Protein AF-A0A5K1K598-F1 (afdb_monomer)

Nearest PDB structures (foldseek):
  4k17-assembly1_A  TM=4.789E-01  e=1.330E-04  Mus musculus
  1pgv-assembly1_A  TM=5.064E-01  e=1.293E-01  Caenorhabditis elegans
  8tid-assembly1_F  TM=3.963E-01  e=1.362E-01  Tetrahymena thermophila
  2bzn-assembly1_C  TM=3.638E-01  e=1.904E+00  Homo sapiens
  2bzn-assembly2_E  TM=2.477E-01  e=2.597E+00  Homo sapiens

Structure (mmCIF, N/CA/C/O backbone):
data_AF-A0A5K1K598-F1
#
_entry.id   AF-A0A5K1K598-F1
#
loop_
_atom_site.group_PDB
_atom_site.id
_atom_site.type_symbol
_atom_site.label_atom_id
_atom_site.label_alt_id
_atom_site.label_comp_id
_atom_site.label_asym_id
_atom_site.label_entity_id
_atom_site.label_seq_id
_atom_site.pdbx_PDB_ins_code
_atom_site.Cartn_x
_atom_site.Cartn_y
_atom_site.Cartn_z
_atom_site.occupancy
_atom_site.B_iso_or_equiv
_atom_site.auth_seq_id
_atom_site.auth_comp_id
_atom_site.auth_asym_id
_atom_site.auth_atom_id
_atom_site.pdbx_PDB_model_num
ATOM 1 N N . MET A 1 1 ? -49.527 -1.914 4.420 1.00 69.25 1 MET A N 1
ATOM 2 C CA . MET A 1 1 ? -49.013 -2.573 5.642 1.00 69.25 1 MET A CA 1
ATOM 3 C C . MET A 1 1 ? -48.079 -1.586 6.335 1.00 69.25 1 MET A C 1
ATOM 5 O O . MET A 1 1 ? -47.235 -1.032 5.647 1.00 69.25 1 MET A O 1
ATOM 9 N N . LYS A 1 2 ? -48.279 -1.261 7.620 1.00 82.31 2 LYS A N 1
ATOM 10 C CA . LYS A 1 2 ? -47.388 -0.342 8.358 1.00 82.31 2 LYS A CA 1
ATOM 11 C C . LYS A 1 2 ? -46.250 -1.158 8.977 1.00 82.31 2 LYS A C 1
ATOM 13 O O . LYS A 1 2 ? -46.538 -2.146 9.646 1.00 82.31 2 LYS A O 1
ATOM 18 N N . LEU A 1 3 ? -44.998 -0.770 8.738 1.00 89.56 3 LEU A N 1
ATOM 19 C CA . LEU A 1 3 ? -43.839 -1.373 9.404 1.00 89.56 3 LEU A CA 1
ATOM 20 C C . LEU A 1 3 ? -43.791 -0.897 10.864 1.00 89.56 3 LEU A C 1
ATOM 22 O O . LEU A 1 3 ? -44.068 0.272 11.137 1.00 89.56 3 LEU A O 1
ATOM 26 N N . THR A 1 4 ? -43.477 -1.793 11.801 1.00 95.44 4 THR A N 1
ATOM 27 C CA . THR A 1 4 ? -43.287 -1.431 13.215 1.00 95.44 4 THR A CA 1
ATOM 28 C C . THR A 1 4 ? -41.940 -0.733 13.413 1.00 95.44 4 THR A C 1
ATOM 30 O O . THR A 1 4 ? -41.017 -0.912 12.616 1.00 95.44 4 THR A O 1
ATOM 33 N N . TYR A 1 5 ? -41.803 0.059 14.482 1.00 93.19 5 TYR A N 1
ATOM 34 C CA . TYR A 1 5 ? -40.544 0.752 14.783 1.00 93.19 5 TYR A CA 1
ATOM 35 C C . TYR A 1 5 ? -39.373 -0.215 14.962 1.00 93.19 5 TYR A C 1
ATOM 37 O O . TYR A 1 5 ? -38.292 0.064 14.457 1.00 93.19 5 TYR A O 1
ATOM 45 N N . ASP A 1 6 ? -39.602 -1.373 15.581 1.00 95.12 6 ASP A N 1
ATOM 46 C CA . ASP A 1 6 ? -38.569 -2.399 15.752 1.00 95.12 6 ASP A CA 1
ATOM 47 C C . ASP A 1 6 ? -38.052 -2.916 14.408 1.00 95.12 6 ASP A C 1
ATOM 49 O O . ASP A 1 6 ? -36.852 -3.113 14.245 1.00 95.12 6 ASP A O 1
ATOM 53 N N . VAL A 1 7 ? -38.934 -3.067 13.412 1.00 95.00 7 VAL A N 1
ATOM 54 C CA . VAL A 1 7 ? -38.531 -3.458 12.055 1.00 95.00 7 VAL A CA 1
ATOM 55 C C . VAL A 1 7 ? -37.704 -2.354 11.400 1.00 95.00 7 VAL A C 1
ATOM 57 O O . VAL A 1 7 ? -36.700 -2.652 10.766 1.00 95.00 7 VAL A O 1
ATOM 60 N N . LEU A 1 8 ? -38.062 -1.080 11.584 1.00 95.38 8 LEU A N 1
ATOM 61 C CA . LEU A 1 8 ? -37.285 0.045 11.045 1.00 95.38 8 LEU A CA 1
ATOM 62 C C . LEU A 1 8 ? -35.908 0.170 11.715 1.00 95.38 8 LEU A C 1
ATOM 64 O O . LEU A 1 8 ? -34.911 0.372 11.029 1.00 95.38 8 LEU A O 1
ATOM 68 N N . LEU A 1 9 ? -35.829 -0.009 13.035 1.00 95.94 9 LEU A N 1
ATOM 69 C CA . LEU A 1 9 ? -34.568 -0.053 13.781 1.00 95.94 9 LEU A CA 1
ATOM 70 C C . LEU A 1 9 ? -33.722 -1.273 13.393 1.00 95.94 9 LEU A C 1
ATOM 72 O O . LEU A 1 9 ? -32.499 -1.171 13.295 1.00 95.94 9 LEU A O 1
ATOM 76 N N . HIS A 1 10 ? -34.360 -2.410 13.110 1.00 95.94 10 HIS A N 1
ATOM 77 C CA . HIS A 1 10 ? -33.682 -3.581 12.572 1.00 95.94 10 HIS A CA 1
ATOM 78 C C . HIS A 1 10 ? -33.139 -3.313 11.163 1.00 95.94 10 HIS A C 1
ATOM 80 O O . HIS A 1 10 ? -31.979 -3.617 10.908 1.00 95.94 10 HIS A O 1
ATOM 86 N N . ILE A 1 11 ? -33.898 -2.654 10.283 1.00 93.56 11 ILE A N 1
ATOM 87 C CA . ILE A 1 11 ? -33.415 -2.225 8.960 1.00 93.56 11 ILE A CA 1
ATOM 88 C C . ILE A 1 11 ? -32.204 -1.294 9.102 1.00 93.56 11 ILE A C 1
ATOM 90 O O . ILE A 1 11 ? -31.187 -1.525 8.452 1.00 93.56 11 ILE A O 1
ATOM 94 N N . ILE A 1 12 ? -32.260 -0.312 10.013 1.00 94.62 12 ILE A N 1
ATOM 95 C CA . ILE A 1 12 ? -31.100 0.528 10.356 1.00 94.62 12 ILE A CA 1
ATOM 96 C C . ILE A 1 12 ? -29.933 -0.346 10.805 1.00 94.62 12 ILE A C 1
ATOM 98 O O . ILE A 1 12 ? -28.813 -0.082 10.400 1.00 94.62 12 ILE A O 1
ATOM 102 N N . SER A 1 13 ? -30.157 -1.398 11.600 1.00 95.00 13 SER A N 1
ATOM 103 C CA . SER A 1 13 ? -29.096 -2.314 12.046 1.00 95.00 13 SER A CA 1
ATOM 104 C C . SER A 1 13 ? -28.496 -3.166 10.923 1.00 95.00 13 SER A C 1
ATOM 106 O O . SER A 1 13 ? -27.325 -3.520 11.020 1.00 95.00 13 SER A O 1
ATOM 108 N N . LEU A 1 14 ? -29.223 -3.395 9.825 1.00 92.69 14 LEU A N 1
ATOM 109 C CA . LEU A 1 14 ? -28.760 -4.178 8.674 1.00 92.69 14 LEU A CA 1
ATOM 110 C C . LEU A 1 14 ? -27.904 -3.386 7.674 1.00 92.69 14 LEU A C 1
ATOM 112 O O . LEU A 1 14 ? -27.239 -4.009 6.851 1.00 92.69 14 LEU A O 1
ATOM 116 N N . SER A 1 15 ? -27.885 -2.046 7.723 1.00 89.75 15 SER A N 1
ATOM 117 C CA . SER A 1 15 ? -26.985 -1.264 6.851 1.00 89.75 15 SER A CA 1
ATOM 118 C C . SER A 1 15 ? -25.507 -1.597 7.108 1.00 89.75 15 SER A C 1
ATOM 120 O O . SER A 1 15 ? -25.145 -2.019 8.206 1.00 89.75 15 SER A O 1
ATOM 122 N N . TRP A 1 16 ? -24.619 -1.380 6.144 1.00 84.69 16 TRP A N 1
ATOM 123 C CA . TRP A 1 16 ? -23.192 -1.596 6.409 1.00 84.69 16 TRP A CA 1
ATOM 124 C C . TRP A 1 16 ? -22.567 -0.384 7.100 1.00 84.69 16 TRP A C 1
ATOM 126 O O . TRP A 1 16 ? -21.821 -0.533 8.068 1.00 84.69 16 TRP A O 1
ATOM 136 N N . PHE A 1 17 ? -22.961 0.815 6.666 1.00 83.44 17 PHE A N 1
ATOM 137 C CA . PHE A 1 17 ? -22.438 2.076 7.176 1.00 83.44 17 PHE A CA 1
ATOM 138 C C . PHE A 1 17 ? -23.510 2.885 7.903 1.00 83.44 17 PHE A C 1
ATOM 140 O O . PHE A 1 17 ? -24.719 2.711 7.697 1.00 83.44 17 PHE A O 1
ATOM 147 N N . ALA A 1 18 ? -23.062 3.782 8.784 1.00 86.25 18 ALA A N 1
ATOM 148 C CA . ALA A 1 18 ? -23.950 4.716 9.470 1.00 86.25 18 ALA A CA 1
ATOM 149 C C . ALA A 1 18 ? -24.606 5.707 8.490 1.00 86.25 18 ALA A C 1
ATOM 151 O O . ALA A 1 18 ? -25.779 6.039 8.660 1.00 86.25 18 ALA A O 1
ATOM 152 N N . GLN A 1 19 ? -23.874 6.127 7.450 1.00 84.19 19 GLN A N 1
ATOM 153 C CA . GLN A 1 19 ? -24.324 7.095 6.442 1.00 84.19 19 GLN A CA 1
ATOM 154 C C . GLN A 1 19 ? -25.602 6.635 5.725 1.00 84.19 19 GLN A C 1
ATOM 156 O O . GLN A 1 19 ? -26.563 7.399 5.636 1.00 84.19 19 GLN A O 1
ATOM 161 N N . ASP A 1 20 ? -25.669 5.357 5.340 1.00 86.12 20 ASP A N 1
ATOM 162 C CA . ASP A 1 20 ? -26.836 4.745 4.685 1.00 86.12 20 ASP A CA 1
ATOM 163 C C . ASP A 1 20 ? -28.115 4.848 5.533 1.00 86.12 20 ASP A C 1
ATOM 165 O O . ASP A 1 20 ? -29.233 4.878 5.020 1.00 86.12 20 ASP A O 1
ATOM 169 N N . SER A 1 21 ? -27.959 4.904 6.859 1.00 91.44 21 SER A N 1
ATOM 170 C CA . SER A 1 21 ? -29.075 4.980 7.802 1.00 91.44 21 SER A CA 1
ATOM 171 C C . SER A 1 21 ? -29.550 6.407 8.074 1.00 91.44 21 SER A C 1
ATOM 173 O O . SER A 1 21 ? -30.650 6.580 8.601 1.00 91.44 21 SER A O 1
ATOM 175 N N . LEU A 1 22 ? -28.769 7.438 7.732 1.00 89.38 22 LEU A N 1
ATOM 176 C CA . LEU A 1 22 ? -29.074 8.825 8.107 1.00 89.38 22 LEU A CA 1
ATOM 177 C C . LEU A 1 22 ? -30.382 9.324 7.492 1.00 89.38 22 LEU A C 1
ATOM 179 O O . LEU A 1 22 ? -31.178 9.964 8.181 1.00 89.38 22 LEU A O 1
ATOM 183 N N . GLN A 1 23 ? -30.650 8.974 6.230 1.00 89.44 23 GLN A N 1
ATOM 184 C CA . GLN A 1 23 ? -31.903 9.350 5.568 1.00 89.44 23 GLN A CA 1
ATOM 185 C C . GLN A 1 23 ? -33.114 8.770 6.300 1.00 89.44 23 GLN A C 1
ATOM 187 O O . GLN A 1 23 ? -34.095 9.473 6.527 1.00 89.44 23 GLN A O 1
ATOM 192 N N . LEU A 1 24 ? -33.022 7.509 6.734 1.00 91.75 24 LEU A N 1
ATOM 193 C CA . LEU A 1 24 ? -34.089 6.836 7.467 1.00 91.75 24 LEU A CA 1
ATOM 194 C C . LEU A 1 24 ? -34.281 7.443 8.866 1.00 91.75 24 LEU A C 1
ATOM 196 O O . LEU A 1 24 ? -35.415 7.681 9.284 1.00 91.75 24 LEU A O 1
ATOM 200 N N . ILE A 1 25 ? -33.181 7.760 9.555 1.00 94.81 25 ILE A N 1
ATOM 201 C CA . ILE A 1 25 ? -33.168 8.434 10.863 1.00 94.81 25 ILE A CA 1
ATOM 202 C C . ILE A 1 25 ? -33.850 9.805 10.791 1.00 94.81 25 ILE A C 1
ATOM 204 O O . ILE A 1 25 ? -34.583 10.175 11.707 1.00 94.81 25 ILE A O 1
ATOM 208 N N . ALA A 1 26 ? -33.674 10.533 9.688 1.00 93.31 26 ALA A N 1
ATOM 209 C CA . ALA A 1 26 ? -34.261 11.855 9.490 1.00 93.31 26 ALA A CA 1
ATOM 210 C C . ALA A 1 26 ? -35.779 11.838 9.208 1.00 93.31 26 ALA A C 1
ATOM 212 O O . ALA A 1 26 ? -36.429 12.875 9.318 1.00 93.31 26 ALA A O 1
ATOM 213 N N . THR A 1 27 ? -36.375 10.688 8.867 1.00 94.44 27 THR A N 1
ATOM 214 C CA . THR A 1 27 ? -37.786 10.632 8.426 1.00 94.44 27 THR A CA 1
ATOM 215 C C . THR A 1 27 ? -38.812 10.916 9.521 1.00 94.44 27 THR A C 1
ATOM 217 O O . THR A 1 27 ? -39.907 11.397 9.227 1.00 94.44 27 THR A O 1
ATOM 220 N N . CYS A 1 28 ? -38.519 10.595 10.785 1.00 94.31 28 CYS A N 1
ATOM 221 C CA . CYS A 1 28 ? -39.451 10.838 11.883 1.00 94.31 28 CYS A CA 1
ATOM 222 C C . CYS A 1 28 ? -38.744 11.000 13.230 1.00 94.31 28 CYS A C 1
ATOM 224 O O . CYS A 1 28 ? -37.655 10.480 13.452 1.00 94.31 28 CYS A O 1
ATOM 226 N N . ARG A 1 29 ? -39.414 11.666 14.178 1.00 94.81 29 ARG A N 1
ATOM 227 C CA . ARG A 1 29 ? -38.858 11.998 15.501 1.00 94.81 29 ARG A CA 1
ATOM 228 C C . ARG A 1 29 ? -38.390 10.781 16.306 1.00 94.81 29 ARG A C 1
ATOM 230 O O . ARG A 1 29 ? -37.395 10.867 17.014 1.00 94.81 29 ARG A O 1
ATOM 237 N N . ILE A 1 30 ? -39.101 9.657 16.215 1.00 95.38 30 ILE A N 1
ATOM 238 C CA . ILE A 1 30 ? -38.730 8.440 16.952 1.00 95.38 30 ILE A CA 1
ATOM 239 C C . ILE A 1 30 ? -37.416 7.878 16.408 1.00 95.38 30 ILE A C 1
ATOM 241 O O . ILE A 1 30 ? -36.494 7.634 17.181 1.00 95.38 30 ILE A O 1
ATOM 245 N N . LEU A 1 31 ? -37.299 7.739 15.084 1.00 95.75 31 LEU A N 1
ATOM 246 C CA . LEU A 1 31 ? -36.059 7.277 14.461 1.00 95.75 31 LEU A CA 1
ATOM 247 C C . LEU A 1 31 ? -34.923 8.286 14.636 1.00 95.75 31 LEU A C 1
ATOM 249 O O . LEU A 1 31 ? -33.789 7.865 14.818 1.00 95.75 31 LEU A O 1
ATOM 253 N N . TYR A 1 32 ? -35.223 9.582 14.688 1.00 95.69 32 TYR A N 1
ATOM 254 C CA . TYR A 1 32 ? -34.236 10.626 14.954 1.00 95.69 32 TYR A CA 1
ATOM 255 C C . TYR A 1 32 ? -33.562 10.483 16.327 1.00 95.69 32 TYR A C 1
ATOM 257 O O . TYR A 1 32 ? -32.372 10.758 16.452 1.00 95.69 32 TYR A O 1
ATOM 265 N N . HIS A 1 33 ? -34.286 10.016 17.351 1.00 95.62 33 HIS A N 1
ATOM 266 C CA . HIS A 1 33 ? -33.734 9.828 18.699 1.00 95.62 33 HIS A CA 1
ATOM 267 C C . HIS A 1 33 ? -33.214 8.404 18.962 1.00 95.62 33 HIS A C 1
ATOM 269 O O . HIS A 1 33 ? -32.199 8.231 19.639 1.00 95.62 33 HIS A O 1
ATOM 275 N N . GLU A 1 34 ? -33.887 7.372 18.445 1.00 97.50 34 GLU A N 1
ATOM 276 C CA . GLU A 1 34 ? -33.511 5.969 18.683 1.00 97.50 34 GLU A CA 1
ATOM 277 C C . GLU A 1 34 ? -32.530 5.427 17.641 1.00 97.50 34 GLU A C 1
ATOM 279 O O . GLU A 1 34 ? -31.634 4.647 17.965 1.00 97.50 34 GLU A O 1
ATOM 284 N N . GLY A 1 35 ? -32.650 5.872 16.394 1.00 96.94 35 GLY A N 1
ATOM 285 C CA . GLY A 1 35 ? -31.822 5.418 15.284 1.00 96.94 35 GLY A CA 1
ATOM 286 C C . GLY A 1 35 ? -30.322 5.690 15.453 1.00 96.94 35 GLY A C 1
ATOM 287 O O . GLY A 1 35 ? -29.546 4.762 15.206 1.00 96.94 35 GLY A O 1
ATOM 288 N N . PRO A 1 36 ? -29.867 6.863 15.953 1.00 97.06 36 PRO A N 1
ATOM 289 C CA . PRO A 1 36 ? -28.445 7.112 16.198 1.00 97.06 36 PRO A CA 1
ATOM 290 C C . PRO A 1 36 ? -27.798 6.090 17.139 1.00 97.06 36 PRO A C 1
ATOM 292 O O . PRO A 1 36 ? -26.640 5.734 16.949 1.00 97.06 36 PRO A O 1
ATOM 295 N N . LYS A 1 37 ? -28.549 5.553 18.114 1.00 97.12 37 LYS A N 1
ATOM 296 C CA . LYS A 1 37 ? -28.050 4.542 19.067 1.00 97.12 37 LYS A CA 1
ATOM 297 C C . LYS A 1 37 ? -27.649 3.233 18.386 1.00 97.12 37 LYS A C 1
ATOM 299 O O . LYS A 1 37 ? -26.876 2.458 18.949 1.00 97.12 37 LYS A O 1
ATOM 304 N N . ILE A 1 38 ? -28.220 2.964 17.214 1.00 97.19 38 ILE A N 1
ATOM 305 C CA . ILE A 1 38 ? -27.959 1.773 16.405 1.00 97.19 38 ILE A CA 1
ATOM 306 C C . ILE A 1 38 ? -26.966 2.109 15.295 1.00 97.19 38 ILE A C 1
ATOM 308 O O . ILE A 1 38 ? -25.997 1.377 15.117 1.00 97.19 38 ILE A O 1
ATOM 312 N N . ALA A 1 39 ? -27.169 3.223 14.587 1.00 96.44 39 ALA A N 1
ATOM 313 C CA . ALA A 1 39 ? -26.315 3.616 13.471 1.00 96.44 39 ALA A CA 1
ATOM 314 C C . ALA A 1 39 ? -24.872 3.917 13.906 1.00 96.44 39 ALA A C 1
ATOM 316 O O . ALA A 1 39 ? -23.946 3.454 13.254 1.00 96.44 39 ALA A O 1
ATOM 317 N N . LEU A 1 40 ? -24.660 4.599 15.037 1.00 96.94 40 LEU A N 1
ATOM 318 C CA . LEU A 1 40 ? -23.315 4.962 15.519 1.00 96.94 40 LEU A CA 1
ATOM 319 C C . LEU A 1 40 ? -22.504 3.788 16.098 1.00 96.94 40 LEU A C 1
ATOM 321 O O . LEU A 1 40 ? -21.321 3.941 16.401 1.00 96.94 40 LEU A O 1
ATOM 325 N N . LYS A 1 41 ? -23.110 2.599 16.219 1.00 95.94 41 LYS A N 1
ATOM 326 C CA . LYS A 1 41 ? -22.371 1.363 16.522 1.00 95.94 41 LYS A CA 1
ATOM 327 C C . LYS A 1 41 ? -21.592 0.829 15.317 1.00 95.94 41 LYS A C 1
ATOM 329 O O . LYS A 1 41 ? -20.821 -0.111 15.476 1.00 95.94 41 LYS A O 1
ATOM 334 N N . LYS A 1 42 ? -21.834 1.385 14.131 1.00 94.44 42 LYS A N 1
ATOM 335 C CA . LYS A 1 42 ? -21.191 1.014 12.869 1.00 94.44 42 LYS A CA 1
ATOM 336 C C . LYS A 1 42 ? -20.014 1.940 12.576 1.00 94.44 42 LYS A C 1
ATOM 338 O O . LYS A 1 42 ? -19.949 3.018 13.169 1.00 94.44 42 LYS A O 1
ATOM 343 N N . PRO A 1 43 ? -19.127 1.558 11.640 1.00 95.06 43 PRO A N 1
ATOM 344 C CA . PRO A 1 43 ? -18.111 2.465 11.132 1.00 95.06 43 PRO A CA 1
ATOM 345 C C . PRO A 1 43 ? -18.738 3.760 10.605 1.00 95.06 43 PRO A C 1
ATOM 347 O O . PRO A 1 43 ? -19.638 3.727 9.755 1.00 95.06 43 PRO A O 1
ATOM 350 N N . VAL A 1 44 ? -18.256 4.893 11.112 1.00 95.81 44 VAL A N 1
ATOM 351 C CA . VAL A 1 44 ? -18.486 6.213 10.523 1.00 95.81 44 VAL A CA 1
ATOM 352 C C . VAL A 1 44 ? -17.219 6.599 9.776 1.00 95.81 44 VAL A C 1
ATOM 354 O O . VAL A 1 44 ? -16.183 6.770 10.409 1.00 95.81 44 VAL A O 1
ATOM 357 N N . ILE A 1 45 ? -17.312 6.712 8.453 1.00 94.75 45 ILE A N 1
ATOM 358 C CA . ILE A 1 45 ? -16.215 7.158 7.591 1.00 94.75 45 ILE A CA 1
ATOM 359 C C . ILE A 1 45 ? -16.477 8.616 7.240 1.00 94.75 45 ILE A C 1
ATOM 361 O O . ILE A 1 45 ? -17.591 8.964 6.849 1.00 94.75 45 ILE A O 1
ATOM 365 N N . ILE A 1 46 ? -15.478 9.462 7.423 1.00 94.19 46 ILE A N 1
ATOM 366 C CA . ILE A 1 46 ? -15.512 10.880 7.097 1.00 94.19 46 ILE A CA 1
ATOM 367 C C . ILE A 1 46 ? -14.338 11.122 6.153 1.00 94.19 46 ILE A C 1
ATOM 369 O O . ILE A 1 46 ? -13.232 10.678 6.447 1.00 94.19 46 ILE A O 1
ATOM 373 N N . SER A 1 47 ? -14.597 11.777 5.024 1.00 91.56 47 SER A N 1
ATOM 374 C CA . SER A 1 47 ? -13.602 11.998 3.965 1.00 91.56 47 SER A CA 1
ATOM 375 C C . SER A 1 47 ? -13.481 13.454 3.517 1.00 91.56 47 SER A C 1
ATOM 377 O O . SER A 1 47 ? -12.669 13.769 2.661 1.00 91.56 47 SER A O 1
ATOM 379 N N . THR A 1 48 ? -14.313 14.357 4.047 1.00 88.69 48 THR A N 1
ATOM 380 C CA . THR A 1 48 ? -14.225 15.796 3.756 1.00 88.69 48 THR A CA 1
ATOM 381 C C . THR A 1 48 ? -14.481 16.638 5.005 1.00 88.69 48 THR A C 1
ATOM 383 O O . THR A 1 48 ? -15.074 16.162 5.982 1.00 88.69 48 THR A O 1
ATOM 386 N N . ALA A 1 49 ? -14.068 17.908 4.973 1.00 89.06 49 ALA A N 1
ATOM 387 C CA . ALA A 1 49 ? -14.319 18.854 6.058 1.00 89.06 49 ALA A CA 1
ATOM 388 C C . ALA A 1 49 ? -15.825 19.089 6.274 1.00 89.06 49 ALA A C 1
ATOM 390 O O . ALA A 1 49 ? -16.290 19.089 7.409 1.00 89.06 49 ALA A O 1
ATOM 391 N N . GLU A 1 50 ? -16.620 19.195 5.206 1.00 90.38 50 GLU A N 1
ATOM 392 C CA . GLU A 1 50 ? -18.072 19.404 5.291 1.00 90.38 50 GLU A CA 1
ATOM 393 C C . GLU A 1 50 ? -18.788 18.203 5.912 1.00 90.38 50 GLU A C 1
ATOM 395 O O . GLU A 1 50 ? -19.754 18.365 6.668 1.00 90.38 50 GLU A O 1
ATOM 400 N N . GLN A 1 51 ? -18.315 16.989 5.608 1.00 92.00 51 GLN A N 1
ATOM 401 C CA . GLN A 1 51 ? -18.806 15.772 6.245 1.00 92.00 51 GLN A CA 1
ATOM 402 C C . GLN A 1 51 ? -18.482 15.772 7.738 1.00 92.00 51 GLN A C 1
ATOM 404 O O . GLN A 1 51 ? -19.361 15.440 8.535 1.00 92.00 51 GLN A O 1
ATOM 409 N N . LEU A 1 52 ? -17.264 16.176 8.121 1.00 94.06 52 LEU A N 1
ATOM 410 C CA . LEU A 1 52 ? -16.865 16.280 9.523 1.00 94.06 52 LEU A CA 1
ATOM 411 C C . LEU A 1 52 ? -17.724 17.308 10.262 1.00 94.06 52 LEU A C 1
ATOM 413 O O . LEU A 1 52 ? -18.320 16.965 11.278 1.00 94.06 52 LEU A O 1
ATOM 417 N N . THR A 1 53 ? -17.887 18.514 9.717 1.00 94.31 53 THR A N 1
ATOM 418 C CA . THR A 1 53 ? -18.749 19.557 10.291 1.00 94.31 53 THR A CA 1
ATOM 419 C C . THR A 1 53 ? -20.186 19.064 10.459 1.00 94.31 53 THR A C 1
ATOM 421 O O . THR A 1 53 ? -20.768 19.150 11.540 1.00 94.31 53 THR A O 1
ATOM 424 N N . SER A 1 54 ? -20.765 18.465 9.413 1.00 93.81 54 SER A N 1
ATOM 425 C CA . SER A 1 54 ? -22.126 17.912 9.470 1.00 93.81 54 SER A CA 1
ATOM 426 C C . SER A 1 54 ? -22.253 16.807 10.523 1.00 93.81 54 SER A C 1
ATOM 428 O O . SER A 1 54 ? -23.275 16.695 11.206 1.00 93.81 54 SER A O 1
ATOM 430 N N . PHE A 1 55 ? -21.209 15.992 10.672 1.00 95.75 55 PHE A N 1
ATOM 431 C CA . PHE A 1 55 ? -21.146 14.927 11.660 1.00 95.75 55 PHE A CA 1
ATOM 432 C C . PHE A 1 55 ? -21.016 15.463 13.092 1.00 95.75 55 PHE A C 1
ATOM 434 O O . PHE A 1 55 ? -21.720 14.972 13.974 1.00 95.75 55 PHE A O 1
ATOM 441 N N . LEU A 1 56 ? -20.201 16.492 13.329 1.00 96.56 56 LEU A N 1
ATOM 442 C CA . LEU A 1 56 ? -20.061 17.143 14.636 1.00 96.56 56 LEU A CA 1
ATOM 443 C C . LEU A 1 56 ? -21.375 17.805 15.067 1.00 96.56 56 LEU A C 1
ATOM 445 O O . LEU A 1 56 ? -21.868 17.525 16.161 1.00 96.56 56 LEU A O 1
ATOM 449 N N . ILE A 1 57 ? -22.045 18.530 14.164 1.00 96.31 57 ILE A N 1
ATOM 450 C CA . ILE A 1 57 ? -23.398 19.064 14.399 1.00 96.31 57 ILE A CA 1
ATOM 451 C C . ILE A 1 57 ? -24.368 17.932 14.769 1.00 96.31 57 ILE A C 1
ATOM 453 O O . ILE A 1 57 ? -25.154 18.039 15.719 1.00 96.31 57 ILE A O 1
ATOM 457 N N . PHE A 1 58 ? -24.311 16.815 14.039 1.00 95.94 58 PHE A N 1
ATOM 458 C CA . PHE A 1 58 ? -25.140 15.649 14.320 1.00 95.94 58 PHE A CA 1
ATOM 459 C C . PHE A 1 58 ? -24.841 15.019 15.687 1.00 95.94 58 PHE A C 1
ATOM 461 O O . PHE A 1 58 ? -25.784 14.572 16.346 1.00 95.94 58 PHE A O 1
ATOM 468 N N . LEU A 1 59 ? -23.575 14.975 16.115 1.00 97.25 59 LEU A N 1
ATOM 469 C CA . LEU A 1 59 ? -23.157 14.460 17.419 1.00 97.25 59 LEU A CA 1
ATOM 470 C C . LEU A 1 59 ? -23.572 15.383 18.569 1.00 97.25 59 LEU A C 1
ATOM 472 O O . LEU A 1 59 ? -24.020 14.882 19.602 1.00 97.25 59 LEU A O 1
ATOM 476 N N . HIS A 1 60 ? -23.480 16.701 18.380 1.00 97.44 60 HIS A N 1
ATOM 477 C CA . HIS A 1 60 ? -23.847 17.713 19.374 1.00 97.44 60 HIS A CA 1
ATOM 478 C C . HIS A 1 60 ? -25.354 17.855 19.593 1.00 97.44 60 HIS A C 1
ATOM 480 O O . HIS A 1 60 ? -25.793 18.336 20.645 1.00 97.44 60 HIS A O 1
ATOM 486 N N . ALA A 1 61 ? -26.168 17.380 18.653 1.00 95.06 61 ALA A N 1
ATOM 487 C CA . ALA A 1 61 ? -27.608 17.302 18.840 1.00 95.06 61 ALA A CA 1
ATOM 488 C C . ALA A 1 61 ? -27.989 16.494 20.100 1.00 95.06 61 ALA A C 1
ATOM 490 O O . ALA A 1 61 ? -27.291 15.576 20.536 1.00 95.06 61 ALA A O 1
ATOM 491 N N . ASP A 1 62 ? -29.141 16.832 20.686 1.00 94.31 62 ASP A N 1
ATOM 492 C CA . ASP A 1 62 ? -29.626 16.246 21.942 1.00 94.31 62 ASP A CA 1
ATOM 493 C C . ASP A 1 62 ? -28.595 16.367 23.092 1.00 94.31 62 ASP A C 1
ATOM 495 O O . ASP A 1 62 ? -28.369 15.406 23.833 1.00 94.31 62 ASP A O 1
ATOM 499 N N . ASN A 1 63 ? -27.966 17.544 23.237 1.00 95.81 63 ASN A N 1
ATOM 500 C CA . ASN A 1 63 ? -26.960 17.872 24.263 1.00 95.81 63 ASN A CA 1
ATOM 501 C C . ASN A 1 63 ? -25.743 16.933 24.249 1.00 95.81 63 ASN A C 1
ATOM 503 O O . ASN A 1 63 ? -25.357 16.394 25.289 1.00 95.81 63 ASN A O 1
ATOM 507 N N . SER A 1 64 ? -25.186 16.667 23.066 1.00 97.12 64 SER A N 1
ATOM 508 C CA . SER A 1 64 ? -24.052 15.749 22.873 1.00 97.12 64 SER A CA 1
ATOM 509 C C . SER A 1 64 ? -24.296 14.317 23.377 1.00 97.12 64 SER A C 1
ATOM 511 O O . SER A 1 64 ? -23.367 13.518 23.516 1.00 97.12 64 SER A O 1
ATOM 513 N N . SER A 1 65 ? -25.552 13.933 23.641 1.00 97.19 65 SER A N 1
ATOM 514 C CA . SER A 1 65 ? -25.883 12.599 24.161 1.00 97.19 65 SER A CA 1
ATOM 515 C C . SER A 1 65 ? -25.632 11.478 23.151 1.00 97.19 65 SER A C 1
ATOM 517 O O . SER A 1 65 ? -25.691 10.301 23.522 1.00 97.19 65 SER A O 1
ATOM 519 N N . ARG A 1 66 ? -25.349 11.830 21.890 1.00 97.12 66 ARG A N 1
ATOM 520 C CA . ARG A 1 66 ? -25.028 10.907 20.797 1.00 97.12 66 ARG A CA 1
ATOM 521 C C . ARG A 1 66 ? -23.563 10.480 20.787 1.00 97.12 66 ARG A C 1
ATOM 523 O O . ARG A 1 66 ? -23.287 9.352 20.383 1.00 97.12 66 ARG A O 1
ATOM 530 N N . CYS A 1 67 ? -22.655 11.302 21.319 1.00 97.81 67 CYS A N 1
ATOM 531 C CA . CYS A 1 67 ? -21.215 11.023 21.391 1.00 97.81 67 CYS A CA 1
ATOM 532 C C . CYS A 1 67 ? -20.899 9.664 22.043 1.00 97.81 67 CYS A C 1
ATOM 534 O O . CYS A 1 67 ? -20.046 8.920 21.570 1.00 97.81 67 CYS A O 1
ATOM 536 N N . ARG A 1 68 ? -21.659 9.274 23.075 1.00 97.38 68 ARG A N 1
ATOM 537 C CA . ARG A 1 68 ? -21.497 7.985 23.781 1.00 97.38 68 ARG A CA 1
ATOM 538 C C . ARG A 1 68 ? -21.917 6.746 22.978 1.00 97.38 68 ARG A C 1
ATOM 540 O O . ARG A 1 68 ? -21.744 5.626 23.454 1.00 97.38 68 ARG A O 1
ATOM 547 N N . TYR A 1 69 ? -22.558 6.909 21.823 1.00 97.62 69 TYR A N 1
ATOM 548 C CA . TYR A 1 69 ? -22.947 5.771 20.985 1.00 97.62 69 TYR A CA 1
ATOM 549 C C . TYR A 1 69 ? -21.931 5.481 19.886 1.00 97.62 69 TYR A C 1
ATOM 551 O O . TYR A 1 69 ? -21.967 4.371 19.358 1.00 97.62 69 TYR A O 1
ATOM 559 N N . LEU A 1 70 ? -21.039 6.430 19.574 1.00 97.81 70 LEU A N 1
ATOM 560 C CA . LEU A 1 70 ? -19.990 6.253 18.577 1.00 97.81 70 LEU A CA 1
ATOM 561 C C . LEU A 1 70 ? -18.999 5.185 19.044 1.00 97.81 70 LEU A C 1
ATOM 563 O O . LEU A 1 70 ? -18.417 5.308 20.120 1.00 97.81 70 LEU A O 1
ATOM 567 N N . ARG A 1 71 ? -18.840 4.132 18.236 1.00 97.75 71 ARG A N 1
ATOM 568 C CA . ARG A 1 71 ? -17.899 3.028 18.498 1.00 97.75 71 ARG A CA 1
ATOM 569 C C . ARG A 1 71 ? -16.677 3.077 17.596 1.00 97.75 71 ARG A C 1
ATOM 571 O O . ARG A 1 71 ? -15.583 2.764 18.057 1.00 97.75 71 ARG A O 1
ATOM 578 N N . GLN A 1 72 ? -16.865 3.461 16.338 1.00 97.75 72 GLN A N 1
ATOM 579 C CA . GLN A 1 72 ? -15.812 3.480 15.335 1.00 97.75 72 GLN A CA 1
ATOM 580 C C . GLN A 1 72 ? -15.868 4.765 14.517 1.00 97.75 72 GLN A C 1
ATOM 582 O O . GLN A 1 72 ? -16.919 5.104 13.970 1.00 97.75 72 GLN A O 1
ATOM 587 N N . LEU A 1 73 ? -14.722 5.428 14.411 1.00 97.19 73 LEU A N 1
ATOM 588 C CA . LEU A 1 73 ? -14.530 6.623 13.602 1.00 97.19 73 LEU A CA 1
ATOM 589 C C . LEU A 1 73 ? -13.345 6.407 12.658 1.00 97.19 73 LEU A C 1
ATOM 591 O O . LEU A 1 73 ? -12.267 6.019 13.101 1.00 97.19 73 LEU A O 1
ATOM 595 N N . ASP A 1 74 ? -13.560 6.643 11.372 1.00 96.75 74 ASP A N 1
ATOM 596 C CA . ASP A 1 74 ? -12.537 6.628 10.333 1.00 96.75 74 ASP A CA 1
ATOM 597 C C . ASP A 1 74 ? -12.477 8.015 9.700 1.00 96.75 74 ASP A C 1
ATOM 599 O O . ASP A 1 74 ? -13.473 8.512 9.170 1.00 96.75 74 ASP A O 1
ATOM 603 N N . LEU A 1 75 ? -11.323 8.652 9.831 1.00 95.00 75 LEU A N 1
ATOM 604 C CA . LEU A 1 75 ? -11.014 9.941 9.253 1.00 95.00 75 LEU A CA 1
ATOM 605 C C . LEU A 1 75 ? -10.042 9.671 8.087 1.00 95.00 75 LEU A C 1
ATOM 607 O O . LEU A 1 75 ? -8.853 9.465 8.322 1.00 95.00 75 LEU A O 1
ATOM 611 N N . THR A 1 76 ? -10.531 9.715 6.842 1.00 89.50 76 THR A N 1
ATOM 612 C CA . THR A 1 76 ? -9.746 9.498 5.608 1.00 89.50 76 THR A CA 1
ATOM 613 C C . THR A 1 76 ? -9.495 10.803 4.841 1.00 89.50 76 THR A C 1
ATOM 615 O O . THR A 1 76 ? -10.443 11.551 4.696 1.00 89.50 76 THR A O 1
ATOM 618 N N . GLU A 1 77 ? -8.296 11.027 4.283 1.00 71.75 77 GLU A N 1
ATOM 619 C CA . GLU A 1 77 ? -7.956 12.115 3.330 1.00 71.75 77 GLU A CA 1
ATOM 620 C C . GLU A 1 77 ? -8.501 13.516 3.667 1.00 71.75 77 GLU A C 1
ATOM 622 O O . GLU A 1 77 ? -9.616 13.861 3.282 1.00 71.75 77 GLU A O 1
ATOM 627 N N . PHE A 1 78 ? -7.703 14.388 4.303 1.00 65.81 78 PHE A N 1
ATOM 628 C CA . PHE A 1 78 ? -8.179 15.754 4.526 1.00 65.81 78 PHE A CA 1
ATOM 629 C C . PHE A 1 78 ? -7.155 16.876 4.454 1.00 65.81 78 PHE A C 1
ATOM 631 O O . PHE A 1 78 ? -6.065 16.808 5.013 1.00 65.81 78 PHE A O 1
ATOM 638 N N . PHE A 1 79 ? -7.652 17.992 3.927 1.00 64.12 79 PHE A N 1
ATOM 639 C CA . PHE A 1 79 ? -7.191 19.345 4.204 1.00 64.12 79 PHE A CA 1
ATOM 640 C C . PHE A 1 79 ? -8.220 19.947 5.160 1.00 64.12 79 PHE A C 1
ATOM 642 O O . PHE A 1 79 ? -9.311 20.319 4.733 1.00 64.12 79 PHE A O 1
ATOM 649 N N . LEU A 1 80 ? -7.947 19.936 6.466 1.00 68.25 80 LEU A N 1
ATOM 650 C CA . LEU A 1 80 ? -8.935 20.388 7.449 1.00 68.25 80 LEU A CA 1
ATOM 651 C C . LEU A 1 80 ? -8.739 21.864 7.759 1.00 68.25 80 LEU A C 1
ATOM 653 O O . LEU A 1 80 ? -7.652 22.302 8.135 1.00 68.25 80 LEU A O 1
ATOM 657 N N . HIS A 1 81 ? -9.834 22.610 7.640 1.00 83.12 81 HIS A N 1
ATOM 658 C CA . HIS A 1 81 ? -9.936 23.957 8.175 1.00 83.12 81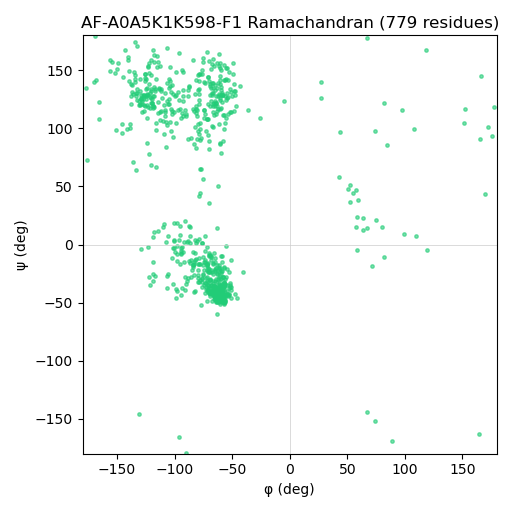 HIS A CA 1
ATOM 659 C C . HIS A 1 81 ? -9.730 23.904 9.688 1.00 83.12 81 HIS A C 1
ATOM 661 O O . HIS A 1 81 ? -10.325 23.070 10.379 1.00 83.12 81 HIS A O 1
ATOM 667 N N . TYR A 1 82 ? -8.882 24.799 10.194 1.00 86.69 82 TYR A N 1
ATOM 668 C CA . TYR A 1 82 ? -8.488 24.851 11.603 1.00 86.69 82 TYR A CA 1
ATOM 669 C C . TYR A 1 82 ? -9.702 24.844 12.552 1.00 86.69 82 TYR A C 1
ATOM 671 O O . TYR A 1 82 ? -9.699 24.141 13.562 1.00 86.69 82 TYR A O 1
ATOM 679 N N . ASP A 1 83 ? -10.771 25.553 12.184 1.00 91.62 83 ASP A N 1
ATOM 680 C CA . ASP A 1 83 ? -11.983 25.690 12.997 1.00 91.62 83 ASP A CA 1
ATOM 681 C C . ASP A 1 83 ? -12.722 24.356 13.200 1.00 91.62 83 ASP A C 1
ATOM 683 O O . ASP A 1 83 ? -13.172 24.051 14.304 1.00 91.62 83 ASP A O 1
ATOM 687 N N . VAL A 1 84 ? -12.792 23.513 12.166 1.00 91.69 84 VAL A N 1
ATOM 688 C CA . VAL A 1 84 ? -13.467 22.205 12.249 1.00 91.69 84 VAL A CA 1
ATOM 689 C C . VAL A 1 84 ? -12.653 21.231 13.108 1.00 91.69 84 VAL A C 1
ATOM 691 O O . VAL A 1 84 ? -13.214 20.426 13.854 1.00 91.69 84 VAL A O 1
ATOM 694 N N . ILE A 1 85 ? -11.319 21.325 13.056 1.00 91.88 85 ILE A N 1
ATOM 695 C CA . ILE A 1 85 ? -10.428 20.553 13.936 1.00 91.88 85 ILE A CA 1
ATOM 696 C C . ILE A 1 85 ? -10.609 20.949 15.388 1.00 91.88 85 ILE A C 1
ATOM 698 O O . ILE A 1 85 ? -10.672 20.078 16.255 1.00 91.88 85 ILE A O 1
ATOM 702 N N . GLN A 1 86 ? -10.703 22.249 15.650 1.00 94.56 86 GLN A N 1
ATOM 703 C CA . GLN A 1 86 ? -10.942 22.753 16.991 1.00 94.56 86 GLN A CA 1
ATOM 704 C C . GLN A 1 86 ? -12.255 22.189 17.560 1.00 94.56 86 GLN A C 1
ATOM 706 O O . GLN A 1 86 ? -12.264 21.688 18.685 1.00 94.56 86 GLN A O 1
ATOM 711 N N . GLU A 1 87 ? -13.333 22.162 16.771 1.00 95.81 87 GLU A N 1
ATOM 712 C CA . GLU A 1 87 ? -14.612 21.570 17.192 1.00 95.81 87 GLU A CA 1
ATOM 713 C C . GLU A 1 87 ? -14.506 20.049 17.426 1.00 95.81 87 GLU A C 1
ATOM 715 O O . GLU A 1 87 ? -15.034 19.520 18.412 1.00 95.81 87 GLU A O 1
ATOM 720 N N . LEU A 1 88 ? -13.763 19.323 16.580 1.00 95.81 88 LEU A N 1
ATOM 721 C CA . LEU A 1 88 ? -13.482 17.902 16.804 1.00 95.81 88 LEU A CA 1
ATOM 722 C C . LEU A 1 88 ? -12.743 17.688 18.132 1.00 95.81 88 LEU A C 1
ATOM 724 O O . LEU A 1 88 ? -13.141 16.825 18.915 1.00 95.81 88 LEU A O 1
ATOM 728 N N . ILE A 1 89 ? -11.707 18.483 18.408 1.00 95.62 89 ILE A N 1
ATOM 729 C CA . ILE A 1 89 ? -10.929 18.440 19.653 1.00 95.62 89 ILE A CA 1
ATOM 730 C C . ILE A 1 89 ? -11.831 18.686 20.863 1.00 95.62 89 ILE A C 1
ATOM 732 O O . ILE A 1 89 ? -11.781 17.934 21.834 1.00 95.62 89 ILE A O 1
ATOM 736 N N . GLU A 1 90 ? -12.714 19.677 20.803 1.00 96.44 90 GLU A N 1
ATOM 737 C CA . GLU A 1 90 ? -13.677 19.948 21.876 1.00 96.44 90 GLU A CA 1
ATOM 738 C C . GLU A 1 90 ? -14.677 18.795 22.072 1.00 96.44 90 GLU A C 1
ATOM 740 O O . GLU A 1 90 ? -15.124 18.526 23.191 1.00 96.44 90 GLU A O 1
ATOM 745 N N . THR A 1 91 ? -14.983 18.058 21.003 1.00 97.31 91 THR A N 1
ATOM 746 C CA . THR A 1 91 ? -15.900 16.911 21.023 1.00 97.31 91 THR A CA 1
ATOM 747 C C . THR A 1 91 ? -15.258 15.633 21.555 1.00 97.31 91 THR A C 1
ATOM 749 O O . THR A 1 91 ? -15.939 14.818 22.183 1.00 97.31 91 THR A O 1
ATOM 752 N N . MET A 1 92 ? -13.959 15.428 21.333 1.00 96.06 92 MET A N 1
ATOM 753 C CA . MET A 1 92 ? -13.263 14.176 21.647 1.00 96.06 92 MET A CA 1
ATOM 754 C C . MET A 1 92 ? -13.433 13.677 23.095 1.00 96.06 92 MET A C 1
ATOM 756 O O . MET A 1 92 ? -13.731 12.491 23.256 1.00 96.06 92 MET A O 1
ATOM 760 N N . PRO A 1 93 ? -13.350 14.512 24.153 1.00 97.06 93 PRO A N 1
ATOM 761 C CA . PRO A 1 93 ? -13.577 14.057 25.529 1.00 97.06 93 PRO A CA 1
ATOM 762 C C . PRO A 1 93 ? -14.980 13.474 25.767 1.00 97.06 93 PRO A C 1
ATOM 764 O O . PRO A 1 93 ? -15.199 12.724 26.719 1.00 97.06 93 PRO A O 1
ATOM 767 N N . LEU A 1 94 ? -15.949 13.804 24.905 1.00 97.44 94 LEU A N 1
ATOM 768 C CA . LEU A 1 94 ? -17.323 13.302 24.968 1.00 97.44 94 LEU A CA 1
ATOM 769 C C . LEU A 1 94 ? -17.471 11.925 24.302 1.00 97.44 94 LEU A C 1
ATOM 771 O O . LEU A 1 94 ? -18.445 11.210 24.568 1.00 97.44 94 LEU A O 1
ATOM 775 N N . LEU A 1 95 ? -16.505 11.517 23.473 1.00 97.56 95 LEU A N 1
ATOM 776 C CA . LEU A 1 95 ? -16.465 10.250 22.734 1.00 97.56 95 LEU A CA 1
ATOM 777 C C . LEU A 1 95 ? -16.053 9.063 23.625 1.00 97.56 95 LEU A C 1
ATOM 779 O O . LEU A 1 95 ? -15.274 8.193 23.247 1.00 97.56 95 LEU A O 1
ATOM 783 N N . THR A 1 96 ? -16.630 8.995 24.824 1.00 96.88 96 THR A N 1
ATOM 784 C CA . THR A 1 96 ? -16.303 8.043 25.906 1.00 96.88 96 THR A CA 1
ATOM 785 C C . THR A 1 96 ? -16.448 6.561 25.546 1.00 96.88 96 THR A C 1
ATOM 787 O O . THR A 1 96 ? -16.062 5.694 26.324 1.00 96.88 96 THR A O 1
ATOM 790 N N . SER A 1 97 ? -17.026 6.239 24.393 1.00 97.88 97 SER A N 1
ATOM 791 C CA . SER A 1 97 ? -17.330 4.877 23.950 1.00 97.88 97 SER A CA 1
ATOM 792 C C . SER A 1 97 ? -16.626 4.469 22.656 1.00 97.88 97 SER A C 1
ATOM 794 O O . SER A 1 97 ? -16.914 3.386 22.148 1.00 97.88 97 SER A O 1
ATOM 796 N N . VAL A 1 98 ? -15.728 5.302 22.127 1.00 98.19 98 VAL A N 1
ATOM 797 C CA . VAL A 1 98 ? -14.991 4.980 20.902 1.00 98.19 98 VAL A CA 1
ATOM 798 C C . VAL A 1 98 ? -13.977 3.876 21.182 1.00 98.19 98 VAL A C 1
ATOM 800 O O . VAL A 1 98 ? -13.082 4.011 22.009 1.00 98.19 98 VAL A O 1
ATOM 803 N N . GLU A 1 99 ? -14.128 2.771 20.464 1.00 98.44 99 GLU A N 1
ATOM 804 C CA . GLU A 1 99 ? -13.302 1.571 20.580 1.00 98.44 99 GLU A CA 1
ATOM 805 C C . GLU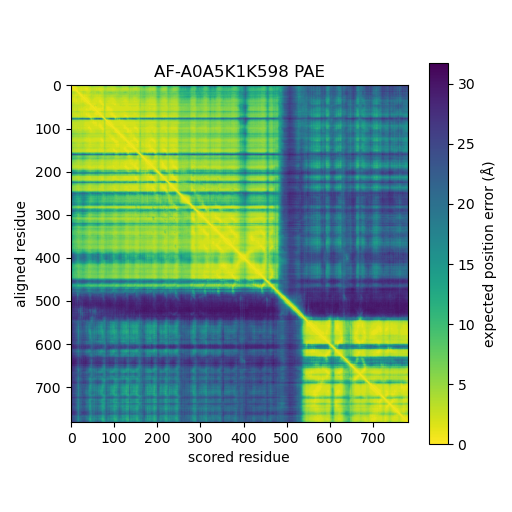 A 1 99 ? -12.335 1.432 19.401 1.00 98.44 99 GLU A C 1
ATOM 807 O O . GLU A 1 99 ? -11.281 0.812 19.549 1.00 98.44 99 GLU A O 1
ATOM 812 N N . SER A 1 100 ? -12.661 2.011 18.242 1.00 98.19 100 SER A N 1
ATOM 813 C CA . SER A 1 100 ? -11.826 1.968 17.043 1.00 98.19 100 SER A CA 1
ATOM 814 C C . SER A 1 100 ? -11.681 3.346 16.411 1.00 98.19 100 SER A C 1
ATOM 816 O O . SER A 1 100 ? -12.667 4.062 16.234 1.00 98.19 100 SER A O 1
ATOM 818 N N . LEU A 1 101 ? -10.447 3.700 16.065 1.00 97.56 101 LEU A N 1
ATOM 819 C CA . LEU A 1 101 ? -10.125 4.974 15.444 1.00 97.56 101 LEU A CA 1
ATOM 820 C C . LEU A 1 101 ? -9.124 4.776 14.315 1.00 97.56 101 LEU A C 1
ATOM 822 O O . LEU A 1 101 ? -8.067 4.179 14.521 1.00 97.56 101 LEU A O 1
ATOM 826 N N . ARG A 1 102 ? -9.455 5.298 13.140 1.00 97.31 102 ARG A N 1
ATOM 827 C CA . ARG A 1 102 ? -8.575 5.301 11.978 1.00 97.31 102 ARG A CA 1
ATOM 828 C C . ARG A 1 102 ? -8.306 6.732 11.537 1.00 97.31 102 ARG A C 1
ATOM 830 O O . ARG A 1 102 ? -9.239 7.527 11.470 1.00 97.31 102 ARG A O 1
ATOM 837 N N . LEU A 1 103 ? -7.033 7.047 11.312 1.00 95.44 103 LEU A N 1
ATOM 838 C CA . LEU A 1 103 ? -6.560 8.363 10.889 1.00 95.44 103 LEU A CA 1
ATOM 839 C C . LEU A 1 103 ? -5.679 8.203 9.649 1.00 95.44 103 LEU A C 1
ATOM 841 O O . LEU A 1 103 ? -4.589 7.625 9.717 1.00 95.44 103 LEU A O 1
ATOM 845 N N . ALA A 1 104 ? -6.143 8.730 8.523 1.00 93.38 104 ALA A N 1
ATOM 846 C CA . ALA A 1 104 ? -5.293 8.963 7.371 1.00 93.38 104 ALA A CA 1
ATOM 847 C C . ALA A 1 104 ? -4.395 10.182 7.619 1.00 93.38 104 ALA A C 1
ATOM 849 O O . ALA A 1 104 ? -4.878 11.165 8.178 1.00 93.38 104 ALA A O 1
ATOM 850 N N . GLU A 1 105 ? -3.125 10.128 7.209 1.00 91.38 105 GLU A N 1
ATOM 851 C CA . GLU A 1 105 ? -2.186 11.257 7.344 1.00 91.38 105 GLU A CA 1
ATOM 852 C C . GLU A 1 105 ? -2.140 11.842 8.768 1.00 91.38 105 GLU A C 1
ATOM 854 O O . GLU A 1 105 ? -2.236 13.053 8.983 1.00 91.38 105 GLU A O 1
ATOM 859 N N . ALA A 1 106 ? -2.028 10.964 9.767 1.00 93.75 106 ALA A N 1
ATOM 860 C CA . ALA A 1 106 ? -2.139 11.310 11.179 1.00 93.75 106 ALA A CA 1
ATOM 861 C C . ALA A 1 106 ? -1.170 12.429 11.595 1.00 93.75 106 ALA A C 1
ATOM 863 O O . ALA A 1 106 ? -1.546 13.277 12.406 1.00 93.75 106 ALA A O 1
ATOM 864 N N . GLU A 1 107 ? 0.035 12.480 11.013 1.00 93.12 107 GLU A N 1
ATOM 865 C CA . GLU A 1 107 ? 0.986 13.552 11.309 1.00 93.12 107 GLU A CA 1
ATOM 866 C C . GLU A 1 107 ? 0.448 14.924 10.922 1.00 93.12 107 GLU A C 1
ATOM 868 O O . GLU A 1 107 ? 0.502 15.837 11.740 1.00 93.12 107 GLU A O 1
ATOM 873 N N . GLN A 1 108 ? -0.138 15.061 9.729 1.00 90.00 108 GLN A N 1
ATOM 874 C CA . GLN A 1 108 ? -0.666 16.340 9.249 1.00 90.00 108 GLN A CA 1
ATOM 875 C C . GLN A 1 108 ? -1.758 16.866 10.189 1.00 90.00 108 GLN A C 1
ATOM 877 O O . GLN A 1 108 ? -1.812 18.055 10.505 1.00 90.00 108 GLN A O 1
ATOM 882 N N . LEU A 1 109 ? -2.596 15.966 10.707 1.00 90.38 109 LEU A N 1
ATOM 883 C CA . LEU A 1 109 ? -3.649 16.306 11.659 1.00 90.38 109 LEU A CA 1
ATOM 884 C C . LEU A 1 109 ? -3.087 16.805 13.001 1.00 90.38 109 LEU A C 1
ATOM 886 O O . LEU A 1 109 ? -3.573 17.793 13.556 1.00 90.38 109 LEU A O 1
ATOM 890 N N . VAL A 1 110 ? -2.040 16.150 13.511 1.00 92.81 110 VAL A N 1
ATOM 891 C CA . VAL A 1 110 ? -1.346 16.568 14.741 1.00 92.81 110 VAL A CA 1
ATOM 892 C C . VAL A 1 110 ? -0.544 17.859 14.520 1.00 92.81 110 VAL A C 1
ATOM 894 O O . VAL A 1 110 ? -0.415 18.673 15.440 1.00 92.81 110 VAL A O 1
ATOM 897 N N . ASP A 1 111 ? -0.024 18.071 13.311 1.00 90.81 111 ASP A N 1
ATOM 898 C CA . ASP A 1 111 ? 0.716 19.267 12.914 1.00 90.81 111 ASP A CA 1
ATOM 899 C C . ASP A 1 111 ? -0.154 20.519 12.928 1.00 90.81 111 ASP A C 1
ATOM 901 O O . ASP A 1 111 ? 0.278 21.547 13.461 1.00 90.81 111 ASP A O 1
ATOM 905 N N . ILE A 1 112 ? -1.378 20.416 12.398 1.00 90.19 112 ILE A N 1
ATOM 906 C CA . ILE A 1 112 ? -2.345 21.519 12.353 1.00 90.19 112 ILE A CA 1
ATOM 907 C C . ILE A 1 112 ? -2.716 21.973 13.769 1.00 90.19 112 ILE A C 1
ATOM 909 O O . ILE A 1 112 ? -2.825 23.176 14.015 1.00 90.19 112 ILE A O 1
ATOM 913 N N . HIS A 1 113 ? -2.897 21.039 14.711 1.00 90.69 113 HIS A N 1
ATOM 914 C CA . HIS A 1 113 ? -3.351 21.382 16.056 1.00 90.69 113 HIS A CA 1
ATOM 915 C C . HIS A 1 113 ? -2.669 20.566 17.174 1.00 90.69 113 HIS A C 1
ATOM 917 O O . HIS A 1 113 ? -3.137 19.487 17.541 1.00 90.69 113 HIS A O 1
ATOM 923 N N . PRO A 1 114 ? -1.645 21.112 17.860 1.00 90.44 114 PRO A N 1
ATOM 924 C CA . PRO A 1 114 ? -0.901 20.386 18.897 1.00 90.44 114 PRO A CA 1
ATOM 925 C C . PRO A 1 114 ? -1.740 19.864 20.078 1.00 90.44 114 PRO A C 1
ATOM 927 O O . PRO A 1 114 ? -1.385 18.853 20.686 1.00 90.44 114 PRO A O 1
ATOM 930 N N . ALA A 1 115 ? -2.869 20.511 20.412 1.00 93.50 115 ALA A N 1
ATOM 931 C CA . ALA A 1 115 ? -3.766 20.031 21.479 1.00 93.50 115 ALA A CA 1
ATOM 932 C C . ALA A 1 115 ? -4.495 18.719 21.131 1.00 93.50 115 ALA A C 1
ATOM 934 O O . ALA A 1 115 ? -5.103 18.094 22.002 1.00 93.50 115 ALA A O 1
ATOM 935 N N . PHE A 1 116 ? -4.430 18.279 19.874 1.00 90.81 116 PHE A N 1
ATOM 936 C CA . PHE A 1 116 ? -4.963 16.991 19.451 1.00 90.81 116 PHE A CA 1
ATOM 937 C C . PHE A 1 116 ? -4.310 15.850 20.245 1.00 90.81 116 PHE A C 1
ATOM 939 O O . PHE A 1 116 ? -5.004 14.988 20.776 1.00 90.81 116 PHE A O 1
ATOM 946 N N . THR A 1 117 ? -2.993 15.922 20.468 1.00 93.06 117 THR A N 1
ATOM 947 C CA . THR A 1 117 ? -2.225 14.945 21.256 1.00 93.06 117 THR A CA 1
ATOM 948 C C . THR A 1 117 ? -2.739 14.782 22.687 1.00 93.06 117 THR A C 1
ATOM 950 O O . THR A 1 117 ? -2.965 13.663 23.146 1.00 93.06 117 THR A O 1
ATOM 953 N N . THR A 1 118 ? -2.950 15.886 23.410 1.00 94.00 118 THR A N 1
ATOM 954 C CA . THR A 1 118 ? -3.418 15.831 24.805 1.00 94.00 118 THR A CA 1
ATOM 955 C C . THR A 1 118 ? -4.856 15.336 24.892 1.00 94.00 118 THR A C 1
ATOM 957 O O . THR A 1 118 ? -5.203 14.566 25.787 1.00 94.00 118 THR A O 1
ATOM 960 N N . THR A 1 119 ? -5.685 15.738 23.934 1.00 94.19 119 THR A N 1
ATOM 961 C CA . THR A 1 119 ? -7.098 15.368 23.881 1.00 94.19 119 THR A CA 1
ATOM 962 C C . THR A 1 119 ? -7.279 13.895 23.519 1.00 94.19 119 THR A C 1
ATOM 964 O O . THR A 1 119 ? -8.120 13.217 24.110 1.00 94.19 119 THR A O 1
ATOM 967 N N . PHE A 1 120 ? -6.428 13.348 22.649 1.00 92.94 120 PHE A N 1
ATOM 968 C CA . PHE A 1 120 ? -6.385 11.915 22.344 1.00 92.94 120 PHE A CA 1
ATOM 969 C C . PHE A 1 120 ? -6.149 11.047 23.574 1.00 92.94 120 PHE A C 1
ATOM 971 O O . PHE A 1 120 ? -6.760 9.987 23.704 1.00 92.94 120 PHE A O 1
ATOM 978 N N . GLY A 1 121 ? -5.331 11.521 24.517 1.00 94.44 121 GLY A N 1
ATOM 979 C CA . GLY A 1 121 ? -5.099 10.842 25.792 1.00 94.44 121 GLY A CA 1
ATOM 980 C C . GLY A 1 121 ? -6.377 10.599 26.609 1.00 94.44 121 GLY A C 1
ATOM 981 O O . GLY A 1 121 ? -6.397 9.710 27.459 1.00 94.44 121 GLY A O 1
ATOM 982 N N . THR A 1 122 ? -7.467 11.331 26.335 1.00 95.81 122 THR A N 1
ATOM 983 C CA . THR A 1 122 ? -8.764 11.159 27.014 1.00 95.81 122 THR A CA 1
ATOM 984 C C . THR A 1 122 ? -9.572 9.955 26.511 1.00 95.81 122 THR A C 1
ATOM 986 O O . THR A 1 122 ? -10.471 9.489 27.219 1.00 95.81 122 THR A O 1
ATOM 989 N N . LEU A 1 123 ? -9.237 9.394 25.340 1.00 97.00 123 LEU A N 1
ATOM 990 C CA . LEU A 1 123 ? -9.920 8.239 24.742 1.00 97.00 123 LEU A CA 1
ATOM 991 C C . LEU A 1 123 ? -9.519 6.912 25.405 1.00 97.00 123 LEU A C 1
ATOM 993 O O . LEU A 1 123 ? -8.944 6.014 24.795 1.00 97.00 123 LEU A O 1
ATOM 997 N N . THR A 1 124 ? -9.857 6.762 26.681 1.00 97.12 124 THR A N 1
ATOM 998 C CA . THR A 1 124 ? -9.478 5.600 27.506 1.00 97.12 124 THR A CA 1
ATOM 999 C C . THR A 1 124 ? -10.148 4.282 27.102 1.00 97.12 124 THR A C 1
ATOM 1001 O O . THR A 1 124 ? -9.723 3.220 27.554 1.00 97.12 124 THR A O 1
ATOM 1004 N N . THR A 1 125 ? -11.183 4.315 26.256 1.00 98.00 125 THR A N 1
ATOM 1005 C CA . THR A 1 125 ? -11.909 3.125 25.776 1.00 98.00 125 THR A CA 1
ATOM 1006 C C . THR A 1 125 ? -11.397 2.573 24.449 1.00 98.00 125 THR A C 1
ATOM 1008 O O . THR A 1 125 ? -11.869 1.519 24.013 1.00 98.00 125 THR A O 1
ATOM 1011 N N . LEU A 1 126 ? -10.397 3.223 23.848 1.00 98.31 126 LEU A N 1
ATOM 1012 C CA . LEU A 1 126 ? -9.841 2.834 22.561 1.00 98.31 126 LEU A CA 1
ATOM 1013 C C . LEU A 1 126 ? -9.165 1.454 22.637 1.00 98.31 126 LEU A C 1
ATOM 1015 O O . LEU A 1 126 ? -8.394 1.154 23.549 1.00 98.31 126 LEU A O 1
ATOM 1019 N N . ARG A 1 127 ? -9.470 0.595 21.663 1.00 98.44 127 ARG A N 1
ATOM 1020 C CA . ARG A 1 127 ? -8.961 -0.783 21.549 1.00 98.44 127 ARG A CA 1
ATOM 1021 C C . ARG A 1 127 ? -8.231 -1.024 20.235 1.00 98.44 127 ARG A C 1
ATOM 1023 O O . ARG A 1 127 ? -7.355 -1.885 20.187 1.00 98.44 127 ARG A O 1
ATOM 1030 N N . HIS A 1 128 ? -8.600 -0.299 19.187 1.00 98.38 128 HIS A N 1
ATOM 1031 C CA . HIS A 1 128 ? -8.102 -0.506 17.836 1.00 98.38 128 HIS A CA 1
ATOM 1032 C C . HIS A 1 128 ? -7.696 0.833 17.227 1.00 98.38 128 HIS A C 1
ATOM 1034 O O . HIS A 1 128 ? -8.524 1.741 17.150 1.00 98.38 128 HIS A O 1
ATOM 1040 N N . ILE A 1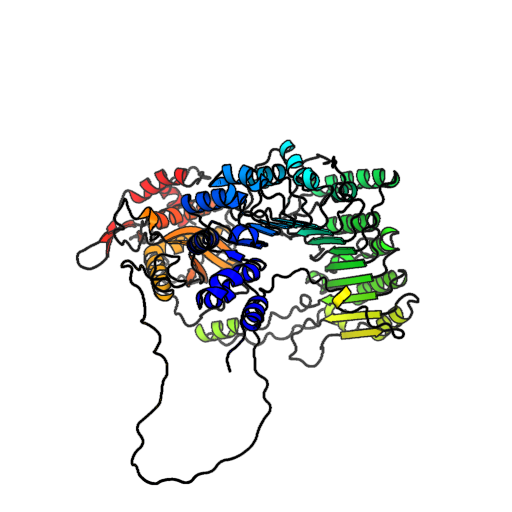 129 ? -6.447 0.939 16.779 1.00 98.19 129 ILE A N 1
ATOM 1041 C CA . ILE A 1 129 ? -5.973 2.091 16.006 1.00 98.19 129 ILE A CA 1
ATOM 1042 C C . ILE A 1 129 ? -5.461 1.663 14.636 1.00 98.19 129 ILE A C 1
ATOM 1044 O O . ILE A 1 129 ? -4.888 0.579 14.504 1.00 98.19 129 ILE A O 1
ATOM 1048 N N . ASP A 1 130 ? -5.668 2.522 13.645 1.00 97.75 130 ASP A N 1
ATOM 1049 C CA . ASP A 1 130 ? -5.090 2.416 12.306 1.00 97.75 130 ASP A CA 1
ATOM 1050 C C . ASP A 1 130 ? -4.656 3.806 11.840 1.00 97.75 130 ASP A C 1
ATOM 1052 O O . ASP A 1 130 ? -5.492 4.628 11.473 1.00 97.75 130 ASP A O 1
ATOM 1056 N N . PHE A 1 131 ? -3.366 4.104 11.949 1.00 96.81 131 PHE A N 1
ATOM 1057 C CA . PHE A 1 131 ? -2.804 5.402 11.590 1.00 96.81 131 PHE A CA 1
ATOM 1058 C C . PHE A 1 131 ? -1.889 5.249 10.382 1.00 96.81 131 PHE A C 1
ATOM 1060 O O . PHE A 1 131 ? -1.042 4.357 10.362 1.00 96.81 131 PHE A O 1
ATOM 1067 N N . THR A 1 132 ? -2.034 6.147 9.412 1.00 94.81 132 THR A N 1
ATOM 1068 C CA . THR A 1 132 ? -1.112 6.287 8.272 1.00 94.81 132 THR A CA 1
ATOM 1069 C C . THR A 1 132 ? -0.410 7.637 8.315 1.00 94.81 132 THR A C 1
ATOM 1071 O O . THR A 1 132 ? -0.858 8.522 9.046 1.00 94.81 132 THR A O 1
ATOM 1074 N N . GLY A 1 133 ? 0.702 7.792 7.593 1.00 91.75 133 GLY A N 1
ATOM 1075 C CA . GLY A 1 133 ? 1.537 8.986 7.701 1.00 91.75 133 GLY A CA 1
ATOM 1076 C C . GLY A 1 133 ? 2.066 9.184 9.120 1.00 91.75 133 GLY A C 1
ATOM 1077 O O 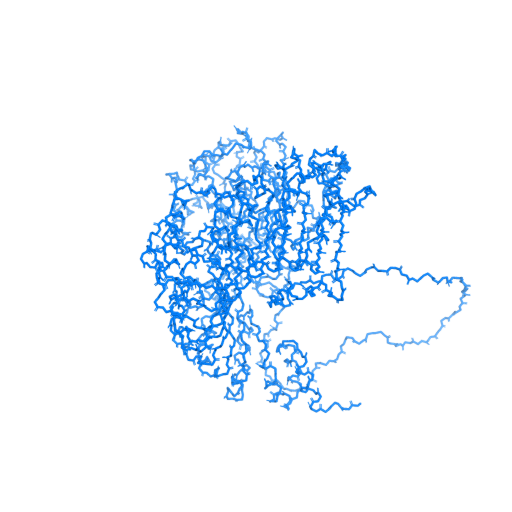. GLY A 1 133 ? 2.063 10.301 9.624 1.00 91.75 133 GLY A O 1
ATOM 1078 N N . VAL A 1 134 ? 2.434 8.104 9.817 1.00 93.69 134 VAL A N 1
ATOM 1079 C CA . VAL A 1 134 ? 2.953 8.176 11.189 1.00 93.69 134 VAL A CA 1
ATOM 1080 C C . VAL A 1 134 ? 4.383 8.708 11.159 1.00 93.69 134 VAL A C 1
ATOM 1082 O O . VAL A 1 134 ? 5.277 8.026 10.665 1.00 93.69 134 VAL A O 1
ATOM 1085 N N . THR A 1 135 ? 4.630 9.882 11.746 1.00 92.62 135 THR A N 1
ATOM 1086 C CA . THR A 1 135 ? 5.996 10.386 11.960 1.00 92.62 135 THR A CA 1
ATOM 1087 C C . THR A 1 135 ? 6.191 10.873 13.410 1.00 92.62 135 THR A C 1
ATOM 1089 O O . THR A 1 135 ? 5.681 10.244 14.348 1.00 92.62 135 THR A O 1
ATOM 1092 N N . GLN A 1 136 ? 6.987 11.918 13.657 1.00 92.81 136 GLN A N 1
ATOM 1093 C CA . GLN A 1 136 ? 7.478 12.284 14.987 1.00 92.81 136 GLN A CA 1
ATOM 1094 C C . GLN A 1 136 ? 6.362 12.650 15.976 1.00 92.81 136 GLN A C 1
ATOM 1096 O O . GLN A 1 136 ? 6.369 12.162 17.115 1.00 92.81 136 GLN A O 1
ATOM 1101 N N . ARG A 1 137 ? 5.414 13.511 15.594 1.00 93.69 137 ARG A N 1
ATOM 1102 C CA . ARG A 1 137 ? 4.381 14.012 16.512 1.00 93.69 137 ARG A CA 1
ATOM 1103 C C . ARG A 1 137 ? 3.302 12.977 16.760 1.00 93.69 137 ARG A C 1
ATOM 1105 O O . ARG A 1 137 ? 2.877 12.822 17.904 1.00 93.69 137 ARG A O 1
ATOM 1112 N N . THR A 1 138 ? 2.939 12.202 15.746 1.00 95.38 138 THR A N 1
ATOM 1113 C CA . THR A 1 138 ? 2.049 11.044 15.879 1.00 95.38 138 THR A CA 1
ATOM 1114 C C . THR A 1 138 ? 2.653 10.014 16.826 1.00 95.38 138 THR A C 1
ATOM 1116 O O . THR A 1 138 ? 1.960 9.483 17.692 1.00 95.38 138 THR A O 1
ATOM 1119 N N . CYS A 1 139 ? 3.969 9.789 16.761 1.00 95.50 139 CYS A N 1
ATOM 1120 C CA . CYS A 1 139 ? 4.659 8.965 17.751 1.00 95.50 139 CYS A CA 1
ATOM 1121 C C . CYS A 1 139 ? 4.582 9.566 19.165 1.00 95.50 139 CYS A C 1
ATOM 1123 O O . CYS A 1 139 ? 4.411 8.833 20.140 1.00 95.50 139 CYS A O 1
ATOM 1125 N N . GLY A 1 140 ? 4.666 10.893 19.300 1.00 95.06 140 GLY A N 1
ATOM 1126 C CA . GLY A 1 140 ? 4.392 11.594 20.559 1.00 95.06 140 GLY A CA 1
ATOM 1127 C C . GLY A 1 140 ? 2.977 11.333 21.089 1.00 95.06 140 GLY A C 1
ATOM 1128 O O . GLY A 1 140 ? 2.813 11.016 22.268 1.00 95.06 140 GLY A O 1
ATOM 1129 N N . LEU A 1 141 ? 1.974 11.382 20.210 1.00 95.75 141 LEU A N 1
ATOM 1130 C CA . LEU A 1 141 ? 0.581 11.059 20.520 1.00 95.75 141 LEU A CA 1
ATOM 1131 C C . LEU A 1 141 ? 0.413 9.610 20.983 1.00 95.75 141 LEU A C 1
ATOM 1133 O O . LEU A 1 141 ? -0.221 9.375 22.011 1.00 95.75 141 LEU A O 1
ATOM 1137 N N . LEU A 1 142 ? 1.031 8.645 20.296 1.00 97.06 142 LEU A N 1
ATOM 1138 C CA . LEU A 1 142 ? 0.991 7.231 20.686 1.00 97.06 142 LEU A CA 1
ATOM 1139 C C . LEU A 1 142 ? 1.574 7.002 22.087 1.00 97.06 142 LEU A C 1
ATOM 1141 O O . LEU A 1 142 ? 1.003 6.241 22.865 1.00 97.06 142 LEU A O 1
ATOM 1145 N N . ARG A 1 143 ? 2.658 7.699 22.450 1.00 95.94 143 ARG A N 1
ATOM 1146 C CA . ARG A 1 143 ? 3.234 7.627 23.806 1.00 95.94 143 ARG A CA 1
ATOM 1147 C C . ARG A 1 143 ? 2.343 8.277 24.868 1.00 95.94 143 ARG A C 1
ATOM 1149 O O . ARG A 1 143 ? 2.366 7.845 26.016 1.00 95.94 143 ARG A O 1
ATOM 1156 N N . GLY A 1 144 ? 1.571 9.302 24.508 1.00 95.25 144 GLY A N 1
ATOM 1157 C CA . GLY A 1 144 ? 0.621 9.965 25.410 1.00 95.25 144 GLY A CA 1
ATOM 1158 C C . GLY A 1 144 ? -0.701 9.213 25.602 1.00 95.25 144 GLY A C 1
ATOM 1159 O O . GLY A 1 144 ? -1.487 9.557 26.484 1.00 95.25 144 GLY A O 1
ATOM 1160 N N . LEU A 1 145 ? -0.970 8.195 24.785 1.00 96.25 145 LEU A N 1
ATOM 1161 C CA . LEU A 1 145 ? -2.210 7.435 24.838 1.00 96.25 145 LEU A CA 1
ATOM 1162 C C . LEU A 1 145 ? -2.147 6.353 25.934 1.00 96.25 145 LEU A C 1
ATOM 1164 O O . LEU A 1 145 ? -1.233 5.533 25.983 1.00 96.25 145 LEU A O 1
ATOM 1168 N N . HIS A 1 146 ? -3.169 6.322 26.794 1.00 95.50 146 HIS A N 1
ATOM 1169 C CA . HIS A 1 146 ? -3.277 5.394 27.933 1.00 95.50 146 HIS A CA 1
ATOM 1170 C C . HIS A 1 146 ? -4.374 4.328 27.764 1.00 95.50 146 HIS A C 1
ATOM 1172 O O . HIS A 1 146 ? -4.793 3.689 28.730 1.00 95.50 146 HIS A O 1
ATOM 1178 N N . ALA A 1 147 ? -4.880 4.154 26.545 1.00 97.12 147 ALA A N 1
ATOM 1179 C CA . ALA A 1 147 ? -5.959 3.221 26.252 1.00 97.12 147 ALA A CA 1
ATOM 1180 C C . ALA A 1 147 ? -5.471 1.755 26.220 1.00 97.12 147 ALA A C 1
ATOM 1182 O O . ALA A 1 147 ? -4.325 1.501 25.846 1.00 97.12 147 ALA A O 1
ATOM 1183 N N . PRO A 1 148 ? -6.317 0.764 26.566 1.00 97.81 148 PRO A N 1
ATOM 1184 C CA . PRO A 1 148 ? -5.959 -0.653 26.562 1.00 97.81 148 PRO A CA 1
ATOM 1185 C C . PRO A 1 148 ? -5.978 -1.233 25.137 1.00 97.81 148 PRO A C 1
ATOM 1187 O O . PRO A 1 148 ? -6.800 -2.100 24.815 1.00 97.81 148 PRO A O 1
ATOM 1190 N N . LEU A 1 149 ? -5.077 -0.752 24.275 1.00 98.44 149 LEU A N 1
ATOM 1191 C CA . LEU A 1 149 ? -5.026 -1.151 22.870 1.00 98.44 149 LEU A CA 1
ATOM 1192 C C . LEU A 1 149 ? -4.827 -2.661 22.724 1.00 98.44 149 LEU A C 1
ATOM 1194 O O . LEU A 1 149 ? -3.922 -3.251 23.313 1.00 98.44 149 LEU A O 1
ATOM 1198 N N . ILE A 1 150 ? -5.694 -3.266 21.916 1.00 98.56 150 ILE A N 1
ATOM 1199 C CA . ILE A 1 150 ? -5.687 -4.673 21.513 1.00 98.56 150 ILE A CA 1
ATOM 1200 C C . ILE A 1 150 ? -5.027 -4.820 20.143 1.00 98.56 150 ILE A C 1
ATOM 1202 O O . ILE A 1 150 ? -4.284 -5.780 19.934 1.00 98.56 150 ILE A O 1
ATOM 1206 N N . SER A 1 151 ? -5.291 -3.898 19.213 1.00 98.50 151 SER A N 1
ATOM 1207 C CA . SER A 1 151 ? -4.619 -3.881 17.914 1.00 98.50 151 SER A CA 1
ATOM 1208 C C . SER A 1 151 ? -4.143 -2.494 17.516 1.00 98.50 151 SER A C 1
ATOM 1210 O O . SER A 1 151 ? -4.857 -1.510 17.715 1.00 98.50 151 SER A O 1
ATOM 1212 N N . ALA A 1 152 ? -2.980 -2.444 16.879 1.00 98.31 152 ALA A N 1
ATOM 1213 C CA . ALA A 1 152 ? -2.455 -1.240 16.257 1.00 98.31 152 ALA A CA 1
ATOM 1214 C C . ALA A 1 152 ? -2.012 -1.539 14.823 1.00 98.31 152 ALA A C 1
ATOM 1216 O O . ALA A 1 152 ? -1.313 -2.525 14.588 1.00 98.31 152 ALA A O 1
ATOM 1217 N N . ARG A 1 153 ? -2.422 -0.691 13.881 1.00 97.69 153 ARG A N 1
ATOM 1218 C CA . ARG A 1 153 ? -1.860 -0.602 12.536 1.00 97.69 153 ARG A CA 1
ATOM 1219 C C . ARG A 1 153 ? -1.196 0.762 12.388 1.00 97.69 153 ARG A C 1
ATOM 1221 O O . ARG A 1 153 ? -1.837 1.776 12.637 1.00 97.69 153 ARG A O 1
ATOM 1228 N N . LEU A 1 154 ? 0.089 0.759 12.064 1.00 96.88 154 LEU A N 1
ATOM 1229 C CA . LEU A 1 154 ? 0.920 1.948 11.923 1.00 96.88 154 LEU A CA 1
ATOM 1230 C C . LEU A 1 154 ? 1.576 1.905 10.549 1.00 96.88 154 LEU A C 1
ATOM 1232 O O . LEU A 1 154 ? 2.378 1.011 10.286 1.00 96.88 154 LEU A O 1
ATOM 1236 N N . ASP A 1 155 ? 1.228 2.845 9.685 1.00 94.25 155 ASP A N 1
ATOM 1237 C CA . ASP A 1 155 ? 1.871 3.041 8.393 1.00 94.25 155 ASP A CA 1
ATOM 1238 C C . ASP A 1 155 ? 2.717 4.311 8.437 1.00 94.25 155 ASP A C 1
ATOM 1240 O O . ASP A 1 155 ? 2.207 5.414 8.647 1.00 94.25 155 ASP A O 1
ATOM 1244 N N . PHE A 1 156 ? 4.024 4.130 8.293 1.00 91.94 156 PHE A N 1
ATOM 1245 C CA . PHE A 1 156 ? 5.015 5.200 8.305 1.00 91.94 156 PHE A CA 1
ATOM 1246 C C . PHE A 1 156 ? 5.245 5.785 6.904 1.00 91.94 156 PHE A C 1
ATOM 1248 O O . PHE A 1 156 ? 6.092 6.663 6.747 1.00 91.94 156 PHE A O 1
ATOM 1255 N N . LEU A 1 157 ? 4.506 5.323 5.883 1.00 86.06 157 LEU A N 1
ATOM 1256 C CA . LEU A 1 157 ? 4.551 5.932 4.561 1.00 86.06 157 LEU A CA 1
ATOM 1257 C C . LEU A 1 157 ? 3.956 7.333 4.655 1.00 86.06 157 LEU A C 1
ATOM 1259 O O . LEU A 1 157 ? 2.800 7.507 5.037 1.00 86.06 157 LEU A O 1
ATOM 1263 N N . SER A 1 158 ? 4.772 8.323 4.323 1.00 77.50 158 SER A N 1
ATOM 1264 C CA . SER A 1 158 ? 4.376 9.720 4.198 1.00 77.50 158 SER A CA 1
ATOM 1265 C C . SER A 1 158 ? 4.241 10.043 2.713 1.00 77.50 158 SER A C 1
ATOM 1267 O O . SER A 1 158 ? 5.118 9.675 1.930 1.00 77.50 158 SER A O 1
ATOM 1269 N N . ASN A 1 159 ? 3.188 10.775 2.329 1.00 67.06 159 ASN A N 1
ATOM 1270 C CA . ASN A 1 159 ? 3.032 11.289 0.958 1.00 67.06 159 ASN A CA 1
ATOM 1271 C C . ASN A 1 159 ? 4.199 12.195 0.533 1.00 67.06 159 ASN A C 1
ATOM 1273 O O . ASN A 1 159 ? 4.461 12.363 -0.656 1.00 67.06 159 ASN A O 1
ATOM 1277 N N . VAL A 1 160 ? 4.912 12.770 1.504 1.00 59.72 160 VAL A N 1
ATOM 1278 C CA . VAL A 1 160 ? 6.178 13.468 1.288 1.00 59.72 160 VAL A CA 1
ATOM 1279 C C . VAL A 1 160 ? 7.284 12.417 1.386 1.00 59.72 160 VAL A C 1
ATOM 1281 O O . VAL A 1 160 ? 7.723 12.059 2.482 1.00 59.72 160 VAL A O 1
ATOM 1284 N N . GLU A 1 161 ? 7.627 11.833 0.240 1.00 52.34 161 GLU A N 1
ATOM 1285 C CA . GLU A 1 161 ? 8.508 10.670 0.121 1.00 52.34 161 GLU A CA 1
ATOM 1286 C C . GLU A 1 161 ? 9.872 10.863 0.827 1.00 52.34 161 GLU A C 1
ATOM 1288 O O . GLU A 1 161 ? 10.484 11.932 0.806 1.00 52.34 161 GLU A O 1
ATOM 1293 N N . GLN A 1 162 ? 10.344 9.776 1.445 1.00 54.34 162 GLN A N 1
ATOM 1294 C CA . GLN A 1 162 ? 11.725 9.480 1.868 1.00 54.34 162 GLN A CA 1
ATOM 1295 C C . GLN A 1 162 ? 12.377 10.227 3.046 1.00 54.34 162 GLN A C 1
ATOM 1297 O O . GLN A 1 162 ? 13.297 9.670 3.631 1.00 54.34 162 GLN A O 1
ATOM 1302 N N . MET A 1 163 ? 11.920 11.390 3.514 1.00 61.72 163 MET A N 1
ATOM 1303 C CA . MET A 1 163 ? 12.758 12.131 4.485 1.00 61.72 163 MET A CA 1
ATOM 1304 C C . MET A 1 163 ? 12.652 11.728 5.963 1.00 61.72 163 MET A C 1
ATOM 1306 O O . MET A 1 163 ? 13.537 12.106 6.726 1.00 61.72 163 MET A O 1
ATOM 1310 N N . PHE A 1 164 ? 11.618 11.009 6.423 1.00 81.06 164 PHE A N 1
ATOM 1311 C CA . PHE A 1 164 ? 11.450 10.835 7.877 1.00 81.06 164 PHE A CA 1
ATOM 1312 C C . PHE A 1 164 ? 12.623 10.076 8.503 1.00 81.06 164 PHE A C 1
ATOM 1314 O O . PHE A 1 164 ? 13.316 10.630 9.352 1.00 81.06 164 PHE A O 1
ATOM 1321 N N . TRP A 1 165 ? 12.879 8.846 8.059 1.00 81.94 165 TRP A N 1
ATOM 1322 C CA . TRP A 1 165 ? 13.935 8.016 8.637 1.00 81.94 165 TRP A CA 1
ATOM 1323 C C . TRP A 1 165 ? 15.336 8.552 8.341 1.00 81.94 165 TRP A C 1
ATOM 1325 O O . TRP A 1 165 ? 16.196 8.491 9.215 1.00 81.94 165 TRP A O 1
ATOM 1335 N N . ASP A 1 166 ? 15.532 9.147 7.164 1.00 81.06 166 ASP A N 1
ATOM 1336 C CA . ASP A 1 166 ? 16.810 9.736 6.751 1.00 81.06 166 ASP A CA 1
ATOM 1337 C C . ASP A 1 166 ? 17.151 11.018 7.528 1.00 81.06 166 ASP A C 1
ATOM 1339 O O . ASP A 1 166 ? 18.318 11.388 7.648 1.00 81.06 166 ASP A O 1
ATOM 1343 N N . SER A 1 167 ? 16.141 11.700 8.076 1.00 83.38 167 SER A N 1
ATOM 1344 C CA . SER A 1 167 ? 16.323 12.908 8.891 1.00 83.38 167 SER A CA 1
ATOM 1345 C C . SER A 1 167 ? 16.585 12.633 10.373 1.00 83.38 167 SER A C 1
ATOM 1347 O O . SER A 1 167 ? 16.964 13.551 11.104 1.00 83.38 167 SER A O 1
ATOM 1349 N N . LEU A 1 168 ? 16.358 11.403 10.844 1.00 83.94 168 LEU A N 1
ATOM 1350 C CA . LEU A 1 168 ? 16.523 11.068 12.253 1.00 83.94 168 LEU A CA 1
ATOM 1351 C C . LEU A 1 168 ? 17.997 10.846 12.594 1.00 83.94 168 LEU A C 1
ATOM 1353 O O . LEU A 1 168 ? 18.707 10.090 11.936 1.00 83.94 168 LEU A O 1
ATOM 1357 N N . GLU A 1 169 ? 18.439 11.458 13.690 1.00 86.94 169 GLU A N 1
ATOM 1358 C CA . GLU A 1 169 ? 19.715 11.111 14.312 1.00 86.94 169 GLU A CA 1
ATOM 1359 C C . GLU A 1 169 ? 19.696 9.634 14.754 1.00 86.94 169 GLU A C 1
ATOM 1361 O O . GLU A 1 169 ? 18.660 9.107 15.175 1.00 86.94 169 GLU A O 1
ATOM 1366 N N . ASN A 1 170 ? 20.843 8.951 14.665 1.00 80.69 170 ASN A N 1
ATOM 1367 C CA . ASN A 1 170 ? 20.935 7.510 14.934 1.00 80.69 170 ASN A CA 1
ATOM 1368 C C . ASN A 1 170 ? 20.422 7.119 16.334 1.00 80.69 170 ASN A C 1
ATOM 1370 O O . ASN A 1 170 ? 19.817 6.063 16.492 1.00 80.69 170 ASN A O 1
ATOM 1374 N N . ASP A 1 171 ? 20.619 7.964 17.348 1.00 82.56 171 ASP A N 1
ATOM 1375 C CA . ASP A 1 171 ? 20.151 7.740 18.723 1.00 82.56 171 ASP A CA 1
ATOM 1376 C C . ASP A 1 171 ? 18.633 7.947 18.890 1.00 82.56 171 ASP A C 1
ATOM 1378 O O . ASP A 1 171 ? 18.013 7.414 19.816 1.00 82.56 171 ASP A O 1
ATOM 1382 N N . ALA A 1 172 ? 18.001 8.697 17.987 1.00 87.12 172 ALA A N 1
ATOM 1383 C CA . ALA A 1 172 ? 16.564 8.912 17.996 1.00 87.12 172 ALA A CA 1
ATOM 1384 C C . ALA A 1 172 ? 15.795 7.693 17.464 1.00 87.12 172 ALA A C 1
ATOM 1386 O O . ALA A 1 172 ? 14.670 7.456 17.916 1.00 87.12 172 ALA A O 1
ATOM 1387 N N . LEU A 1 173 ? 16.395 6.901 16.563 1.00 84.56 173 LEU A N 1
ATOM 1388 C CA . LEU A 1 173 ? 15.772 5.734 15.918 1.00 84.56 173 LEU A CA 1
ATOM 1389 C C . LEU A 1 173 ? 15.219 4.722 16.929 1.00 84.56 173 LEU A C 1
ATOM 1391 O O . LEU A 1 173 ? 14.101 4.228 16.761 1.00 84.56 173 LEU A O 1
ATOM 1395 N N . GLU A 1 174 ? 15.937 4.477 18.029 1.00 86.75 174 GLU A N 1
ATOM 1396 C CA . GLU A 1 174 ? 15.509 3.531 19.069 1.00 86.75 174 GLU A CA 1
ATOM 1397 C C . GLU A 1 174 ? 14.130 3.879 19.642 1.00 86.75 174 GLU A C 1
ATOM 1399 O O . GLU A 1 174 ? 13.316 3.002 19.940 1.00 86.75 174 GLU A O 1
ATOM 1404 N N . ARG A 1 175 ? 13.828 5.178 19.761 1.00 89.88 175 ARG A N 1
ATOM 1405 C CA . ARG A 1 175 ? 12.565 5.664 20.334 1.00 89.88 175 ARG A CA 1
ATO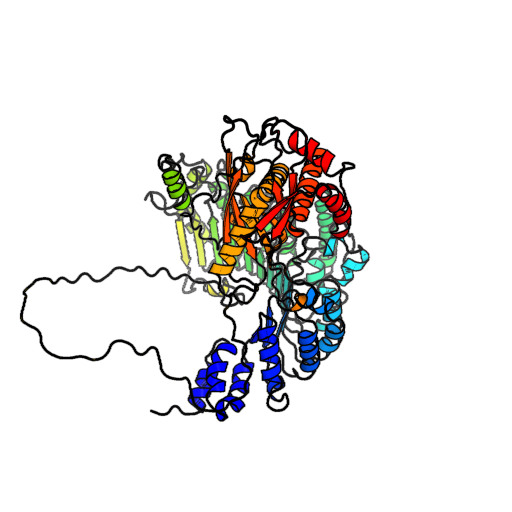M 1406 C C . ARG A 1 175 ? 11.374 5.405 19.419 1.00 89.88 175 ARG A C 1
ATOM 1408 O O . ARG A 1 175 ? 10.236 5.449 19.894 1.00 89.88 175 ARG A O 1
ATOM 1415 N N . TYR A 1 176 ? 11.617 5.188 18.131 1.00 91.56 176 TYR A N 1
ATOM 1416 C CA . TYR A 1 176 ? 10.595 4.919 17.119 1.00 91.56 176 TYR A CA 1
ATOM 1417 C C . TYR A 1 176 ? 10.486 3.434 16.775 1.00 91.56 176 TYR A C 1
ATOM 1419 O O . TYR A 1 176 ? 9.593 3.048 16.021 1.00 91.56 176 TYR A O 1
ATOM 1427 N N . HIS A 1 177 ? 11.334 2.582 17.360 1.00 91.50 177 HIS A N 1
ATOM 1428 C CA . HIS A 1 177 ? 11.181 1.140 17.238 1.00 91.50 177 HIS A CA 1
ATOM 1429 C C . HIS A 1 177 ? 9.805 0.715 17.791 1.00 91.50 177 HIS A C 1
ATOM 1431 O O . HIS A 1 177 ? 9.474 1.095 18.920 1.00 91.50 177 HIS A O 1
ATOM 1437 N N . PRO A 1 178 ? 8.990 -0.090 17.077 1.00 94.00 178 PRO A N 1
ATOM 1438 C CA . PRO A 1 178 ? 7.611 -0.372 17.479 1.00 94.00 178 PRO A CA 1
ATOM 1439 C C . PRO A 1 178 ? 7.480 -0.974 18.884 1.00 94.00 178 PRO A C 1
ATOM 1441 O O . PRO A 1 178 ? 6.531 -0.669 19.603 1.00 94.00 178 PRO A O 1
ATOM 1444 N N . THR A 1 179 ? 8.455 -1.780 19.319 1.00 94.19 179 THR A N 1
ATOM 1445 C CA . THR A 1 179 ? 8.481 -2.366 20.675 1.00 94.19 179 THR A CA 1
ATOM 1446 C C . THR A 1 179 ? 8.760 -1.347 21.784 1.00 94.19 179 THR A C 1
ATOM 1448 O O . THR A 1 179 ? 8.448 -1.629 22.939 1.00 94.19 179 THR A O 1
ATOM 1451 N N . MET A 1 180 ? 9.359 -0.201 21.459 1.00 94.69 180 MET A N 1
ATOM 1452 C CA . MET A 1 180 ? 9.614 0.903 22.389 1.00 94.69 180 MET A CA 1
ATOM 1453 C C . MET A 1 180 ? 8.482 1.928 22.313 1.00 94.69 180 MET A C 1
ATOM 1455 O O . MET A 1 180 ? 7.956 2.361 23.333 1.00 94.69 180 MET A O 1
ATOM 1459 N N . LEU A 1 181 ? 8.044 2.259 21.096 1.00 95.75 181 LEU A N 1
ATOM 1460 C CA . LEU A 1 181 ? 6.962 3.204 20.836 1.00 95.75 181 LEU A CA 1
ATOM 1461 C C . LEU A 1 181 ? 5.639 2.787 21.496 1.00 95.75 181 LEU A C 1
ATOM 1463 O O . LEU A 1 181 ? 4.901 3.637 21.988 1.00 95.75 181 LEU A O 1
ATOM 1467 N N . LEU A 1 182 ? 5.347 1.483 21.515 1.00 96.94 182 LEU A N 1
ATOM 1468 C CA . LEU A 1 182 ? 4.086 0.923 22.006 1.00 96.94 182 LEU A CA 1
ATOM 1469 C C . LEU A 1 182 ? 4.177 0.348 23.427 1.00 96.94 182 LEU A C 1
ATOM 1471 O O . LEU A 1 182 ? 3.307 -0.426 23.833 1.00 96.94 182 LEU A O 1
ATOM 1475 N N . GLU A 1 183 ? 5.198 0.725 24.204 1.00 96.69 183 GLU A N 1
ATOM 1476 C CA . GLU A 1 183 ? 5.476 0.112 25.509 1.00 96.69 183 GLU A CA 1
ATOM 1477 C C . GLU A 1 183 ? 4.322 0.238 26.518 1.00 96.69 183 GLU A C 1
ATOM 1479 O O . GLU A 1 183 ? 4.097 -0.665 27.330 1.00 96.69 183 GLU A O 1
ATOM 1484 N N . ASN A 1 184 ? 3.529 1.309 26.416 1.00 96.44 184 ASN A N 1
ATOM 1485 C CA . ASN A 1 184 ? 2.345 1.540 27.248 1.00 96.44 184 ASN A CA 1
ATOM 1486 C C . ASN A 1 184 ? 1.234 0.507 27.010 1.00 96.44 184 ASN A C 1
ATOM 1488 O O . ASN A 1 184 ? 0.398 0.277 27.884 1.00 96.44 184 ASN A O 1
ATOM 1492 N N . PHE A 1 185 ? 1.244 -0.151 25.850 1.00 97.81 185 PHE A N 1
ATOM 1493 C CA . PHE A 1 185 ? 0.245 -1.137 25.440 1.00 97.81 185 PHE A CA 1
ATOM 1494 C C . PHE A 1 185 ? 0.727 -2.575 25.630 1.00 97.81 185 PHE A C 1
ATOM 1496 O O . PHE A 1 185 ? -0.011 -3.513 25.326 1.00 97.81 185 PHE A O 1
ATOM 1503 N N . ALA A 1 186 ? 1.929 -2.777 26.177 1.00 97.94 186 ALA A N 1
ATOM 1504 C CA . ALA A 1 186 ? 2.502 -4.096 26.424 1.00 97.94 186 ALA A CA 1
ATOM 1505 C C . ALA A 1 186 ? 1.548 -5.117 27.081 1.00 97.94 186 ALA A C 1
ATOM 1507 O O . ALA A 1 186 ? 1.455 -6.243 26.581 1.00 97.94 186 ALA A O 1
ATOM 1508 N N . PRO A 1 187 ? 0.783 -4.782 28.144 1.00 98.19 187 PRO A N 1
ATOM 1509 C CA . PRO A 1 187 ? -0.098 -5.760 28.779 1.00 98.19 187 PRO A CA 1
ATOM 1510 C C . PRO A 1 187 ? -1.333 -6.121 27.941 1.00 98.19 187 PRO A C 1
ATOM 1512 O O . PRO A 1 187 ? -1.964 -7.137 28.224 1.00 98.19 187 PRO A O 1
ATOM 1515 N N . THR A 1 188 ? -1.718 -5.324 26.942 1.00 98.38 188 THR A N 1
ATOM 1516 C CA . THR A 1 188 ? -3.009 -5.459 26.239 1.00 98.38 188 THR A CA 1
ATOM 1517 C C . THR A 1 188 ? -2.887 -5.800 24.764 1.00 98.38 188 THR A C 1
ATOM 1519 O O . THR A 1 188 ? -3.795 -6.444 24.228 1.00 98.38 188 THR A O 1
ATOM 1522 N N . LEU A 1 189 ? -1.784 -5.413 24.124 1.00 98.56 189 LEU A N 1
ATOM 1523 C CA . LEU A 1 189 ? -1.604 -5.522 22.684 1.00 98.56 189 LEU A CA 1
ATOM 1524 C C . LEU A 1 189 ? -1.550 -6.992 22.253 1.00 98.56 189 LEU A C 1
ATOM 1526 O O . LEU A 1 189 ? -0.831 -7.805 22.835 1.00 98.56 189 LEU A O 1
ATOM 1530 N N . LYS A 1 190 ? -2.341 -7.329 21.230 1.00 98.38 190 LYS A N 1
ATOM 1531 C CA . LYS A 1 190 ? -2.451 -8.677 20.650 1.00 98.38 190 LYS A CA 1
ATOM 1532 C C . LYS A 1 190 ? -2.044 -8.730 19.184 1.00 98.38 190 LYS A C 1
ATOM 1534 O O . LYS A 1 190 ? -1.586 -9.779 18.727 1.00 98.38 190 LYS A O 1
ATOM 1539 N N . VAL A 1 191 ? -2.273 -7.642 18.453 1.00 98.25 191 VAL A N 1
ATOM 1540 C CA . VAL A 1 191 ? -2.043 -7.547 17.009 1.00 98.25 191 VAL A CA 1
ATOM 1541 C C . VAL A 1 191 ? -1.308 -6.247 16.701 1.00 98.25 191 VAL A C 1
ATOM 1543 O O . VAL A 1 191 ? -1.766 -5.177 17.095 1.00 98.25 191 VAL A O 1
ATOM 1546 N N . LEU A 1 192 ? -0.205 -6.341 15.970 1.00 97.88 192 LEU A N 1
ATOM 1547 C CA . LEU A 1 192 ? 0.549 -5.198 15.467 1.00 97.88 192 LEU A CA 1
ATOM 1548 C C . LEU A 1 192 ? 0.751 -5.364 13.970 1.00 97.88 192 LEU A C 1
ATOM 1550 O O . LEU A 1 192 ? 1.229 -6.404 13.518 1.00 97.88 192 LEU A O 1
ATOM 1554 N N . VAL A 1 193 ? 0.400 -4.326 13.229 1.00 96.75 193 VAL A N 1
ATOM 1555 C CA . VAL A 1 193 ? 0.697 -4.184 11.812 1.00 96.75 193 VAL A CA 1
ATOM 1556 C C . VAL A 1 193 ? 1.563 -2.942 11.661 1.00 96.75 193 VAL A C 1
ATOM 1558 O O . VAL A 1 193 ? 1.129 -1.854 12.020 1.00 96.75 193 VAL A O 1
ATOM 1561 N N . CYS A 1 194 ? 2.773 -3.100 11.146 1.00 95.25 194 CYS A N 1
ATOM 1562 C CA . CYS A 1 194 ? 3.649 -1.997 10.777 1.00 95.25 194 CYS A CA 1
ATOM 1563 C C . CYS A 1 194 ? 3.793 -1.989 9.257 1.00 95.25 194 CYS A C 1
ATOM 1565 O O . CYS A 1 194 ? 4.016 -3.041 8.665 1.00 95.25 194 CYS A O 1
ATOM 1567 N N . ALA A 1 195 ? 3.675 -0.832 8.625 1.00 92.75 195 ALA A N 1
ATOM 1568 C CA . ALA A 1 195 ? 3.943 -0.642 7.207 1.00 92.75 195 ALA A CA 1
ATOM 1569 C C . ALA A 1 195 ? 4.979 0.471 7.026 1.00 92.75 195 ALA A C 1
ATOM 1571 O O . ALA A 1 195 ? 4.970 1.438 7.787 1.00 92.75 195 ALA A O 1
ATOM 1572 N N . SER A 1 196 ? 5.887 0.311 6.063 1.00 88.06 196 SER A N 1
ATOM 1573 C CA . SER A 1 196 ? 6.880 1.333 5.676 1.00 88.06 196 SER A CA 1
ATOM 1574 C C . SER A 1 196 ? 7.805 1.773 6.815 1.00 88.06 196 SER A C 1
ATOM 1576 O O . SER A 1 196 ? 8.351 2.877 6.832 1.00 88.06 196 SER A O 1
ATOM 1578 N N . TRP A 1 197 ? 7.954 0.907 7.814 1.00 87.06 197 TRP A N 1
ATOM 1579 C CA . TRP A 1 197 ? 8.904 1.099 8.895 1.00 87.06 197 TRP A CA 1
ATOM 1580 C C . TRP A 1 197 ? 10.301 0.716 8.401 1.00 87.06 197 TRP A C 1
ATOM 1582 O O . TRP A 1 197 ? 10.434 -0.256 7.660 1.00 87.06 197 TRP A O 1
ATOM 1592 N N . TYR A 1 198 ? 11.327 1.467 8.795 1.00 78.19 198 TYR A N 1
ATOM 1593 C CA . TYR A 1 198 ? 12.705 1.250 8.359 1.00 78.19 198 TYR A CA 1
ATOM 1594 C C . TYR A 1 198 ? 13.674 1.456 9.525 1.00 78.19 198 TYR A C 1
ATOM 1596 O O . TYR A 1 198 ? 13.503 2.373 10.329 1.00 78.19 198 TYR A O 1
ATOM 1604 N N . ILE A 1 199 ? 14.702 0.609 9.605 1.00 73.56 199 ILE A N 1
ATOM 1605 C CA . ILE A 1 199 ? 15.886 0.842 10.436 1.00 73.56 199 ILE A CA 1
ATOM 1606 C C . ILE A 1 199 ? 17.057 1.077 9.496 1.00 73.56 199 ILE A C 1
ATOM 1608 O O . ILE A 1 199 ? 17.287 0.265 8.604 1.00 73.56 199 ILE A O 1
ATOM 1612 N N . ASN A 1 200 ? 17.829 2.136 9.748 1.00 71.81 200 ASN A N 1
ATOM 1613 C CA . ASN A 1 200 ? 19.104 2.331 9.077 1.00 71.81 200 ASN A CA 1
ATOM 1614 C C . ASN A 1 200 ? 20.062 1.167 9.427 1.00 71.81 200 ASN A C 1
ATOM 1616 O O . ASN A 1 200 ? 20.450 1.047 10.595 1.00 71.81 200 ASN A O 1
ATOM 1620 N N . PRO A 1 201 ? 20.486 0.350 8.445 1.00 64.81 201 PRO A N 1
ATOM 1621 C CA . PRO A 1 201 ? 21.434 -0.747 8.630 1.00 64.81 201 PRO A CA 1
ATOM 1622 C C . PRO A 1 201 ? 22.724 -0.350 9.338 1.00 64.81 201 PRO A C 1
ATOM 1624 O O . PRO A 1 201 ? 23.285 -1.134 10.094 1.00 64.81 201 PRO A O 1
ATOM 1627 N N . ALA A 1 202 ? 23.194 0.873 9.074 1.00 66.88 202 ALA A N 1
ATOM 1628 C CA . ALA A 1 202 ? 24.455 1.381 9.595 1.00 66.88 202 ALA A CA 1
ATOM 1629 C C . ALA A 1 202 ? 24.376 1.730 11.087 1.00 66.88 202 ALA A C 1
ATOM 1631 O O . ALA A 1 202 ? 25.403 1.960 11.726 1.00 66.88 202 ALA A O 1
ATOM 1632 N N . SER A 1 203 ? 23.168 1.793 11.657 1.00 67.12 203 SER A N 1
ATOM 1633 C CA . SER A 1 203 ? 23.010 1.953 13.095 1.00 67.12 203 SER A CA 1
ATOM 1634 C C . SER A 1 203 ? 23.247 0.601 13.779 1.00 67.12 203 SER A C 1
ATOM 1636 O O . SER A 1 203 ? 22.364 -0.246 13.862 1.00 67.12 203 SER A O 1
ATOM 1638 N N . ASP A 1 204 ? 24.454 0.416 14.318 1.00 53.28 204 ASP A N 1
ATOM 1639 C CA . ASP A 1 204 ? 24.878 -0.725 15.158 1.00 53.28 204 ASP A CA 1
ATOM 1640 C C . ASP A 1 204 ? 24.091 -0.831 16.493 1.00 53.28 204 ASP A C 1
ATOM 1642 O O . ASP A 1 204 ? 24.452 -1.524 17.446 1.00 53.28 204 ASP A O 1
ATOM 1646 N N . LEU A 1 205 ? 22.978 -0.107 16.612 1.00 63.81 205 LEU A N 1
ATOM 1647 C CA . LEU A 1 205 ? 22.155 -0.090 17.805 1.00 63.81 205 LEU A CA 1
ATOM 1648 C C . LEU A 1 205 ? 21.299 -1.350 17.815 1.00 63.81 205 LEU A C 1
ATOM 1650 O O . LEU A 1 205 ? 20.216 -1.436 17.236 1.00 63.81 205 LEU A O 1
ATOM 1654 N N . ALA A 1 206 ? 21.809 -2.360 18.513 1.00 68.75 206 ALA A N 1
ATOM 1655 C CA . ALA A 1 206 ? 21.020 -3.483 18.971 1.00 68.75 206 ALA A CA 1
ATOM 1656 C C . ALA A 1 206 ? 19.907 -2.967 19.898 1.00 68.75 206 ALA A C 1
ATOM 1658 O O . ALA A 1 206 ? 20.077 -2.914 21.117 1.00 68.75 206 ALA A O 1
ATOM 1659 N N . VAL A 1 207 ? 18.765 -2.583 19.317 1.00 77.50 207 VAL A N 1
ATOM 1660 C CA . VAL A 1 207 ? 17.590 -2.146 20.072 1.00 77.50 207 VAL A CA 1
ATOM 1661 C C . VAL A 1 207 ? 17.125 -3.309 20.938 1.00 77.50 207 VAL A C 1
ATOM 1663 O O . VAL A 1 207 ? 16.514 -4.271 20.471 1.00 77.50 207 VAL A O 1
ATOM 1666 N N . MET A 1 208 ? 17.432 -3.228 22.229 1.00 83.06 208 MET A N 1
ATOM 1667 C CA . MET A 1 208 ? 17.008 -4.220 23.204 1.00 83.06 208 MET A CA 1
ATOM 1668 C C . MET A 1 208 ? 15.654 -3.792 23.771 1.00 83.06 208 MET A C 1
ATOM 1670 O O . MET A 1 208 ? 15.587 -2.785 24.479 1.00 83.06 208 MET A O 1
ATOM 1674 N N . PRO A 1 209 ? 14.562 -4.529 23.495 1.00 86.31 209 PRO A N 1
ATOM 1675 C CA . PRO A 1 209 ? 13.253 -4.169 24.022 1.00 86.31 209 PRO A CA 1
ATOM 1676 C C . PRO A 1 209 ? 13.276 -4.192 25.554 1.00 86.31 209 PRO A C 1
ATOM 1678 O O . PRO A 1 209 ? 13.687 -5.173 26.174 1.00 86.31 209 PRO A O 1
ATOM 1681 N N . THR A 1 210 ? 12.795 -3.117 26.173 1.00 90.75 210 THR A N 1
ATOM 1682 C CA . THR A 1 210 ? 12.711 -2.982 27.638 1.00 90.75 210 THR A CA 1
ATOM 1683 C C . THR A 1 210 ? 11.453 -3.629 28.221 1.00 90.75 210 THR A C 1
ATOM 1685 O O . THR A 1 210 ? 11.380 -3.885 29.426 1.00 90.75 210 THR A O 1
ATOM 1688 N N . LYS A 1 211 ? 10.445 -3.894 27.379 1.00 95.88 211 LYS A N 1
ATOM 1689 C CA . LYS A 1 211 ? 9.150 -4.467 27.759 1.00 95.88 211 LYS A CA 1
ATOM 1690 C C . LYS A 1 211 ? 8.848 -5.760 27.016 1.00 95.88 211 LYS A C 1
ATOM 1692 O O . LYS A 1 211 ? 9.174 -5.928 25.844 1.00 95.88 211 LYS A O 1
ATOM 1697 N N . VAL A 1 212 ? 8.135 -6.635 27.719 1.00 96.12 212 VAL A N 1
ATOM 1698 C CA . VAL A 1 212 ? 7.559 -7.871 27.189 1.00 96.12 212 VAL A CA 1
ATOM 1699 C C . VAL A 1 212 ? 6.062 -7.667 26.986 1.00 96.12 212 VAL A C 1
ATOM 1701 O O . VAL A 1 212 ? 5.383 -7.139 27.865 1.00 96.12 212 VAL A O 1
ATOM 1704 N N . TYR A 1 213 ? 5.549 -8.129 25.852 1.00 97.50 213 TYR A N 1
ATOM 1705 C CA . TYR A 1 213 ? 4.153 -8.042 25.449 1.00 97.50 213 TYR A CA 1
ATOM 1706 C C . TYR A 1 213 ? 3.529 -9.440 25.551 1.00 97.50 213 TYR A C 1
ATOM 1708 O O . TYR A 1 213 ? 3.481 -10.188 24.569 1.00 97.50 213 TYR A O 1
ATOM 1716 N N . PRO A 1 214 ? 3.062 -9.854 26.742 1.00 96.94 214 PRO A N 1
ATOM 1717 C CA . PRO A 1 214 ? 2.645 -11.234 26.984 1.00 96.94 214 PRO A CA 1
ATOM 1718 C C . PRO A 1 214 ? 1.423 -11.657 26.163 1.00 96.94 214 PRO A C 1
ATOM 1720 O O . PRO A 1 214 ? 1.217 -12.849 25.954 1.00 96.94 214 PRO A O 1
ATOM 1723 N N . ASN A 1 215 ? 0.601 -10.713 25.703 1.00 97.69 215 ASN A N 1
ATOM 1724 C CA . ASN A 1 215 ? -0.619 -11.007 24.953 1.00 97.69 215 ASN A CA 1
ATOM 1725 C C . ASN A 1 215 ? -0.451 -10.904 23.437 1.00 97.69 215 ASN A C 1
ATOM 1727 O O . ASN A 1 215 ? -1.405 -11.192 22.713 1.00 97.69 215 ASN A O 1
ATOM 1731 N N . MET A 1 216 ? 0.744 -10.549 22.970 1.00 98.00 216 MET A N 1
ATOM 1732 C CA . MET A 1 216 ? 1.035 -10.369 21.561 1.00 98.00 216 MET A CA 1
ATOM 1733 C C . MET A 1 216 ? 0.991 -11.709 20.826 1.00 98.00 216 MET A C 1
ATOM 1735 O O . MET A 1 216 ? 1.679 -12.648 21.217 1.00 98.00 216 MET A O 1
ATOM 1739 N N . ARG A 1 217 ? 0.158 -11.803 19.783 1.00 96.94 217 ARG A N 1
ATOM 1740 C CA . ARG A 1 217 ? -0.059 -13.033 18.999 1.00 96.94 217 ARG A CA 1
ATOM 1741 C C . ARG A 1 217 ? 0.256 -12.861 17.525 1.00 96.94 217 ARG A C 1
ATOM 1743 O O . ARG A 1 217 ? 0.749 -13.806 16.921 1.00 96.94 217 ARG A O 1
ATOM 1750 N N . LYS A 1 218 ? -0.010 -11.684 16.955 1.00 96.62 218 LYS A N 1
ATOM 1751 C CA . LYS A 1 218 ? 0.124 -11.450 15.513 1.00 96.62 218 LYS A CA 1
ATOM 1752 C C . LYS A 1 218 ? 0.981 -10.231 15.224 1.00 96.62 218 LYS A C 1
ATOM 1754 O O . LYS A 1 218 ? 0.650 -9.145 15.694 1.00 96.62 218 LYS A O 1
ATOM 1759 N N . LEU A 1 219 ? 2.021 -10.415 14.422 1.00 96.38 219 LEU A N 1
ATOM 1760 C CA . LEU A 1 219 ? 2.882 -9.353 13.917 1.00 96.38 219 LEU A CA 1
ATOM 1761 C C . LEU A 1 219 ? 2.854 -9.379 12.390 1.00 96.38 219 LEU A C 1
ATOM 1763 O O . LEU A 1 219 ? 3.105 -10.420 11.785 1.00 96.38 219 LEU A O 1
ATOM 1767 N N . SER A 1 220 ? 2.551 -8.242 11.774 1.00 95.06 220 SER A N 1
ATOM 1768 C CA . SER A 1 220 ? 2.620 -8.056 10.326 1.00 95.06 220 SER A CA 1
ATOM 1769 C C . SER A 1 220 ? 3.507 -6.865 10.006 1.00 95.06 220 SER A C 1
ATOM 1771 O O . SER A 1 220 ? 3.303 -5.791 10.562 1.00 95.06 220 SER A O 1
ATOM 1773 N N . ILE A 1 221 ? 4.495 -7.056 9.139 1.00 92.44 221 ILE A N 1
ATOM 1774 C CA . ILE A 1 221 ? 5.424 -6.011 8.711 1.00 92.44 221 ILE A CA 1
ATOM 1775 C C . ILE A 1 221 ? 5.347 -5.921 7.188 1.00 92.44 221 ILE A C 1
ATOM 1777 O O . ILE A 1 221 ? 5.608 -6.902 6.497 1.00 92.44 221 ILE A O 1
ATOM 1781 N N . HIS A 1 222 ? 4.932 -4.764 6.683 1.00 90.19 222 HIS A N 1
ATOM 1782 C CA . HIS A 1 222 ? 4.726 -4.473 5.267 1.00 90.19 222 HIS A CA 1
ATOM 1783 C C . HIS A 1 222 ? 5.701 -3.394 4.790 1.00 90.19 222 HIS A C 1
ATOM 1785 O O . HIS A 1 222 ? 6.086 -2.529 5.574 1.00 90.19 222 HIS A O 1
ATOM 1791 N N . LEU A 1 223 ? 6.026 -3.407 3.498 1.00 76.88 223 LEU A N 1
ATOM 1792 C CA . LEU A 1 223 ? 6.785 -2.361 2.804 1.00 76.88 223 LEU A CA 1
ATOM 1793 C C . LEU A 1 223 ? 8.113 -1.998 3.503 1.00 76.88 223 LEU A C 1
ATOM 1795 O O . LEU A 1 223 ? 8.492 -0.837 3.604 1.00 76.88 223 LEU A O 1
ATOM 1799 N N . HIS A 1 224 ? 8.792 -2.993 4.075 1.00 69.88 224 HIS A N 1
ATOM 1800 C CA . HIS A 1 224 ? 10.057 -2.802 4.785 1.00 69.88 224 HIS A CA 1
ATOM 1801 C C . HIS A 1 224 ? 11.223 -3.018 3.813 1.00 69.88 224 HIS A C 1
ATOM 1803 O O . HIS A 1 224 ? 11.246 -4.033 3.111 1.00 69.88 224 HIS A O 1
ATOM 1809 N N . HIS A 1 225 ? 12.214 -2.122 3.806 1.00 67.19 225 HIS A N 1
ATOM 1810 C CA . HIS A 1 225 ? 13.469 -2.357 3.079 1.00 67.19 225 HIS A CA 1
ATOM 1811 C C . HIS A 1 225 ? 14.246 -3.493 3.750 1.00 67.19 225 HIS A C 1
ATOM 1813 O O . HIS A 1 225 ? 14.388 -3.510 4.968 1.00 67.19 225 HIS A O 1
ATOM 1819 N N . PHE A 1 226 ? 14.707 -4.484 2.992 1.00 57.88 226 PHE A N 1
ATOM 1820 C CA . PHE A 1 226 ? 15.298 -5.708 3.542 1.00 57.88 226 PHE A CA 1
ATOM 1821 C C . PHE A 1 226 ? 16.440 -5.429 4.533 1.00 57.88 226 PHE A C 1
ATOM 1823 O O . PHE A 1 226 ? 17.467 -4.934 4.105 1.00 57.88 226 PHE A O 1
ATOM 1830 N N . LEU A 1 227 ? 16.214 -5.743 5.824 1.00 66.75 227 LEU A N 1
ATOM 1831 C CA . LEU A 1 227 ? 17.160 -6.001 6.936 1.00 66.75 227 LEU A CA 1
ATOM 1832 C C . LEU A 1 227 ? 16.399 -6.071 8.286 1.00 66.75 227 LEU A C 1
ATOM 1834 O O . LEU A 1 227 ? 16.773 -5.479 9.301 1.00 66.75 227 LEU A O 1
ATOM 1838 N N . LEU A 1 228 ? 15.252 -6.752 8.319 1.00 74.06 228 LEU A N 1
ATOM 1839 C CA . LEU A 1 228 ? 14.432 -6.761 9.526 1.00 74.06 228 LEU A CA 1
ATOM 1840 C C . LEU A 1 228 ? 15.102 -7.582 10.643 1.00 74.06 228 LEU A C 1
ATOM 1842 O O . LEU A 1 228 ? 15.091 -8.814 10.620 1.00 74.06 228 LEU A O 1
ATOM 1846 N N . ARG A 1 229 ? 15.610 -6.899 11.672 1.00 78.31 229 ARG A N 1
ATOM 1847 C CA . ARG A 1 229 ? 16.097 -7.521 12.909 1.00 78.31 229 ARG A CA 1
ATOM 1848 C C . ARG A 1 229 ? 14.946 -8.095 13.734 1.00 78.31 229 ARG A C 1
ATOM 1850 O O . ARG A 1 229 ? 14.356 -7.431 14.588 1.00 78.31 229 ARG A O 1
ATOM 1857 N N . ILE A 1 230 ? 14.597 -9.354 13.462 1.00 80.12 230 ILE A N 1
ATOM 1858 C CA . ILE A 1 230 ? 13.458 -10.022 14.107 1.00 80.12 230 ILE A CA 1
ATOM 1859 C C . ILE A 1 230 ? 13.709 -10.343 15.592 1.00 80.12 230 ILE A C 1
ATOM 1861 O O . ILE A 1 230 ? 12.763 -10.589 16.341 1.00 80.12 230 ILE A O 1
ATOM 1865 N N . ASP A 1 231 ? 14.962 -10.308 16.054 1.00 78.38 231 ASP A N 1
ATOM 1866 C CA . ASP A 1 231 ? 15.347 -10.636 17.429 1.00 78.38 231 ASP A CA 1
ATOM 1867 C C . ASP A 1 231 ? 14.700 -9.725 18.471 1.00 78.38 231 ASP A C 1
ATOM 1869 O O . ASP A 1 231 ? 14.203 -10.217 19.491 1.00 78.38 231 ASP A O 1
ATOM 1873 N N . ALA A 1 232 ? 14.628 -8.421 18.199 1.00 85.50 232 ALA A N 1
ATOM 1874 C CA . ALA A 1 232 ? 13.949 -7.473 19.074 1.00 85.50 232 ALA A CA 1
ATOM 1875 C C . ALA A 1 232 ? 12.459 -7.828 19.225 1.00 85.50 232 ALA A C 1
ATOM 1877 O O . ALA A 1 232 ? 11.916 -7.818 20.331 1.00 85.50 232 ALA A O 1
ATOM 1878 N N . PHE A 1 233 ? 11.799 -8.230 18.137 1.00 89.69 233 PHE A N 1
ATOM 1879 C CA . PHE A 1 233 ? 10.397 -8.641 18.167 1.00 89.69 233 PHE A CA 1
ATOM 1880 C C . PHE A 1 233 ? 10.198 -9.975 18.883 1.00 89.69 233 PHE A C 1
ATOM 1882 O O . PHE A 1 233 ? 9.285 -10.091 19.693 1.00 89.69 233 PHE A O 1
ATOM 1889 N N . ILE A 1 234 ? 11.066 -10.963 18.659 1.00 85.69 234 ILE A N 1
ATOM 1890 C CA . ILE A 1 234 ? 11.005 -12.262 19.345 1.00 85.69 234 ILE A CA 1
ATOM 1891 C C . ILE A 1 234 ? 11.142 -12.085 20.863 1.00 85.69 234 ILE A C 1
ATOM 1893 O O . ILE A 1 234 ? 10.378 -12.673 21.630 1.00 85.69 234 ILE A O 1
ATOM 1897 N N . ARG A 1 235 ? 12.083 -11.240 21.300 1.00 87.12 235 ARG A N 1
ATOM 1898 C CA . ARG A 1 235 ? 12.300 -10.916 22.719 1.00 87.12 235 ARG A CA 1
ATOM 1899 C C . ARG A 1 235 ? 11.111 -10.184 23.327 1.00 87.12 235 ARG A C 1
ATOM 1901 O O . ARG A 1 235 ? 10.682 -10.512 24.432 1.00 87.12 235 ARG A O 1
ATOM 1908 N N . ALA A 1 236 ? 10.580 -9.196 22.610 1.00 93.31 236 ALA A N 1
ATOM 1909 C CA . ALA A 1 236 ? 9.427 -8.438 23.068 1.00 93.31 236 ALA A CA 1
ATOM 1910 C C . ALA A 1 236 ? 8.158 -9.305 23.094 1.00 93.31 236 ALA A C 1
ATOM 1912 O O . ALA A 1 236 ? 7.316 -9.124 23.972 1.00 93.31 236 ALA A O 1
ATOM 1913 N N . PHE A 1 237 ? 8.000 -10.240 22.152 1.00 95.38 237 PHE A N 1
ATOM 1914 C CA . PHE A 1 237 ? 6.762 -10.974 21.879 1.00 95.38 237 PHE A CA 1
ATOM 1915 C C . PHE A 1 237 ? 6.959 -12.494 22.058 1.00 95.38 237 PHE A C 1
ATOM 1917 O O . PHE A 1 237 ? 6.849 -13.258 21.097 1.00 95.38 237 PHE A O 1
ATOM 1924 N N . PRO A 1 238 ? 7.174 -12.988 23.292 1.00 93.06 238 PRO A N 1
ATOM 1925 C CA . PRO A 1 238 ? 7.474 -14.406 23.559 1.00 93.06 238 PRO A CA 1
ATOM 1926 C C . PRO A 1 238 ? 6.320 -15.366 23.225 1.00 93.06 238 PRO A C 1
ATOM 1928 O O . PRO A 1 238 ? 6.445 -16.579 23.330 1.00 93.06 238 PRO A O 1
ATOM 1931 N N . ASN A 1 239 ? 5.162 -14.805 22.896 1.00 94.62 239 ASN A N 1
ATOM 1932 C CA . ASN A 1 239 ? 3.881 -15.471 22.739 1.00 94.62 239 ASN A CA 1
ATOM 1933 C C . ASN A 1 239 ? 3.338 -15.348 21.302 1.00 94.62 239 ASN A C 1
ATOM 1935 O O . ASN A 1 239 ? 2.170 -15.672 21.058 1.00 94.62 239 ASN A O 1
ATOM 1939 N N . LEU A 1 240 ? 4.180 -14.863 20.381 1.00 95.31 240 LEU A N 1
ATOM 1940 C CA . LEU A 1 240 ? 3.862 -14.627 18.981 1.00 95.31 240 LEU A CA 1
ATOM 1941 C C . LEU A 1 240 ? 3.541 -15.949 18.274 1.00 95.31 240 LEU A C 1
ATOM 1943 O O . LEU A 1 240 ? 4.358 -16.861 18.248 1.00 95.31 240 LEU A O 1
ATOM 1947 N N . THR A 1 241 ? 2.346 -16.049 17.697 1.00 94.62 241 THR A N 1
ATOM 1948 C CA . THR A 1 241 ? 1.874 -17.245 16.982 1.00 94.62 241 THR A CA 1
ATOM 1949 C C . THR A 1 241 ? 1.855 -17.059 15.473 1.00 94.62 241 THR A C 1
ATOM 1951 O O . THR A 1 241 ? 1.988 -18.043 14.750 1.00 94.62 241 THR A O 1
ATOM 1954 N N . ASP A 1 242 ? 1.697 -15.823 15.000 1.00 94.62 242 ASP A N 1
ATOM 1955 C CA . ASP A 1 242 ? 1.566 -15.492 13.585 1.00 94.62 242 ASP A CA 1
ATOM 1956 C C . ASP A 1 242 ? 2.529 -14.351 13.226 1.00 94.62 242 ASP A C 1
ATOM 1958 O O . ASP A 1 242 ? 2.434 -13.248 13.776 1.00 94.62 242 ASP A O 1
ATOM 1962 N N . LEU A 1 243 ? 3.437 -14.617 12.287 1.00 93.31 243 LEU A N 1
ATOM 1963 C CA . LEU A 1 243 ? 4.370 -13.644 11.726 1.00 93.31 243 LEU A CA 1
ATOM 1964 C C . LEU A 1 243 ? 4.141 -13.517 10.219 1.00 93.31 243 LEU A C 1
ATOM 1966 O O . LEU A 1 243 ? 4.235 -14.494 9.476 1.00 93.31 243 LEU A O 1
ATOM 1970 N N . TYR A 1 244 ? 3.846 -12.301 9.777 1.00 92.38 244 TYR A N 1
ATOM 1971 C CA . TYR A 1 244 ? 3.663 -11.953 8.375 1.00 92.38 244 TYR A CA 1
ATOM 1972 C C . TYR A 1 244 ? 4.693 -10.900 7.977 1.00 92.38 244 TYR A C 1
ATOM 1974 O O . TYR A 1 244 ? 4.771 -9.849 8.613 1.00 92.38 244 TYR A O 1
ATOM 1982 N N . ILE A 1 245 ? 5.472 -11.171 6.935 1.00 89.19 245 ILE A N 1
ATOM 1983 C CA . ILE A 1 245 ? 6.467 -10.232 6.416 1.00 89.19 245 ILE A CA 1
ATOM 1984 C C . ILE A 1 245 ? 6.226 -10.088 4.914 1.00 89.19 245 ILE A C 1
ATOM 1986 O O . ILE A 1 245 ? 6.264 -11.065 4.169 1.00 89.19 245 ILE A O 1
ATOM 1990 N N . HIS A 1 246 ? 5.955 -8.861 4.486 1.00 86.12 246 HIS A N 1
ATOM 1991 C CA . HIS A 1 246 ? 5.810 -8.484 3.087 1.00 86.12 246 HIS A CA 1
ATOM 1992 C C . HIS A 1 246 ? 6.798 -7.354 2.794 1.00 86.12 246 HIS A C 1
ATOM 1994 O O . HIS A 1 246 ? 6.465 -6.181 2.995 1.00 86.12 246 HIS A O 1
ATOM 2000 N N . PRO A 1 247 ? 8.039 -7.698 2.434 1.00 79.62 247 PRO A N 1
ATOM 2001 C CA . PRO A 1 247 ? 9.006 -6.702 2.018 1.00 79.62 247 PRO A CA 1
ATOM 2002 C C . PRO A 1 247 ? 8.572 -6.053 0.697 1.00 79.62 247 PRO A C 1
ATOM 2004 O O . PRO A 1 247 ? 7.727 -6.581 -0.021 1.00 79.62 247 PRO A O 1
ATOM 2007 N N . THR A 1 248 ? 9.104 -4.866 0.419 1.00 73.75 248 THR A N 1
ATOM 2008 C CA . THR A 1 248 ? 8.977 -4.223 -0.892 1.00 73.75 248 THR A CA 1
ATOM 2009 C C . THR A 1 248 ? 10.322 -4.196 -1.569 1.00 73.75 248 THR A C 1
ATOM 2011 O O . THR A 1 248 ? 11.297 -3.675 -1.023 1.00 73.75 248 THR A O 1
ATOM 2014 N N . HIS A 1 249 ? 10.362 -4.722 -2.786 1.00 58.25 249 HIS A N 1
ATOM 2015 C CA . HIS A 1 249 ? 11.523 -4.607 -3.642 1.00 58.25 249 HIS A CA 1
ATOM 2016 C C . HIS A 1 249 ? 11.570 -3.210 -4.277 1.00 58.25 249 HIS A C 1
ATOM 2018 O O . HIS A 1 249 ? 10.820 -2.904 -5.202 1.00 58.25 249 HIS A O 1
ATOM 2024 N N . HIS A 1 250 ? 12.466 -2.358 -3.781 1.00 57.00 250 HIS A N 1
ATOM 2025 C CA . HIS A 1 250 ? 13.001 -1.260 -4.579 1.00 57.00 250 HIS A CA 1
ATOM 2026 C C . HIS A 1 250 ? 14.300 -1.781 -5.194 1.00 57.00 250 HIS A C 1
ATOM 2028 O O . HIS A 1 250 ? 15.246 -2.064 -4.465 1.00 57.00 250 HIS A O 1
ATOM 2034 N N . GLY A 1 251 ? 14.286 -2.015 -6.509 1.00 49.62 251 GLY A N 1
ATOM 2035 C CA . GLY A 1 251 ? 15.322 -2.720 -7.275 1.00 49.62 251 GLY A CA 1
ATOM 2036 C C . GLY A 1 251 ? 16.650 -1.982 -7.444 1.00 49.62 251 GLY A C 1
ATOM 2037 O O . GLY A 1 251 ? 17.278 -2.107 -8.491 1.00 49.62 251 GLY A O 1
ATOM 2038 N N . ASP A 1 252 ? 17.084 -1.240 -6.429 1.00 52.19 252 ASP A N 1
ATOM 2039 C CA . ASP A 1 252 ? 18.339 -0.500 -6.439 1.00 52.19 252 ASP A CA 1
ATOM 2040 C C . ASP A 1 252 ? 19.347 -1.173 -5.494 1.00 52.19 252 ASP A C 1
ATOM 2042 O O . ASP A 1 252 ? 19.022 -1.523 -4.361 1.00 52.19 252 ASP A O 1
ATOM 2046 N N . ASN A 1 253 ? 20.561 -1.395 -6.014 1.00 56.22 253 ASN A N 1
ATOM 2047 C CA . ASN A 1 253 ? 21.697 -2.103 -5.409 1.00 56.22 253 ASN A CA 1
ATOM 2048 C C . ASN A 1 253 ? 21.718 -2.103 -3.869 1.00 56.22 253 ASN A C 1
ATOM 2050 O O . ASN A 1 253 ? 22.057 -1.097 -3.244 1.00 56.22 253 ASN A O 1
ATOM 2054 N N . VAL A 1 254 ? 21.460 -3.266 -3.263 1.00 58.41 254 VAL A N 1
ATOM 2055 C CA . VAL A 1 254 ? 21.755 -3.496 -1.843 1.00 58.41 254 VAL A CA 1
ATOM 2056 C C . VAL A 1 254 ? 23.271 -3.390 -1.653 1.00 58.41 254 VAL A C 1
ATOM 2058 O O . VAL A 1 254 ? 24.030 -4.138 -2.268 1.00 58.41 254 VAL A O 1
ATOM 2061 N N . ASP A 1 255 ? 23.714 -2.440 -0.830 1.00 65.75 255 ASP A N 1
ATOM 2062 C CA . ASP A 1 255 ? 25.131 -2.237 -0.517 1.00 65.75 255 ASP A CA 1
ATOM 2063 C C . ASP A 1 255 ? 25.726 -3.496 0.146 1.00 65.75 255 ASP A C 1
ATOM 2065 O O . ASP A 1 255 ? 25.116 -4.111 1.012 1.00 65.75 255 ASP A O 1
ATOM 2069 N N . MET A 1 256 ? 26.938 -3.897 -0.224 1.00 66.81 256 MET A N 1
ATOM 2070 C CA . MET A 1 256 ? 27.616 -5.069 0.341 1.00 66.81 256 MET A CA 1
ATOM 2071 C C . MET A 1 256 ? 27.884 -4.925 1.851 1.00 66.81 256 MET A C 1
ATOM 2073 O O . MET A 1 256 ? 27.851 -5.924 2.570 1.00 66.81 256 MET A O 1
ATOM 2077 N N . PHE A 1 257 ? 28.076 -3.698 2.354 1.00 66.69 257 PHE A N 1
ATOM 2078 C CA . PHE A 1 257 ? 28.259 -3.427 3.791 1.00 66.69 257 PHE A CA 1
ATOM 2079 C C . PHE A 1 257 ? 27.060 -3.857 4.649 1.00 66.69 257 PHE A C 1
ATOM 2081 O O . PHE A 1 257 ? 27.211 -4.202 5.820 1.00 66.69 257 PHE A O 1
ATOM 2088 N N . ILE A 1 258 ? 25.865 -3.880 4.062 1.00 66.81 258 ILE A N 1
ATOM 2089 C CA . ILE A 1 258 ? 24.628 -4.281 4.734 1.00 66.81 258 ILE A CA 1
ATOM 2090 C C . ILE A 1 258 ? 24.644 -5.777 5.096 1.00 66.81 258 ILE A C 1
ATOM 2092 O O . ILE A 1 258 ? 24.108 -6.177 6.133 1.00 66.81 258 ILE A O 1
ATOM 2096 N N . LEU A 1 259 ? 25.283 -6.609 4.271 1.00 68.44 259 LEU A N 1
ATOM 2097 C CA . LEU A 1 259 ? 25.299 -8.058 4.461 1.00 68.44 259 LEU A CA 1
ATOM 2098 C C . LEU A 1 259 ? 26.152 -8.482 5.667 1.00 68.44 259 LEU A C 1
ATOM 2100 O O . LEU A 1 259 ? 25.757 -9.371 6.420 1.00 68.44 259 LEU A O 1
ATOM 2104 N N . GLU A 1 260 ? 27.291 -7.819 5.885 1.00 75.69 260 GLU A N 1
ATOM 2105 C CA . GLU A 1 260 ? 28.203 -8.115 6.999 1.00 75.69 260 GLU A CA 1
ATOM 2106 C C . GLU A 1 260 ? 27.538 -7.842 8.359 1.00 75.69 260 GLU A C 1
ATOM 2108 O O . GLU A 1 260 ? 27.538 -8.710 9.235 1.00 75.69 260 GLU A O 1
ATOM 2113 N N . ALA A 1 261 ? 26.850 -6.702 8.495 1.00 69.00 261 ALA A N 1
ATOM 2114 C CA . ALA A 1 261 ? 26.100 -6.353 9.705 1.00 69.00 261 ALA A CA 1
ATOM 2115 C C . ALA A 1 261 ? 24.979 -7.366 10.023 1.00 69.00 261 ALA A C 1
ATOM 2117 O O . ALA A 1 261 ? 24.718 -7.686 11.189 1.00 69.00 261 ALA A O 1
ATOM 2118 N N . LEU A 1 262 ? 24.327 -7.922 8.994 1.00 66.25 262 LEU A N 1
ATOM 2119 C CA . LEU A 1 262 ? 23.325 -8.974 9.174 1.00 66.25 262 LEU A CA 1
ATOM 2120 C C . LEU A 1 262 ? 23.960 -10.268 9.702 1.00 66.25 262 LEU A C 1
ATOM 2122 O O . LEU A 1 262 ? 23.394 -10.909 10.592 1.00 66.25 262 LEU A O 1
ATOM 2126 N N . HIS A 1 263 ? 25.149 -10.623 9.218 1.00 71.75 263 HIS A N 1
ATOM 2127 C CA . HIS A 1 263 ? 25.873 -11.817 9.651 1.00 71.75 263 HIS A CA 1
ATOM 2128 C C . HIS A 1 263 ? 26.359 -11.710 11.111 1.00 71.75 263 HIS A C 1
ATOM 2130 O O . HIS A 1 263 ? 26.247 -12.662 11.898 1.00 71.75 263 HIS A O 1
ATOM 2136 N N . GLU A 1 264 ? 26.828 -10.529 11.520 1.00 73.31 264 GLU A N 1
ATOM 2137 C CA . GLU A 1 264 ? 27.176 -10.241 12.916 1.00 73.31 264 GLU A CA 1
ATOM 2138 C C . GLU A 1 264 ? 25.946 -10.313 13.828 1.00 73.31 264 GLU A C 1
ATOM 2140 O O . GLU A 1 264 ? 25.958 -11.011 14.851 1.00 73.31 264 GLU A O 1
ATOM 2145 N N . SER A 1 265 ? 24.842 -9.670 13.428 1.00 66.06 265 SER A N 1
ATOM 2146 C CA . SER A 1 265 ? 23.580 -9.718 14.172 1.00 66.06 265 SER A CA 1
ATOM 2147 C C . SER A 1 265 ? 23.063 -11.150 14.319 1.00 66.06 265 SER A C 1
ATOM 2149 O O . SER A 1 265 ? 22.678 -11.562 15.418 1.00 66.06 265 SER A O 1
ATOM 2151 N N . HIS A 1 266 ? 23.120 -11.942 13.246 1.00 69.12 266 HIS A N 1
ATOM 2152 C CA . HIS A 1 266 ? 22.769 -13.356 13.263 1.00 69.12 266 HIS A CA 1
ATOM 2153 C C . HIS A 1 266 ? 23.596 -14.135 14.293 1.00 69.12 266 HIS A C 1
ATOM 2155 O O . HIS A 1 266 ? 23.041 -14.852 15.129 1.00 69.12 266 HIS A O 1
ATOM 2161 N N . THR A 1 267 ? 24.915 -13.946 14.298 1.00 73.38 267 THR A N 1
ATOM 2162 C CA . THR A 1 267 ? 25.826 -14.632 15.226 1.00 73.38 267 THR A CA 1
ATOM 2163 C C . THR A 1 267 ? 25.482 -14.329 16.688 1.00 73.38 267 THR A C 1
ATOM 2165 O O . THR A 1 267 ? 25.419 -15.236 17.532 1.00 73.38 267 THR A O 1
ATOM 2168 N N . VAL A 1 268 ? 25.188 -13.063 16.998 1.00 71.44 268 VAL A N 1
ATOM 2169 C CA . VAL A 1 268 ? 24.753 -12.634 18.336 1.00 71.44 268 VAL A CA 1
ATOM 2170 C C . VAL A 1 268 ? 23.419 -13.286 18.714 1.00 71.44 268 VAL A C 1
ATOM 2172 O O . VAL A 1 268 ? 23.278 -13.822 19.818 1.00 71.44 268 VAL A O 1
ATOM 2175 N N . ASN A 1 269 ? 22.462 -13.307 17.789 1.00 65.06 269 ASN A N 1
ATOM 2176 C CA . ASN A 1 269 ? 21.129 -13.858 18.007 1.00 65.06 269 ASN A CA 1
ATOM 2177 C C . ASN A 1 269 ? 21.155 -15.376 18.250 1.00 65.06 269 ASN A C 1
ATOM 2179 O O . ASN A 1 269 ? 20.571 -15.847 19.231 1.00 65.06 269 ASN A O 1
ATOM 2183 N N . VAL A 1 270 ? 21.903 -16.141 17.442 1.00 68.19 270 VAL A N 1
ATOM 2184 C CA . VAL A 1 270 ? 22.107 -17.590 17.647 1.00 68.19 270 VAL A CA 1
ATOM 2185 C C . VAL A 1 270 ? 22.691 -17.855 19.036 1.00 68.19 270 VAL A C 1
ATOM 2187 O O . VAL A 1 270 ? 22.230 -18.743 19.760 1.00 68.19 270 VAL A O 1
ATOM 2190 N N . THR A 1 271 ? 23.684 -17.061 19.443 1.00 72.12 271 THR A N 1
ATOM 2191 C CA . THR A 1 271 ? 24.341 -17.206 20.749 1.00 72.12 271 THR A CA 1
ATOM 2192 C C . THR A 1 271 ? 23.359 -16.987 21.902 1.00 72.12 271 THR A C 1
ATOM 2194 O O . THR A 1 271 ? 23.352 -17.742 22.874 1.00 72.12 271 THR A O 1
ATOM 2197 N N . GLN A 1 272 ? 22.479 -15.994 21.785 1.00 67.62 272 GLN A N 1
ATOM 2198 C CA . GLN A 1 272 ? 21.488 -15.671 22.811 1.00 67.62 272 GLN A CA 1
ATOM 2199 C C . GLN A 1 272 ? 20.355 -16.701 22.898 1.00 67.62 272 GLN A C 1
ATOM 2201 O O . GLN A 1 272 ? 19.836 -16.955 23.983 1.00 67.62 272 GLN A O 1
ATOM 2206 N N . GLN A 1 273 ? 19.979 -17.339 21.792 1.00 63.38 273 GLN A N 1
ATOM 2207 C CA . GLN A 1 273 ? 18.958 -18.389 21.812 1.00 63.38 273 GLN A CA 1
ATOM 2208 C C . GLN A 1 273 ? 19.456 -19.700 22.395 1.00 63.38 273 GLN A C 1
ATOM 2210 O O . GLN A 1 273 ? 18.719 -20.364 23.124 1.00 63.38 273 GLN A O 1
ATOM 2215 N N . ARG A 1 274 ? 20.732 -20.035 22.170 1.00 68.94 274 ARG A N 1
ATOM 2216 C CA . ARG A 1 274 ? 21.385 -21.134 22.896 1.00 68.94 274 ARG A CA 1
ATOM 2217 C C . ARG A 1 274 ? 21.336 -20.929 24.415 1.00 68.94 274 ARG A C 1
ATOM 2219 O O . ARG A 1 274 ? 21.427 -21.902 25.155 1.00 68.94 274 ARG A O 1
ATOM 2226 N N . ALA A 1 275 ? 21.119 -19.695 24.880 1.00 74.00 275 ALA A N 1
ATOM 2227 C CA . ALA A 1 275 ? 20.884 -19.369 26.284 1.00 74.00 275 ALA A CA 1
ATOM 2228 C C . ALA A 1 275 ? 19.404 -19.465 26.737 1.00 74.00 275 ALA A C 1
ATOM 2230 O O . ALA A 1 275 ? 19.104 -19.110 27.875 1.00 74.00 275 ALA A O 1
ATOM 2231 N N . GLY A 1 276 ? 18.483 -19.969 25.901 1.00 68.88 276 GLY A N 1
ATOM 2232 C CA . GLY A 1 276 ? 17.122 -20.367 26.300 1.00 68.88 276 GLY A CA 1
ATOM 2233 C C . GLY A 1 276 ? 15.964 -19.486 25.810 1.00 68.88 276 GLY A C 1
ATOM 2234 O O . GLY A 1 276 ? 14.824 -19.713 26.214 1.00 68.88 276 GLY A O 1
ATOM 2235 N N . LEU A 1 277 ? 16.207 -18.502 24.939 1.00 62.75 277 LEU A N 1
ATOM 2236 C CA . LEU A 1 277 ? 15.143 -17.699 24.318 1.00 62.75 277 LEU A CA 1
ATOM 2237 C C . LEU A 1 277 ? 14.533 -18.454 23.126 1.00 62.75 277 LEU A C 1
ATOM 2239 O O . LEU A 1 277 ? 14.928 -18.233 21.986 1.00 62.75 277 LEU A O 1
ATOM 2243 N N . THR A 1 278 ? 13.583 -19.355 23.379 1.00 64.88 278 THR A N 1
ATOM 2244 C CA . THR A 1 278 ? 12.819 -20.032 22.314 1.00 64.88 278 THR A CA 1
ATOM 2245 C C . THR A 1 278 ? 11.427 -19.412 22.211 1.00 64.88 278 THR A C 1
ATOM 2247 O O . THR A 1 278 ? 10.648 -19.448 23.160 1.00 64.88 278 THR A O 1
ATOM 2250 N N . SER A 1 279 ? 11.118 -18.797 21.068 1.00 70.19 279 SER A N 1
ATOM 2251 C CA . SER A 1 279 ? 9.755 -18.379 20.724 1.00 70.19 279 SER A CA 1
ATOM 2252 C C . SER A 1 279 ? 9.282 -19.248 19.571 1.00 70.19 279 SER A C 1
ATOM 2254 O O . SER A 1 279 ? 9.853 -19.209 18.485 1.00 70.19 279 SER A O 1
ATOM 2256 N N . HIS A 1 280 ? 8.262 -20.066 19.821 1.00 83.88 280 HIS A N 1
ATOM 2257 C CA . HIS A 1 280 ? 7.679 -20.939 18.807 1.00 83.88 280 HIS A CA 1
ATOM 2258 C C . HIS A 1 280 ? 6.618 -20.176 18.016 1.00 83.88 280 HIS A C 1
ATOM 2260 O O . HIS A 1 280 ? 5.440 -20.159 18.390 1.00 83.88 280 HIS A O 1
ATOM 2266 N N . VAL A 1 281 ? 7.030 -19.553 16.911 1.00 88.50 281 VAL A N 1
ATOM 2267 C CA . VAL A 1 281 ? 6.097 -18.876 16.005 1.00 88.50 281 VAL A CA 1
ATOM 2268 C C . VAL A 1 281 ? 5.445 -19.924 15.117 1.00 88.50 281 VAL A C 1
ATOM 2270 O O . VAL A 1 281 ? 6.048 -20.433 14.181 1.00 88.50 281 VAL A O 1
ATOM 2273 N N . GLN A 1 282 ? 4.193 -20.262 15.420 1.00 93.06 282 GLN A N 1
ATOM 2274 C CA . GLN A 1 282 ? 3.493 -21.371 14.767 1.00 93.06 282 GLN A CA 1
ATOM 2275 C C . GLN A 1 282 ? 3.296 -21.163 13.264 1.00 93.06 282 GLN A C 1
ATOM 2277 O O . GLN A 1 282 ? 3.353 -22.141 12.519 1.00 93.06 282 GLN A O 1
ATOM 2282 N N . ARG A 1 283 ? 3.028 -19.929 12.820 1.00 93.50 283 ARG A N 1
ATOM 2283 C CA . ARG A 1 283 ? 2.765 -19.605 11.414 1.00 93.50 283 ARG A CA 1
ATOM 2284 C C . ARG A 1 283 ? 3.669 -18.491 10.924 1.00 93.50 283 ARG A C 1
ATOM 2286 O O . ARG A 1 283 ? 3.691 -17.412 11.514 1.00 93.50 283 ARG A O 1
ATOM 2293 N N . ILE A 1 284 ? 4.326 -18.735 9.798 1.00 93.50 284 ILE A N 1
ATOM 2294 C CA . ILE A 1 284 ? 5.108 -17.738 9.072 1.00 93.50 284 ILE A CA 1
ATOM 2295 C C . ILE A 1 284 ? 4.538 -17.602 7.666 1.00 93.50 284 ILE A C 1
ATOM 2297 O O . ILE A 1 284 ? 4.242 -18.592 6.997 1.00 93.50 284 ILE A O 1
ATOM 2301 N N . THR A 1 285 ? 4.359 -16.365 7.218 1.00 93.00 285 THR A N 1
ATOM 2302 C CA . THR A 1 285 ? 3.982 -16.048 5.840 1.00 93.00 285 THR A CA 1
ATOM 2303 C C . THR A 1 285 ? 4.919 -14.989 5.285 1.00 93.00 285 THR A C 1
ATOM 2305 O O . THR A 1 285 ? 4.985 -13.888 5.833 1.00 93.00 285 THR A O 1
ATOM 2308 N N . LEU A 1 286 ? 5.612 -15.333 4.200 1.00 90.75 286 LEU A N 1
ATOM 2309 C CA . LEU A 1 286 ? 6.432 -14.427 3.402 1.00 90.75 286 LEU A CA 1
ATOM 2310 C C . LEU A 1 286 ? 5.785 -14.320 2.017 1.00 90.75 286 LEU A C 1
ATOM 2312 O O . LEU A 1 286 ? 5.700 -15.317 1.302 1.00 90.75 286 LEU A O 1
ATOM 2316 N N . ASP A 1 287 ? 5.263 -13.142 1.680 1.00 83.94 287 ASP A N 1
ATOM 2317 C CA . ASP A 1 287 ? 4.400 -12.935 0.501 1.00 83.94 287 ASP A CA 1
ATOM 2318 C C . ASP A 1 287 ? 5.082 -12.133 -0.621 1.00 83.94 287 ASP A C 1
ATOM 2320 O O . ASP A 1 287 ? 4.402 -11.588 -1.481 1.00 83.94 287 ASP A O 1
ATOM 2324 N N . ASP A 1 288 ? 6.410 -12.019 -0.600 1.00 78.69 288 ASP A N 1
ATOM 2325 C CA . ASP A 1 288 ? 7.181 -11.294 -1.618 1.00 78.69 288 ASP A CA 1
ATOM 2326 C C . ASP A 1 288 ? 8.214 -12.205 -2.289 1.00 78.69 288 ASP A C 1
ATOM 2328 O O . ASP A 1 288 ? 8.635 -13.216 -1.727 1.00 78.69 288 ASP A O 1
ATOM 2332 N N . MET A 1 289 ? 8.612 -11.833 -3.500 1.00 72.94 289 MET A N 1
ATOM 2333 C CA . MET A 1 289 ? 9.536 -12.558 -4.360 1.00 72.94 289 MET A CA 1
ATOM 2334 C C . MET A 1 289 ? 10.936 -12.579 -3.750 1.00 72.94 289 MET A C 1
ATOM 2336 O O . MET A 1 289 ? 11.683 -11.613 -3.839 1.00 72.94 289 MET A O 1
ATOM 2340 N N . LEU A 1 290 ? 11.324 -13.691 -3.129 1.00 72.12 290 LEU A N 1
ATOM 2341 C CA . LEU A 1 290 ? 12.707 -13.903 -2.705 1.00 72.12 290 LEU A CA 1
ATOM 2342 C C . LEU A 1 290 ? 13.572 -14.216 -3.947 1.00 72.12 290 LEU A C 1
ATOM 2344 O O . LEU A 1 290 ? 13.443 -15.298 -4.527 1.00 72.12 290 LEU A O 1
ATOM 2348 N N . ASP A 1 291 ? 14.440 -13.293 -4.364 1.00 71.81 291 ASP A N 1
ATOM 2349 C CA . ASP A 1 291 ? 15.337 -13.411 -5.531 1.00 71.81 291 ASP A CA 1
ATOM 2350 C C . ASP A 1 291 ? 16.842 -13.335 -5.204 1.00 71.81 291 ASP A C 1
ATOM 2352 O O . ASP A 1 291 ? 17.627 -13.972 -5.906 1.00 71.81 291 ASP A O 1
ATOM 2356 N N . ASP A 1 292 ? 17.241 -12.688 -4.103 1.00 70.44 292 ASP A N 1
ATOM 2357 C CA . ASP A 1 292 ? 18.665 -12.451 -3.789 1.00 70.44 292 ASP A CA 1
ATOM 2358 C C . ASP A 1 292 ? 19.264 -13.355 -2.687 1.00 70.44 292 ASP A C 1
ATOM 2360 O O . ASP A 1 292 ? 18.580 -13.766 -1.744 1.00 70.44 292 ASP A O 1
ATOM 2364 N N . ASP A 1 293 ? 20.581 -13.598 -2.746 1.00 73.25 293 ASP A N 1
ATOM 2365 C CA . ASP A 1 293 ? 21.344 -14.400 -1.766 1.00 73.25 293 ASP A CA 1
ATOM 2366 C C . ASP A 1 293 ? 21.181 -13.971 -0.292 1.00 73.25 293 ASP A C 1
ATOM 2368 O O . ASP A 1 293 ? 20.940 -14.849 0.542 1.00 73.25 293 ASP A O 1
ATOM 2372 N N . PRO A 1 294 ? 21.191 -12.670 0.073 1.00 71.50 294 PRO A N 1
ATOM 2373 C CA . PRO A 1 294 ? 20.964 -12.232 1.456 1.00 71.50 294 PRO A CA 1
ATOM 2374 C C . PRO A 1 294 ? 19.638 -12.728 2.045 1.00 71.50 294 PRO A C 1
ATOM 2376 O O . PRO A 1 294 ? 19.506 -12.956 3.250 1.00 71.50 294 PRO A O 1
ATOM 2379 N N . ARG A 1 295 ? 18.629 -12.921 1.188 1.00 72.81 295 ARG A N 1
ATOM 2380 C CA . ARG A 1 295 ? 17.298 -13.363 1.610 1.00 72.81 295 ARG A CA 1
ATOM 2381 C C . ARG A 1 295 ? 17.279 -14.856 1.950 1.00 72.81 295 ARG A C 1
ATOM 2383 O O . ARG A 1 295 ? 16.472 -15.263 2.787 1.00 72.81 295 ARG A O 1
ATOM 2390 N N . LYS A 1 296 ? 18.179 -15.655 1.357 1.00 79.44 296 LYS A N 1
ATOM 2391 C CA . LYS A 1 296 ? 18.349 -17.090 1.659 1.00 79.44 296 LYS A CA 1
ATOM 2392 C C . LYS A 1 296 ? 18.804 -17.286 3.100 1.00 79.44 296 LYS A C 1
ATOM 2394 O O . LYS A 1 296 ? 18.185 -18.049 3.838 1.00 79.44 296 LYS A O 1
ATOM 2399 N N . GLU A 1 297 ? 19.840 -16.553 3.505 1.00 77.38 297 GLU A N 1
ATOM 2400 C CA . GLU A 1 297 ? 20.387 -16.629 4.863 1.00 77.38 297 GLU A CA 1
ATOM 2401 C C . GLU A 1 297 ? 19.340 -16.219 5.899 1.00 77.38 297 GLU A C 1
ATOM 2403 O O . GLU A 1 297 ? 19.097 -16.945 6.860 1.00 77.38 297 GLU A O 1
ATOM 2408 N N . MET A 1 298 ? 18.630 -15.112 5.653 1.00 75.44 298 MET A N 1
ATOM 2409 C CA . MET A 1 298 ? 17.571 -14.651 6.550 1.00 75.44 298 MET A CA 1
ATOM 2410 C C . MET A 1 298 ? 16.443 -15.681 6.696 1.00 75.44 298 MET A C 1
ATOM 2412 O O . MET A 1 298 ? 15.948 -15.887 7.803 1.00 75.44 298 MET A O 1
ATOM 2416 N N . LEU A 1 299 ? 16.018 -16.333 5.609 1.00 85.94 299 LEU A N 1
ATOM 2417 C CA . LEU A 1 299 ? 14.987 -17.367 5.682 1.00 85.94 299 LEU A CA 1
ATOM 2418 C C . LEU A 1 299 ? 15.450 -18.554 6.536 1.00 85.94 299 LEU A C 1
ATOM 2420 O O . LEU A 1 299 ? 14.692 -19.007 7.396 1.00 85.94 299 LEU A O 1
ATOM 2424 N N . ALA A 1 300 ? 16.692 -19.008 6.354 1.00 85.56 300 ALA A N 1
ATOM 2425 C CA . ALA A 1 300 ? 17.277 -20.061 7.178 1.00 85.56 300 ALA A CA 1
ATOM 2426 C C . ALA A 1 300 ? 17.285 -19.677 8.659 1.00 85.56 300 ALA A C 1
ATOM 2428 O O . ALA A 1 300 ? 16.789 -20.423 9.505 1.00 85.56 300 ALA A O 1
ATOM 2429 N N . THR A 1 301 ? 17.738 -18.463 8.958 1.00 79.25 301 THR A N 1
ATOM 2430 C CA . THR A 1 301 ? 17.713 -17.881 10.296 1.00 79.25 301 THR A CA 1
ATOM 2431 C C . THR A 1 301 ? 16.298 -17.845 10.886 1.00 79.25 301 THR A C 1
ATOM 2433 O O . THR A 1 301 ? 16.075 -18.306 12.006 1.00 79.25 301 THR A O 1
ATOM 2436 N N . VAL A 1 302 ? 15.314 -17.332 10.140 1.00 83.50 302 VAL A N 1
ATOM 2437 C CA . VAL A 1 302 ? 13.918 -17.233 10.592 1.00 83.50 302 VAL A CA 1
ATOM 2438 C C . VAL A 1 302 ? 13.348 -18.616 10.896 1.00 83.50 302 VAL A C 1
ATOM 2440 O O . VAL A 1 302 ? 12.720 -18.784 11.940 1.00 83.50 302 VAL A O 1
ATOM 2443 N N . LEU A 1 303 ? 13.581 -19.612 10.038 1.00 89.06 303 LEU A N 1
ATOM 2444 C CA . LEU A 1 303 ? 13.090 -20.976 10.250 1.00 89.06 303 LEU A CA 1
ATOM 2445 C C . LEU A 1 303 ? 13.776 -21.656 11.434 1.00 89.06 303 LEU A C 1
ATOM 2447 O O . LEU A 1 303 ? 13.094 -22.255 12.267 1.00 89.06 303 LEU A O 1
ATOM 2451 N N . GLN A 1 304 ? 15.091 -21.495 11.570 1.00 85.19 304 GLN A N 1
ATOM 2452 C CA . GLN A 1 304 ? 15.849 -22.014 12.705 1.00 85.19 304 GLN A CA 1
ATOM 2453 C C . GLN A 1 304 ? 15.345 -21.446 14.041 1.00 85.19 304 GLN A C 1
ATOM 2455 O O . GLN A 1 304 ? 15.234 -22.183 15.026 1.00 85.19 304 GLN A O 1
ATOM 2460 N N . TYR A 1 305 ? 14.998 -20.157 14.062 1.00 78.31 305 TYR A N 1
ATOM 2461 C CA . TYR A 1 305 ? 14.513 -19.450 15.247 1.00 78.31 305 TYR A CA 1
ATOM 2462 C C . TYR A 1 305 ? 13.060 -19.757 15.587 1.00 78.31 305 TYR A C 1
ATOM 2464 O O . TYR A 1 305 ? 12.743 -20.093 16.727 1.00 78.31 305 TYR A O 1
ATOM 2472 N N . ALA A 1 306 ? 12.168 -19.616 14.612 1.00 85.44 306 ALA A N 1
ATOM 2473 C CA . ALA A 1 306 ? 10.734 -19.730 14.825 1.00 85.44 306 ALA A CA 1
ATOM 2474 C C . ALA A 1 306 ? 10.261 -21.182 14.936 1.00 85.44 306 ALA A C 1
ATOM 2476 O O . ALA A 1 306 ? 9.264 -21.440 15.616 1.00 85.44 306 ALA A O 1
ATOM 2477 N N . ARG A 1 307 ? 10.955 -22.109 14.256 1.00 91.06 307 ARG A N 1
ATOM 2478 C CA . ARG A 1 307 ? 10.573 -23.520 14.093 1.00 91.06 307 ARG A CA 1
ATOM 2479 C C . ARG A 1 307 ? 9.075 -23.674 13.785 1.00 91.06 307 ARG A C 1
ATOM 2481 O O . ARG A 1 307 ? 8.352 -24.282 14.583 1.00 91.06 307 ARG A O 1
ATOM 2488 N N . PRO A 1 308 ? 8.579 -23.058 12.696 1.00 94.62 308 PRO A N 1
ATOM 2489 C CA . PRO A 1 308 ? 7.149 -22.959 12.454 1.00 94.62 308 PRO A CA 1
ATOM 2490 C C . PRO A 1 308 ? 6.502 -24.318 12.203 1.00 94.62 308 PRO A C 1
ATOM 2492 O O . PRO A 1 308 ? 7.125 -25.247 11.700 1.00 94.62 308 PRO A O 1
ATOM 2495 N N . LEU A 1 309 ? 5.207 -24.400 12.506 1.00 95.75 309 LEU A N 1
ATOM 2496 C CA . LEU A 1 309 ? 4.356 -25.524 12.107 1.00 95.75 309 LEU A CA 1
ATOM 2497 C C . LEU A 1 309 ? 3.739 -25.284 10.725 1.00 95.75 309 LEU A C 1
ATOM 2499 O O . LEU A 1 309 ? 3.445 -26.234 10.002 1.00 95.75 309 LEU A O 1
ATOM 2503 N N . HIS A 1 310 ? 3.530 -24.015 10.367 1.00 96.00 310 HIS A N 1
ATOM 2504 C CA . HIS A 1 310 ? 2.924 -23.591 9.114 1.00 96.00 310 HIS A CA 1
ATOM 2505 C C . HIS A 1 310 ? 3.798 -22.547 8.425 1.00 96.00 310 HIS A C 1
ATOM 2507 O O . HIS A 1 310 ? 4.094 -21.500 9.003 1.00 96.00 310 HIS A O 1
ATOM 2513 N N . LEU A 1 311 ? 4.155 -22.810 7.174 1.00 95.94 311 LEU A N 1
ATOM 2514 C CA . LEU A 1 311 ? 4.992 -21.937 6.367 1.00 95.94 311 LEU A CA 1
ATOM 2515 C C . LEU A 1 311 ? 4.312 -21.659 5.029 1.00 95.94 311 LEU A C 1
ATOM 2517 O O . LEU A 1 311 ? 3.961 -22.588 4.303 1.00 95.94 311 LEU A O 1
ATOM 2521 N N . LYS A 1 312 ? 4.113 -20.378 4.717 1.00 95.12 312 LYS A N 1
ATOM 2522 C CA . LYS A 1 312 ? 3.676 -19.906 3.402 1.00 95.12 312 LYS A CA 1
ATOM 2523 C C . LYS A 1 312 ? 4.756 -19.011 2.802 1.00 95.12 312 LYS A C 1
ATOM 2525 O O . LYS A 1 312 ? 5.188 -18.071 3.466 1.00 95.12 312 LYS A O 1
ATOM 2530 N N . LEU A 1 313 ? 5.170 -19.298 1.574 1.00 94.50 313 LEU A N 1
ATOM 2531 C CA . LEU A 1 313 ? 6.274 -18.621 0.898 1.00 94.50 313 LEU A CA 1
ATOM 2532 C C . LEU A 1 313 ? 5.920 -18.312 -0.556 1.00 94.50 313 LEU A C 1
ATOM 2534 O O . LEU A 1 313 ? 5.405 -19.177 -1.263 1.00 94.50 313 LEU A O 1
ATOM 2538 N N . ALA A 1 314 ? 6.267 -17.113 -1.008 1.00 91.75 314 ALA A N 1
ATOM 2539 C CA . ALA A 1 314 ? 6.471 -16.783 -2.413 1.00 91.75 314 ALA A CA 1
ATOM 2540 C C . ALA A 1 314 ? 7.983 -16.659 -2.671 1.00 91.75 314 ALA A C 1
ATOM 2542 O O . ALA A 1 314 ? 8.698 -16.085 -1.855 1.00 91.75 314 ALA A O 1
ATOM 2543 N N . MET A 1 315 ? 8.509 -17.236 -3.751 1.00 93.00 315 MET A N 1
ATOM 2544 C CA . MET A 1 315 ? 9.944 -17.174 -4.056 1.00 93.00 315 MET A CA 1
ATOM 2545 C C . MET A 1 315 ? 10.236 -17.355 -5.540 1.00 93.00 315 MET A C 1
ATOM 2547 O O . MET A 1 315 ? 9.446 -17.952 -6.265 1.00 93.00 315 MET A O 1
ATOM 2551 N N . THR A 1 316 ? 11.402 -16.906 -5.989 1.00 91.25 316 THR A N 1
ATOM 2552 C CA . THR A 1 316 ? 11.897 -17.248 -7.327 1.00 91.25 316 THR A CA 1
ATOM 2553 C C . THR A 1 316 ? 12.605 -18.601 -7.325 1.00 91.25 316 THR A C 1
ATOM 2555 O O . THR A 1 316 ? 13.109 -19.061 -6.299 1.00 91.25 316 THR A O 1
ATOM 2558 N N . SER A 1 317 ? 12.718 -19.241 -8.483 1.00 91.25 317 SER A N 1
ATOM 2559 C CA . SER A 1 317 ? 13.499 -20.475 -8.646 1.00 91.25 317 SER A CA 1
ATOM 2560 C C . SER A 1 317 ? 15.001 -20.312 -8.417 1.00 91.25 317 SER A C 1
ATOM 2562 O O . SER A 1 317 ? 15.685 -21.311 -8.201 1.00 91.25 317 SER A O 1
ATOM 2564 N N . ALA A 1 318 ? 15.535 -19.085 -8.389 1.00 88.62 318 ALA A N 1
ATOM 2565 C CA . ALA A 1 318 ? 16.922 -18.836 -7.984 1.00 88.62 318 ALA A CA 1
ATOM 2566 C C . ALA A 1 318 ? 17.207 -19.319 -6.545 1.00 88.62 318 ALA A C 1
ATOM 2568 O O . ALA A 1 318 ? 18.349 -19.638 -6.206 1.00 88.62 318 ALA A O 1
ATOM 2569 N N . MET A 1 319 ? 16.165 -19.443 -5.717 1.00 87.12 319 MET A N 1
ATOM 2570 C CA . MET A 1 319 ? 16.233 -20.001 -4.363 1.00 87.12 319 MET A CA 1
ATOM 2571 C C . MET A 1 319 ? 16.441 -21.525 -4.334 1.00 87.12 319 MET A C 1
ATOM 2573 O O . MET A 1 319 ? 16.852 -22.055 -3.302 1.00 87.12 319 MET A O 1
ATOM 2577 N N . LEU A 1 320 ? 16.196 -22.219 -5.453 1.00 89.81 320 LEU A N 1
ATOM 2578 C CA . LEU A 1 320 ? 16.292 -23.680 -5.586 1.00 89.81 320 LEU A CA 1
ATOM 2579 C C . LEU A 1 320 ? 17.618 -24.164 -6.204 1.00 89.81 320 LEU A C 1
ATOM 2581 O O . LEU A 1 320 ? 17.835 -25.366 -6.289 1.00 89.81 320 LEU A O 1
ATOM 2585 N N . GLY A 1 321 ? 18.465 -23.252 -6.698 1.00 74.69 321 GLY A N 1
ATOM 2586 C CA . GLY A 1 321 ? 19.526 -23.548 -7.676 1.00 74.69 321 GLY A CA 1
ATOM 2587 C C . GLY A 1 321 ? 20.733 -24.369 -7.203 1.00 74.69 321 GLY A C 1
ATOM 2588 O O . GLY A 1 321 ? 21.544 -24.751 -8.041 1.00 74.69 321 GLY A O 1
ATOM 2589 N N . ASP A 1 322 ? 20.857 -24.660 -5.911 1.00 77.69 322 ASP A N 1
ATOM 2590 C CA . ASP A 1 322 ? 21.891 -25.534 -5.352 1.00 77.69 322 ASP A CA 1
ATOM 2591 C C . ASP A 1 322 ? 21.226 -26.441 -4.307 1.00 77.69 322 ASP A C 1
ATOM 2593 O O . ASP A 1 322 ? 20.449 -25.965 -3.484 1.00 77.69 322 ASP A O 1
ATOM 2597 N N . ALA A 1 323 ? 21.469 -27.750 -4.369 1.00 79.31 323 ALA A N 1
ATOM 2598 C CA . ALA A 1 323 ? 20.912 -28.688 -3.397 1.00 79.31 323 ALA A CA 1
ATOM 2599 C C . ALA A 1 323 ? 21.605 -28.565 -2.030 1.00 79.31 323 ALA A C 1
ATOM 2601 O O . ALA A 1 323 ? 20.970 -28.799 -1.002 1.00 79.31 323 ALA A O 1
ATOM 2602 N N . ASP A 1 324 ? 22.879 -28.160 -2.033 1.00 83.38 324 ASP A N 1
ATOM 2603 C CA . ASP A 1 324 ? 23.717 -28.030 -0.841 1.00 83.38 324 ASP A CA 1
ATOM 2604 C C . ASP A 1 324 ? 23.674 -26.609 -0.252 1.00 83.38 324 ASP A C 1
ATOM 2606 O O . ASP A 1 324 ? 24.217 -26.360 0.827 1.00 83.38 324 ASP A O 1
ATOM 2610 N N . GLN A 1 325 ? 23.015 -25.664 -0.932 1.00 82.06 325 GLN A N 1
ATOM 2611 C CA . GLN A 1 325 ? 22.865 -24.278 -0.485 1.00 82.06 325 GLN A CA 1
ATOM 2612 C C . GLN A 1 325 ? 21.419 -23.774 -0.643 1.00 82.06 325 GLN A C 1
ATOM 2614 O O . GLN A 1 325 ? 20.530 -24.446 -1.156 1.00 82.06 325 GLN A O 1
ATOM 2619 N N . GLY A 1 326 ? 21.146 -22.565 -0.153 1.00 84.88 326 GLY A N 1
ATOM 2620 C CA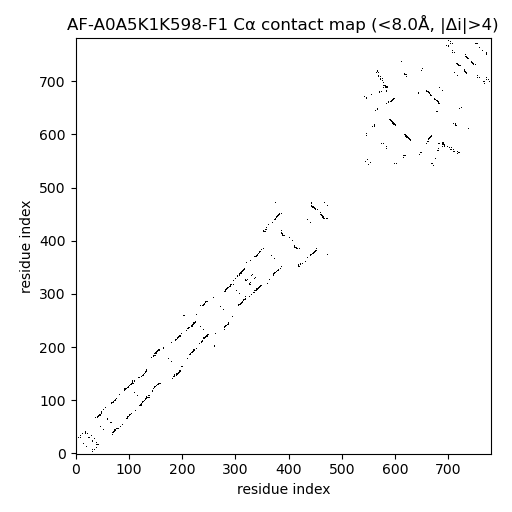 . GLY A 1 326 ? 19.857 -21.903 -0.350 1.00 84.88 326 GLY A CA 1
ATOM 2621 C C . GLY A 1 326 ? 18.672 -22.576 0.349 1.00 84.88 326 GLY A C 1
ATOM 2622 O O . GLY A 1 326 ? 18.770 -23.050 1.485 1.00 84.88 326 GLY A O 1
ATOM 2623 N N . PHE A 1 327 ? 17.506 -22.552 -0.305 1.00 90.12 327 PHE A N 1
ATOM 2624 C CA . PHE A 1 327 ? 16.248 -22.948 0.328 1.00 90.12 327 PHE A CA 1
ATOM 2625 C C . PHE A 1 327 ? 16.119 -24.465 0.525 1.00 90.12 327 PHE A C 1
ATOM 2627 O O . PHE A 1 327 ? 15.561 -24.904 1.529 1.00 90.12 327 PHE A O 1
ATOM 2634 N N . ILE A 1 328 ? 16.673 -25.272 -0.385 1.00 92.62 328 ILE A N 1
ATOM 2635 C CA . ILE A 1 328 ? 16.655 -26.738 -0.272 1.00 92.62 328 ILE A CA 1
ATOM 2636 C C . ILE A 1 328 ? 17.438 -27.178 0.972 1.00 92.62 328 ILE A C 1
ATOM 2638 O O . ILE A 1 328 ? 16.890 -27.895 1.810 1.00 92.62 328 ILE A O 1
ATOM 2642 N N . ALA A 1 329 ? 18.660 -26.669 1.150 1.00 91.88 329 ALA A N 1
ATOM 2643 C CA . ALA A 1 329 ? 19.455 -26.901 2.357 1.00 91.88 329 ALA A CA 1
ATOM 2644 C C . ALA A 1 329 ? 18.742 -26.393 3.624 1.00 91.88 329 ALA A C 1
ATOM 2646 O O . ALA A 1 329 ? 18.734 -27.058 4.657 1.00 91.88 329 ALA A O 1
ATOM 2647 N N . THR A 1 330 ? 18.061 -25.247 3.529 1.00 92.38 330 THR A N 1
ATOM 2648 C CA . THR A 1 330 ? 17.280 -24.683 4.639 1.00 92.38 330 THR A CA 1
ATOM 2649 C C . THR A 1 330 ? 16.137 -25.603 5.088 1.00 92.38 330 THR A C 1
ATOM 2651 O O . THR A 1 330 ? 15.877 -25.724 6.284 1.00 92.38 330 THR A O 1
ATOM 2654 N N . LEU A 1 331 ? 15.450 -26.268 4.155 1.00 94.62 331 LEU A N 1
ATOM 2655 C CA . LEU A 1 331 ? 14.393 -27.229 4.483 1.00 94.62 331 LEU A CA 1
ATOM 2656 C C . LEU A 1 331 ? 14.931 -28.531 5.091 1.00 94.62 331 LEU A C 1
ATOM 2658 O O . LEU A 1 331 ? 14.187 -29.218 5.783 1.00 94.62 331 LEU A O 1
ATOM 2662 N N . GLN A 1 332 ? 16.194 -28.880 4.851 1.00 94.19 332 GLN A N 1
ATOM 2663 C CA . GLN A 1 332 ? 16.836 -30.037 5.481 1.00 94.19 332 GLN A CA 1
ATOM 2664 C C . GLN A 1 332 ? 17.311 -29.745 6.916 1.00 94.19 332 GLN A C 1
ATOM 2666 O O . GLN A 1 332 ? 17.573 -30.683 7.672 1.00 94.19 332 GLN A O 1
ATOM 2671 N N . ASP A 1 333 ? 17.426 -28.469 7.300 1.00 93.31 333 ASP A N 1
ATOM 2672 C CA . ASP A 1 333 ? 17.870 -28.060 8.633 1.00 93.31 333 ASP A CA 1
ATOM 2673 C C . ASP A 1 333 ? 16.834 -28.379 9.729 1.00 93.31 333 ASP A C 1
ATOM 2675 O O . ASP A 1 333 ? 15.623 -28.482 9.499 1.00 93.31 333 ASP A O 1
ATOM 2679 N N . GLU A 1 334 ? 17.305 -28.471 10.977 1.00 91.56 334 GLU A N 1
ATOM 2680 C CA . GLU A 1 334 ? 16.455 -28.689 12.153 1.00 91.56 334 GLU A CA 1
ATOM 2681 C C . GLU A 1 334 ? 15.348 -27.622 12.277 1.00 91.56 334 GLU A C 1
ATOM 2683 O O . GLU A 1 334 ? 14.265 -27.920 12.790 1.00 91.56 334 GLU A O 1
ATOM 2688 N N . GLY A 1 335 ? 15.567 -26.400 11.773 1.00 90.56 335 GLY A N 1
ATOM 2689 C CA . GLY A 1 335 ? 14.569 -25.327 11.750 1.00 90.56 335 GLY A CA 1
ATOM 2690 C C . GLY A 1 335 ? 13.256 -25.683 11.042 1.00 90.56 335 GLY A C 1
ATOM 2691 O O . GLY A 1 335 ? 12.182 -25.269 11.482 1.00 90.56 335 GLY A O 1
ATOM 2692 N N . ALA A 1 336 ? 13.321 -26.497 9.988 1.00 94.88 336 ALA A N 1
ATOM 2693 C CA . ALA A 1 336 ? 12.166 -26.918 9.193 1.00 94.88 336 ALA A CA 1
ATOM 2694 C C . ALA A 1 336 ? 11.567 -28.263 9.648 1.00 94.88 336 ALA A C 1
ATOM 2696 O O . ALA A 1 336 ? 10.478 -28.640 9.214 1.00 94.88 336 ALA A O 1
ATOM 2697 N N . SER A 1 337 ? 12.229 -28.974 10.566 1.00 94.94 337 SER A N 1
ATOM 2698 C CA . SER A 1 337 ? 11.851 -30.334 10.985 1.00 94.94 337 SER A CA 1
ATOM 2699 C C . SER A 1 337 ? 10.462 -30.457 11.626 1.00 94.94 337 SER A C 1
ATOM 2701 O O . SER A 1 337 ? 9.897 -31.545 11.648 1.00 94.94 337 SER A O 1
ATOM 2703 N N . ASN A 1 338 ? 9.888 -29.357 12.127 1.00 95.12 338 ASN A N 1
ATOM 2704 C CA . ASN A 1 338 ? 8.552 -29.330 12.733 1.00 95.12 338 ASN A CA 1
ATOM 2705 C C . ASN A 1 338 ? 7.444 -28.896 11.762 1.00 95.12 338 ASN A C 1
ATOM 2707 O O . ASN A 1 338 ? 6.295 -28.747 12.184 1.00 95.12 338 ASN A O 1
ATOM 2711 N N . LEU A 1 339 ? 7.760 -28.669 10.483 1.00 96.75 339 LEU A N 1
ATOM 2712 C CA . LEU A 1 339 ? 6.774 -28.227 9.504 1.00 96.75 339 LEU A CA 1
ATOM 2713 C C . LEU A 1 339 ? 5.694 -29.290 9.304 1.00 96.75 339 LEU A C 1
ATOM 2715 O O . LEU A 1 339 ? 5.957 -30.418 8.894 1.00 96.75 339 LEU A O 1
ATOM 2719 N N . ILE A 1 340 ? 4.453 -28.886 9.557 1.00 96.75 340 ILE A N 1
ATOM 2720 C CA . ILE A 1 340 ? 3.249 -29.684 9.321 1.00 96.75 340 ILE A CA 1
ATOM 2721 C C . ILE A 1 340 ? 2.569 -29.223 8.026 1.00 96.75 340 ILE A C 1
ATOM 2723 O O . ILE A 1 340 ? 1.999 -30.027 7.288 1.00 96.75 340 ILE A O 1
ATOM 2727 N N . ASN A 1 341 ? 2.644 -27.925 7.739 1.00 96.25 341 ASN A N 1
ATOM 2728 C CA . ASN A 1 341 ? 1.965 -27.274 6.631 1.00 96.25 341 ASN A CA 1
ATOM 2729 C C . ASN A 1 341 ? 2.957 -26.441 5.828 1.00 96.25 341 ASN A C 1
ATOM 2731 O O . ASN A 1 341 ? 3.577 -25.529 6.378 1.00 96.25 341 ASN A O 1
ATOM 2735 N N . LEU A 1 342 ? 3.023 -26.687 4.524 1.00 96.81 342 LEU A N 1
ATOM 2736 C CA . LEU A 1 342 ? 3.862 -25.925 3.611 1.00 96.81 342 LEU A CA 1
ATOM 2737 C C . LEU A 1 342 ? 3.056 -25.475 2.391 1.00 96.81 342 LEU A C 1
ATOM 2739 O O . LEU A 1 342 ? 2.471 -26.302 1.701 1.00 96.81 342 LEU A O 1
ATOM 2743 N N . ASN A 1 343 ? 3.024 -24.171 2.131 1.00 96.00 343 ASN A N 1
ATOM 2744 C CA . ASN A 1 343 ? 2.466 -23.577 0.918 1.00 96.00 343 ASN A CA 1
ATOM 2745 C C . ASN A 1 343 ? 3.573 -22.776 0.227 1.00 96.00 343 ASN A C 1
ATOM 2747 O O . ASN A 1 343 ? 4.109 -21.833 0.807 1.00 96.00 343 ASN A O 1
ATOM 2751 N N . MET A 1 344 ? 3.936 -23.173 -0.986 1.00 95.94 344 MET A N 1
ATOM 2752 C CA . MET A 1 344 ? 4.996 -22.541 -1.760 1.00 95.94 344 MET A CA 1
ATOM 2753 C C . MET A 1 344 ? 4.473 -22.099 -3.114 1.00 95.94 344 MET A C 1
ATOM 2755 O O . MET A 1 344 ? 3.903 -22.894 -3.859 1.00 95.94 344 MET A O 1
ATOM 2759 N N . HIS A 1 345 ? 4.726 -20.837 -3.438 1.00 95.12 345 HIS A N 1
ATOM 2760 C CA . HIS A 1 345 ? 4.514 -20.262 -4.752 1.00 95.12 345 HIS A CA 1
ATOM 2761 C C . HIS A 1 345 ? 5.873 -19.909 -5.363 1.00 95.12 345 HIS A C 1
ATOM 2763 O O . HIS A 1 345 ? 6.542 -18.979 -4.917 1.00 95.12 345 HIS A O 1
ATOM 2769 N N . ILE A 1 346 ? 6.297 -20.695 -6.346 1.00 95.50 346 ILE A N 1
ATOM 2770 C CA . ILE A 1 346 ? 7.607 -20.619 -6.987 1.00 95.50 346 ILE A CA 1
ATOM 2771 C C . ILE A 1 346 ? 7.436 -19.984 -8.361 1.00 95.50 346 ILE A C 1
ATOM 2773 O O . ILE A 1 346 ? 6.663 -20.477 -9.179 1.00 95.50 346 ILE A O 1
ATOM 2777 N N . TYR A 1 347 ? 8.180 -18.920 -8.619 1.00 94.06 347 TYR A N 1
ATOM 2778 C CA . TYR A 1 347 ? 8.159 -18.196 -9.881 1.00 94.06 347 TYR A CA 1
ATOM 2779 C C . TYR A 1 347 ? 9.425 -18.497 -10.677 1.00 94.06 347 TYR A C 1
ATOM 2781 O O . TYR A 1 347 ? 10.538 -18.260 -10.201 1.00 94.06 347 TYR A O 1
ATOM 2789 N N . PHE A 1 348 ? 9.252 -18.994 -11.898 1.00 94.69 348 PHE A N 1
ATOM 2790 C CA . PHE A 1 348 ? 10.346 -19.197 -12.840 1.00 94.69 348 PHE A CA 1
ATOM 2791 C C . PHE A 1 348 ? 10.521 -17.942 -13.693 1.00 94.69 348 PHE A C 1
ATOM 2793 O O . PHE A 1 348 ? 9.610 -17.541 -14.421 1.00 94.69 348 PHE A O 1
ATOM 2800 N N . GLY A 1 349 ? 11.679 -17.295 -13.561 1.00 92.31 349 GLY A N 1
ATOM 2801 C CA . GLY A 1 349 ? 12.014 -16.053 -14.244 1.00 92.31 349 GLY A CA 1
ATOM 2802 C C . GLY A 1 349 ? 12.683 -16.284 -15.599 1.00 92.31 349 GLY A C 1
ATOM 2803 O O . GLY A 1 349 ? 12.942 -17.405 -16.025 1.00 92.31 349 GLY A O 1
ATOM 2804 N N . GLN A 1 350 ? 13.040 -15.197 -16.281 1.00 91.75 350 GLN A N 1
ATOM 2805 C CA . GLN A 1 350 ? 13.721 -15.279 -17.583 1.00 91.75 350 GLN A CA 1
ATOM 2806 C C . GLN A 1 350 ? 15.079 -15.999 -17.500 1.00 91.75 350 GLN A C 1
ATOM 2808 O O . GLN A 1 350 ? 15.487 -16.662 -18.451 1.00 91.75 350 GLN A O 1
ATOM 2813 N N . ASN A 1 351 ? 15.750 -15.919 -16.346 1.00 92.31 351 ASN A N 1
ATOM 2814 C CA . ASN A 1 351 ? 17.030 -16.585 -16.084 1.00 92.31 351 ASN A CA 1
ATOM 2815 C C . ASN A 1 351 ? 16.911 -18.117 -15.997 1.00 92.31 351 ASN A C 1
ATOM 2817 O O . ASN A 1 351 ? 17.923 -18.812 -15.930 1.00 92.31 351 ASN A O 1
ATOM 2821 N N . ASP A 1 352 ? 15.691 -18.651 -15.974 1.00 94.88 352 ASP A N 1
ATOM 2822 C CA . ASP A 1 352 ? 15.405 -20.078 -15.843 1.00 94.88 352 ASP A CA 1
ATOM 2823 C C . ASP A 1 352 ? 15.049 -20.741 -17.181 1.00 94.88 352 ASP A C 1
ATOM 2825 O O . ASP A 1 352 ? 14.900 -21.959 -17.242 1.00 94.88 352 ASP A O 1
ATOM 2829 N N . ARG A 1 353 ? 14.985 -19.961 -18.270 1.00 95.12 353 ARG A N 1
ATOM 2830 C CA . ARG A 1 353 ? 14.658 -20.437 -19.628 1.00 95.12 353 ARG A CA 1
ATOM 2831 C C . ARG A 1 353 ? 15.581 -21.538 -20.136 1.00 95.12 353 ARG A C 1
ATOM 2833 O O . ARG A 1 353 ? 15.132 -22.417 -20.857 1.00 95.12 353 ARG A O 1
ATOM 2840 N N . GLU A 1 354 ? 16.850 -21.511 -19.748 1.00 96.06 354 GLU A N 1
ATOM 2841 C CA . GLU A 1 354 ? 17.860 -22.475 -20.204 1.00 96.06 354 GLU A CA 1
ATOM 2842 C C . GLU A 1 354 ? 18.138 -23.586 -19.176 1.00 96.06 354 GLU A C 1
ATOM 2844 O O . GLU A 1 354 ? 19.033 -24.406 -19.373 1.00 96.06 354 GLU A O 1
ATOM 2849 N N . LYS A 1 355 ? 17.412 -23.608 -18.050 1.00 94.56 355 LYS A N 1
ATOM 2850 C CA . LYS A 1 355 ? 17.649 -24.562 -16.961 1.00 94.56 355 LYS A CA 1
ATOM 2851 C C . LYS A 1 355 ? 16.771 -25.798 -17.107 1.00 94.56 355 LYS A C 1
ATOM 2853 O O . LYS A 1 355 ? 15.637 -25.724 -17.568 1.00 94.56 355 LYS A O 1
ATOM 2858 N N . ASP A 1 356 ? 17.274 -26.926 -16.620 1.00 95.44 356 ASP A N 1
ATOM 2859 C CA . ASP A 1 356 ? 16.467 -28.130 -16.454 1.00 95.44 356 ASP A CA 1
ATOM 2860 C C . ASP A 1 356 ? 15.646 -28.033 -15.156 1.00 95.44 356 ASP A C 1
ATOM 2862 O O . ASP A 1 356 ? 16.107 -28.371 -14.063 1.00 95.44 356 ASP A O 1
ATOM 2866 N N . LEU A 1 357 ? 14.432 -27.495 -15.273 1.00 95.12 357 LEU A N 1
ATOM 2867 C CA . LEU A 1 357 ? 13.544 -27.243 -14.135 1.00 95.12 357 LEU A CA 1
ATOM 2868 C C . LEU A 1 357 ? 13.010 -28.533 -13.504 1.00 95.12 357 LEU A C 1
ATOM 2870 O O . LEU A 1 357 ? 12.691 -28.533 -12.317 1.00 95.12 357 LEU A O 1
ATOM 2874 N N . SER A 1 358 ? 12.970 -29.633 -14.260 1.00 94.75 358 SER A N 1
ATOM 2875 C CA . SER A 1 358 ? 12.583 -30.953 -13.762 1.00 94.75 358 SER A CA 1
ATOM 2876 C C . SER A 1 358 ? 13.509 -31.426 -12.641 1.00 94.75 358 SER A C 1
ATOM 2878 O O . SER A 1 358 ? 13.026 -31.833 -11.588 1.00 94.75 358 SER A O 1
ATOM 2880 N N . ILE A 1 359 ? 14.824 -31.230 -12.794 1.00 94.19 359 ILE A N 1
ATOM 2881 C CA . ILE A 1 359 ? 15.825 -31.563 -11.772 1.00 94.19 359 ILE A CA 1
ATOM 2882 C C . ILE A 1 359 ? 15.622 -30.709 -10.514 1.00 94.19 359 ILE A C 1
ATOM 2884 O O . ILE A 1 359 ? 15.700 -31.220 -9.399 1.00 94.19 359 ILE A O 1
ATOM 2888 N N . LEU A 1 360 ? 15.333 -29.410 -10.668 1.00 94.50 360 LEU A N 1
ATOM 2889 C CA . LEU A 1 360 ? 15.078 -28.521 -9.526 1.00 94.50 360 LEU A CA 1
ATOM 2890 C C . LEU A 1 360 ? 13.828 -28.947 -8.746 1.00 94.50 360 LEU A C 1
ATOM 2892 O O . LEU A 1 360 ? 13.845 -28.972 -7.514 1.00 94.50 360 LEU A O 1
ATOM 2896 N N . ILE A 1 361 ? 12.757 -29.302 -9.459 1.00 95.75 361 ILE A N 1
ATOM 2897 C CA . ILE A 1 361 ? 11.522 -29.806 -8.854 1.00 95.75 361 ILE A CA 1
ATOM 2898 C C . ILE A 1 361 ? 11.778 -31.158 -8.183 1.00 95.75 361 ILE A C 1
ATOM 2900 O O . ILE A 1 361 ? 11.359 -31.351 -7.045 1.00 95.75 361 ILE A O 1
ATOM 2904 N N . ASP A 1 362 ? 12.510 -32.068 -8.822 1.00 94.94 362 ASP A N 1
ATOM 2905 C CA . ASP A 1 362 ? 12.853 -33.371 -8.252 1.00 94.94 362 ASP A CA 1
ATOM 2906 C C . ASP A 1 362 ? 13.673 -33.246 -6.966 1.00 94.94 362 ASP A C 1
ATOM 2908 O O . ASP A 1 362 ? 13.368 -33.918 -5.978 1.00 94.94 362 ASP A O 1
ATOM 2912 N N . ASN A 1 363 ? 14.659 -32.347 -6.944 1.00 94.94 363 ASN A N 1
ATOM 2913 C CA . ASN A 1 363 ? 15.457 -32.058 -5.754 1.00 94.94 363 ASN A CA 1
ATOM 2914 C C . ASN A 1 363 ? 14.592 -31.493 -4.621 1.00 94.94 363 ASN A C 1
ATOM 2916 O O . ASN A 1 363 ? 14.715 -31.923 -3.472 1.00 94.94 363 ASN A O 1
ATOM 2920 N N . LEU A 1 364 ? 13.678 -30.569 -4.939 1.00 96.19 364 LEU A N 1
ATOM 2921 C CA . LEU A 1 364 ? 12.729 -30.038 -3.965 1.00 96.19 364 LEU A CA 1
ATOM 2922 C C . LEU A 1 364 ? 11.851 -31.158 -3.394 1.00 96.19 364 LEU A C 1
ATOM 2924 O O . LEU A 1 364 ? 11.765 -31.307 -2.177 1.00 96.19 364 LEU A O 1
ATOM 2928 N N . ILE A 1 365 ? 11.237 -31.979 -4.249 1.00 96.75 365 ILE A N 1
ATOM 2929 C CA . ILE A 1 365 ? 10.370 -33.091 -3.834 1.00 96.75 365 ILE A CA 1
ATOM 2930 C C . ILE A 1 365 ? 11.143 -34.090 -2.968 1.00 96.75 365 ILE A C 1
ATOM 2932 O O . ILE A 1 365 ? 10.629 -34.508 -1.931 1.00 96.75 365 ILE A O 1
ATOM 2936 N N . ALA A 1 366 ? 12.386 -34.423 -3.328 1.00 96.06 366 ALA A N 1
ATOM 2937 C CA . ALA A 1 366 ? 13.235 -35.303 -2.530 1.00 96.06 366 ALA A CA 1
ATOM 2938 C C . ALA A 1 366 ? 13.394 -34.788 -1.089 1.00 96.06 366 ALA A C 1
ATOM 2940 O O . ALA A 1 366 ? 13.221 -35.556 -0.143 1.00 96.06 366 ALA A O 1
ATOM 2941 N N . VAL A 1 367 ? 13.619 -33.485 -0.897 1.00 96.19 367 VAL A N 1
ATOM 2942 C CA . VAL A 1 367 ? 13.694 -32.891 0.447 1.00 96.19 367 VAL A CA 1
ATOM 2943 C C . VAL A 1 367 ? 12.345 -32.872 1.154 1.00 96.19 367 VAL A C 1
ATOM 2945 O O . VAL A 1 367 ? 12.268 -33.233 2.328 1.00 96.19 367 VAL A O 1
ATOM 2948 N N . LEU A 1 368 ? 11.267 -32.523 0.448 1.00 96.69 368 LEU A N 1
ATOM 2949 C CA . LEU A 1 368 ? 9.923 -32.503 1.029 1.00 96.69 368 LEU A CA 1
ATOM 2950 C C . LEU A 1 368 ? 9.498 -33.873 1.566 1.00 96.69 368 LEU A C 1
ATOM 2952 O O . LEU A 1 368 ? 8.835 -33.929 2.600 1.00 96.69 368 LEU A O 1
ATOM 2956 N N . THR A 1 369 ? 9.919 -34.973 0.929 1.00 95.94 369 THR A N 1
ATOM 2957 C CA . THR A 1 369 ? 9.621 -36.332 1.418 1.00 95.94 369 THR A CA 1
ATOM 2958 C C . THR A 1 369 ? 10.271 -36.663 2.765 1.00 95.94 369 THR A C 1
ATOM 2960 O O . THR A 1 369 ? 9.785 -37.549 3.468 1.00 95.94 369 THR A O 1
ATOM 2963 N N . GLY A 1 370 ? 11.328 -35.940 3.152 1.00 95.56 370 GLY A N 1
ATOM 2964 C CA . GLY A 1 370 ? 11.981 -36.069 4.457 1.00 95.56 370 GLY A CA 1
ATOM 2965 C C . GLY A 1 370 ? 11.283 -35.308 5.590 1.00 95.56 370 GLY A C 1
ATOM 2966 O O . GLY A 1 370 ? 11.603 -35.534 6.757 1.00 95.56 370 GLY A O 1
ATOM 2967 N N . LEU A 1 371 ? 10.331 -34.425 5.274 1.00 96.81 371 LEU A N 1
ATOM 2968 C CA . LEU A 1 371 ? 9.635 -33.592 6.254 1.00 96.81 371 LEU A CA 1
ATOM 2969 C C . LEU A 1 371 ? 8.334 -34.249 6.748 1.00 96.81 371 LEU A C 1
ATOM 2971 O O . LEU A 1 371 ? 7.643 -34.913 5.971 1.00 96.81 371 LEU A O 1
ATOM 2975 N N . PRO A 1 372 ? 7.916 -34.017 8.009 1.00 96.69 372 PRO A N 1
ATOM 2976 C CA . PRO A 1 372 ? 6.678 -34.568 8.567 1.00 96.69 372 PRO A CA 1
ATOM 2977 C C . PRO A 1 372 ? 5.423 -33.788 8.126 1.00 96.69 372 PRO A C 1
ATOM 2979 O O . PRO A 1 372 ? 4.504 -33.546 8.916 1.00 96.69 372 PRO A O 1
ATOM 2982 N N . LEU A 1 373 ? 5.366 -33.397 6.851 1.00 96.94 373 LEU A N 1
ATOM 2983 C CA . LEU A 1 373 ? 4.281 -32.600 6.291 1.00 96.94 373 LEU A CA 1
ATOM 2984 C C . LEU A 1 373 ? 2.977 -33.395 6.276 1.00 96.94 373 LEU A C 1
ATOM 2986 O O . LEU A 1 373 ? 2.944 -34.548 5.843 1.00 96.94 373 LEU A O 1
ATOM 2990 N N . LYS A 1 374 ? 1.896 -32.743 6.701 1.00 95.81 374 LYS A N 1
ATOM 2991 C CA . LYS A 1 374 ? 0.513 -33.206 6.555 1.00 95.81 374 LYS A CA 1
ATOM 2992 C C . LYS A 1 374 ? -0.190 -32.552 5.379 1.00 95.81 374 LYS A C 1
ATOM 2994 O O . LYS A 1 374 ? -0.972 -33.213 4.700 1.00 95.81 374 LYS A O 1
ATOM 2999 N N . PHE A 1 375 ? 0.080 -31.267 5.155 1.00 95.19 375 PHE A N 1
ATOM 3000 C CA . PHE A 1 375 ? -0.556 -30.482 4.105 1.00 95.19 375 PHE A CA 1
ATOM 3001 C C . PHE A 1 375 ? 0.499 -29.760 3.275 1.00 95.19 375 PHE A C 1
ATOM 3003 O O . PHE A 1 375 ? 1.321 -29.020 3.820 1.00 95.19 375 PHE A O 1
ATOM 3010 N N . LEU A 1 376 ? 0.445 -29.962 1.962 1.00 96.31 376 LEU A N 1
ATOM 3011 C CA . LEU A 1 376 ? 1.395 -29.390 1.015 1.00 96.31 376 LEU A CA 1
ATOM 3012 C C . LEU A 1 376 ? 0.661 -28.690 -0.132 1.00 96.31 376 LEU A C 1
ATOM 3014 O O . LEU A 1 376 ? -0.195 -29.282 -0.778 1.00 96.31 376 LEU A O 1
ATOM 3018 N N . GLU A 1 377 ? 1.010 -27.446 -0.418 1.00 95.81 377 GLU A N 1
ATOM 3019 C CA . GLU A 1 377 ? 0.571 -26.734 -1.616 1.00 95.81 377 GLU A CA 1
ATOM 3020 C C . GLU A 1 377 ? 1.807 -26.254 -2.375 1.00 95.81 377 GLU A C 1
ATOM 3022 O O . GLU A 1 377 ? 2.630 -25.520 -1.830 1.00 95.81 377 GLU A O 1
ATOM 3027 N N . LEU A 1 378 ? 1.954 -26.703 -3.618 1.00 96.56 378 LEU A N 1
ATOM 3028 C CA . LEU A 1 378 ? 3.024 -26.319 -4.528 1.00 96.56 378 LEU A CA 1
ATOM 3029 C C . LEU A 1 378 ? 2.402 -25.638 -5.735 1.00 96.56 378 LEU A C 1
ATOM 3031 O O . LEU A 1 378 ? 1.639 -26.257 -6.474 1.00 96.56 378 LEU A O 1
ATOM 3035 N N . ARG A 1 379 ? 2.746 -24.376 -5.954 1.00 95.56 379 ARG A N 1
ATOM 3036 C CA . ARG A 1 379 ? 2.347 -23.632 -7.139 1.00 95.56 379 ARG A CA 1
ATOM 3037 C C . ARG A 1 379 ? 3.588 -23.172 -7.883 1.00 95.56 379 ARG A C 1
ATOM 3039 O O . ARG A 1 379 ? 4.433 -22.501 -7.306 1.00 95.56 379 ARG A O 1
ATOM 3046 N N . PHE A 1 380 ? 3.662 -23.505 -9.159 1.00 95.31 380 PHE A N 1
ATOM 3047 C CA . PHE A 1 380 ? 4.734 -23.134 -10.066 1.00 95.31 380 PHE A CA 1
ATOM 3048 C C . PHE A 1 380 ? 4.181 -22.166 -11.112 1.00 95.31 380 PHE A C 1
ATOM 3050 O O . PHE A 1 380 ? 3.317 -22.535 -11.909 1.00 95.31 380 PHE A O 1
ATOM 3057 N N . GLU A 1 381 ? 4.649 -20.923 -11.082 1.00 93.56 381 GLU A N 1
ATOM 3058 C CA . GLU A 1 381 ? 4.288 -19.866 -12.022 1.00 93.56 381 GLU A CA 1
ATOM 3059 C C . GLU A 1 381 ? 5.355 -19.788 -13.112 1.00 93.56 381 GLU A C 1
ATOM 3061 O O . GLU A 1 381 ? 6.524 -19.500 -12.843 1.00 93.56 381 GLU A O 1
ATOM 3066 N N . THR A 1 382 ? 4.958 -20.084 -14.348 1.00 93.88 382 THR A N 1
ATOM 3067 C CA . THR A 1 382 ? 5.886 -20.184 -15.484 1.00 93.88 382 THR A CA 1
ATOM 3068 C C . THR A 1 382 ? 5.769 -19.014 -16.448 1.00 93.88 382 THR A C 1
ATOM 3070 O O . THR A 1 382 ? 6.499 -18.986 -17.430 1.00 93.88 382 THR A O 1
ATOM 3073 N N . SER A 1 383 ? 4.910 -18.029 -16.157 1.00 88.50 383 SER A N 1
ATOM 3074 C CA . SER A 1 383 ? 4.550 -16.926 -17.059 1.00 88.50 383 SER A CA 1
ATOM 3075 C C . SER A 1 383 ? 5.731 -16.140 -17.642 1.00 88.50 383 SER A C 1
ATOM 3077 O O . SER A 1 383 ? 5.585 -15.498 -18.678 1.00 88.50 383 SER A O 1
ATOM 3079 N N . SER A 1 384 ? 6.891 -16.146 -16.977 1.00 90.25 384 SER A N 1
ATOM 3080 C CA . SER A 1 384 ? 8.091 -15.433 -17.441 1.00 90.25 384 SER A CA 1
ATOM 3081 C C . SER A 1 384 ? 9.051 -16.303 -18.265 1.00 90.25 384 SER A C 1
ATOM 3083 O O . SER A 1 384 ? 10.022 -15.776 -18.819 1.00 90.25 384 SER A O 1
ATOM 3085 N N . LEU A 1 385 ? 8.801 -17.614 -18.365 1.00 93.00 385 LEU A N 1
ATOM 3086 C CA . LEU A 1 385 ? 9.583 -18.520 -19.203 1.00 93.00 385 LEU A CA 1
ATOM 3087 C C . LEU A 1 385 ? 9.284 -18.303 -20.685 1.00 93.00 385 LEU A C 1
ATOM 3089 O O . LEU A 1 385 ? 10.224 -18.307 -21.478 1.00 93.00 385 LEU A O 1
ATOM 3093 N N . ASP A 1 386 ? 8.025 -18.040 -21.054 1.00 91.31 386 ASP A N 1
ATOM 3094 C CA . ASP A 1 386 ? 7.657 -17.797 -22.450 1.00 91.31 386 ASP A CA 1
ATOM 3095 C C . ASP A 1 386 ? 8.429 -16.591 -23.007 1.00 91.31 386 ASP A C 1
ATOM 3097 O O . ASP A 1 386 ? 8.366 -15.463 -22.504 1.00 91.31 386 ASP A O 1
ATOM 3101 N N . ALA A 1 387 ? 9.240 -16.861 -24.029 1.00 90.06 387 ALA A N 1
ATOM 3102 C CA . ALA A 1 387 ? 9.988 -15.850 -24.763 1.00 90.06 387 ALA A CA 1
ATOM 3103 C C . ALA A 1 387 ? 9.141 -15.191 -25.860 1.00 90.06 387 ALA A C 1
ATOM 3105 O O . ALA A 1 387 ? 9.591 -14.218 -26.473 1.00 90.06 387 ALA A O 1
ATOM 3106 N N . THR A 1 388 ? 7.924 -15.691 -26.099 1.00 89.44 388 THR A N 1
ATOM 3107 C CA . THR A 1 388 ? 6.988 -15.112 -27.052 1.00 89.44 388 THR A CA 1
ATOM 3108 C C . THR A 1 388 ? 6.684 -13.684 -26.613 1.00 89.44 388 THR A C 1
ATOM 3110 O O . THR A 1 388 ? 6.284 -13.453 -25.468 1.00 89.44 388 THR A O 1
ATOM 3113 N N . PRO A 1 389 ? 6.855 -12.691 -27.503 1.00 85.62 389 PRO A N 1
ATOM 3114 C CA . PRO A 1 389 ? 6.422 -11.337 -27.212 1.00 85.62 389 PRO A CA 1
ATOM 3115 C C . PRO A 1 389 ? 4.960 -11.358 -26.770 1.00 85.62 389 PRO A C 1
ATOM 3117 O O . PRO A 1 389 ? 4.131 -12.010 -27.407 1.00 85.62 389 PRO A O 1
ATOM 3120 N N . ARG A 1 390 ? 4.639 -10.650 -25.684 1.00 83.62 390 ARG A N 1
ATOM 3121 C CA . ARG A 1 390 ? 3.273 -10.589 -25.153 1.00 83.62 390 ARG A CA 1
ATOM 3122 C C . ARG A 1 390 ? 2.287 -10.294 -26.289 1.00 83.62 390 ARG A C 1
ATOM 3124 O O . ARG A 1 390 ? 2.517 -9.373 -27.077 1.00 83.62 390 ARG A O 1
ATOM 3131 N N . LYS A 1 391 ? 1.186 -11.060 -26.364 1.00 83.56 391 LYS A N 1
ATOM 3132 C CA . LYS A 1 391 ? 0.097 -10.804 -27.323 1.00 83.56 391 LYS A CA 1
ATOM 3133 C C . LYS A 1 391 ? -0.267 -9.323 -27.267 1.00 83.56 391 LYS A C 1
ATOM 3135 O O . LYS A 1 391 ? -0.527 -8.795 -26.185 1.00 83.56 391 LYS A O 1
ATOM 3140 N N . ALA A 1 392 ? -0.304 -8.684 -28.438 1.00 82.44 392 ALA A N 1
ATOM 3141 C CA . ALA A 1 392 ? -0.783 -7.318 -28.570 1.00 82.44 392 ALA A CA 1
ATOM 3142 C C . ALA A 1 392 ? -2.159 -7.231 -27.904 1.00 82.44 392 ALA A C 1
ATOM 3144 O O . ALA A 1 392 ? -3.119 -7.890 -28.332 1.00 82.44 392 ALA A O 1
ATOM 3145 N N . THR A 1 393 ? -2.218 -6.464 -26.821 1.00 83.38 393 THR A N 1
ATOM 3146 C CA . THR A 1 393 ? -3.434 -6.242 -26.047 1.00 83.38 393 THR A CA 1
ATOM 3147 C C . THR A 1 393 ? -4.481 -5.572 -26.936 1.00 83.38 393 THR A C 1
ATOM 3149 O O . THR A 1 393 ? -4.163 -5.021 -27.994 1.00 83.38 393 THR A O 1
ATOM 3152 N N . ALA A 1 394 ? -5.751 -5.582 -26.519 1.00 74.69 394 ALA A N 1
ATOM 3153 C CA . ALA A 1 394 ? -6.785 -4.820 -27.223 1.00 74.69 394 ALA A CA 1
ATOM 3154 C C . ALA A 1 394 ? -6.353 -3.352 -27.429 1.00 74.69 394 ALA A C 1
ATOM 3156 O O . ALA A 1 394 ? -6.566 -2.797 -28.503 1.00 74.69 394 ALA A O 1
ATOM 3157 N N . ILE A 1 395 ? -5.646 -2.783 -26.446 1.00 66.88 395 ILE A N 1
ATOM 3158 C CA . ILE A 1 395 ? -5.075 -1.431 -26.483 1.00 66.88 395 ILE A CA 1
ATOM 3159 C C . ILE A 1 395 ? -4.004 -1.304 -27.583 1.00 66.88 395 ILE A C 1
ATOM 3161 O O . ILE A 1 395 ? -4.054 -0.374 -28.384 1.00 66.88 395 ILE A O 1
ATOM 3165 N N . ASP A 1 396 ? -3.072 -2.255 -27.694 1.00 76.31 396 ASP A N 1
ATOM 3166 C CA . ASP A 1 396 ? -2.022 -2.227 -28.728 1.00 76.31 396 ASP A CA 1
ATOM 3167 C C . ASP A 1 396 ? -2.607 -2.298 -30.153 1.00 76.31 396 ASP A C 1
ATOM 3169 O O . ASP A 1 396 ? -2.156 -1.597 -31.062 1.00 76.31 396 ASP A O 1
ATOM 3173 N N . ARG A 1 397 ? -3.654 -3.111 -30.353 1.00 83.94 397 ARG A N 1
ATOM 3174 C CA . ARG A 1 397 ? -4.339 -3.255 -31.652 1.00 83.94 397 ARG A CA 1
ATOM 3175 C C . ARG A 1 397 ? -5.115 -1.998 -32.037 1.00 83.94 397 ARG A C 1
ATOM 3177 O O . ARG A 1 397 ? -5.099 -1.602 -33.203 1.00 83.94 397 ARG A O 1
ATOM 3184 N N . ILE A 1 398 ? -5.787 -1.364 -31.073 1.00 69.19 398 ILE A N 1
ATOM 3185 C CA . ILE A 1 398 ? -6.496 -0.098 -31.303 1.00 69.19 398 ILE A CA 1
ATOM 3186 C C . ILE A 1 398 ? -5.491 1.014 -31.642 1.00 69.19 398 ILE A C 1
ATOM 3188 O O . ILE A 1 398 ? -5.731 1.773 -32.585 1.00 69.19 398 ILE A O 1
ATOM 3192 N N . ARG A 1 399 ? -4.336 1.059 -30.960 1.00 68.62 399 ARG A N 1
ATOM 3193 C CA . ARG A 1 399 ? -3.238 1.990 -31.270 1.00 68.62 399 ARG A CA 1
ATOM 3194 C C . ARG A 1 399 ? -2.746 1.837 -32.714 1.00 68.62 399 ARG A C 1
ATOM 3196 O O . ARG A 1 399 ? -2.726 2.829 -33.441 1.00 68.62 399 ARG A O 1
ATOM 3203 N N . ALA A 1 400 ? -2.435 0.615 -33.155 1.00 78.88 400 ALA A N 1
ATOM 3204 C CA . ALA A 1 400 ? -1.965 0.358 -34.520 1.00 78.88 400 ALA A CA 1
ATOM 3205 C C . ALA A 1 400 ? -2.981 0.800 -35.590 1.00 78.88 400 ALA A C 1
ATOM 3207 O O . ALA A 1 400 ? -2.625 1.537 -36.509 1.00 78.88 400 ALA A O 1
ATOM 3208 N N . ARG A 1 401 ? -4.270 0.454 -35.421 1.00 83.88 401 ARG A N 1
ATOM 3209 C CA . ARG A 1 401 ? -5.339 0.836 -36.367 1.00 83.88 401 ARG A CA 1
ATOM 3210 C C . ARG A 1 401 ? -5.463 2.347 -36.550 1.00 83.88 401 ARG A C 1
ATOM 3212 O O . ARG A 1 401 ? -5.779 2.807 -37.642 1.00 83.88 401 ARG A O 1
ATOM 3219 N N . ARG A 1 402 ? -5.234 3.126 -35.494 1.00 66.81 402 ARG A N 1
ATOM 3220 C CA . ARG A 1 402 ? -5.369 4.590 -35.538 1.00 66.81 402 ARG A CA 1
ATOM 3221 C C . ARG A 1 402 ? -4.185 5.302 -36.148 1.00 66.81 402 ARG A C 1
ATOM 3223 O O . ARG A 1 402 ? -4.367 6.346 -36.758 1.00 66.81 402 ARG A O 1
ATOM 3230 N N . GLN A 1 403 ? -3.003 4.717 -36.027 1.00 80.25 403 GLN A N 1
ATOM 3231 C CA . GLN A 1 403 ? -1.799 5.216 -36.683 1.00 80.25 403 GLN A CA 1
ATOM 3232 C C . GLN A 1 403 ? -1.741 4.821 -38.170 1.00 80.25 403 GLN A C 1
ATOM 3234 O O . GLN A 1 403 ? -0.736 5.061 -38.829 1.00 80.25 403 GLN A O 1
ATOM 3239 N N . GLY A 1 404 ? -2.789 4.180 -38.711 1.00 89.06 404 GLY A N 1
ATOM 3240 C CA . GLY A 1 404 ? -2.767 3.605 -40.059 1.00 89.06 404 GLY A CA 1
ATOM 3241 C C . GLY A 1 404 ? -1.747 2.472 -40.208 1.00 89.06 404 GLY A C 1
ATOM 3242 O O . GLY A 1 404 ? -1.452 2.057 -41.328 1.00 89.06 404 GLY A O 1
ATOM 3243 N N . LEU A 1 405 ? -1.209 1.973 -39.091 1.00 88.62 405 LEU A N 1
ATOM 3244 C CA . LEU A 1 405 ? -0.293 0.849 -39.071 1.00 88.62 405 LEU A CA 1
ATOM 3245 C C . LEU A 1 405 ? -1.093 -0.451 -39.209 1.00 88.62 405 LEU A C 1
ATOM 3247 O O . LEU A 1 405 ? -2.228 -0.547 -38.722 1.00 88.62 405 LEU A O 1
ATOM 3251 N N . PRO A 1 406 ? -0.526 -1.472 -39.869 1.00 90.94 406 PRO A N 1
ATOM 3252 C CA . PRO A 1 406 ? -1.136 -2.792 -39.870 1.00 90.94 406 PRO A CA 1
ATOM 3253 C C . PRO A 1 406 ? -1.327 -3.270 -38.423 1.00 90.94 406 PRO A C 1
ATOM 3255 O O . PRO A 1 406 ? -0.482 -3.015 -37.564 1.00 90.94 406 PRO A O 1
ATOM 3258 N N . GLU A 1 407 ? -2.450 -3.946 -38.148 1.00 89.94 407 GLU A N 1
ATOM 3259 C CA . GLU A 1 407 ? -2.698 -4.562 -36.839 1.00 89.94 407 GLU A CA 1
ATOM 3260 C C . GLU A 1 407 ? -1.480 -5.423 -36.472 1.00 89.94 407 GLU A C 1
ATOM 3262 O O . GLU A 1 407 ? -1.021 -6.172 -37.345 1.00 89.94 407 GLU A O 1
ATOM 3267 N N . PRO A 1 408 ? -0.916 -5.300 -35.247 1.00 87.06 408 PRO A N 1
ATOM 3268 C CA . PRO A 1 408 ? 0.302 -6.007 -34.903 1.00 87.06 408 PRO A CA 1
ATOM 3269 C C . PRO A 1 408 ? 0.035 -7.484 -35.157 1.00 87.06 408 PRO A C 1
ATOM 3271 O O . PRO A 1 408 ? -0.971 -8.001 -34.648 1.00 87.06 408 PRO A O 1
ATOM 3274 N N . PRO A 1 409 ? 0.856 -8.150 -35.985 1.00 90.56 409 PRO A N 1
ATOM 3275 C CA . PRO A 1 409 ? 0.634 -9.554 -36.255 1.00 90.56 409 PRO A CA 1
ATOM 3276 C C . PRO A 1 409 ? 0.611 -10.285 -34.915 1.00 90.56 409 PRO A C 1
ATOM 3278 O O . PRO A 1 409 ? 1.355 -9.929 -33.995 1.00 90.56 409 PRO A O 1
ATOM 3281 N N . ALA A 1 410 ? -0.268 -11.282 -34.788 1.00 87.38 410 ALA A N 1
ATOM 3282 C CA . ALA A 1 410 ? -0.237 -12.151 -33.621 1.00 87.38 410 ALA A CA 1
ATOM 3283 C C . ALA A 1 410 ? 1.213 -12.636 -33.448 1.00 87.38 410 ALA A C 1
ATOM 3285 O O . ALA A 1 410 ? 1.809 -13.073 -34.443 1.00 87.38 410 ALA A O 1
ATOM 3286 N N . PRO A 1 411 ? 1.812 -12.482 -32.251 1.00 88.06 411 PRO A N 1
ATOM 3287 C CA . PRO A 1 411 ? 3.201 -12.852 -32.062 1.00 88.06 411 PRO A CA 1
ATOM 3288 C C . PRO A 1 411 ? 3.341 -14.314 -32.460 1.00 88.06 411 PRO A C 1
ATOM 3290 O O . PRO A 1 411 ? 2.547 -15.161 -32.048 1.00 88.06 411 PRO A O 1
ATOM 3293 N N . THR A 1 412 ? 4.300 -14.589 -33.341 1.00 90.19 412 THR A N 1
ATOM 3294 C CA . THR A 1 412 ? 4.581 -15.969 -33.719 1.00 90.19 412 THR A CA 1
ATOM 3295 C C . THR A 1 412 ? 5.101 -16.665 -32.464 1.00 90.19 412 THR A C 1
ATOM 3297 O O . THR A 1 412 ? 6.069 -16.156 -31.891 1.00 90.19 412 THR A O 1
ATOM 3300 N N . PRO A 1 413 ? 4.470 -17.765 -32.010 1.00 88.88 413 PRO A N 1
ATOM 3301 C CA . PRO A 1 413 ? 4.915 -18.469 -30.817 1.00 88.88 413 PRO A CA 1
ATOM 3302 C C . PRO A 1 413 ? 6.393 -18.813 -30.953 1.00 88.88 413 PRO A C 1
ATOM 3304 O O . PRO A 1 413 ? 6.801 -19.408 -31.957 1.00 88.88 413 PRO A O 1
ATOM 3307 N N . THR A 1 414 ? 7.206 -18.433 -29.972 1.00 91.62 414 THR A N 1
ATOM 3308 C CA . THR A 1 414 ? 8.599 -18.870 -29.970 1.00 91.62 414 THR A CA 1
ATOM 3309 C C . THR A 1 414 ? 8.643 -20.379 -29.723 1.00 91.62 414 THR A C 1
ATOM 3311 O O . THR A 1 414 ? 7.753 -20.926 -29.051 1.00 91.62 414 THR A O 1
ATOM 3314 N N . PRO A 1 415 ? 9.661 -21.089 -30.244 1.00 93.94 415 PRO A N 1
ATOM 3315 C CA . PRO A 1 415 ? 9.938 -22.450 -29.805 1.00 93.94 415 PRO A CA 1
ATOM 3316 C C . PRO A 1 415 ? 9.981 -22.514 -28.276 1.00 93.94 415 PRO A C 1
ATOM 3318 O O . PRO A 1 415 ? 10.359 -21.533 -27.632 1.00 93.94 415 PRO A O 1
ATOM 3321 N N . LEU A 1 416 ? 9.553 -23.641 -27.709 1.00 93.00 416 LEU A N 1
ATOM 3322 C CA . LEU A 1 416 ? 9.658 -23.861 -26.269 1.00 93.00 416 LEU A CA 1
ATOM 3323 C C . LEU A 1 416 ? 11.127 -23.735 -25.861 1.00 93.00 416 LEU A C 1
ATOM 3325 O O . LEU A 1 416 ? 12.005 -24.352 -26.470 1.00 93.00 416 LEU A O 1
ATOM 3329 N N . THR A 1 417 ? 11.382 -22.917 -24.851 1.00 95.06 417 THR A N 1
ATOM 3330 C CA . THR A 1 417 ? 12.685 -22.828 -24.194 1.00 95.06 417 THR A CA 1
ATOM 3331 C C . THR A 1 417 ? 13.027 -24.171 -23.532 1.00 95.06 417 THR A C 1
ATOM 3333 O O . THR A 1 417 ? 12.115 -24.944 -23.215 1.00 95.06 417 THR A O 1
ATOM 3336 N N . PRO A 1 418 ? 14.312 -24.496 -23.299 1.00 96.44 418 PRO A N 1
ATOM 3337 C CA . PRO A 1 418 ? 14.681 -25.722 -22.588 1.00 96.44 418 PRO A CA 1
ATOM 3338 C C . PRO A 1 418 ? 13.972 -25.896 -21.237 1.00 96.44 418 PRO A C 1
ATOM 3340 O O . PRO A 1 418 ? 13.561 -27.007 -20.908 1.00 96.44 418 PRO A O 1
ATOM 3343 N N . GLY A 1 419 ? 13.750 -24.807 -20.499 1.00 95.12 419 GLY A N 1
ATOM 3344 C CA . GLY A 1 419 ? 12.991 -24.796 -19.249 1.00 95.12 419 GLY A CA 1
ATOM 3345 C C . GLY A 1 419 ? 11.509 -25.124 -19.442 1.00 95.12 419 GLY A C 1
ATOM 3346 O O . GLY A 1 419 ? 10.975 -25.958 -18.713 1.00 95.12 419 GLY A O 1
ATOM 3347 N N . GLU A 1 420 ? 10.849 -24.548 -20.456 1.00 93.94 420 GLU A N 1
ATOM 3348 C CA . GLU A 1 420 ? 9.470 -24.924 -20.816 1.00 93.94 420 GLU A CA 1
ATOM 3349 C C . GLU A 1 420 ? 9.381 -26.406 -21.215 1.00 93.94 420 GLU A C 1
ATOM 3351 O O . GLU A 1 420 ? 8.488 -27.116 -20.756 1.00 93.94 420 GLU A O 1
ATOM 3356 N N . LEU A 1 421 ? 10.319 -26.891 -22.035 1.00 94.44 421 LEU A N 1
ATOM 3357 C CA . LEU A 1 421 ? 10.350 -28.282 -22.491 1.00 94.44 421 LEU A CA 1
ATOM 3358 C C . LEU A 1 421 ? 10.613 -29.257 -21.333 1.00 94.44 421 LEU A C 1
ATOM 3360 O O . LEU A 1 421 ? 10.025 -30.335 -21.285 1.00 94.44 421 LEU A O 1
ATOM 3364 N N . SER A 1 422 ? 11.476 -28.879 -20.390 1.00 95.56 422 SER A N 1
ATOM 3365 C CA . SER A 1 422 ? 11.741 -29.635 -19.165 1.00 95.56 422 SER A CA 1
ATOM 3366 C C . SER A 1 422 ? 10.477 -29.779 -18.308 1.00 95.56 422 SER A C 1
ATOM 3368 O O . SER A 1 422 ? 10.143 -30.888 -17.896 1.00 95.56 422 SER A O 1
ATOM 3370 N N . LEU A 1 423 ? 9.706 -28.698 -18.121 1.00 93.75 423 LEU A N 1
ATOM 3371 C CA . LEU A 1 423 ? 8.423 -28.751 -17.406 1.00 93.75 423 LEU A CA 1
ATOM 3372 C C . LEU A 1 423 ? 7.346 -29.532 -18.166 1.00 93.75 423 LEU A C 1
ATOM 3374 O O . LEU A 1 423 ? 6.547 -30.222 -17.539 1.00 93.75 423 LEU A O 1
ATOM 3378 N N . GLN A 1 424 ? 7.321 -29.450 -19.498 1.00 91.88 424 GLN A N 1
ATOM 3379 C CA . GLN A 1 424 ? 6.393 -30.225 -20.325 1.00 91.88 424 GLN A CA 1
ATOM 3380 C C . GLN A 1 424 ? 6.673 -31.734 -20.242 1.00 91.88 424 GLN A C 1
ATOM 3382 O O . GLN A 1 424 ? 5.742 -32.535 -20.271 1.00 91.88 424 GLN A O 1
ATOM 3387 N N . ASN A 1 425 ? 7.947 -32.115 -20.129 1.00 93.88 425 ASN A N 1
ATOM 3388 C CA . ASN A 1 425 ? 8.385 -33.505 -19.999 1.00 93.88 425 ASN A CA 1
ATOM 3389 C C . ASN A 1 425 ? 8.458 -33.988 -18.542 1.00 93.88 425 ASN A C 1
ATOM 3391 O O . ASN A 1 425 ? 8.873 -35.125 -18.308 1.00 93.88 425 ASN A O 1
ATOM 3395 N N . LEU A 1 426 ? 8.091 -33.148 -17.569 1.00 94.50 426 LEU A N 1
ATOM 3396 C CA . LEU A 1 426 ? 8.087 -33.520 -16.161 1.00 94.50 426 LEU A CA 1
ATOM 3397 C C . LEU A 1 426 ? 7.124 -34.693 -15.949 1.00 94.50 426 LEU A C 1
ATOM 3399 O O . LEU A 1 426 ? 5.935 -34.598 -16.259 1.00 94.50 426 LEU A O 1
ATOM 3403 N N . ASP A 1 427 ? 7.635 -35.786 -15.383 1.00 95.00 427 ASP A N 1
ATOM 3404 C CA . ASP A 1 427 ? 6.829 -36.943 -14.997 1.00 95.00 427 ASP A CA 1
ATOM 3405 C C . ASP A 1 427 ? 5.948 -36.588 -13.791 1.00 95.00 427 ASP A C 1
ATOM 3407 O O . ASP A 1 427 ? 6.290 -36.820 -12.627 1.00 95.00 427 ASP A O 1
ATOM 3411 N N . MET A 1 428 ? 4.814 -35.952 -14.086 1.00 93.00 428 MET A N 1
ATOM 3412 C CA . MET A 1 428 ? 3.855 -35.510 -13.083 1.00 93.00 428 MET A CA 1
ATOM 3413 C C . MET A 1 428 ? 3.278 -36.679 -12.296 1.00 93.00 428 MET A C 1
ATOM 3415 O O . MET A 1 428 ? 3.074 -36.537 -11.094 1.00 93.00 428 MET A O 1
ATOM 3419 N N . ASP A 1 429 ? 3.041 -37.823 -12.933 1.00 93.12 429 ASP A N 1
ATOM 3420 C CA . ASP A 1 429 ? 2.510 -38.995 -12.241 1.00 93.12 429 ASP A CA 1
ATOM 3421 C C . ASP A 1 429 ? 3.573 -39.562 -11.286 1.00 93.12 429 ASP A C 1
ATOM 3423 O O . ASP A 1 429 ? 3.290 -39.749 -10.106 1.00 93.12 429 ASP A O 1
ATOM 3427 N N . GLY A 1 430 ? 4.834 -39.677 -11.722 1.00 95.31 430 GLY A N 1
ATOM 3428 C CA . GLY A 1 430 ? 5.943 -40.068 -10.847 1.00 95.31 430 GLY A CA 1
ATOM 3429 C C . GLY A 1 430 ? 6.226 -39.077 -9.707 1.00 95.31 430 GLY A C 1
ATOM 3430 O O . GLY A 1 430 ? 6.642 -39.470 -8.613 1.00 95.31 430 GLY A O 1
ATOM 3431 N N . LEU A 1 431 ? 6.005 -37.774 -9.910 1.00 94.94 431 LEU A N 1
ATOM 3432 C CA . LEU A 1 431 ? 6.047 -36.767 -8.839 1.00 94.94 431 LEU A CA 1
ATOM 3433 C C . LEU A 1 431 ? 4.918 -36.984 -7.823 1.00 94.94 431 LEU A C 1
ATOM 3435 O O . LEU A 1 431 ? 5.168 -36.976 -6.615 1.00 94.94 431 LEU A O 1
ATOM 3439 N N . ILE A 1 432 ? 3.692 -37.187 -8.305 1.00 94.88 432 ILE A N 1
ATOM 3440 C CA . ILE A 1 432 ? 2.511 -37.423 -7.471 1.00 94.88 432 ILE A CA 1
ATOM 3441 C C . ILE A 1 432 ? 2.656 -38.725 -6.679 1.00 94.88 432 ILE A C 1
ATOM 3443 O O . ILE A 1 432 ? 2.454 -38.695 -5.469 1.00 94.88 432 ILE A O 1
ATOM 3447 N N . ASP A 1 433 ? 3.125 -39.812 -7.294 1.00 95.31 433 ASP A N 1
ATOM 3448 C CA . ASP A 1 433 ? 3.401 -41.091 -6.628 1.00 95.31 433 ASP A CA 1
ATOM 3449 C C . ASP A 1 433 ? 4.420 -40.934 -5.485 1.00 95.31 433 ASP A C 1
ATOM 3451 O O . ASP A 1 433 ? 4.249 -41.484 -4.391 1.00 95.31 433 ASP A O 1
ATOM 3455 N N . ARG A 1 434 ? 5.475 -40.130 -5.694 1.00 96.31 434 ARG A N 1
ATOM 3456 C CA . ARG A 1 434 ? 6.464 -39.817 -4.648 1.00 96.31 434 ARG A CA 1
ATOM 3457 C C . ARG A 1 434 ? 5.836 -39.058 -3.482 1.00 96.31 434 ARG A C 1
ATOM 3459 O O . ARG A 1 434 ? 6.063 -39.437 -2.332 1.00 96.31 434 ARG A O 1
ATOM 3466 N N . LEU A 1 435 ? 5.012 -38.043 -3.745 1.00 95.94 435 LEU A N 1
ATOM 3467 C CA . LEU A 1 435 ? 4.278 -37.327 -2.693 1.00 95.94 435 LEU A CA 1
ATOM 3468 C C . LEU A 1 435 ? 3.269 -38.246 -1.982 1.00 95.94 435 LEU A C 1
ATOM 3470 O O . LEU A 1 435 ? 3.179 -38.253 -0.754 1.00 95.94 435 LEU A O 1
ATOM 3474 N N . GLU A 1 436 ? 2.550 -39.090 -2.720 1.00 94.69 436 GLU A N 1
ATOM 3475 C CA . GLU A 1 436 ? 1.635 -40.088 -2.163 1.00 94.69 436 GLU A CA 1
ATOM 3476 C C . GLU A 1 436 ? 2.350 -41.143 -1.314 1.00 94.69 436 GLU A C 1
ATOM 3478 O O . GLU A 1 436 ? 1.757 -41.673 -0.374 1.00 94.69 436 GLU A O 1
ATOM 3483 N N . SER A 1 437 ? 3.634 -41.405 -1.545 1.00 96.25 437 SER A N 1
ATOM 3484 C CA . SER A 1 437 ? 4.415 -42.308 -0.696 1.00 96.25 437 SER A CA 1
ATOM 3485 C C . SER A 1 437 ? 4.744 -41.726 0.690 1.00 96.25 437 SER A C 1
ATOM 3487 O O . SER A 1 437 ? 5.053 -42.484 1.612 1.00 96.25 437 SER A O 1
ATOM 3489 N N . MET A 1 438 ? 4.620 -40.403 0.887 1.00 96.69 438 MET A N 1
ATOM 3490 C CA . MET A 1 438 ? 4.918 -39.749 2.167 1.00 96.69 438 MET A CA 1
ATOM 3491 C C . MET A 1 438 ? 3.942 -40.209 3.265 1.00 96.69 438 MET A C 1
ATOM 3493 O O . MET A 1 438 ? 2.736 -39.962 3.153 1.00 96.69 438 MET A O 1
ATOM 3497 N N . PRO A 1 439 ? 4.410 -40.834 4.361 1.00 94.81 439 PRO A N 1
ATOM 3498 C CA . PRO A 1 439 ? 3.523 -41.446 5.352 1.00 94.81 439 PRO A CA 1
ATOM 3499 C C . PRO A 1 439 ? 2.714 -40.426 6.164 1.00 94.81 439 PRO A C 1
ATOM 3501 O O . PRO A 1 439 ? 1.607 -40.737 6.595 1.00 94.81 439 PRO A O 1
ATOM 3504 N N . SER A 1 440 ? 3.242 -39.216 6.373 1.00 95.75 440 SER A N 1
ATOM 3505 C CA . SER A 1 440 ? 2.574 -38.146 7.127 1.00 95.75 440 SER A CA 1
ATOM 3506 C C . SER A 1 440 ? 1.589 -37.324 6.296 1.00 95.75 440 SER A C 1
ATOM 3508 O O . SER A 1 440 ? 0.740 -36.648 6.876 1.00 95.75 440 SER A O 1
ATOM 3510 N N . LEU A 1 441 ? 1.703 -37.361 4.963 1.00 96.38 441 LEU A N 1
ATOM 3511 C CA . LEU A 1 441 ? 0.973 -36.468 4.069 1.00 96.38 441 LEU A CA 1
ATOM 3512 C C . LEU A 1 441 ? -0.498 -36.880 3.980 1.00 96.38 441 LEU A C 1
ATOM 3514 O O . LEU A 1 441 ? -0.814 -37.960 3.481 1.00 96.38 441 LEU A O 1
ATOM 3518 N N . GLU A 1 442 ? -1.389 -36.007 4.445 1.00 94.75 442 GLU A N 1
ATOM 3519 C CA . GLU A 1 442 ? -2.841 -36.196 4.406 1.00 94.75 442 GLU A CA 1
ATOM 3520 C C . GLU A 1 442 ? -3.437 -35.616 3.117 1.00 94.75 442 GLU A C 1
ATOM 3522 O O . GLU A 1 442 ? -4.324 -36.223 2.518 1.00 94.75 442 GLU A O 1
ATOM 3527 N N . ALA A 1 443 ? -2.943 -34.463 2.657 1.00 93.62 443 ALA A N 1
ATOM 3528 C CA . ALA A 1 443 ? -3.376 -33.872 1.398 1.00 93.62 443 ALA A CA 1
ATOM 3529 C C . ALA A 1 443 ? -2.284 -33.015 0.748 1.00 93.62 443 ALA A C 1
ATOM 3531 O O . ALA A 1 443 ? -1.506 -32.349 1.436 1.00 93.62 443 ALA A O 1
ATOM 3532 N N . ALA A 1 444 ? -2.271 -32.993 -0.583 1.00 94.19 444 ALA A N 1
ATOM 3533 C CA . ALA A 1 444 ? -1.408 -32.110 -1.350 1.00 94.19 444 ALA A CA 1
ATOM 3534 C C . ALA A 1 444 ? -2.108 -31.521 -2.575 1.00 94.19 444 ALA A C 1
ATOM 3536 O O . ALA A 1 444 ? -2.989 -32.139 -3.171 1.00 94.19 444 ALA A O 1
ATOM 3537 N N . HIS A 1 445 ? -1.707 -30.316 -2.959 1.00 94.19 445 HIS A N 1
ATOM 3538 C CA . HIS A 1 445 ? -2.166 -29.644 -4.169 1.00 94.19 445 HIS A CA 1
ATOM 3539 C C . HIS A 1 445 ? -0.952 -29.154 -4.943 1.00 94.19 445 HIS A C 1
ATOM 3541 O O . HIS A 1 445 ? -0.150 -28.393 -4.411 1.00 94.19 445 HIS A O 1
ATOM 3547 N N . VAL A 1 446 ? -0.794 -29.634 -6.173 1.00 94.81 446 VAL A N 1
ATOM 3548 C CA . VAL A 1 446 ? 0.318 -29.271 -7.051 1.00 94.81 446 VAL A CA 1
ATOM 3549 C C . VAL A 1 446 ? -0.260 -28.627 -8.300 1.00 94.81 446 VAL A C 1
ATOM 3551 O O . VAL A 1 446 ? -1.075 -29.229 -9.003 1.00 94.81 446 VAL A O 1
ATOM 3554 N N . VAL A 1 447 ? 0.156 -27.393 -8.560 1.00 93.56 447 VAL A N 1
ATOM 3555 C CA . VAL A 1 447 ? -0.286 -26.587 -9.693 1.00 93.56 447 VAL A CA 1
ATOM 3556 C C . VAL A 1 447 ? 0.936 -26.106 -10.456 1.00 93.56 447 VAL A C 1
ATOM 3558 O O . VAL A 1 447 ? 1.758 -25.378 -9.913 1.00 93.56 447 VAL A O 1
ATOM 3561 N N . ILE A 1 448 ? 1.032 -26.472 -11.725 1.00 93.69 448 ILE A N 1
ATOM 3562 C CA . ILE A 1 448 ? 1.955 -25.888 -12.692 1.00 93.69 448 ILE A CA 1
ATOM 3563 C C . ILE A 1 448 ? 1.110 -25.051 -13.635 1.00 93.69 448 ILE A C 1
ATOM 3565 O O . ILE A 1 448 ? 0.366 -25.587 -14.459 1.00 93.69 448 ILE A O 1
ATOM 3569 N N . LEU A 1 449 ? 1.184 -23.735 -13.472 1.00 88.25 449 LEU A N 1
ATOM 3570 C CA . LEU A 1 449 ? 0.469 -22.807 -14.332 1.00 88.25 449 LEU A CA 1
ATOM 3571 C C . LEU A 1 449 ? 1.220 -22.666 -15.636 1.00 88.25 449 LEU A C 1
ATOM 3573 O O . LEU A 1 449 ? 2.430 -22.441 -15.630 1.00 88.25 449 LEU A O 1
ATOM 3577 N N . GLY A 1 450 ? 0.498 -22.826 -16.741 1.00 80.94 450 GLY A N 1
ATOM 3578 C CA . GLY A 1 450 ? 1.103 -22.747 -18.051 1.00 80.94 450 GLY A CA 1
ATOM 3579 C C . GLY A 1 450 ? 1.353 -21.317 -18.509 1.00 80.94 450 GLY A C 1
ATOM 3580 O O . GLY A 1 450 ? 0.476 -20.470 -18.399 1.00 80.94 450 GLY A O 1
ATOM 3581 N N . SER A 1 451 ? 2.552 -21.056 -19.033 1.00 72.25 451 SER A N 1
ATOM 3582 C CA . SER A 1 451 ? 2.991 -19.726 -19.466 1.00 72.25 451 SER A CA 1
ATOM 3583 C C . SER A 1 451 ? 2.267 -19.190 -20.702 1.00 72.25 451 SER A C 1
ATOM 3585 O O . SER A 1 451 ? 2.303 -17.985 -20.943 1.00 72.25 451 SER A O 1
ATOM 3587 N N . ARG A 1 452 ? 1.668 -20.060 -21.525 1.00 83.06 452 ARG A N 1
ATOM 3588 C CA . ARG A 1 452 ? 1.110 -19.680 -22.829 1.00 83.06 452 ARG A CA 1
ATOM 3589 C C . ARG A 1 452 ? -0.402 -19.512 -22.715 1.00 83.06 452 ARG A C 1
ATOM 3591 O O . ARG A 1 452 ? -1.114 -20.484 -22.486 1.00 83.06 452 ARG A O 1
ATOM 3598 N N . ASP A 1 453 ? -0.885 -18.281 -22.900 1.00 63.66 453 ASP A N 1
ATOM 3599 C CA . ASP A 1 453 ? -2.312 -17.918 -22.894 1.00 63.66 453 ASP A CA 1
ATOM 3600 C C . ASP A 1 453 ? -3.115 -18.707 -23.957 1.00 63.66 453 ASP A C 1
ATOM 3602 O O . ASP A 1 453 ? -3.249 -18.276 -25.110 1.00 63.66 453 ASP A O 1
ATOM 3606 N N . GLY A 1 454 ? -3.626 -19.876 -23.558 1.00 54.22 454 GLY A N 1
ATOM 3607 C CA . GLY A 1 454 ? -5.009 -20.361 -23.693 1.00 54.22 454 GLY A CA 1
ATOM 3608 C C . GLY A 1 454 ? -5.695 -20.496 -25.059 1.00 54.22 454 GLY A C 1
ATOM 3609 O O . GLY A 1 454 ? -6.812 -20.996 -25.079 1.00 54.22 454 GLY A O 1
ATOM 3610 N N . ASP A 1 455 ? -5.098 -20.091 -26.182 1.00 54.12 455 ASP A N 1
ATOM 3611 C CA . ASP A 1 455 ? -5.727 -20.263 -27.514 1.00 54.12 455 ASP A CA 1
ATOM 3612 C C . ASP A 1 455 ? -5.153 -21.439 -28.323 1.00 54.12 455 ASP A C 1
ATOM 3614 O O . ASP A 1 455 ? -5.705 -21.806 -29.358 1.00 54.12 455 ASP A O 1
ATOM 3618 N N . HIS A 1 456 ? -4.036 -22.022 -27.883 1.00 53.88 456 HIS A N 1
ATOM 3619 C CA . HIS A 1 456 ? -3.470 -23.224 -28.490 1.00 53.88 456 HIS A CA 1
ATOM 3620 C C . HIS A 1 456 ? -3.682 -24.397 -27.533 1.00 53.88 456 HIS A C 1
ATOM 3622 O O . HIS A 1 456 ? -3.058 -24.445 -26.478 1.00 53.88 456 HIS A O 1
ATOM 3628 N N . ASP A 1 457 ? -4.562 -25.323 -27.923 1.00 53.41 457 ASP A N 1
ATOM 3629 C CA . ASP A 1 457 ? -5.085 -26.461 -27.144 1.00 53.41 457 ASP A CA 1
ATOM 3630 C C . ASP A 1 457 ? -4.036 -27.429 -26.543 1.00 53.41 457 ASP A C 1
ATOM 3632 O O . ASP A 1 457 ? -4.406 -28.377 -25.850 1.00 53.41 457 ASP A O 1
ATOM 3636 N N . ASP A 1 458 ? -2.737 -27.225 -26.766 1.00 58.47 458 ASP A N 1
ATOM 3637 C CA . ASP A 1 458 ? -1.727 -28.252 -26.498 1.00 58.47 458 ASP A CA 1
ATOM 3638 C C . ASP A 1 458 ? -1.104 -28.204 -25.089 1.00 58.47 458 ASP A C 1
ATOM 3640 O O . ASP A 1 458 ? -0.507 -29.198 -24.671 1.00 58.47 458 ASP A O 1
ATOM 3644 N N . TRP A 1 459 ? -1.254 -27.123 -24.303 1.00 64.62 459 TRP A N 1
ATOM 3645 C CA . TRP A 1 459 ? -0.780 -27.125 -22.905 1.00 64.62 459 TRP A CA 1
ATOM 3646 C C . TRP A 1 459 ? -1.570 -26.202 -21.960 1.00 64.62 459 TRP A C 1
ATOM 3648 O O . TRP A 1 459 ? -1.304 -25.008 -21.856 1.00 64.62 459 TRP A O 1
ATOM 3658 N N . ASN A 1 460 ? -2.509 -26.780 -21.203 1.00 66.00 460 ASN A N 1
ATOM 3659 C CA . ASN A 1 460 ? -3.374 -26.071 -20.243 1.00 66.00 460 ASN A CA 1
ATOM 3660 C C . ASN A 1 460 ? -2.799 -25.995 -18.809 1.00 66.00 460 ASN A C 1
ATOM 3662 O O . ASN A 1 460 ? -3.544 -25.801 -17.847 1.00 66.00 460 ASN A O 1
ATOM 3666 N N . GLY A 1 461 ? -1.482 -26.164 -18.649 1.00 75.94 461 GLY A N 1
ATOM 3667 C CA . GLY A 1 461 ? -0.863 -26.388 -17.341 1.00 75.94 461 GLY A CA 1
ATOM 3668 C C . GLY A 1 461 ? -1.254 -27.741 -16.731 1.00 75.94 461 GLY A C 1
ATOM 3669 O O . GLY A 1 461 ? -2.030 -28.515 -17.297 1.00 75.94 461 GLY A O 1
ATOM 3670 N N . HIS A 1 462 ? -0.703 -28.045 -15.559 1.00 80.56 462 HIS A N 1
ATOM 3671 C CA . HIS A 1 462 ? -1.032 -29.254 -14.807 1.00 80.56 462 HIS A CA 1
ATOM 3672 C C . HIS A 1 462 ? -1.580 -28.874 -13.437 1.00 80.56 462 HIS A C 1
ATOM 3674 O O . HIS A 1 462 ? -0.899 -28.234 -12.646 1.00 80.56 462 HIS A O 1
ATOM 3680 N N . GLU A 1 463 ? -2.796 -29.311 -13.127 1.00 88.25 463 GLU A N 1
ATOM 3681 C CA . GLU A 1 463 ? -3.350 -29.243 -11.778 1.00 88.25 463 GLU A CA 1
ATOM 3682 C C . GLU A 1 463 ? -3.641 -30.665 -11.291 1.00 88.25 463 GLU A C 1
ATOM 3684 O O . GLU A 1 463 ? -4.278 -31.475 -11.982 1.00 88.25 463 GLU A O 1
ATOM 3689 N N . ARG A 1 464 ? -3.122 -30.992 -10.106 1.00 87.56 464 ARG A N 1
ATOM 3690 C CA . ARG A 1 464 ? -3.320 -32.280 -9.439 1.00 87.56 464 ARG A CA 1
ATOM 3691 C C . ARG A 1 464 ? -3.578 -32.064 -7.955 1.00 87.56 464 ARG A C 1
ATOM 3693 O O . ARG A 1 464 ? -2.914 -31.267 -7.293 1.00 87.56 464 ARG A O 1
ATOM 3700 N N . THR A 1 465 ? -4.538 -32.810 -7.425 1.00 86.81 465 THR A N 1
ATOM 3701 C CA . THR A 1 465 ? -4.887 -32.802 -6.004 1.00 86.81 465 THR A CA 1
ATOM 3702 C C . THR A 1 465 ? -4.815 -34.223 -5.466 1.00 86.81 465 THR A C 1
ATOM 3704 O O . THR A 1 465 ? -5.478 -35.112 -5.991 1.00 86.81 465 THR A O 1
ATOM 3707 N N . ILE A 1 466 ? -4.037 -34.412 -4.404 1.00 84.69 466 ILE A N 1
ATOM 3708 C CA . ILE A 1 466 ? -3.912 -35.651 -3.638 1.00 84.69 466 ILE A CA 1
ATOM 3709 C C . ILE A 1 466 ? -4.707 -35.486 -2.340 1.00 84.69 466 ILE A C 1
ATOM 3711 O O . ILE A 1 466 ? -4.521 -34.510 -1.610 1.00 84.69 466 ILE A O 1
ATOM 3715 N N . THR A 1 467 ? -5.547 -36.462 -2.003 1.00 83.00 467 THR A N 1
ATOM 3716 C CA . THR A 1 467 ? -6.229 -36.539 -0.701 1.00 83.00 467 THR A CA 1
ATOM 3717 C C . THR A 1 467 ? -6.206 -37.971 -0.184 1.00 83.00 467 THR A C 1
ATOM 3719 O O . THR A 1 467 ? -6.750 -38.862 -0.837 1.00 83.00 467 THR A O 1
ATOM 3722 N N . LYS A 1 468 ? -5.622 -38.201 0.996 1.00 83.00 468 LYS A N 1
ATOM 3723 C CA . LYS A 1 468 ? -5.628 -39.502 1.674 1.00 83.00 468 LYS A CA 1
ATOM 3724 C C . LYS A 1 468 ? -6.693 -39.531 2.770 1.00 83.00 468 LYS A C 1
ATOM 3726 O O . LYS A 1 468 ? -6.723 -38.688 3.664 1.00 83.00 468 LYS A O 1
ATOM 3731 N N . GLY A 1 469 ? -7.552 -40.549 2.735 1.00 75.06 469 GLY A N 1
ATOM 3732 C CA . GLY A 1 469 ? -8.617 -40.739 3.726 1.00 75.06 469 GLY A CA 1
ATOM 3733 C C . GLY A 1 469 ? -9.792 -39.767 3.563 1.00 75.06 469 GLY A C 1
ATOM 3734 O O . GLY A 1 469 ? -10.106 -39.331 2.461 1.00 75.06 469 GLY A O 1
ATOM 3735 N N . THR A 1 470 ? -10.483 -39.458 4.666 1.00 66.38 470 THR A N 1
ATOM 3736 C CA . THR A 1 470 ? -11.621 -38.514 4.696 1.00 66.38 470 THR A CA 1
ATOM 3737 C C . THR A 1 470 ? -11.203 -37.075 5.001 1.00 66.38 470 THR A C 1
ATOM 3739 O O . THR A 1 470 ? -12.063 -36.204 5.146 1.00 66.38 470 THR A O 1
ATOM 3742 N N . SER A 1 471 ? -9.902 -36.820 5.161 1.00 57.22 471 SER A N 1
ATOM 3743 C CA . SER A 1 471 ? -9.377 -35.473 5.346 1.00 57.22 471 SER A CA 1
ATOM 3744 C C . SER A 1 471 ? -9.575 -34.707 4.041 1.00 57.22 471 SER A C 1
ATOM 3746 O O . SER A 1 471 ? -8.835 -34.881 3.076 1.00 57.22 471 SER A O 1
ATOM 3748 N N . HIS A 1 472 ? -10.590 -33.845 3.993 1.00 59.09 472 HIS A N 1
ATOM 3749 C CA . HIS A 1 472 ? -10.584 -32.766 3.013 1.00 59.09 472 HIS A CA 1
ATOM 3750 C C . HIS A 1 472 ? -9.305 -31.956 3.237 1.00 59.09 472 HIS A C 1
ATOM 3752 O O . HIS A 1 472 ? -8.932 -31.757 4.398 1.00 59.09 472 HIS A O 1
ATOM 3758 N N . LEU A 1 473 ? -8.655 -31.491 2.155 1.00 57.59 473 LEU A N 1
ATOM 3759 C CA . LEU A 1 473 ? -7.653 -30.419 2.232 1.00 57.59 473 LEU A CA 1
ATOM 3760 C C . LEU A 1 473 ? -8.148 -29.448 3.294 1.00 57.59 473 LEU A C 1
ATOM 3762 O O . LEU A 1 473 ? -9.262 -28.936 3.140 1.00 57.59 473 LEU A O 1
ATOM 3766 N N . ALA A 1 474 ? -7.402 -29.302 4.396 1.00 52.75 474 ALA A N 1
ATOM 3767 C CA . ALA A 1 474 ? -7.797 -28.409 5.470 1.00 52.75 474 ALA A CA 1
ATOM 3768 C C . ALA A 1 474 ? -8.159 -27.090 4.793 1.00 52.75 474 ALA A C 1
ATOM 3770 O O . ALA A 1 474 ? -7.333 -26.565 4.046 1.00 52.75 474 ALA A O 1
ATOM 3771 N N . GLY A 1 475 ? -9.446 -26.722 4.881 1.00 47.09 475 GLY A N 1
ATOM 3772 C CA . GLY A 1 475 ? -10.123 -25.979 3.816 1.00 47.09 475 GLY A CA 1
ATOM 3773 C C . GLY A 1 475 ? -9.323 -24.771 3.356 1.00 47.09 475 GLY A C 1
ATOM 3774 O O . GLY A 1 475 ? -8.558 -24.208 4.134 1.00 47.09 475 GLY A O 1
ATOM 3775 N N . ARG A 1 476 ? -9.546 -24.307 2.121 1.00 51.28 476 ARG A N 1
ATOM 3776 C CA . ARG A 1 476 ? -9.020 -23.015 1.634 1.00 51.28 476 ARG A CA 1
ATOM 3777 C C . ARG A 1 476 ? -9.096 -21.891 2.687 1.00 51.28 476 ARG A C 1
ATOM 3779 O O . ARG A 1 476 ? -8.303 -20.970 2.607 1.00 51.28 476 ARG A O 1
ATOM 3786 N N . ASP A 1 477 ? -9.987 -21.979 3.675 1.00 51.84 477 ASP A N 1
ATOM 3787 C CA . ASP A 1 477 ? -10.125 -21.094 4.838 1.00 51.84 477 ASP A CA 1
ATOM 3788 C C . ASP A 1 477 ? -9.019 -21.178 5.921 1.00 51.84 477 ASP A C 1
ATOM 3790 O O . ASP A 1 477 ? -8.829 -20.201 6.637 1.00 51.84 477 ASP A O 1
ATOM 3794 N N . GLN A 1 478 ? -8.269 -22.280 6.074 1.00 53.44 478 GLN A N 1
ATOM 3795 C CA . GLN A 1 478 ? -7.070 -22.317 6.938 1.00 53.44 478 GLN A CA 1
ATOM 3796 C C . GLN A 1 478 ? -5.868 -21.617 6.287 1.00 53.44 478 GLN A C 1
ATOM 3798 O O . GLN A 1 478 ? -5.034 -21.053 6.994 1.00 53.44 478 GLN A O 1
ATOM 3803 N N . TRP A 1 479 ? -5.799 -21.632 4.954 1.00 52.25 479 TRP A N 1
ATOM 3804 C CA . TRP A 1 479 ? -4.757 -20.960 4.168 1.00 52.25 479 TRP A CA 1
ATOM 3805 C C . TRP A 1 479 ? -5.123 -19.518 3.813 1.00 52.25 479 TRP A C 1
ATOM 3807 O O . TRP A 1 479 ? -4.264 -18.639 3.747 1.00 52.25 479 TRP A O 1
ATOM 3817 N N . ARG A 1 480 ? -6.417 -19.237 3.640 1.00 45.44 480 ARG A N 1
ATOM 3818 C CA . ARG A 1 480 ? -6.955 -17.882 3.591 1.00 45.44 480 ARG A CA 1
ATOM 3819 C C . ARG A 1 480 ? -7.047 -17.364 5.013 1.00 45.44 480 ARG A C 1
ATOM 3821 O O . ARG A 1 480 ? -8.101 -17.399 5.643 1.00 45.44 480 ARG A O 1
ATOM 3828 N N . ILE A 1 481 ? -5.969 -16.737 5.472 1.00 41.34 481 ILE A N 1
ATOM 3829 C CA . ILE A 1 481 ? -6.156 -15.587 6.347 1.00 41.34 481 ILE A CA 1
ATOM 3830 C C . ILE A 1 481 ? -7.016 -14.625 5.520 1.00 41.34 481 ILE A C 1
ATOM 3832 O O . ILE A 1 481 ? -6.519 -13.931 4.635 1.00 41.34 481 ILE A O 1
ATOM 3836 N N . LYS A 1 482 ? -8.333 -14.600 5.767 1.00 34.47 482 LYS A N 1
ATOM 3837 C CA . LYS A 1 482 ? -9.091 -13.373 5.563 1.00 34.47 482 LYS A CA 1
ATOM 3838 C C . LYS A 1 482 ? -8.435 -12.384 6.515 1.00 34.47 482 LYS A C 1
ATOM 3840 O O . LYS A 1 482 ? -8.853 -12.236 7.662 1.00 34.47 482 LYS A O 1
ATOM 3845 N N . PHE A 1 483 ? -7.369 -11.729 6.053 1.00 38.78 483 PHE A N 1
ATOM 3846 C CA . PHE A 1 483 ? -7.082 -10.394 6.533 1.00 38.78 483 PHE A CA 1
ATOM 3847 C C . PHE A 1 483 ? -8.418 -9.679 6.418 1.00 38.78 483 PHE A C 1
ATOM 3849 O O . PHE A 1 483 ? -9.160 -9.942 5.466 1.00 38.78 483 PHE A O 1
ATOM 3856 N N . GLY A 1 484 ? -8.784 -8.876 7.409 1.00 30.36 484 GLY A N 1
ATOM 3857 C CA . GLY A 1 484 ? -9.884 -7.944 7.237 1.00 30.36 484 GLY A CA 1
ATOM 3858 C C . GLY A 1 484 ? -9.520 -7.021 6.080 1.00 30.36 484 GLY A C 1
ATOM 3859 O O . GLY A 1 484 ? -9.042 -5.919 6.297 1.00 30.36 484 GLY A O 1
ATOM 3860 N N . SER A 1 485 ? -9.678 -7.503 4.849 1.00 28.81 485 SER A N 1
ATOM 3861 C CA . SER A 1 485 ? -9.843 -6.703 3.669 1.00 28.81 485 SER A CA 1
ATOM 3862 C C . SER A 1 485 ? -11.071 -5.897 4.033 1.00 28.81 485 SER A C 1
ATOM 3864 O O . SER A 1 485 ? -12.163 -6.448 4.207 1.00 28.81 485 SER A O 1
ATOM 3866 N N . CYS A 1 486 ? -10.882 -4.596 4.238 1.00 27.80 486 CYS A N 1
ATOM 3867 C CA . CYS A 1 486 ? -11.989 -3.682 4.044 1.00 27.80 486 CYS A CA 1
ATOM 3868 C C . CYS A 1 486 ? -12.707 -4.106 2.748 1.00 27.80 486 CYS A C 1
ATOM 3870 O O . CYS A 1 486 ? -12.028 -4.448 1.774 1.00 27.80 486 CYS A O 1
ATOM 3872 N N . PRO A 1 487 ? -14.048 -4.144 2.715 1.00 24.53 487 PRO A N 1
ATOM 3873 C CA . PRO A 1 487 ? -14.814 -4.570 1.549 1.00 24.53 487 PRO A CA 1
ATOM 3874 C C . PRO A 1 487 ? -14.812 -3.475 0.469 1.00 24.53 487 PRO A C 1
ATOM 3876 O O . PRO A 1 487 ? -15.858 -3.003 0.041 1.00 24.53 487 PRO A O 1
ATOM 3879 N N . LEU A 1 488 ? -13.625 -3.054 0.041 1.00 26.20 488 LEU A N 1
ATOM 3880 C CA . LEU A 1 488 ? -13.383 -2.123 -1.053 1.00 26.20 488 LEU A CA 1
ATOM 3881 C C . LEU A 1 488 ? -12.282 -2.706 -1.942 1.00 26.20 488 LEU A C 1
ATOM 3883 O O . LEU A 1 488 ? -11.191 -2.171 -2.090 1.00 26.20 488 LEU A O 1
ATOM 3887 N N . THR A 1 489 ? -12.589 -3.849 -2.546 1.00 22.48 489 THR A N 1
ATOM 3888 C CA . THR A 1 489 ? -12.021 -4.216 -3.842 1.00 22.48 489 THR A CA 1
ATOM 3889 C C . THR A 1 489 ? -13.215 -4.464 -4.746 1.00 22.48 489 THR A C 1
ATOM 3891 O O . THR A 1 489 ? -13.997 -5.390 -4.527 1.00 22.48 489 THR A O 1
ATOM 3894 N N . LEU A 1 490 ? -13.417 -3.541 -5.683 1.00 20.73 490 LEU A N 1
ATOM 3895 C CA . LEU A 1 490 ? -14.512 -3.535 -6.641 1.00 20.73 490 LEU A CA 1
ATOM 3896 C C . LEU A 1 490 ? -14.507 -4.862 -7.419 1.00 20.73 490 LEU A C 1
ATOM 3898 O O . LEU A 1 490 ? -13.641 -5.095 -8.258 1.00 20.73 490 LEU A O 1
ATOM 3902 N N . ILE A 1 491 ? -15.478 -5.740 -7.163 1.00 20.67 491 ILE A N 1
ATOM 3903 C CA . ILE A 1 491 ? -15.780 -6.837 -8.084 1.00 20.67 491 ILE A CA 1
ATOM 3904 C C . ILE A 1 491 ? -16.613 -6.222 -9.208 1.00 20.67 491 ILE A C 1
ATOM 3906 O O . ILE A 1 491 ? -17.822 -6.040 -9.071 1.00 20.67 491 ILE A O 1
ATOM 3910 N N . VAL A 1 492 ? -15.969 -5.892 -10.328 1.00 20.62 492 VAL A N 1
ATOM 3911 C CA . VAL A 1 492 ? -16.678 -5.670 -11.592 1.00 20.62 492 VAL A CA 1
ATOM 3912 C C . VAL A 1 492 ? -17.159 -7.037 -12.073 1.00 20.62 492 VAL A C 1
ATOM 3914 O O . VAL A 1 492 ? -16.424 -7.798 -12.698 1.00 20.62 492 VAL A O 1
ATOM 3917 N N . ALA A 1 493 ? -18.402 -7.382 -11.743 1.00 22.00 493 ALA A N 1
ATOM 3918 C CA . ALA A 1 493 ? -19.071 -8.529 -12.333 1.00 22.00 493 ALA A CA 1
ATOM 3919 C C . ALA A 1 493 ? -19.438 -8.193 -13.788 1.00 22.00 493 ALA A C 1
ATOM 3921 O O . ALA A 1 493 ? -20.457 -7.552 -14.053 1.00 22.00 493 ALA A O 1
ATOM 3922 N N . SER A 1 494 ? -18.613 -8.631 -14.742 1.00 21.94 494 SER A N 1
ATOM 3923 C CA . SER A 1 494 ? -19.037 -8.718 -16.140 1.00 21.94 494 SER A CA 1
ATOM 3924 C C . SER A 1 494 ? -20.118 -9.799 -16.237 1.00 21.94 494 SER A C 1
ATOM 3926 O O . SER A 1 494 ? -19.882 -10.968 -15.937 1.00 21.94 494 SER A O 1
ATOM 3928 N N . SER A 1 495 ? -21.339 -9.393 -16.565 1.00 22.33 495 SER A N 1
ATOM 3929 C CA . SER A 1 495 ? -22.496 -10.274 -16.690 1.00 22.33 495 SER A CA 1
ATOM 3930 C C . SER A 1 495 ? -22.747 -10.551 -18.163 1.00 22.33 495 SER A C 1
ATOM 3932 O O . SER A 1 495 ? -23.445 -9.782 -18.803 1.00 22.33 495 SER A O 1
ATOM 3934 N N . HIS A 1 496 ? -22.193 -11.631 -18.717 1.00 24.16 496 HIS A N 1
ATOM 3935 C CA . HIS A 1 496 ? -22.675 -12.222 -19.973 1.00 24.16 496 HIS A CA 1
ATOM 3936 C C . HIS A 1 496 ? -22.663 -13.752 -19.842 1.00 24.16 496 HIS A C 1
ATOM 3938 O O . HIS A 1 496 ? -21.620 -14.393 -19.909 1.00 24.16 496 HIS A O 1
ATOM 3944 N N . CYS A 1 497 ? -23.846 -14.334 -19.645 1.00 21.77 497 CYS A N 1
ATOM 3945 C CA . CYS A 1 497 ? -24.110 -15.765 -19.787 1.00 21.77 497 CYS A CA 1
ATOM 3946 C C . CYS A 1 497 ? -25.289 -15.912 -20.766 1.00 21.77 497 CYS A C 1
ATOM 3948 O O . CYS A 1 497 ? -26.354 -15.356 -20.479 1.00 21.77 497 CYS A O 1
ATOM 3950 N N . PRO A 1 498 ? -25.142 -16.590 -21.922 1.00 27.08 498 PRO A N 1
ATOM 3951 C CA . PRO A 1 498 ? -26.222 -16.723 -22.887 1.00 27.08 498 PRO A CA 1
ATOM 3952 C C . PRO A 1 498 ? -26.832 -18.127 -22.825 1.00 27.08 498 PRO A C 1
ATOM 3954 O O . PRO A 1 498 ? -26.260 -19.074 -23.350 1.00 27.08 498 PRO A O 1
ATOM 3957 N N . VAL A 1 499 ? -28.029 -18.262 -22.252 1.00 25.55 499 VAL A N 1
ATOM 3958 C CA . VAL A 1 499 ? -28.921 -19.397 -22.541 1.00 25.55 499 VAL A CA 1
ATOM 3959 C C . VAL A 1 499 ? -30.369 -18.916 -22.479 1.00 25.55 499 VAL A C 1
ATOM 3961 O O . VAL A 1 499 ? -30.894 -18.703 -21.392 1.00 25.55 499 VAL A O 1
ATOM 3964 N N . CYS A 1 500 ? -30.999 -18.735 -23.643 1.00 24.23 500 CYS A N 1
ATOM 3965 C CA . CYS A 1 500 ? -32.393 -19.103 -23.942 1.00 24.23 500 CYS A CA 1
ATOM 3966 C C . CYS A 1 500 ? -32.758 -18.626 -25.356 1.00 24.23 500 CYS A C 1
ATOM 3968 O O . CYS A 1 500 ? -33.195 -17.499 -25.576 1.00 24.23 500 CYS A O 1
ATOM 3970 N N . SER A 1 501 ? -32.588 -19.520 -26.323 1.00 24.91 501 SER A N 1
ATOM 3971 C CA . SER A 1 501 ? -33.184 -19.445 -27.651 1.00 24.91 501 SER A CA 1
ATOM 3972 C C . SER A 1 501 ? -34.611 -20.002 -27.595 1.00 24.91 501 SER A C 1
ATOM 3974 O O . SER A 1 501 ? -34.813 -21.192 -27.367 1.00 24.91 501 SER A O 1
ATOM 3976 N N . ALA A 1 502 ? -35.615 -19.155 -27.833 1.00 25.86 502 ALA A N 1
ATOM 3977 C CA . ALA A 1 502 ? -36.975 -19.598 -28.137 1.00 25.86 502 ALA A CA 1
ATOM 3978 C C . ALA A 1 502 ? -37.651 -18.646 -29.138 1.00 25.86 502 ALA A C 1
ATOM 3980 O O . ALA A 1 502 ? -38.186 -17.598 -28.795 1.00 25.86 502 ALA A O 1
ATOM 3981 N N . VAL A 1 503 ? -37.556 -19.060 -30.401 1.00 29.20 503 VAL A N 1
ATOM 3982 C CA . VAL A 1 503 ? -38.465 -18.877 -31.543 1.00 29.20 503 VAL A CA 1
ATOM 3983 C C . VAL A 1 503 ? -39.806 -18.179 -31.242 1.00 29.20 503 VAL A C 1
ATOM 3985 O O . VAL A 1 503 ? -40.613 -18.731 -30.496 1.00 29.20 503 VAL A O 1
ATOM 3988 N N . ARG A 1 504 ? -40.093 -17.063 -31.944 1.00 25.84 504 ARG A N 1
ATOM 3989 C CA . ARG A 1 504 ? -41.336 -16.809 -32.725 1.00 25.84 504 ARG A CA 1
ATOM 3990 C C . ARG A 1 504 ? -41.368 -15.400 -33.360 1.00 25.84 504 ARG A C 1
ATOM 3992 O O . ARG A 1 504 ? -41.419 -14.399 -32.661 1.00 25.84 504 ARG A O 1
ATOM 3999 N N . HIS A 1 505 ? -41.432 -15.375 -34.689 1.00 26.11 505 HIS A N 1
ATOM 4000 C CA . HIS A 1 505 ? -42.195 -14.442 -35.547 1.00 26.11 505 HIS A CA 1
ATOM 4001 C C . HIS A 1 505 ? -43.210 -15.328 -36.329 1.00 26.11 505 HIS A C 1
ATOM 4003 O O . HIS A 1 505 ? -42.969 -16.545 -36.338 1.00 26.11 505 HIS A O 1
ATOM 4009 N N . PRO A 1 506 ? -44.307 -14.841 -36.966 1.00 45.31 506 PRO A N 1
ATOM 4010 C CA . PRO A 1 506 ? -44.421 -13.550 -37.666 1.00 45.31 506 PRO A CA 1
ATOM 4011 C C . PRO A 1 506 ? -45.779 -12.793 -37.563 1.00 45.31 506 PRO A C 1
ATOM 4013 O O . PRO A 1 506 ? -46.775 -13.320 -37.077 1.00 45.31 506 PRO A O 1
ATOM 4016 N N . ASP A 1 507 ? -45.722 -11.527 -37.994 1.00 34.12 507 ASP A N 1
ATOM 4017 C CA . ASP A 1 507 ? -46.656 -10.691 -38.783 1.00 34.12 507 ASP A CA 1
ATOM 4018 C C . ASP A 1 507 ? -48.183 -10.930 -38.780 1.00 34.12 507 ASP A C 1
ATOM 4020 O O . ASP A 1 507 ? -48.657 -11.996 -39.157 1.00 34.12 507 ASP A O 1
ATOM 4024 N N . ASP A 1 508 ? -48.947 -9.866 -38.474 1.00 28.25 508 ASP A N 1
ATOM 4025 C CA . ASP A 1 508 ? -49.862 -9.205 -39.431 1.00 28.25 508 ASP A CA 1
ATOM 4026 C C . ASP A 1 508 ? -50.414 -7.865 -38.874 1.00 28.25 508 ASP A C 1
ATOM 4028 O O . ASP A 1 508 ? -50.715 -7.722 -37.688 1.00 28.25 508 ASP A O 1
ATOM 4032 N N . ALA A 1 509 ? -50.508 -6.863 -39.753 1.00 30.00 509 ALA A N 1
ATOM 4033 C CA . ALA A 1 509 ? -50.981 -5.487 -39.527 1.00 30.00 509 ALA A CA 1
ATOM 4034 C C . ALA A 1 509 ? -52.477 -5.327 -39.921 1.00 30.00 509 ALA A C 1
ATOM 4036 O O . ALA A 1 509 ? -53.095 -6.308 -40.329 1.00 30.00 509 ALA A O 1
ATOM 4037 N N . PRO A 1 510 ? -53.038 -4.106 -40.063 1.00 45.69 510 PRO A N 1
ATOM 4038 C CA . PRO A 1 510 ? -53.162 -2.950 -39.157 1.00 45.69 510 PRO A CA 1
ATOM 4039 C C . PRO A 1 510 ? -54.655 -2.614 -38.886 1.00 45.69 510 PRO A C 1
ATOM 4041 O O . PRO A 1 510 ? -55.510 -3.069 -39.636 1.00 45.69 510 PRO A O 1
ATOM 4044 N N . LEU A 1 511 ? -54.994 -1.771 -37.896 1.00 29.27 511 LEU A N 1
ATOM 4045 C CA . LEU A 1 511 ? -56.249 -0.984 -37.898 1.00 29.27 511 LEU A CA 1
ATOM 4046 C C . LEU A 1 511 ? -56.240 0.144 -36.844 1.00 29.27 511 LEU A C 1
ATOM 4048 O O . LEU A 1 511 ? -56.035 -0.096 -35.659 1.00 29.27 511 LEU A O 1
ATOM 4052 N N . ASP A 1 512 ? -56.433 1.351 -37.374 1.00 26.08 512 ASP A N 1
ATOM 4053 C CA . ASP A 1 512 ? -56.980 2.623 -36.886 1.00 26.08 512 ASP A CA 1
ATOM 4054 C C . ASP A 1 512 ? -56.964 3.071 -35.413 1.00 26.08 512 ASP A C 1
ATOM 4056 O O . ASP A 1 512 ? -57.248 2.367 -34.447 1.00 26.08 512 ASP A O 1
ATOM 4060 N N . ALA A 1 513 ? -56.683 4.371 -35.317 1.00 28.06 513 ALA A N 1
ATOM 4061 C CA . ALA A 1 513 ? -56.649 5.222 -34.149 1.00 28.06 513 ALA A CA 1
ATOM 4062 C C . ALA A 1 513 ? -58.039 5.478 -33.550 1.00 28.06 513 ALA A C 1
ATOM 4064 O O . ALA A 1 513 ? -58.950 5.857 -34.274 1.00 28.06 513 ALA A O 1
ATOM 4065 N N . GLU A 1 514 ? -58.145 5.409 -32.220 1.00 25.41 514 GLU A N 1
ATOM 4066 C CA . GLU A 1 514 ? -58.621 6.524 -31.387 1.00 25.41 514 GLU A CA 1
ATOM 4067 C C . GLU A 1 514 ? -58.562 6.180 -29.884 1.00 25.41 514 GLU A C 1
ATOM 4069 O O . GLU A 1 514 ? -59.055 5.153 -29.432 1.00 25.41 514 GLU A O 1
ATOM 4074 N N . THR A 1 515 ? -58.040 7.137 -29.107 1.00 26.25 515 THR A N 1
ATOM 4075 C CA . THR A 1 515 ? -58.280 7.347 -27.664 1.00 26.25 515 THR A CA 1
ATOM 4076 C C . THR A 1 515 ? -57.628 6.381 -26.661 1.00 26.25 515 THR A C 1
ATOM 4078 O O . THR A 1 515 ? -58.209 5.362 -26.332 1.00 26.25 515 THR A O 1
ATOM 4081 N N . VAL A 1 516 ? -56.483 6.767 -26.072 1.00 24.78 516 VAL A N 1
ATOM 4082 C CA . VAL A 1 516 ? -56.269 6.909 -24.606 1.00 24.78 516 VAL A CA 1
ATOM 4083 C C . VAL A 1 516 ? -54.974 7.706 -24.388 1.00 24.78 516 VAL A C 1
ATOM 4085 O O . VAL A 1 516 ? -53.861 7.229 -24.593 1.00 24.78 516 VAL A O 1
ATOM 4088 N N . THR A 1 517 ? -55.134 8.946 -23.944 1.00 29.11 517 THR A N 1
ATOM 4089 C CA . THR A 1 517 ? -54.115 9.771 -23.294 1.00 29.11 517 THR A CA 1
ATOM 4090 C C . THR A 1 517 ? -54.027 9.389 -21.814 1.00 29.11 517 THR A C 1
ATOM 4092 O O . THR A 1 517 ? -55.003 9.592 -21.102 1.00 29.11 517 THR A O 1
ATOM 4095 N N . ALA A 1 518 ? -52.883 8.860 -21.350 1.00 24.47 518 ALA A N 1
ATOM 4096 C CA . ALA A 1 518 ? -52.279 9.102 -20.021 1.00 24.47 518 ALA A CA 1
ATOM 4097 C C . ALA A 1 518 ? -51.166 8.079 -19.681 1.00 24.47 518 ALA A C 1
ATOM 4099 O O . ALA A 1 518 ? -51.295 6.896 -19.973 1.00 24.47 518 ALA A O 1
ATOM 4100 N N . PHE A 1 519 ? -50.137 8.559 -18.966 1.00 25.09 519 PHE A N 1
ATOM 4101 C CA . PHE A 1 519 ? -49.067 7.839 -18.243 1.00 25.09 519 PHE A CA 1
ATOM 4102 C C . PHE A 1 519 ? -47.808 7.368 -19.006 1.00 25.09 519 PHE A C 1
ATOM 4104 O O . PHE A 1 519 ? -47.629 6.194 -19.317 1.00 25.09 519 PHE A O 1
ATOM 4111 N N . ARG A 1 520 ? -46.832 8.282 -19.120 1.00 23.53 520 ARG A N 1
ATOM 4112 C CA . ARG A 1 520 ? -45.402 8.000 -18.886 1.00 23.53 520 ARG A CA 1
ATOM 4113 C C . ARG A 1 520 ? -44.846 9.067 -17.927 1.00 23.53 520 ARG A C 1
ATOM 4115 O O . ARG A 1 520 ? -45.247 10.220 -18.025 1.00 23.53 520 ARG A O 1
ATOM 4122 N N . ASP A 1 521 ? -43.964 8.625 -17.032 1.00 25.84 521 ASP A N 1
ATOM 4123 C CA . ASP A 1 521 ? -43.255 9.317 -15.935 1.00 25.84 521 ASP A CA 1
ATOM 4124 C C . ASP A 1 521 ? -43.963 9.532 -14.586 1.00 25.84 521 ASP A C 1
ATOM 4126 O O . ASP A 1 521 ? -44.937 10.275 -14.467 1.00 25.84 521 ASP A O 1
ATOM 4130 N N . PRO A 1 522 ? -43.339 9.007 -13.512 1.00 24.53 522 PRO A N 1
ATOM 4131 C CA . PRO A 1 522 ? -43.278 9.688 -12.232 1.00 24.53 522 PRO A CA 1
ATOM 4132 C C . PRO A 1 522 ? -41.812 9.898 -11.802 1.00 24.53 522 PRO A C 1
ATOM 4134 O O . PRO A 1 522 ? -41.302 9.222 -10.913 1.00 24.53 522 PRO A O 1
ATOM 4137 N N . ILE A 1 523 ? -41.147 10.894 -12.396 1.00 27.72 523 ILE A N 1
ATOM 4138 C CA . ILE A 1 523 ? -40.101 11.677 -11.722 1.00 27.72 523 ILE A CA 1
ATOM 4139 C C . ILE A 1 523 ? -40.699 13.066 -11.503 1.00 27.72 523 ILE A C 1
ATOM 4141 O O . ILE A 1 523 ? -40.703 13.881 -12.419 1.00 27.72 523 ILE A O 1
ATOM 4145 N N . ARG A 1 524 ? -41.264 13.288 -10.308 1.00 25.14 524 ARG A N 1
ATOM 4146 C CA . ARG A 1 524 ? -41.559 14.575 -9.635 1.00 25.14 524 ARG A CA 1
ATOM 4147 C C . ARG A 1 524 ? -42.761 14.401 -8.716 1.00 25.14 524 ARG A C 1
ATOM 4149 O O . ARG A 1 524 ? -43.888 14.388 -9.189 1.00 25.14 524 ARG A O 1
ATOM 4156 N N . LEU A 1 525 ? -42.501 14.328 -7.414 1.00 22.23 525 LEU A N 1
ATOM 4157 C CA . LEU A 1 525 ? -43.303 14.927 -6.340 1.00 22.23 525 LEU A CA 1
ATOM 4158 C C . LEU A 1 525 ? -42.736 14.417 -5.018 1.00 22.23 525 LEU A C 1
ATOM 4160 O O . LEU A 1 525 ? -42.976 13.274 -4.671 1.00 22.23 525 LEU A O 1
ATOM 4164 N N . PHE A 1 526 ? -41.936 15.239 -4.337 1.00 23.03 526 PHE A N 1
ATOM 4165 C CA . PHE A 1 526 ? -42.050 15.518 -2.898 1.00 23.03 526 PHE A CA 1
ATOM 4166 C C . PHE A 1 526 ? -41.009 16.581 -2.518 1.00 23.03 526 PHE A C 1
ATOM 4168 O O . PHE A 1 526 ? -39.996 16.334 -1.875 1.00 23.03 526 PHE A O 1
ATOM 4175 N N . THR A 1 527 ? -41.303 17.805 -2.943 1.00 27.12 527 THR A N 1
ATOM 4176 C CA . THR A 1 527 ? -40.830 19.039 -2.318 1.00 27.12 527 THR A CA 1
ATOM 4177 C C . THR A 1 527 ? -42.094 19.758 -1.848 1.00 27.12 527 THR A C 1
ATOM 4179 O O . THR A 1 527 ? -43.051 19.843 -2.618 1.00 27.12 527 THR A O 1
ATOM 4182 N N . THR A 1 528 ? -42.079 20.297 -0.622 1.00 26.09 528 THR A N 1
ATOM 4183 C CA . THR A 1 528 ? -43.040 21.247 0.003 1.00 26.09 528 THR A CA 1
ATOM 4184 C C . THR A 1 528 ? -43.958 20.692 1.108 1.00 26.09 528 THR A C 1
ATOM 4186 O O . THR A 1 528 ? -45.002 20.122 0.817 1.00 26.09 528 THR A O 1
ATOM 4189 N N . LEU A 1 529 ? -43.562 20.954 2.370 1.00 23.30 529 LEU A N 1
ATOM 4190 C CA . LEU A 1 529 ? -44.326 21.257 3.614 1.00 23.30 529 LEU A CA 1
ATOM 4191 C C . LEU A 1 529 ? -43.456 20.768 4.798 1.00 23.30 529 LEU A C 1
ATOM 4193 O O . LEU A 1 529 ? -43.220 19.571 4.870 1.00 23.30 529 LEU A O 1
ATOM 4197 N N . LEU A 1 530 ? -42.918 21.502 5.782 1.00 29.34 530 LEU A N 1
ATOM 4198 C CA . LEU A 1 530 ? -42.895 22.869 6.355 1.00 29.34 530 LEU A CA 1
ATOM 4199 C C . LEU A 1 530 ? -41.689 22.810 7.351 1.00 29.34 530 LEU A C 1
ATOM 4201 O O . LEU A 1 530 ? -41.503 21.764 7.959 1.00 29.34 530 LEU A O 1
ATOM 4205 N N . CYS A 1 531 ? -40.797 23.777 7.592 1.00 26.70 531 CYS A N 1
ATOM 4206 C CA . CYS A 1 531 ? -40.882 25.233 7.629 1.00 26.70 531 CYS A CA 1
ATOM 4207 C C . CYS A 1 531 ? -39.550 25.895 7.223 1.00 26.70 531 CYS A C 1
ATOM 4209 O O . CYS A 1 531 ? -38.465 25.378 7.467 1.00 26.70 531 CYS A O 1
ATOM 4211 N N . ARG A 1 532 ? -39.707 27.098 6.663 1.00 28.50 532 ARG A N 1
ATOM 4212 C CA . ARG A 1 532 ? -38.707 28.106 6.298 1.00 28.50 532 ARG A CA 1
ATOM 4213 C C . ARG A 1 532 ? -37.686 28.397 7.406 1.00 28.50 532 ARG A C 1
ATOM 4215 O O . ARG A 1 532 ? -38.084 28.799 8.496 1.00 28.50 532 ARG A O 1
ATOM 4222 N N . ASN A 1 533 ? -36.409 28.410 7.035 1.00 24.03 533 ASN A N 1
ATOM 4223 C CA . ASN A 1 533 ? -35.567 29.572 7.295 1.00 24.03 533 ASN A CA 1
ATOM 4224 C C . ASN A 1 533 ? -34.797 29.898 6.008 1.00 24.03 533 ASN A C 1
ATOM 4226 O O . ASN A 1 533 ? -34.298 28.998 5.334 1.00 24.03 533 ASN A O 1
ATOM 4230 N N . GLN A 1 534 ? -34.845 31.166 5.609 1.00 29.11 534 GLN A N 1
ATOM 4231 C CA . GLN A 1 534 ? -34.170 31.688 4.427 1.00 29.11 534 GLN A CA 1
ATOM 4232 C C . GLN A 1 534 ? -32.674 31.733 4.719 1.00 29.11 534 GLN A C 1
ATOM 4234 O O . GLN A 1 534 ? -32.268 32.504 5.575 1.00 29.11 534 GLN A O 1
ATOM 4239 N N . ASP A 1 535 ? -31.934 30.825 4.087 1.00 28.14 535 ASP A N 1
ATOM 4240 C CA . ASP A 1 535 ? -30.577 30.979 3.543 1.00 28.14 535 ASP A CA 1
ATOM 4241 C C . ASP A 1 535 ? -30.051 29.566 3.273 1.00 28.14 535 ASP A C 1
ATOM 4243 O O . ASP A 1 535 ? -29.543 28.874 4.150 1.00 28.14 535 ASP A O 1
ATOM 4247 N N . THR A 1 536 ? -30.278 29.072 2.055 1.00 33.50 536 THR A N 1
ATOM 4248 C CA . THR A 1 536 ? -29.814 27.748 1.623 1.00 33.50 536 THR A CA 1
ATOM 4249 C C . THR A 1 536 ? -28.821 27.946 0.488 1.00 33.50 536 THR A C 1
ATOM 4251 O O . THR A 1 536 ? -29.214 28.154 -0.660 1.00 33.50 536 THR A O 1
ATOM 4254 N N . GLN A 1 537 ? -27.532 27.901 0.829 1.00 36.09 537 GLN A N 1
ATOM 4255 C CA . GLN A 1 537 ? -26.486 27.510 -0.111 1.00 36.09 537 GLN A CA 1
ATOM 4256 C C . GLN A 1 537 ? -26.675 26.026 -0.461 1.00 36.09 537 GLN A C 1
ATOM 4258 O O . GLN A 1 537 ? -27.072 25.217 0.379 1.00 36.09 537 GLN A O 1
ATOM 4263 N N . ALA A 1 538 ? -26.486 25.707 -1.738 1.00 38.00 538 ALA A N 1
ATOM 4264 C CA . ALA A 1 538 ? -26.770 24.409 -2.331 1.00 38.00 538 ALA A CA 1
ATOM 4265 C C . ALA A 1 538 ? -25.830 23.313 -1.802 1.00 38.00 538 ALA A C 1
ATOM 4267 O O . ALA A 1 538 ? -24.630 23.524 -1.677 1.00 38.00 538 ALA A O 1
ATOM 4268 N N . SER A 1 539 ? -26.382 22.128 -1.534 1.00 42.09 539 SER A N 1
ATOM 4269 C CA . SER A 1 539 ? -25.618 20.907 -1.273 1.00 42.09 539 SER A CA 1
ATOM 4270 C C . SER A 1 539 ? -24.871 20.493 -2.542 1.00 42.09 539 SER A C 1
ATOM 4272 O O . SER A 1 539 ? -25.506 20.109 -3.531 1.00 42.09 539 SER A O 1
ATOM 4274 N N . GLY A 1 540 ? -23.548 20.603 -2.504 1.00 45.19 540 GLY A N 1
ATOM 4275 C CA . GLY A 1 540 ? -22.684 20.394 -3.653 1.00 45.19 540 GLY A CA 1
ATOM 4276 C C . GLY A 1 540 ? -22.562 18.948 -4.111 1.00 45.19 540 GLY A C 1
ATOM 4277 O O . GLY A 1 540 ? -22.568 18.016 -3.307 1.00 45.19 540 GLY A O 1
ATOM 4278 N N . SER A 1 541 ? -22.466 18.754 -5.427 1.00 47.53 541 SER A N 1
ATOM 4279 C CA . SER A 1 541 ? -22.081 17.461 -6.009 1.00 47.53 541 SER A CA 1
ATOM 4280 C C . SER A 1 541 ? -20.590 17.197 -5.754 1.00 47.53 541 SER A C 1
ATOM 4282 O O . SER A 1 541 ? -19.851 18.130 -5.469 1.00 47.53 541 SER A O 1
ATOM 4284 N N . SER A 1 542 ? -20.107 15.962 -5.934 1.00 45.59 542 SER A N 1
ATOM 4285 C CA . SER A 1 542 ? -18.672 15.604 -5.845 1.00 45.59 542 SER A CA 1
ATOM 4286 C C . SER A 1 542 ? -17.729 16.481 -6.699 1.00 45.59 542 SER A C 1
ATOM 4288 O O . SER A 1 542 ? -16.519 16.411 -6.507 1.00 45.59 542 SER A O 1
ATOM 4290 N N . ALA A 1 543 ? -18.244 17.287 -7.633 1.00 49.31 543 ALA A N 1
ATOM 4291 C CA . ALA A 1 543 ? -17.456 18.260 -8.387 1.00 49.31 543 ALA A CA 1
ATOM 4292 C C . ALA A 1 543 ? -17.166 19.569 -7.638 1.00 49.31 543 ALA A C 1
ATOM 4294 O O . ALA A 1 543 ? -16.178 20.236 -7.948 1.00 49.31 543 ALA A O 1
ATOM 4295 N N . ASP A 1 544 ? -17.969 19.911 -6.629 1.00 57.78 544 ASP A N 1
ATOM 4296 C CA . ASP A 1 544 ? -17.812 21.162 -5.880 1.00 57.78 544 ASP A CA 1
ATOM 4297 C C . ASP A 1 544 ? -16.508 21.185 -5.068 1.00 57.78 544 ASP A C 1
ATOM 4299 O O . ASP A 1 544 ? -16.013 22.260 -4.733 1.00 57.78 544 ASP A O 1
ATOM 4303 N N . ALA A 1 545 ? -15.879 20.023 -4.868 1.00 57.44 545 ALA A N 1
ATOM 4304 C CA . ALA A 1 545 ? -14.625 19.867 -4.139 1.00 57.44 545 ALA A CA 1
ATOM 4305 C C . ALA A 1 545 ? -13.409 20.578 -4.778 1.00 57.44 545 ALA A C 1
ATOM 4307 O O . ALA A 1 545 ? -12.428 20.828 -4.087 1.00 57.44 545 ALA A O 1
ATOM 4308 N N . ALA A 1 546 ? -13.462 20.968 -6.060 1.00 74.38 546 ALA A N 1
ATOM 4309 C CA . ALA A 1 546 ? -12.385 21.728 -6.720 1.00 74.38 546 ALA A CA 1
ATOM 4310 C C . ALA A 1 546 ? -12.794 23.159 -7.130 1.00 74.38 546 ALA A C 1
ATOM 4312 O O . ALA A 1 546 ? -12.090 23.808 -7.910 1.00 74.38 546 ALA A O 1
ATOM 4313 N N . GLY A 1 547 ? -13.943 23.660 -6.661 1.00 83.75 547 GLY A N 1
ATOM 4314 C CA . GLY A 1 547 ? -14.456 24.985 -7.037 1.00 83.75 547 GLY A CA 1
ATOM 4315 C C . GLY A 1 547 ? -15.045 25.063 -8.456 1.00 83.75 547 GLY A C 1
ATOM 4316 O O . GLY A 1 547 ? -15.134 26.150 -9.034 1.00 83.75 547 GLY A O 1
ATOM 4317 N N . TYR A 1 548 ? -15.448 23.926 -9.039 1.00 86.25 548 TYR A N 1
ATOM 4318 C CA . TYR A 1 548 ? -16.114 23.849 -10.344 1.00 86.25 548 TYR A CA 1
ATOM 4319 C C . TYR A 1 548 ? -17.457 23.129 -10.221 1.00 86.25 548 TYR A C 1
ATOM 4321 O O . TYR A 1 548 ? -17.540 22.051 -9.658 1.00 86.25 548 TYR A O 1
ATOM 4329 N N . ALA A 1 549 ? -18.507 23.680 -10.831 1.00 83.88 549 ALA A N 1
ATOM 4330 C CA . ALA A 1 549 ? -19.875 23.183 -10.643 1.00 83.88 549 ALA A CA 1
ATOM 4331 C C . ALA A 1 549 ? -20.128 21.744 -11.148 1.00 83.88 549 ALA A C 1
ATOM 4333 O O . ALA A 1 549 ? -21.131 21.132 -10.792 1.00 83.88 549 ALA A O 1
ATOM 4334 N N . THR A 1 550 ? -19.283 21.217 -12.045 1.00 85.56 550 THR A N 1
ATOM 4335 C CA . THR A 1 550 ? -19.429 19.862 -12.607 1.00 85.56 550 THR A CA 1
ATOM 4336 C C . THR A 1 550 ? -18.067 19.247 -12.953 1.00 85.56 550 THR A C 1
ATOM 4338 O O . THR A 1 550 ? -17.130 19.996 -13.252 1.00 85.56 550 THR A O 1
ATOM 4341 N N . PRO A 1 551 ? -17.951 17.902 -13.013 1.00 83.31 551 PRO A N 1
ATOM 4342 C CA . PRO A 1 551 ? -16.723 17.232 -13.450 1.00 83.31 551 PRO A CA 1
ATOM 4343 C C . PRO A 1 551 ? -16.308 17.655 -14.863 1.00 83.31 551 PRO A C 1
ATOM 4345 O O . PRO A 1 551 ? -15.136 17.882 -15.145 1.00 83.31 551 PRO A O 1
ATOM 4348 N N . LEU A 1 552 ? -17.291 17.846 -15.748 1.00 85.56 552 LEU A N 1
ATOM 4349 C CA . LEU A 1 552 ? -17.062 18.306 -17.114 1.00 85.56 552 LEU A CA 1
ATOM 4350 C C . LEU A 1 552 ? -16.448 19.715 -17.148 1.00 85.56 552 LEU A C 1
ATOM 4352 O O . LEU A 1 552 ? -15.525 19.960 -17.920 1.00 85.56 552 LEU A O 1
ATOM 4356 N N . ALA A 1 553 ? -16.919 20.631 -16.294 1.00 88.69 553 ALA A N 1
ATOM 4357 C CA . ALA A 1 553 ? -16.372 21.985 -16.198 1.00 88.69 553 ALA A CA 1
ATOM 4358 C C . ALA A 1 553 ? -14.930 21.995 -15.671 1.00 88.69 553 ALA A C 1
ATOM 4360 O O . ALA A 1 553 ? -14.097 22.718 -16.215 1.00 88.69 553 ALA A O 1
ATOM 4361 N N . LEU A 1 554 ? -14.626 21.171 -14.661 1.00 91.75 554 LEU A N 1
ATOM 4362 C CA . LEU A 1 554 ? -13.253 20.979 -14.190 1.00 91.75 554 LEU A CA 1
ATOM 4363 C C . LEU A 1 554 ? -12.372 20.392 -15.305 1.00 91.75 554 LEU A C 1
ATOM 4365 O O . LEU A 1 554 ? -11.278 20.892 -15.548 1.00 91.75 554 LEU A O 1
ATOM 4369 N N . GLY A 1 555 ? -12.878 19.396 -16.038 1.00 90.44 555 GLY A N 1
ATOM 4370 C CA . GLY A 1 555 ? -12.171 18.797 -17.166 1.00 90.44 555 GLY A CA 1
ATOM 4371 C C . GLY A 1 555 ? -11.827 19.792 -18.275 1.00 90.44 555 GLY A C 1
ATOM 4372 O O . GLY A 1 555 ? -10.703 19.793 -18.772 1.00 90.44 555 GLY A O 1
ATOM 4373 N N . HIS A 1 556 ? -12.759 20.682 -18.627 1.00 92.56 556 HIS A N 1
ATOM 4374 C CA . HIS A 1 556 ? -12.492 21.772 -19.568 1.00 92.56 556 HIS A CA 1
ATOM 4375 C C . HIS A 1 556 ? -11.461 22.764 -19.034 1.00 92.56 556 HIS A C 1
ATOM 4377 O O . HIS A 1 556 ? -10.538 23.114 -19.759 1.00 92.56 556 HIS A O 1
ATOM 4383 N N . ALA A 1 557 ? -11.566 23.165 -17.766 1.00 93.56 557 ALA A N 1
ATOM 4384 C CA . ALA A 1 557 ? -10.614 24.097 -17.173 1.00 93.56 557 ALA A CA 1
ATOM 4385 C C . ALA A 1 557 ? -9.183 23.538 -17.145 1.00 93.56 557 ALA A C 1
ATOM 4387 O O . ALA A 1 557 ? -8.242 24.278 -17.421 1.00 93.56 557 ALA A O 1
ATOM 4388 N N . ILE A 1 558 ? -9.020 22.241 -16.858 1.00 94.69 558 ILE A N 1
ATOM 4389 C CA . ILE A 1 558 ? -7.719 21.560 -16.914 1.00 94.69 558 ILE A CA 1
ATOM 4390 C C . ILE A 1 558 ? -7.151 21.608 -18.335 1.00 94.69 558 ILE A C 1
ATOM 4392 O O . ILE A 1 558 ? -5.992 21.973 -18.505 1.00 94.69 558 ILE A O 1
ATOM 4396 N N . ARG A 1 559 ? -7.957 21.288 -19.359 1.00 93.44 559 ARG A N 1
ATOM 4397 C CA . ARG A 1 559 ? -7.512 21.342 -20.763 1.00 93.44 559 ARG A CA 1
ATOM 4398 C C . ARG A 1 559 ? -7.148 22.759 -21.201 1.00 93.44 559 ARG A C 1
ATOM 4400 O O . ARG A 1 559 ? -6.121 22.937 -21.844 1.00 93.44 559 ARG A O 1
ATOM 4407 N N . ASP A 1 560 ? -7.936 23.759 -20.814 1.00 94.44 560 ASP A N 1
ATOM 4408 C CA . ASP A 1 560 ? -7.648 25.164 -21.120 1.00 94.44 560 ASP A CA 1
ATOM 4409 C C . ASP A 1 560 ? -6.329 25.612 -20.469 1.00 94.44 560 ASP A C 1
ATOM 4411 O O . ASP A 1 560 ? -5.479 26.208 -21.132 1.00 94.44 560 ASP A O 1
ATOM 4415 N N . TRP A 1 561 ? -6.125 25.285 -19.188 1.00 96.31 561 TRP A N 1
ATOM 4416 C CA . TRP A 1 561 ? -4.886 25.584 -18.463 1.00 96.31 561 TRP A CA 1
ATOM 4417 C C . TRP A 1 561 ? -3.678 24.870 -19.083 1.00 96.31 561 TRP A C 1
ATOM 4419 O O . TRP A 1 561 ? -2.649 25.501 -19.332 1.00 96.31 561 TRP A O 1
ATOM 4429 N N . ALA A 1 562 ? -3.816 23.581 -19.406 1.00 95.81 562 ALA A N 1
ATOM 4430 C CA . ALA A 1 562 ? -2.769 22.790 -20.046 1.00 95.81 562 ALA A CA 1
ATOM 4431 C C . ALA A 1 562 ? -2.445 23.298 -21.462 1.00 95.81 562 ALA A C 1
ATOM 4433 O O . ALA A 1 562 ? -1.283 23.322 -21.861 1.00 95.81 562 ALA A O 1
ATOM 4434 N N . GLY A 1 563 ? -3.448 23.772 -22.207 1.00 94.50 563 GLY A N 1
ATOM 4435 C CA . GLY A 1 563 ? -3.266 24.402 -23.513 1.00 94.50 563 GLY A CA 1
ATOM 4436 C C . GLY A 1 563 ? -2.504 25.726 -23.422 1.00 94.50 563 GLY A C 1
ATOM 4437 O O . GLY A 1 563 ? -1.566 25.956 -24.189 1.00 94.50 563 GLY A O 1
ATOM 4438 N N . ILE A 1 564 ? -2.847 26.570 -22.442 1.00 95.94 564 ILE A N 1
ATOM 4439 C CA . ILE A 1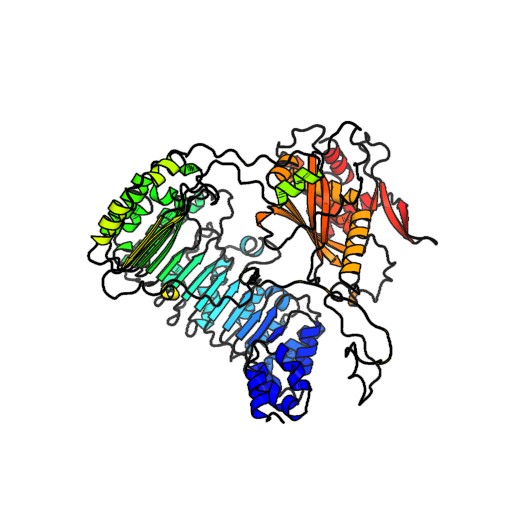 564 ? -2.141 27.830 -22.158 1.00 95.94 564 ILE A CA 1
ATOM 4440 C C . ILE A 1 564 ? -0.672 27.573 -21.808 1.00 95.94 564 ILE A C 1
ATOM 4442 O O . ILE A 1 564 ? 0.206 28.285 -22.289 1.00 95.94 564 ILE A O 1
ATOM 4446 N N . HIS A 1 565 ? -0.400 26.540 -21.010 1.00 96.75 565 HIS A N 1
ATOM 4447 C CA . HIS A 1 565 ? 0.950 26.167 -20.577 1.00 96.75 565 HIS A CA 1
ATOM 4448 C C . HIS A 1 565 ? 1.604 25.089 -21.446 1.00 96.75 565 HIS A C 1
ATOM 4450 O O . HIS A 1 565 ? 2.608 24.507 -21.043 1.00 96.75 565 HIS A O 1
ATOM 4456 N N . SER A 1 566 ? 1.081 24.830 -22.646 1.00 95.00 566 SER A N 1
ATOM 4457 C CA . SER A 1 566 ? 1.502 23.711 -23.504 1.00 95.00 566 SER A CA 1
ATOM 4458 C C . SER A 1 566 ? 3.009 23.675 -23.762 1.00 95.00 566 SER A C 1
ATOM 4460 O O . SER A 1 566 ? 3.632 22.624 -23.613 1.00 95.00 566 SER A O 1
ATOM 4462 N N . TYR A 1 567 ? 3.622 24.824 -24.060 1.00 94.38 567 TYR A N 1
ATOM 4463 C CA . TYR A 1 567 ? 5.070 24.902 -24.246 1.00 94.38 567 TYR A CA 1
ATOM 4464 C C . TYR A 1 567 ? 5.842 24.629 -22.953 1.00 94.38 567 TYR A C 1
ATOM 4466 O O . TYR A 1 567 ? 6.837 23.903 -22.967 1.00 94.38 567 TYR A O 1
ATOM 4474 N N . SER A 1 568 ? 5.367 25.169 -21.827 1.00 96.06 568 SER A N 1
ATOM 4475 C CA . SER A 1 568 ? 6.012 24.955 -20.536 1.00 96.06 568 SER A CA 1
ATOM 4476 C C . SER A 1 568 ? 5.979 23.481 -20.129 1.00 96.06 568 SER A C 1
ATOM 4478 O O . SER A 1 568 ? 6.991 22.928 -19.701 1.00 96.06 568 SER A O 1
ATOM 4480 N N . ILE A 1 569 ? 4.827 22.837 -20.328 1.00 96.12 569 ILE A N 1
ATOM 4481 C CA . ILE A 1 569 ? 4.623 21.406 -20.103 1.00 96.12 569 ILE A CA 1
ATOM 4482 C C . ILE A 1 569 ? 5.543 20.603 -21.024 1.00 96.12 569 ILE A C 1
ATOM 4484 O O . ILE A 1 569 ? 6.247 19.722 -20.551 1.00 96.12 569 ILE A O 1
ATOM 4488 N N . SER A 1 570 ? 5.628 20.947 -22.311 1.00 94.38 570 SER A N 1
ATOM 4489 C CA . SER A 1 570 ? 6.514 20.257 -23.255 1.00 94.38 570 SER A CA 1
ATOM 4490 C C . SER A 1 570 ? 7.976 20.271 -22.800 1.00 94.38 570 SER A C 1
ATOM 4492 O O . SER A 1 570 ? 8.615 19.220 -22.774 1.00 94.38 570 SER A O 1
ATOM 4494 N N . VAL A 1 571 ? 8.517 21.431 -22.415 1.00 94.62 571 VAL A N 1
ATOM 4495 C CA . VAL A 1 571 ? 9.907 21.529 -21.931 1.00 94.62 571 VAL A CA 1
ATOM 4496 C C . VAL A 1 571 ? 10.095 20.744 -20.631 1.00 94.62 571 VAL A C 1
ATOM 4498 O O . VAL A 1 571 ? 11.072 20.008 -20.500 1.00 94.62 571 VAL A O 1
ATOM 4501 N N . TYR A 1 572 ? 9.140 20.853 -19.702 1.00 96.31 572 TYR A N 1
ATOM 4502 C CA . TYR A 1 572 ? 9.145 20.103 -18.446 1.00 96.31 572 TYR A CA 1
ATOM 4503 C C . TYR A 1 572 ? 9.229 18.589 -18.691 1.00 96.31 572 TYR A C 1
ATOM 4505 O O . TYR A 1 572 ? 10.092 17.914 -18.130 1.00 96.31 572 TYR A O 1
ATOM 4513 N N . LEU A 1 573 ? 8.372 18.065 -19.572 1.00 95.56 573 LEU A N 1
ATOM 4514 C CA . LEU A 1 573 ? 8.333 16.645 -19.920 1.00 95.56 573 LEU A CA 1
ATOM 4515 C C . LEU A 1 573 ? 9.656 16.185 -20.522 1.00 95.56 573 LEU A C 1
ATOM 4517 O O . LEU A 1 573 ? 10.197 15.181 -20.074 1.00 95.56 573 LEU A O 1
ATOM 4521 N N . HIS A 1 574 ? 10.203 16.918 -21.496 1.00 94.62 574 HIS A N 1
ATOM 4522 C CA . HIS A 1 574 ? 11.461 16.529 -22.132 1.00 94.62 574 HIS A CA 1
ATOM 4523 C C . HIS A 1 574 ? 12.604 16.492 -21.116 1.00 94.62 574 HIS A C 1
ATOM 4525 O O . HIS A 1 574 ? 13.330 15.503 -21.081 1.00 94.62 574 HIS A O 1
ATOM 4531 N N . ALA A 1 575 ? 12.720 17.492 -20.236 1.00 95.50 575 ALA A N 1
ATOM 4532 C CA . ALA A 1 575 ? 13.726 17.487 -19.175 1.00 95.50 575 ALA A CA 1
ATOM 4533 C C . ALA A 1 575 ? 13.605 16.243 -18.272 1.00 95.50 575 ALA A C 1
ATOM 4535 O O . ALA A 1 575 ? 14.593 15.550 -18.034 1.00 95.50 575 ALA A O 1
ATOM 4536 N N . MET A 1 576 ? 12.388 15.909 -17.836 1.00 95.94 576 MET A N 1
ATOM 4537 C CA . MET A 1 576 ? 12.133 14.739 -16.988 1.00 95.94 576 MET A CA 1
ATOM 4538 C C . MET A 1 576 ? 12.399 13.411 -17.710 1.00 95.94 576 MET A C 1
ATOM 4540 O O . MET A 1 576 ? 12.985 12.499 -17.130 1.00 95.94 576 MET A O 1
ATOM 4544 N N . LEU A 1 577 ? 12.033 13.307 -18.990 1.00 94.62 577 LEU A N 1
ATOM 4545 C CA . LEU A 1 577 ? 12.307 12.129 -19.816 1.00 94.62 577 LEU A CA 1
ATOM 4546 C C . LEU A 1 577 ? 13.815 11.919 -20.002 1.00 94.62 577 LEU A C 1
ATOM 4548 O O . LEU A 1 577 ? 14.279 10.784 -19.928 1.00 94.62 577 LEU A O 1
ATOM 4552 N N . ARG A 1 578 ? 14.600 12.996 -20.171 1.00 93.50 578 ARG A N 1
ATOM 4553 C CA . ARG A 1 578 ? 16.069 12.903 -20.275 1.00 93.50 578 ARG A CA 1
ATOM 4554 C C . ARG A 1 578 ? 16.712 12.400 -18.995 1.00 93.50 578 ARG A C 1
ATOM 4556 O O . ARG A 1 578 ? 17.551 11.508 -19.062 1.00 93.50 578 ARG A O 1
ATOM 4563 N N . ILE A 1 579 ? 16.291 12.911 -17.839 1.00 94.00 579 ILE A N 1
ATOM 4564 C CA . ILE A 1 579 ? 16.771 12.420 -16.535 1.00 94.00 579 ILE A CA 1
ATOM 4565 C C . ILE A 1 579 ? 16.491 10.923 -16.394 1.00 94.00 579 ILE A C 1
ATOM 4567 O O . ILE A 1 579 ? 17.317 10.178 -15.879 1.00 94.00 579 ILE A O 1
ATOM 4571 N N . ALA A 1 580 ? 15.343 10.476 -16.896 1.00 92.50 580 ALA A N 1
ATOM 4572 C CA . ALA A 1 580 ? 14.885 9.110 -16.742 1.00 92.50 580 ALA A CA 1
ATOM 4573 C C . ALA A 1 580 ? 15.407 8.148 -17.838 1.00 92.50 580 ALA A C 1
ATOM 4575 O O . ALA A 1 580 ? 14.878 7.048 -17.990 1.00 92.50 580 ALA A O 1
ATOM 4576 N N . GLY A 1 581 ? 16.442 8.529 -18.592 1.00 90.75 581 GLY A N 1
ATOM 4577 C CA . GLY A 1 581 ? 17.108 7.654 -19.564 1.00 90.75 581 GLY A CA 1
ATOM 4578 C C . GLY A 1 581 ? 16.685 7.842 -21.021 1.00 90.75 581 GLY A C 1
ATOM 4579 O O . GLY A 1 581 ? 17.079 7.036 -21.855 1.00 90.75 581 GLY A O 1
ATOM 4580 N N . GLY A 1 582 ? 15.908 8.883 -21.336 1.00 92.81 582 GLY A N 1
ATOM 4581 C CA . GLY A 1 582 ? 15.558 9.245 -22.711 1.00 92.81 582 GLY A CA 1
ATOM 4582 C C . GLY A 1 582 ? 14.065 9.198 -23.028 1.00 92.81 582 GLY A C 1
ATOM 4583 O O . GLY A 1 582 ? 13.248 8.668 -22.265 1.00 92.81 582 GLY A O 1
ATOM 4584 N N . VAL A 1 583 ? 13.705 9.768 -24.180 1.00 92.00 583 VAL A N 1
ATOM 4585 C CA . VAL A 1 583 ? 12.343 9.742 -24.730 1.00 92.00 583 VAL A CA 1
ATOM 4586 C C . VAL A 1 583 ? 12.033 8.331 -25.228 1.00 92.00 583 VAL A C 1
ATOM 4588 O O . VAL A 1 583 ? 11.026 7.759 -24.816 1.00 92.00 583 VAL A O 1
ATOM 4591 N N . GLU A 1 584 ? 12.930 7.731 -26.008 1.00 90.44 584 GLU A N 1
ATOM 4592 C CA . GLU A 1 584 ? 12.793 6.369 -26.538 1.00 90.44 584 GLU A CA 1
ATOM 4593 C C . GLU A 1 584 ? 12.687 5.322 -25.421 1.00 90.44 584 GLU A C 1
ATOM 4595 O O . GLU A 1 584 ? 11.741 4.529 -25.395 1.00 90.44 584 GLU A O 1
ATOM 4600 N N . ALA A 1 585 ? 13.589 5.360 -24.433 1.00 90.12 585 ALA A N 1
ATOM 4601 C CA . ALA A 1 585 ? 13.515 4.497 -23.253 1.00 90.12 585 ALA A CA 1
ATOM 4602 C C . ALA A 1 585 ? 12.174 4.633 -22.509 1.00 90.12 585 ALA A C 1
ATOM 4604 O O . ALA A 1 585 ? 11.555 3.630 -22.151 1.00 90.12 585 ALA A O 1
ATOM 4605 N N . SER A 1 586 ? 11.680 5.859 -22.331 1.00 92.25 586 SER A N 1
ATOM 4606 C CA . SER A 1 586 ? 10.415 6.108 -21.632 1.00 92.25 586 SER A CA 1
ATOM 4607 C C . SER A 1 586 ? 9.189 5.646 -22.425 1.00 92.25 586 SER A C 1
ATOM 4609 O O . SER A 1 586 ? 8.245 5.120 -21.833 1.00 92.25 586 SER A O 1
ATOM 4611 N N . ILE A 1 587 ? 9.199 5.787 -23.755 1.00 91.81 587 ILE A N 1
ATOM 4612 C CA . ILE A 1 587 ? 8.156 5.242 -24.638 1.00 91.81 587 ILE A CA 1
ATOM 4613 C C . ILE A 1 587 ? 8.180 3.710 -24.584 1.00 91.81 587 ILE A C 1
ATOM 4615 O O . ILE A 1 587 ? 7.133 3.079 -24.405 1.00 91.81 587 ILE A O 1
ATOM 4619 N N . ARG A 1 588 ? 9.371 3.107 -24.684 1.00 90.12 588 ARG A N 1
ATOM 4620 C CA . ARG A 1 588 ? 9.589 1.653 -24.624 1.00 90.12 588 ARG A CA 1
ATOM 4621 C C . ARG A 1 588 ? 9.105 1.058 -23.302 1.00 90.12 588 ARG A C 1
ATOM 4623 O O . ARG A 1 588 ? 8.462 0.011 -23.300 1.00 90.12 588 ARG A O 1
ATOM 4630 N N . GLU A 1 589 ? 9.358 1.745 -22.194 1.00 88.44 589 GLU A N 1
ATOM 4631 C CA . GLU A 1 589 ? 8.913 1.354 -20.852 1.00 88.44 589 GLU A CA 1
ATOM 4632 C C . GLU A 1 589 ? 7.459 1.732 -20.537 1.00 88.44 589 GLU A C 1
ATOM 4634 O O . GLU A 1 589 ? 6.980 1.443 -19.439 1.00 88.44 589 GLU A O 1
ATOM 4639 N N . ARG A 1 590 ? 6.748 2.343 -21.497 1.00 91.06 590 ARG A N 1
ATOM 4640 C CA . ARG A 1 590 ? 5.355 2.798 -21.366 1.00 91.06 590 ARG A CA 1
ATOM 4641 C C . ARG A 1 590 ? 5.156 3.679 -20.143 1.00 91.06 590 ARG A C 1
ATOM 4643 O O . ARG A 1 590 ? 4.293 3.433 -19.304 1.00 91.06 590 ARG A O 1
ATOM 4650 N N . ARG A 1 591 ? 5.991 4.699 -20.007 1.00 92.12 591 ARG A N 1
ATOM 4651 C CA . ARG A 1 591 ? 5.875 5.605 -18.873 1.00 92.12 591 ARG A CA 1
ATOM 4652 C C . ARG A 1 591 ? 4.729 6.597 -19.069 1.00 92.12 591 ARG A C 1
ATOM 4654 O O . ARG A 1 591 ? 4.416 7.005 -20.187 1.00 92.12 591 ARG A O 1
ATOM 4661 N N . VAL A 1 592 ? 4.101 6.967 -17.962 1.00 93.56 592 VAL A N 1
ATOM 4662 C CA . VAL A 1 592 ? 2.980 7.903 -17.862 1.00 93.56 592 VAL A CA 1
ATOM 4663 C C . VAL A 1 592 ? 3.401 9.030 -16.931 1.00 93.56 592 VAL A C 1
ATOM 4665 O O . VAL A 1 592 ? 4.002 8.777 -15.885 1.00 93.56 592 VAL A O 1
ATOM 4668 N N . PHE A 1 593 ? 3.072 10.271 -17.283 1.00 95.25 593 PHE A N 1
ATOM 4669 C CA . PHE A 1 593 ? 3.224 11.381 -16.348 1.00 95.25 593 PHE A CA 1
ATOM 4670 C C . PHE A 1 593 ? 1.971 11.554 -15.499 1.00 95.25 593 PHE A C 1
ATOM 4672 O O . PHE A 1 593 ? 0.862 11.618 -16.022 1.00 95.25 593 PHE A O 1
ATOM 4679 N N . LEU A 1 594 ? 2.154 11.702 -14.195 1.00 94.12 594 LEU A N 1
ATOM 4680 C CA . LEU A 1 594 ? 1.113 12.098 -13.254 1.00 94.12 594 LEU A CA 1
ATOM 4681 C C . LEU A 1 594 ? 1.377 13.545 -12.847 1.00 94.12 594 LEU A C 1
ATOM 4683 O O . LEU A 1 594 ? 2.453 13.826 -12.333 1.00 94.12 594 LEU A O 1
ATOM 4687 N N . PHE A 1 595 ? 0.431 14.452 -13.077 1.00 96.25 595 PHE A N 1
ATOM 4688 C CA . PHE A 1 595 ? 0.482 15.845 -12.632 1.00 96.25 595 PHE A CA 1
ATOM 4689 C C . PHE A 1 595 ? -0.528 16.035 -11.500 1.00 96.25 595 PHE A C 1
ATOM 4691 O O . PHE A 1 595 ? -1.737 15.952 -11.723 1.00 96.25 595 PHE A O 1
ATOM 4698 N N . PHE A 1 596 ? -0.039 16.318 -10.295 1.00 93.56 596 PHE A N 1
ATOM 4699 C CA . PHE A 1 596 ? -0.852 16.558 -9.106 1.00 93.56 596 PHE A CA 1
ATOM 4700 C C . PHE A 1 596 ? -1.079 18.056 -8.926 1.00 93.56 596 PHE A C 1
ATOM 4702 O O . PHE A 1 596 ? -0.140 18.827 -8.721 1.00 93.56 596 PHE A O 1
ATOM 4709 N N . MET A 1 597 ? -2.333 18.484 -9.001 1.00 95.56 597 MET A N 1
ATOM 4710 C CA . MET A 1 597 ? -2.710 19.892 -9.044 1.00 95.56 597 MET A CA 1
ATOM 4711 C C . MET A 1 597 ? -3.668 20.266 -7.919 1.00 95.56 597 MET A C 1
ATOM 4713 O O . MET A 1 597 ? -4.477 19.460 -7.474 1.00 95.56 597 MET A O 1
ATOM 4717 N N . VAL A 1 598 ? -3.637 21.530 -7.507 1.00 90.81 598 VAL A N 1
ATOM 4718 C CA . VAL A 1 598 ? -4.638 22.135 -6.620 1.00 90.81 598 VAL A CA 1
ATOM 4719 C C . VAL A 1 598 ? -5.332 23.261 -7.373 1.00 90.81 598 VAL A C 1
ATOM 4721 O O . VAL A 1 598 ? -4.672 24.090 -7.999 1.00 90.81 598 VAL A O 1
ATOM 4724 N N . SER A 1 599 ? -6.664 23.289 -7.330 1.00 91.62 599 SER A N 1
ATOM 4725 C CA . SER A 1 599 ? -7.451 24.388 -7.895 1.00 91.62 599 SER A CA 1
ATOM 4726 C C . SER A 1 599 ? -7.250 25.654 -7.063 1.00 91.62 599 SER A C 1
ATOM 4728 O O . SER A 1 599 ? -7.458 25.623 -5.855 1.00 91.62 599 SER A O 1
ATOM 4730 N N . GLN A 1 600 ? -6.905 26.782 -7.692 1.00 87.06 600 GLN A N 1
ATOM 4731 C CA . GLN A 1 600 ? -6.826 28.078 -6.992 1.00 87.06 600 GLN A CA 1
ATOM 4732 C C . GLN A 1 600 ? -8.208 28.699 -6.715 1.00 87.06 600 GLN A C 1
ATOM 4734 O O . GLN A 1 600 ? -8.306 29.796 -6.173 1.00 87.06 600 GLN A O 1
ATOM 4739 N N . ARG A 1 601 ? -9.304 28.030 -7.097 1.00 72.06 601 ARG A N 1
ATOM 4740 C CA . ARG A 1 601 ? -10.676 28.526 -6.894 1.00 72.06 601 ARG A CA 1
ATOM 4741 C C . ARG A 1 601 ? -11.265 28.165 -5.528 1.00 72.06 601 ARG A C 1
ATOM 4743 O O . ARG A 1 601 ? -12.482 28.241 -5.365 1.00 72.06 601 ARG A O 1
ATOM 4750 N N . THR A 1 602 ? -10.451 27.738 -4.564 1.00 61.09 602 THR A N 1
ATOM 4751 C CA . THR A 1 602 ? -10.959 27.339 -3.249 1.00 61.09 602 THR A CA 1
ATOM 4752 C C . THR A 1 602 ? -11.615 28.528 -2.528 1.00 61.09 602 THR A C 1
ATOM 4754 O O . THR A 1 602 ? -11.040 29.621 -2.513 1.00 61.09 602 THR A O 1
ATOM 4757 N N . PRO A 1 603 ? -12.808 28.352 -1.923 1.00 54.97 603 PRO A N 1
ATOM 4758 C CA . PRO A 1 603 ? -13.632 29.462 -1.428 1.00 54.97 603 PRO A CA 1
ATOM 4759 C C . PRO A 1 603 ? -12.995 30.336 -0.339 1.00 54.97 603 PRO A C 1
ATOM 4761 O O . PRO A 1 603 ? -13.395 31.487 -0.176 1.00 54.97 603 PRO A O 1
ATOM 4764 N N . GLU A 1 604 ? -12.021 29.820 0.409 1.00 54.69 604 GLU A N 1
ATOM 4765 C CA . GLU A 1 604 ? -11.557 30.469 1.642 1.00 54.69 604 GLU A CA 1
ATOM 4766 C C . GLU A 1 604 ? -10.391 31.448 1.458 1.00 54.69 604 GLU A C 1
ATOM 4768 O O . GLU A 1 604 ? -10.319 32.453 2.164 1.00 54.69 604 GLU A O 1
ATOM 4773 N N . GLU A 1 605 ? -9.538 31.256 0.448 1.00 47.75 605 GLU A N 1
ATOM 4774 C CA . GLU A 1 605 ? -8.469 32.218 0.120 1.00 47.75 605 GLU A CA 1
ATOM 4775 C C . GLU A 1 605 ? -8.977 33.398 -0.743 1.00 47.75 605 GLU A C 1
ATOM 4777 O O . GLU A 1 605 ? -8.286 34.401 -0.931 1.00 47.75 605 GLU A O 1
ATOM 4782 N N . CYS A 1 606 ? -10.233 33.336 -1.205 1.00 43.53 606 CYS A N 1
ATOM 4783 C CA . CYS A 1 606 ? -10.855 34.287 -2.135 1.00 43.53 606 CYS A CA 1
ATOM 4784 C C . CYS A 1 606 ? -11.190 35.680 -1.563 1.00 43.53 606 CYS A C 1
ATOM 4786 O O . CYS A 1 606 ? -11.717 36.522 -2.291 1.00 43.53 606 CYS A O 1
ATOM 4788 N N . THR A 1 607 ? -10.951 35.960 -0.279 1.00 44.16 607 THR A N 1
ATOM 4789 C CA . THR A 1 607 ? -11.465 37.200 0.342 1.00 44.16 607 THR A CA 1
ATOM 4790 C C . THR A 1 607 ? -10.556 38.423 0.194 1.00 44.16 607 THR A C 1
ATOM 4792 O O . THR A 1 607 ? -11.029 39.539 0.410 1.00 44.16 607 THR A O 1
ATOM 4795 N N . SER A 1 608 ? -9.285 38.270 -0.206 1.00 44.28 608 SER A N 1
ATOM 4796 C CA . SER A 1 608 ? -8.322 39.391 -0.199 1.00 44.28 608 SER A CA 1
ATOM 4797 C C . SER A 1 608 ? -7.722 39.782 -1.555 1.00 44.28 608 SER A C 1
ATOM 4799 O O . SER A 1 608 ? -7.212 40.897 -1.682 1.00 44.28 608 SER A O 1
ATOM 4801 N N . GLN A 1 609 ? -7.844 38.951 -2.594 1.00 47.06 609 GLN A N 1
ATOM 4802 C CA . GLN A 1 609 ? -7.505 39.336 -3.966 1.00 47.06 609 GLN A CA 1
ATOM 4803 C C . GLN A 1 609 ? -8.624 38.915 -4.921 1.00 47.06 609 GLN A C 1
ATOM 4805 O O . GLN A 1 609 ? -9.071 37.770 -4.860 1.00 47.06 609 GLN A O 1
ATOM 4810 N N . PRO A 1 610 ? -9.108 39.814 -5.799 1.00 48.22 610 PRO A N 1
ATOM 4811 C CA . PRO A 1 610 ? -10.026 39.408 -6.845 1.00 48.22 610 PRO A CA 1
ATOM 4812 C C . PRO A 1 610 ? -9.295 38.382 -7.707 1.00 48.22 610 PRO A C 1
ATOM 4814 O O . PRO A 1 610 ? -8.286 38.722 -8.325 1.00 48.22 610 PRO A O 1
ATOM 4817 N N . ILE A 1 611 ? -9.795 37.143 -7.740 1.00 59.34 611 ILE A N 1
ATOM 4818 C CA . ILE A 1 611 ? -9.424 36.196 -8.787 1.00 59.34 611 ILE A CA 1
ATOM 4819 C C . ILE A 1 611 ? -9.771 36.916 -10.085 1.00 59.34 611 ILE A C 1
ATOM 4821 O O . ILE A 1 611 ? -10.941 37.082 -10.430 1.00 59.34 611 ILE A O 1
ATOM 4825 N N . ASP A 1 612 ? -8.750 37.404 -10.779 1.00 72.56 612 ASP A N 1
ATOM 4826 C CA . ASP A 1 612 ? -8.871 38.106 -12.056 1.00 72.56 612 ASP A CA 1
ATOM 4827 C C . ASP A 1 612 ? -9.528 37.221 -13.133 1.00 72.56 612 ASP A C 1
ATOM 4829 O O . ASP A 1 612 ? -9.934 37.699 -14.193 1.00 72.56 612 ASP A O 1
ATOM 4833 N N . GLY A 1 613 ? -9.694 35.931 -12.826 1.00 82.81 613 GLY A N 1
ATOM 4834 C CA . GLY A 1 613 ? -10.260 34.910 -13.685 1.00 82.81 613 GLY A CA 1
ATOM 4835 C C . GLY A 1 613 ? -9.234 34.397 -14.682 1.00 82.81 613 GLY A C 1
ATOM 4836 O O . GLY A 1 613 ? -9.638 33.781 -15.669 1.00 82.81 613 GLY A O 1
ATOM 4837 N N . ASN A 1 614 ? -7.944 34.681 -14.463 1.00 91.38 614 ASN A N 1
ATOM 4838 C CA . ASN A 1 614 ? -6.879 34.322 -15.376 1.00 91.38 614 ASN A CA 1
ATOM 4839 C C . ASN A 1 614 ? -6.788 32.795 -15.497 1.00 91.38 614 ASN A C 1
ATOM 4841 O O . ASN A 1 614 ? -6.468 32.103 -14.530 1.00 91.38 614 ASN A O 1
ATOM 4845 N N . PRO A 1 615 ? -7.060 32.231 -16.685 1.00 93.00 615 PRO A N 1
ATOM 4846 C CA . PRO A 1 615 ? -7.023 30.791 -16.863 1.00 93.00 615 PRO A CA 1
ATOM 4847 C C . PRO A 1 615 ? -5.603 30.225 -16.723 1.00 93.00 615 PRO A C 1
ATOM 4849 O O . PRO A 1 615 ? -5.478 29.036 -16.473 1.00 93.00 615 PRO A O 1
ATOM 4852 N N . ALA A 1 616 ? -4.543 31.046 -16.801 1.00 93.81 616 ALA A N 1
ATOM 4853 C CA . ALA A 1 616 ? -3.165 30.613 -16.558 1.00 93.81 616 ALA A CA 1
ATOM 4854 C C . ALA A 1 616 ? -2.865 30.317 -15.076 1.00 93.81 616 ALA A C 1
ATOM 4856 O O . ALA A 1 616 ? -1.925 29.579 -14.794 1.00 93.81 616 ALA A O 1
ATOM 4857 N N . THR A 1 617 ? -3.643 30.868 -14.138 1.00 93.88 617 THR A N 1
ATOM 4858 C CA . THR A 1 617 ? -3.485 30.657 -12.686 1.00 93.88 617 THR A CA 1
ATOM 4859 C C . THR A 1 617 ? -4.553 29.727 -12.112 1.00 93.88 617 THR A C 1
ATOM 4861 O O . THR A 1 617 ? -4.624 29.531 -10.907 1.00 93.88 617 THR A O 1
ATOM 4864 N N . ALA A 1 618 ? -5.388 29.107 -12.955 1.00 93.12 618 ALA A N 1
ATOM 4865 C CA . ALA A 1 618 ? -6.495 28.266 -12.494 1.00 93.12 618 ALA A CA 1
ATOM 4866 C C . ALA A 1 618 ? -6.054 27.092 -11.593 1.00 93.12 618 ALA A C 1
ATOM 4868 O O . ALA A 1 618 ? -6.827 26.663 -10.732 1.00 93.12 618 ALA A O 1
ATOM 4869 N N . PHE A 1 619 ? -4.823 26.602 -11.772 1.00 95.12 619 PHE A N 1
ATOM 4870 C CA . PHE A 1 619 ? -4.255 25.483 -11.026 1.00 95.12 619 PHE A CA 1
ATOM 4871 C C . PHE A 1 619 ? -2.818 25.768 -10.580 1.00 95.12 619 PHE A C 1
ATOM 4873 O O . PHE A 1 619 ? -2.060 26.442 -11.278 1.00 95.12 619 PHE A O 1
ATOM 4880 N N . ILE A 1 620 ? -2.449 25.208 -9.427 1.00 93.38 620 ILE A N 1
ATOM 4881 C CA . ILE A 1 620 ? -1.067 25.080 -8.951 1.00 93.38 620 ILE A CA 1
ATOM 4882 C C . ILE A 1 620 ? -0.655 23.627 -9.136 1.00 93.38 620 ILE A C 1
ATOM 4884 O O . ILE A 1 620 ? -1.263 22.741 -8.538 1.00 93.38 620 ILE A O 1
ATOM 4888 N N . LEU A 1 621 ? 0.398 23.390 -9.905 1.00 94.62 621 LEU A N 1
ATOM 4889 C CA . LEU A 1 621 ? 1.083 22.111 -9.975 1.00 94.62 621 LEU A CA 1
ATOM 4890 C C . LEU A 1 621 ? 1.909 21.909 -8.698 1.00 94.62 621 LEU A C 1
ATOM 4892 O O . LEU A 1 621 ? 2.870 22.638 -8.447 1.00 94.62 621 LEU A O 1
ATOM 4896 N N . LYS A 1 622 ? 1.507 20.947 -7.867 1.00 90.25 622 LYS A N 1
ATOM 4897 C CA . LYS A 1 622 ? 2.208 20.589 -6.626 1.00 90.25 622 LYS A CA 1
ATOM 4898 C C . LYS A 1 622 ? 3.360 19.639 -6.891 1.00 90.25 622 LYS A C 1
ATOM 4900 O O . LYS A 1 622 ? 4.427 19.798 -6.312 1.00 90.25 622 LYS A O 1
ATOM 4905 N N . GLU A 1 623 ? 3.127 18.677 -7.771 1.00 90.81 623 GLU A N 1
ATOM 4906 C CA . GLU A 1 623 ? 4.066 17.606 -8.050 1.00 90.81 623 GLU A CA 1
ATOM 4907 C C . GLU A 1 623 ? 3.814 17.045 -9.448 1.00 90.81 623 GLU A C 1
ATOM 4909 O O . GLU A 1 623 ? 2.672 17.022 -9.917 1.00 90.81 623 GLU A O 1
ATOM 4914 N N . ALA A 1 624 ? 4.868 16.561 -10.104 1.00 94.38 624 ALA A N 1
ATOM 4915 C CA . ALA A 1 624 ? 4.707 15.674 -11.240 1.00 94.38 624 ALA A CA 1
ATOM 4916 C C . ALA A 1 624 ? 5.665 14.483 -11.153 1.00 94.38 624 ALA A C 1
ATOM 4918 O O . ALA A 1 624 ? 6.823 14.626 -10.762 1.00 94.38 624 ALA A O 1
ATOM 4919 N N . ARG A 1 625 ? 5.165 13.303 -11.522 1.00 91.81 625 ARG A N 1
ATOM 4920 C CA . ARG A 1 625 ? 5.899 12.034 -11.463 1.00 91.81 625 ARG A CA 1
ATOM 4921 C C . ARG A 1 625 ? 5.886 11.353 -12.813 1.00 91.81 625 ARG A C 1
ATOM 4923 O O . ARG A 1 625 ? 4.869 11.375 -13.500 1.00 91.81 625 ARG A O 1
ATOM 4930 N N . LEU A 1 626 ? 6.992 10.708 -13.156 1.00 94.06 626 LEU A N 1
ATOM 4931 C CA . LEU A 1 626 ? 7.072 9.794 -14.286 1.00 94.06 626 LEU A CA 1
ATOM 4932 C C . LEU A 1 626 ? 7.040 8.366 -13.743 1.00 94.06 626 LEU A C 1
ATOM 4934 O O . LEU A 1 626 ? 7.976 7.946 -13.069 1.00 94.06 626 LEU A O 1
ATOM 4938 N N . VAL A 1 627 ? 5.963 7.635 -14.012 1.00 90.25 627 VAL A N 1
ATOM 4939 C CA . VAL A 1 627 ? 5.755 6.269 -13.508 1.00 90.25 627 VAL A CA 1
ATOM 4940 C C . VAL A 1 627 ? 5.602 5.293 -14.665 1.00 90.25 627 VAL A C 1
ATOM 4942 O O . VAL A 1 627 ? 5.262 5.694 -15.776 1.00 90.25 627 VAL A O 1
ATOM 4945 N N . ARG A 1 628 ? 5.835 4.004 -14.428 1.00 86.94 628 ARG A N 1
ATOM 4946 C CA . ARG A 1 628 ? 5.509 2.955 -15.402 1.00 86.94 628 ARG A CA 1
ATOM 4947 C C . ARG A 1 628 ? 3.994 2.690 -15.395 1.00 86.94 628 ARG A C 1
ATOM 4949 O O . ARG A 1 628 ? 3.330 2.855 -14.374 1.00 86.94 628 ARG A O 1
ATOM 4956 N N . GLU A 1 629 ? 3.428 2.339 -16.552 1.00 76.88 629 GLU A N 1
ATOM 4957 C CA . GLU A 1 629 ? 1.974 2.140 -16.734 1.00 76.88 629 GLU A CA 1
ATOM 4958 C C . GLU A 1 629 ? 1.385 1.033 -15.834 1.00 76.88 629 GLU A C 1
ATOM 4960 O O . GLU A 1 629 ? 0.208 1.089 -15.479 1.00 76.88 629 GLU A O 1
ATOM 4965 N N . ASP A 1 630 ? 2.197 0.066 -15.399 1.00 69.44 630 ASP A N 1
ATOM 4966 C CA . ASP A 1 630 ? 1.809 -0.999 -14.461 1.00 69.44 630 ASP A CA 1
ATOM 4967 C C . ASP A 1 630 ? 1.365 -0.483 -13.081 1.00 69.44 630 ASP A C 1
ATOM 4969 O O . ASP A 1 630 ? 0.640 -1.179 -12.370 1.00 69.44 630 ASP A O 1
ATOM 4973 N N . PHE A 1 631 ? 1.695 0.764 -12.740 1.00 50.72 631 PHE A N 1
ATOM 4974 C CA . PHE A 1 631 ? 1.245 1.417 -11.513 1.00 50.72 631 PHE A CA 1
ATOM 4975 C C . PHE A 1 631 ? -0.240 1.846 -11.547 1.00 50.72 631 PHE A C 1
ATOM 4977 O O . PHE A 1 631 ? -0.830 2.125 -10.505 1.00 50.72 631 PHE A O 1
ATOM 4984 N N . SER A 1 632 ? -0.887 1.888 -12.721 1.00 51.09 632 SER A N 1
ATOM 4985 C CA . SER A 1 632 ? -2.245 2.433 -12.896 1.00 51.09 632 SER A CA 1
ATOM 4986 C C . SER A 1 632 ? -3.258 1.372 -13.348 1.00 51.09 632 SER A C 1
ATOM 4988 O O . SER A 1 632 ? -3.807 1.418 -14.447 1.00 51.09 632 SER A O 1
ATOM 4990 N N . SER A 1 633 ? -3.554 0.398 -12.484 1.00 41.09 633 SER A N 1
ATOM 4991 C CA . SER A 1 633 ? -4.546 -0.657 -12.784 1.00 41.09 633 SER A CA 1
ATOM 4992 C C . SER A 1 633 ? -5.996 -0.151 -12.945 1.00 41.09 633 SER A C 1
ATOM 4994 O O . SER A 1 633 ? -6.860 -0.888 -13.419 1.00 41.09 633 SER A O 1
ATOM 4996 N N . THR A 1 634 ? -6.278 1.105 -12.586 1.00 44.00 634 THR A N 1
ATOM 4997 C CA . THR A 1 634 ? -7.610 1.735 -12.614 1.00 44.00 634 THR A CA 1
ATOM 4998 C C . THR A 1 634 ? -7.878 2.625 -13.832 1.00 44.00 634 THR A C 1
ATOM 5000 O O . THR A 1 634 ? -9.010 3.080 -14.006 1.00 44.00 634 THR A O 1
ATOM 5003 N N . TYR A 1 635 ? -6.893 2.872 -14.698 1.00 48.25 635 TYR A N 1
ATOM 5004 C CA . TYR A 1 635 ? -7.057 3.769 -15.842 1.00 48.25 635 TYR A CA 1
ATOM 5005 C C . TYR A 1 635 ? -7.553 3.032 -17.098 1.00 48.25 635 TYR A C 1
ATOM 5007 O O . TYR A 1 635 ? -6.829 2.259 -17.722 1.00 48.25 635 TYR A O 1
ATOM 5015 N N . GLN A 1 636 ? -8.799 3.302 -17.509 1.00 45.56 636 GLN A N 1
ATOM 5016 C CA . GLN A 1 636 ? -9.289 2.961 -18.849 1.00 45.56 636 GLN A CA 1
ATOM 5017 C C . GLN A 1 636 ? -9.070 4.157 -19.777 1.00 45.56 636 GLN A C 1
ATOM 5019 O O . GLN A 1 636 ? -9.706 5.199 -19.642 1.00 45.56 636 GLN A O 1
ATOM 5024 N N . ARG A 1 637 ? -8.141 3.999 -20.718 1.00 45.91 637 ARG A N 1
ATOM 5025 C CA . ARG A 1 637 ? -7.748 5.021 -21.688 1.00 45.91 637 ARG A CA 1
ATOM 5026 C C . ARG A 1 637 ? -8.919 5.377 -22.615 1.00 45.91 637 ARG A C 1
ATOM 5028 O O . ARG A 1 637 ? -9.309 4.555 -23.442 1.00 45.91 637 ARG A O 1
ATOM 5035 N N . ASP A 1 638 ? -9.454 6.599 -22.521 1.00 40.78 638 ASP A N 1
ATOM 5036 C CA . ASP A 1 638 ? -10.403 7.116 -23.520 1.00 40.78 638 ASP A CA 1
ATOM 5037 C C . ASP A 1 638 ? -9.631 7.536 -24.765 1.00 40.78 638 ASP A C 1
ATOM 5039 O O . ASP A 1 638 ? -9.060 8.619 -24.892 1.00 40.78 638 ASP A O 1
ATOM 5043 N N . GLU A 1 639 ? -9.525 6.578 -25.666 1.00 41.34 639 GLU A N 1
ATOM 5044 C CA . GLU A 1 639 ? -8.555 6.637 -26.726 1.00 41.34 639 GLU A CA 1
ATOM 5045 C C . GLU A 1 639 ? -9.097 7.515 -27.894 1.00 41.34 639 GLU A C 1
ATOM 5047 O O . GLU A 1 639 ? -8.329 7.911 -28.759 1.00 41.34 639 GLU A O 1
ATOM 5052 N N . ASN A 1 640 ? -10.389 7.874 -27.953 1.00 39.78 640 ASN A N 1
ATOM 5053 C CA . ASN A 1 640 ? -10.986 8.605 -29.095 1.00 39.78 640 ASN A CA 1
ATOM 5054 C C . ASN A 1 640 ? -10.662 10.111 -29.168 1.00 39.78 640 ASN A C 1
ATOM 5056 O O . ASN A 1 640 ? -11.144 10.788 -30.078 1.00 39.78 640 ASN A O 1
ATOM 5060 N N . SER A 1 641 ? -9.862 10.643 -28.246 1.00 40.25 641 SER A N 1
ATOM 5061 C CA . SER A 1 641 ? -9.433 12.041 -28.305 1.00 40.25 641 SER A CA 1
ATOM 5062 C C . SER A 1 641 ? -8.251 12.161 -29.280 1.00 40.25 641 SER A C 1
ATOM 5064 O O . SER A 1 641 ? -7.234 11.504 -29.041 1.00 40.25 641 SER A O 1
ATOM 5066 N N . PRO A 1 642 ? -8.342 12.938 -30.382 1.00 45.94 642 PRO A N 1
ATOM 5067 C CA . PRO A 1 642 ? -7.151 13.302 -31.152 1.00 45.94 642 PRO A CA 1
ATOM 5068 C C . PRO A 1 642 ? -6.126 13.957 -30.208 1.00 45.94 642 PRO A C 1
ATOM 5070 O O . PRO A 1 642 ? -6.549 14.522 -29.194 1.00 45.94 642 PRO A O 1
ATOM 5073 N N . PRO A 1 643 ? -4.807 13.867 -30.477 1.00 49.22 643 PRO A N 1
ATOM 5074 C CA . PRO A 1 643 ? -3.826 14.621 -29.703 1.00 49.22 643 PRO A CA 1
ATOM 5075 C C . PRO A 1 643 ? -4.269 16.087 -29.676 1.00 49.22 643 PRO A C 1
ATOM 5077 O O . PRO A 1 643 ? -4.404 16.731 -30.717 1.00 49.22 643 PRO A O 1
ATOM 5080 N N . ASP A 1 644 ? -4.620 16.573 -28.485 1.00 43.72 644 ASP A N 1
ATOM 5081 C 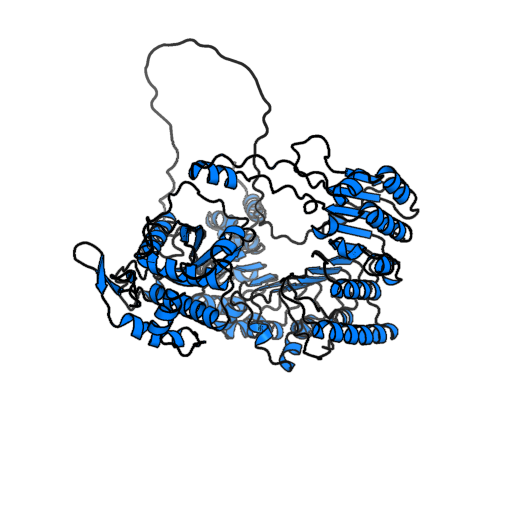CA . ASP A 1 644 ? -5.031 17.956 -28.300 1.00 43.72 644 ASP A CA 1
ATOM 5082 C C . ASP A 1 644 ? -3.756 18.795 -28.451 1.00 43.72 644 ASP A C 1
ATOM 5084 O O . ASP A 1 644 ? -2.884 18.764 -27.585 1.00 43.72 644 ASP A O 1
ATOM 5088 N N . ALA A 1 645 ? -3.691 19.511 -29.578 1.00 41.78 645 ALA A N 1
ATOM 5089 C CA . ALA A 1 645 ? -2.630 20.387 -30.083 1.00 41.78 645 ALA A CA 1
ATOM 5090 C C . ALA A 1 645 ? -1.665 19.766 -31.117 1.00 41.78 645 ALA A C 1
ATOM 5092 O O . ALA A 1 645 ? -0.812 18.945 -30.796 1.00 41.78 645 ALA A O 1
ATOM 5093 N N . ASP A 1 646 ? -1.702 20.331 -32.335 1.00 44.69 646 ASP A N 1
ATOM 5094 C CA . ASP A 1 646 ? -0.592 20.412 -33.306 1.00 44.69 646 ASP A CA 1
ATOM 5095 C C . ASP A 1 646 ? 0.577 21.241 -32.720 1.00 44.69 646 ASP A C 1
ATOM 5097 O O . ASP A 1 646 ? 1.053 22.217 -33.310 1.00 44.69 646 ASP A O 1
ATOM 5101 N N . PHE A 1 647 ? 1.018 20.935 -31.499 1.00 46.69 647 PHE A N 1
ATOM 5102 C CA . PHE A 1 647 ? 2.169 21.606 -30.921 1.00 46.69 647 PHE A CA 1
ATOM 5103 C C . PHE A 1 647 ? 3.442 20.928 -31.426 1.00 46.69 647 PHE A C 1
ATOM 5105 O O . PHE A 1 647 ? 4.005 20.039 -30.787 1.00 46.69 647 PHE A O 1
ATOM 5112 N N . ARG A 1 648 ? 3.911 21.383 -32.590 1.00 60.53 648 ARG A N 1
ATOM 5113 C CA . ARG A 1 648 ? 5.307 21.221 -32.994 1.00 60.53 648 ARG A CA 1
ATOM 5114 C C . ARG A 1 648 ? 6.100 22.331 -32.300 1.00 60.53 648 ARG A C 1
ATOM 5116 O O . ARG A 1 648 ? 5.845 23.495 -32.623 1.00 60.53 648 ARG A O 1
ATOM 5123 N N . PRO A 1 649 ? 7.007 22.033 -31.347 1.00 56.22 649 PRO A N 1
ATOM 5124 C CA . PRO A 1 649 ? 7.880 23.039 -30.759 1.00 56.22 649 PRO A CA 1
ATOM 5125 C C . PRO A 1 649 ? 8.493 23.889 -31.878 1.00 56.22 649 PRO A C 1
ATOM 5127 O O . PRO A 1 649 ? 9.149 23.337 -32.767 1.00 56.22 649 PRO A O 1
ATOM 5130 N N . PRO A 1 650 ? 8.242 25.208 -31.905 1.00 49.22 650 PRO A N 1
ATOM 5131 C CA . PRO A 1 650 ? 8.793 26.079 -32.925 1.00 49.22 650 PRO A CA 1
ATOM 5132 C C . PRO A 1 650 ? 10.307 25.973 -32.914 1.00 49.22 650 PRO A C 1
ATOM 5134 O O . PRO A 1 650 ? 10.965 26.368 -31.956 1.00 49.22 650 PRO A O 1
ATOM 5137 N N . GLY A 1 651 ? 10.830 25.393 -33.989 1.00 55.38 651 GLY A N 1
ATOM 5138 C CA . GLY A 1 651 ? 12.256 25.245 -34.207 1.00 55.38 651 GLY A CA 1
ATOM 5139 C C . GLY A 1 651 ? 12.833 23.875 -34.330 1.00 55.38 651 GLY A C 1
ATOM 5140 O O . GLY A 1 651 ? 13.993 23.766 -34.726 1.00 55.38 651 GLY A O 1
ATOM 5141 N N . LEU A 1 652 ? 12.011 22.856 -34.128 1.00 62.28 652 LEU A N 1
ATOM 5142 C CA . LEU A 1 652 ? 12.326 21.575 -34.724 1.00 62.28 652 LEU A CA 1
ATOM 5143 C C . LEU A 1 652 ? 12.323 21.765 -36.246 1.00 62.28 652 LEU A C 1
ATOM 5145 O O . LEU A 1 652 ? 11.373 22.352 -36.787 1.00 62.28 652 LEU A O 1
ATOM 5149 N N . PRO A 1 653 ? 13.396 21.365 -36.941 1.00 69.50 653 PRO A N 1
ATOM 5150 C CA . PRO A 1 653 ? 13.419 21.441 -38.386 1.00 69.50 653 PRO A CA 1
ATOM 5151 C C . PRO A 1 653 ? 12.274 20.580 -38.950 1.00 69.50 653 PRO A C 1
ATOM 5153 O O . PRO A 1 653 ? 11.795 19.644 -38.307 1.00 69.50 653 PRO A O 1
ATOM 5156 N N . GLU A 1 654 ? 11.741 20.973 -40.113 1.00 74.38 654 GLU A N 1
ATOM 5157 C CA . GLU A 1 654 ? 10.516 20.372 -40.669 1.00 74.38 654 GLU A CA 1
ATOM 5158 C C . GLU A 1 654 ? 10.625 18.856 -40.907 1.00 74.38 654 GLU A C 1
ATOM 5160 O O . GLU A 1 654 ? 9.600 18.190 -41.056 1.00 74.38 654 GLU A O 1
ATOM 5165 N N . ASP A 1 655 ? 11.844 18.327 -40.887 1.00 76.19 655 ASP A N 1
ATOM 5166 C CA . ASP A 1 655 ? 12.249 16.938 -41.069 1.00 76.19 655 ASP A CA 1
ATOM 5167 C C . ASP A 1 655 ? 12.421 16.139 -39.765 1.00 76.19 655 ASP A C 1
ATOM 5169 O O . ASP A 1 655 ? 12.655 14.936 -39.837 1.00 76.19 655 ASP A O 1
ATOM 5173 N N . GLN A 1 656 ? 12.305 16.752 -38.581 1.00 77.75 656 GLN A N 1
ATOM 5174 C CA . GLN A 1 656 ? 12.376 15.997 -37.329 1.00 77.75 656 GLN A CA 1
ATOM 5175 C C . GLN A 1 656 ? 11.032 15.325 -37.044 1.00 77.75 656 GLN A C 1
ATOM 5177 O O . GLN A 1 656 ? 10.036 16.006 -36.760 1.00 77.75 656 GLN A O 1
ATOM 5182 N N . ASP A 1 657 ? 11.035 13.998 -37.147 1.00 84.12 657 ASP A N 1
ATOM 5183 C CA . ASP A 1 657 ? 9.892 13.136 -36.867 1.00 84.12 657 ASP A CA 1
ATOM 5184 C C . ASP A 1 657 ? 9.590 13.091 -35.359 1.00 84.12 657 ASP A C 1
ATOM 5186 O O . ASP A 1 657 ? 10.483 13.138 -34.506 1.00 84.12 657 ASP A O 1
ATOM 5190 N N . GLU A 1 658 ? 8.303 13.019 -35.026 1.00 90.06 658 GLU A N 1
ATOM 5191 C CA . GLU A 1 658 ? 7.824 12.771 -33.666 1.00 90.06 658 GLU A CA 1
ATOM 5192 C C . GLU A 1 658 ? 8.273 11.371 -33.210 1.00 90.06 658 GLU A C 1
ATOM 5194 O O . GLU A 1 658 ? 8.014 10.387 -33.903 1.00 90.06 658 GLU A O 1
ATOM 5199 N N . ALA A 1 659 ? 8.924 11.265 -32.044 1.00 88.38 659 ALA A N 1
ATOM 5200 C CA . ALA A 1 659 ? 9.320 9.965 -31.482 1.00 88.38 659 ALA A CA 1
ATOM 5201 C C . ALA A 1 659 ? 8.100 9.198 -30.945 1.00 88.38 659 ALA A C 1
ATOM 5203 O O . ALA A 1 659 ? 8.019 7.972 -31.012 1.00 88.38 659 ALA A O 1
ATOM 5204 N N . GLY A 1 660 ? 7.115 9.926 -30.422 1.00 91.62 660 GLY A N 1
ATOM 5205 C CA . GLY A 1 660 ? 5.833 9.381 -30.002 1.00 91.62 660 GLY A CA 1
ATOM 5206 C C . GLY A 1 660 ? 5.072 10.359 -29.120 1.00 91.62 660 GLY A C 1
ATOM 5207 O O . GLY A 1 660 ? 5.412 11.534 -29.040 1.00 91.62 660 GLY A O 1
ATOM 5208 N N . ALA A 1 661 ? 4.068 9.851 -28.406 1.00 92.31 661 ALA A N 1
ATOM 5209 C CA . ALA A 1 661 ? 3.296 10.634 -27.452 1.00 92.31 661 ALA A CA 1
ATOM 5210 C C . ALA A 1 661 ? 3.313 9.977 -26.071 1.00 92.31 661 ALA A C 1
ATOM 5212 O O . ALA A 1 661 ? 3.074 8.771 -25.941 1.00 92.31 661 ALA A O 1
ATOM 5213 N N . ILE A 1 662 ? 3.552 10.780 -25.036 1.00 93.38 662 ILE A N 1
ATOM 5214 C CA . ILE A 1 662 ? 3.493 10.342 -23.642 1.00 93.38 662 ILE A CA 1
ATOM 5215 C C . ILE A 1 662 ? 2.132 10.738 -23.048 1.00 93.38 662 ILE A C 1
ATOM 5217 O O . ILE A 1 662 ? 1.722 11.900 -23.165 1.00 93.38 662 ILE A O 1
ATOM 5221 N N . PRO A 1 663 ? 1.398 9.800 -22.421 1.00 94.38 663 PRO A N 1
ATOM 5222 C CA . PRO A 1 663 ? 0.168 10.125 -21.715 1.00 94.38 663 PRO A CA 1
ATOM 5223 C C . PRO A 1 663 ? 0.461 10.918 -20.437 1.00 94.38 663 PRO A C 1
ATOM 5225 O O . PRO A 1 663 ? 1.396 10.620 -19.691 1.00 94.38 663 PRO A O 1
ATOM 5228 N N . ILE A 1 664 ? -0.398 11.896 -20.169 1.00 95.19 664 ILE A N 1
ATOM 5229 C CA . ILE A 1 664 ? -0.422 12.670 -18.932 1.00 95.19 664 ILE A CA 1
ATOM 5230 C C . ILE A 1 664 ? -1.754 12.423 -18.235 1.00 95.19 664 ILE A C 1
ATOM 5232 O O . ILE A 1 664 ? -2.809 12.471 -18.873 1.00 95.19 664 ILE A O 1
ATOM 5236 N N . LEU A 1 665 ? -1.701 12.166 -16.933 1.00 94.31 665 LEU A N 1
ATOM 5237 C CA . LEU A 1 665 ? -2.845 12.093 -16.038 1.00 94.31 665 LEU A CA 1
ATOM 5238 C C . LEU A 1 665 ? -2.822 13.299 -15.104 1.00 94.31 665 LEU A C 1
ATOM 5240 O O . LEU A 1 665 ? -1.883 13.501 -14.340 1.00 94.31 665 LEU A O 1
ATOM 5244 N N . TRP A 1 666 ? -3.878 14.092 -15.173 1.00 95.38 666 TRP A N 1
ATOM 5245 C CA . TRP A 1 666 ? -4.114 15.264 -14.350 1.00 95.38 666 TRP A CA 1
ATOM 5246 C C . TRP A 1 666 ? -4.959 14.861 -13.146 1.00 95.38 666 TRP A C 1
ATOM 5248 O O . TRP A 1 666 ? -6.132 14.499 -13.291 1.00 95.38 666 TRP A O 1
ATOM 5258 N N . ILE A 1 667 ? -4.361 14.937 -11.964 1.00 92.88 667 ILE A N 1
ATOM 5259 C CA . ILE A 1 667 ? -4.974 14.578 -10.689 1.00 92.88 667 ILE A CA 1
ATOM 5260 C C . ILE A 1 667 ? -5.195 15.876 -9.924 1.00 92.88 667 ILE A C 1
ATOM 5262 O O . ILE A 1 667 ? -4.244 16.492 -9.449 1.00 92.88 667 ILE A O 1
ATOM 5266 N N . VAL A 1 668 ? -6.447 16.326 -9.835 1.00 93.56 668 VAL A N 1
ATOM 5267 C CA . VAL A 1 668 ? -6.787 17.527 -9.063 1.00 93.56 668 VAL A CA 1
ATOM 5268 C C . VAL A 1 668 ? -7.175 17.116 -7.658 1.00 93.56 668 VAL A C 1
ATOM 5270 O O . VAL A 1 668 ? -8.098 16.332 -7.464 1.00 93.56 668 VAL A O 1
ATOM 5273 N N . ASN A 1 669 ? -6.478 17.674 -6.680 1.00 85.31 669 ASN A N 1
ATOM 5274 C CA . ASN A 1 669 ? -6.743 17.454 -5.274 1.00 85.31 669 ASN A CA 1
ATOM 5275 C C . ASN A 1 669 ? -8.209 17.777 -4.928 1.00 85.31 669 ASN A C 1
ATOM 5277 O O . ASN A 1 669 ? -8.722 18.830 -5.316 1.00 85.31 669 ASN A O 1
ATOM 5281 N N . GLY A 1 670 ? -8.874 16.855 -4.231 1.00 79.69 670 GLY A N 1
ATOM 5282 C CA . GLY A 1 670 ? -10.305 16.912 -3.919 1.00 79.69 670 GLY A CA 1
ATOM 5283 C C . GLY A 1 670 ? -11.238 16.423 -5.036 1.00 79.69 670 GLY A C 1
ATOM 5284 O O . GLY A 1 670 ? -12.421 16.214 -4.782 1.00 79.69 670 GLY A O 1
ATOM 5285 N N . ALA A 1 671 ? -10.758 16.192 -6.263 1.00 85.25 671 ALA A N 1
ATOM 5286 C CA . ALA A 1 671 ? -11.578 15.625 -7.333 1.00 85.25 671 ALA A CA 1
ATOM 5287 C C . ALA A 1 671 ? -11.546 14.087 -7.310 1.00 85.25 671 ALA A C 1
ATOM 5289 O O . ALA A 1 671 ? -10.493 13.468 -7.210 1.00 85.25 671 ALA A O 1
ATOM 5290 N N . SER A 1 672 ? -12.710 13.456 -7.484 1.00 76.00 672 SER A N 1
ATOM 5291 C CA . SER A 1 672 ? -12.866 11.991 -7.525 1.00 76.00 672 SER A CA 1
ATOM 5292 C C . SER A 1 672 ? -12.556 11.359 -8.891 1.00 76.00 672 SER A C 1
ATOM 5294 O O . SER A 1 672 ? -12.756 10.161 -9.086 1.00 76.00 672 SER A O 1
ATOM 5296 N N . PHE A 1 673 ? -12.107 12.156 -9.861 1.00 80.38 673 PHE A N 1
ATOM 5297 C CA . PHE A 1 673 ? -11.793 11.707 -11.213 1.00 80.38 673 PHE A CA 1
ATOM 5298 C C . PHE A 1 673 ? -10.531 12.402 -11.730 1.00 80.38 673 PHE A C 1
ATOM 5300 O O . PHE A 1 673 ? -10.153 13.474 -11.260 1.00 80.38 673 PHE A O 1
ATOM 5307 N N . MET A 1 674 ? -9.904 11.792 -12.732 1.00 88.06 674 MET A N 1
ATOM 5308 C CA . MET A 1 674 ? -8.704 12.309 -13.387 1.00 88.06 674 MET A CA 1
ATOM 5309 C C . MET A 1 674 ? -9.027 12.715 -14.824 1.00 88.06 674 MET A C 1
ATOM 5311 O O . MET A 1 674 ? -9.924 12.147 -15.453 1.00 88.06 674 MET A O 1
ATOM 5315 N N . VAL A 1 675 ? -8.270 13.664 -15.368 1.00 91.19 675 VAL A N 1
ATOM 5316 C CA . VAL A 1 675 ? -8.302 13.989 -16.803 1.00 91.19 675 VAL A CA 1
ATOM 5317 C C . VAL A 1 675 ? -7.053 13.416 -17.445 1.00 91.19 675 VAL A C 1
ATOM 5319 O O . VAL A 1 675 ? -5.990 13.463 -16.840 1.00 91.19 675 VAL A O 1
ATOM 5322 N N . SER A 1 676 ? -7.146 12.903 -18.669 1.00 91.06 676 SER A N 1
ATOM 5323 C CA . SER A 1 676 ? -5.960 12.508 -19.428 1.00 91.06 676 SER A CA 1
ATOM 5324 C C . SER A 1 676 ? -5.797 13.334 -20.693 1.00 91.06 676 SER A C 1
ATOM 5326 O O . SER A 1 676 ? -6.779 13.659 -21.362 1.00 91.06 676 SER A O 1
ATOM 5328 N N . THR A 1 677 ? -4.547 13.655 -21.011 1.00 92.44 677 THR A N 1
ATOM 5329 C CA . THR A 1 677 ? -4.116 14.233 -22.288 1.00 92.44 677 THR A CA 1
ATOM 5330 C C . THR A 1 677 ? -2.895 13.471 -22.804 1.00 92.44 677 THR A C 1
ATOM 5332 O O . THR A 1 677 ? -2.327 12.633 -22.103 1.00 92.44 677 THR A O 1
ATOM 5335 N N . GLN A 1 678 ? -2.479 13.741 -24.037 1.00 90.38 678 GLN A N 1
ATOM 5336 C CA . GLN A 1 678 ? -1.260 13.184 -24.626 1.00 90.38 678 GLN A CA 1
ATOM 5337 C C . GLN A 1 678 ? -0.395 14.333 -25.128 1.00 90.38 678 GLN A C 1
ATOM 5339 O O . GLN A 1 678 ? -0.932 15.305 -25.649 1.00 90.38 678 GLN A O 1
ATOM 5344 N N . TYR A 1 679 ? 0.917 14.224 -24.941 1.00 92.50 679 TYR A N 1
ATOM 5345 C CA . TYR A 1 679 ? 1.880 15.211 -25.422 1.00 92.50 679 TYR A CA 1
ATOM 5346 C C . TYR A 1 679 ? 2.905 14.532 -26.317 1.00 92.50 679 TYR A C 1
ATOM 5348 O O . TYR A 1 679 ? 3.511 13.534 -25.917 1.00 92.50 679 TYR A O 1
ATOM 5356 N N . SER A 1 680 ? 3.095 15.094 -27.507 1.00 92.00 680 SER A N 1
ATOM 5357 C CA . SER A 1 680 ? 4.131 14.679 -28.446 1.00 92.00 680 SER A CA 1
ATOM 5358 C C . SER A 1 680 ? 5.518 14.948 -27.875 1.00 92.00 680 SER A C 1
ATOM 5360 O O . SER A 1 680 ? 5.784 16.001 -27.287 1.00 92.00 680 SER A O 1
ATOM 5362 N N . VAL A 1 681 ? 6.403 13.977 -28.052 1.00 92.81 681 VAL A N 1
ATOM 5363 C CA . VAL A 1 681 ? 7.794 14.011 -27.609 1.00 92.81 681 VAL A CA 1
ATOM 5364 C C . VAL A 1 681 ? 8.712 13.728 -28.788 1.00 92.81 681 VAL A C 1
ATOM 5366 O O . VAL A 1 681 ? 8.366 12.988 -29.710 1.00 92.81 681 VAL A O 1
ATOM 5369 N N . TYR A 1 682 ? 9.884 14.351 -28.766 1.00 90.69 682 TYR A N 1
ATOM 5370 C CA . TYR A 1 682 ? 10.795 14.393 -29.905 1.00 90.69 682 TYR A CA 1
ATOM 5371 C C . TYR A 1 682 ? 12.182 13.890 -29.503 1.00 90.69 682 TYR A C 1
ATOM 5373 O O . TYR A 1 682 ? 12.613 14.118 -28.363 1.00 90.69 682 TYR A O 1
ATOM 5381 N N . PRO A 1 683 ? 12.899 13.222 -30.422 1.00 88.38 683 PRO A N 1
ATOM 5382 C CA . PRO A 1 683 ? 14.245 12.750 -30.145 1.00 88.38 683 PRO A CA 1
ATOM 5383 C C . PRO A 1 683 ? 15.208 13.934 -29.993 1.00 88.38 683 PRO A C 1
ATOM 5385 O O . PRO A 1 683 ? 14.960 15.016 -30.526 1.00 88.38 683 PRO A O 1
ATOM 5388 N N . ALA A 1 684 ? 16.309 13.755 -29.264 1.00 83.94 684 ALA A N 1
ATOM 5389 C CA . ALA A 1 684 ? 17.313 14.809 -29.114 1.00 83.94 684 ALA A CA 1
ATOM 5390 C C . ALA A 1 684 ? 18.038 15.063 -30.446 1.00 83.94 684 ALA A C 1
ATOM 5392 O O . ALA A 1 684 ? 18.442 14.129 -31.136 1.00 83.94 684 ALA A O 1
ATOM 5393 N N . SER A 1 685 ? 18.220 16.332 -30.814 1.00 77.38 685 SER A N 1
ATOM 5394 C CA . SER A 1 685 ? 18.795 16.692 -32.118 1.00 77.38 685 SER A CA 1
ATOM 5395 C C . SER A 1 685 ? 20.311 16.480 -32.187 1.00 77.38 685 SER A C 1
ATOM 5397 O O . SER A 1 685 ? 20.860 16.298 -33.276 1.00 77.38 685 SER A O 1
ATOM 5399 N N . HIS A 1 686 ? 21.005 16.513 -31.044 1.00 76.38 686 HIS A N 1
ATOM 5400 C CA . HIS A 1 686 ? 22.471 16.473 -30.982 1.00 76.38 686 HIS A CA 1
ATOM 5401 C C . HIS A 1 686 ? 23.037 15.331 -30.131 1.00 76.38 686 HIS A C 1
ATOM 5403 O O . HIS A 1 686 ? 24.256 15.144 -30.096 1.00 76.38 686 HIS A O 1
ATOM 5409 N N . HIS A 1 687 ? 22.175 14.521 -29.512 1.00 75.12 687 HIS A N 1
ATOM 5410 C CA . HIS A 1 687 ? 22.576 13.416 -28.649 1.00 75.12 687 HIS A CA 1
ATOM 5411 C C . HIS A 1 687 ? 21.787 12.135 -28.954 1.00 75.12 687 HIS A C 1
ATOM 5413 O O . HIS A 1 687 ? 20.613 12.208 -29.308 1.00 75.12 687 HIS A O 1
ATOM 5419 N N . PRO A 1 688 ? 22.404 10.944 -28.822 1.00 78.88 688 PRO A N 1
ATOM 5420 C CA . PRO A 1 688 ? 21.662 9.690 -28.864 1.00 78.88 688 PRO A CA 1
ATOM 5421 C C . PRO A 1 688 ? 20.615 9.678 -27.749 1.00 78.88 688 PRO A C 1
ATOM 5423 O O . PRO A 1 688 ? 20.948 9.920 -26.590 1.00 78.88 688 PRO A O 1
ATOM 5426 N N . ASP A 1 689 ? 19.367 9.388 -28.104 1.00 74.31 689 ASP A N 1
ATOM 5427 C CA . ASP A 1 689 ? 18.217 9.566 -27.216 1.00 74.31 689 ASP A CA 1
ATOM 5428 C C . ASP A 1 689 ? 18.286 8.719 -25.929 1.00 74.31 689 ASP A C 1
ATOM 5430 O O . ASP A 1 689 ? 17.873 9.184 -24.868 1.00 74.31 689 ASP A O 1
ATOM 5434 N N . ASP A 1 690 ? 18.884 7.526 -26.033 1.00 75.00 690 ASP A N 1
ATOM 5435 C CA . ASP A 1 690 ? 19.058 6.527 -24.966 1.00 75.00 690 ASP A CA 1
ATOM 5436 C C . ASP A 1 690 ? 20.334 6.734 -24.115 1.00 75.00 690 ASP A C 1
ATOM 5438 O O . ASP A 1 690 ? 20.636 5.926 -23.234 1.00 75.00 690 ASP A O 1
ATOM 5442 N N . ALA A 1 691 ? 21.136 7.774 -24.375 1.00 76.06 691 ALA A N 1
ATOM 5443 C CA . ALA A 1 691 ? 22.319 8.048 -23.561 1.00 76.06 691 ALA A CA 1
ATOM 5444 C C . ALA A 1 691 ? 21.904 8.787 -22.274 1.00 76.06 691 ALA A C 1
ATOM 5446 O O . ALA A 1 691 ? 21.432 9.925 -22.366 1.00 76.06 691 ALA A O 1
ATOM 5447 N N . PRO A 1 692 ? 22.093 8.202 -21.071 1.00 80.81 692 PRO A N 1
ATOM 5448 C CA . PRO A 1 692 ? 21.782 8.904 -19.835 1.00 80.81 692 PRO A CA 1
ATOM 5449 C C . PRO A 1 692 ? 22.628 10.181 -19.753 1.00 80.81 692 PRO A C 1
ATOM 5451 O O . PRO A 1 692 ? 23.830 10.144 -20.053 1.00 80.81 692 PRO A O 1
ATOM 5454 N N . PRO A 1 693 ? 22.035 11.325 -19.372 1.00 88.75 693 PRO A N 1
ATOM 5455 C CA . PRO A 1 693 ? 22.802 12.545 -19.227 1.00 88.75 693 PRO A CA 1
ATOM 5456 C C . PRO A 1 693 ? 23.858 12.347 -18.142 1.00 88.75 693 PRO A C 1
ATOM 5458 O O . PRO A 1 693 ? 23.586 11.770 -17.090 1.00 88.75 693 PRO A O 1
ATOM 5461 N N . GLY A 1 694 ? 25.070 12.851 -18.378 1.00 92.31 694 GLY A N 1
ATOM 5462 C CA . GLY A 1 694 ? 26.061 12.943 -17.308 1.00 92.31 694 GLY A CA 1
ATOM 5463 C C . GLY A 1 694 ? 25.505 13.759 -16.136 1.00 92.31 694 GLY A C 1
ATOM 5464 O O . GLY A 1 694 ? 24.649 14.621 -16.337 1.00 92.31 694 GLY A O 1
ATOM 5465 N N . GLU A 1 695 ? 26.015 13.525 -14.928 1.00 92.75 695 GLU A N 1
ATOM 5466 C CA . GLU A 1 695 ? 25.512 14.118 -13.676 1.00 92.75 695 GLU A CA 1
ATOM 5467 C C . GLU A 1 695 ? 25.288 15.640 -13.765 1.00 92.75 695 GLU A C 1
ATOM 5469 O O . GLU A 1 695 ? 24.238 16.147 -13.376 1.00 92.75 695 GLU A O 1
ATOM 5474 N N . ALA A 1 696 ? 26.227 16.365 -14.383 1.00 94.50 696 ALA A N 1
ATOM 5475 C CA . ALA A 1 696 ? 26.112 17.808 -14.588 1.00 94.50 696 ALA A CA 1
ATOM 5476 C C . ALA A 1 696 ? 24.906 18.204 -15.463 1.00 94.50 696 ALA A C 1
ATOM 5478 O O . ALA A 1 696 ? 24.232 19.186 -15.168 1.00 94.50 696 ALA A O 1
ATOM 5479 N N . MET A 1 697 ? 24.611 17.450 -16.525 1.00 94.69 697 MET A N 1
ATOM 5480 C CA . MET A 1 697 ? 23.466 17.723 -17.399 1.00 94.69 697 MET A CA 1
ATOM 5481 C C . MET A 1 697 ? 22.153 17.230 -16.778 1.00 94.69 697 MET A C 1
ATOM 5483 O O . MET A 1 697 ? 21.120 17.877 -16.928 1.00 94.69 697 MET A O 1
ATOM 5487 N N . ALA A 1 698 ? 22.188 16.138 -16.008 1.00 94.31 698 ALA A N 1
ATOM 5488 C CA . ALA A 1 698 ? 21.043 15.698 -15.215 1.00 94.31 698 ALA A CA 1
ATOM 5489 C C . ALA A 1 698 ? 20.612 16.784 -14.210 1.00 94.31 698 ALA A C 1
ATOM 5491 O O . ALA A 1 698 ? 19.419 17.066 -14.084 1.00 94.31 698 ALA A O 1
ATOM 5492 N N . ALA A 1 699 ? 21.575 17.458 -13.569 1.00 94.38 699 ALA A N 1
ATOM 5493 C CA . ALA A 1 699 ? 21.314 18.607 -12.704 1.00 94.38 699 ALA A CA 1
ATOM 5494 C C . ALA A 1 699 ? 20.689 19.789 -13.473 1.00 94.38 699 ALA A C 1
ATOM 5496 O O . ALA A 1 699 ? 19.712 20.370 -12.999 1.00 94.38 699 ALA A O 1
ATOM 5497 N N . VAL A 1 700 ? 21.176 20.094 -14.687 1.00 95.94 700 VAL A N 1
ATOM 5498 C CA . VAL A 1 700 ? 20.565 21.112 -15.569 1.00 95.94 700 VAL A CA 1
ATOM 5499 C C . VAL A 1 700 ? 19.107 20.762 -15.878 1.00 95.94 700 VAL A C 1
ATOM 5501 O O . VAL A 1 700 ? 18.231 21.605 -15.698 1.00 95.94 700 VAL A O 1
ATOM 5504 N N . PHE A 1 701 ? 18.810 19.525 -16.291 1.00 95.62 701 PHE A N 1
ATOM 5505 C CA . PHE A 1 701 ? 17.433 19.101 -16.567 1.00 95.62 701 PHE A CA 1
ATOM 5506 C C . PHE A 1 701 ? 16.535 19.205 -15.332 1.00 95.62 701 PHE A C 1
ATOM 5508 O O . PHE A 1 701 ? 15.395 19.665 -15.435 1.00 95.62 701 PHE A O 1
ATOM 5515 N N . LYS A 1 702 ? 17.049 18.832 -14.155 1.00 94.19 702 LYS A N 1
ATOM 5516 C CA . LYS A 1 702 ? 16.288 18.896 -12.906 1.00 94.19 702 LYS A CA 1
ATOM 5517 C C . LYS A 1 702 ? 15.924 20.337 -12.557 1.00 94.19 702 LYS A C 1
ATOM 5519 O O . LYS A 1 702 ? 14.749 20.621 -12.322 1.00 94.19 702 LYS A O 1
ATOM 5524 N N . GLU A 1 703 ? 16.879 21.260 -12.608 1.00 95.19 703 GLU A N 1
ATOM 5525 C CA . GLU A 1 703 ? 16.611 22.683 -12.364 1.00 95.19 703 GLU A CA 1
ATOM 5526 C C . GLU A 1 703 ? 15.685 23.294 -13.419 1.00 95.19 703 GLU A C 1
ATOM 5528 O O . GLU A 1 703 ? 14.801 24.085 -13.087 1.00 95.19 703 GLU A O 1
ATOM 5533 N N . MET A 1 704 ? 15.822 22.887 -14.685 1.00 96.38 704 MET A N 1
ATOM 5534 C CA . MET A 1 704 ? 14.924 23.324 -15.754 1.00 96.38 704 MET A CA 1
ATOM 5535 C C . MET A 1 704 ? 13.484 22.875 -15.517 1.00 96.38 704 MET A C 1
ATOM 5537 O O . MET A 1 704 ? 12.567 23.685 -15.657 1.00 96.38 704 MET A O 1
ATOM 5541 N N . SER A 1 705 ? 13.264 21.634 -15.079 1.00 95.94 705 SER A N 1
ATOM 5542 C CA . SER A 1 705 ? 11.923 21.165 -14.710 1.00 95.94 705 SER A CA 1
ATOM 5543 C C . SER A 1 705 ? 11.316 22.025 -13.584 1.00 95.94 705 SER A C 1
ATOM 5545 O O . SER A 1 705 ? 10.163 22.452 -13.663 1.00 95.94 705 SER A O 1
ATOM 5547 N N . GLN A 1 706 ? 12.112 22.406 -12.581 1.00 94.38 706 GLN A N 1
ATOM 5548 C CA . GLN A 1 706 ? 11.665 23.242 -11.461 1.00 94.38 706 GLN A CA 1
ATOM 5549 C C . GLN A 1 706 ? 11.351 24.684 -11.889 1.00 94.38 706 GLN A C 1
ATOM 5551 O O . GLN A 1 706 ? 10.339 25.251 -11.467 1.00 94.38 706 GLN A O 1
ATOM 5556 N N . ILE A 1 707 ? 12.172 25.273 -12.764 1.00 95.62 707 ILE A N 1
ATOM 5557 C CA . ILE A 1 707 ? 11.934 26.599 -13.359 1.00 95.62 707 ILE A CA 1
ATOM 5558 C C . ILE A 1 707 ? 10.598 26.615 -14.105 1.00 95.62 707 ILE A C 1
ATOM 5560 O O . ILE A 1 707 ? 9.793 27.531 -13.929 1.00 95.62 707 ILE A O 1
ATOM 5564 N N . PHE A 1 708 ? 10.333 25.588 -14.909 1.00 96.56 708 PHE A N 1
ATOM 5565 C CA . PHE A 1 708 ? 9.124 25.504 -15.724 1.00 96.56 708 PHE A CA 1
ATOM 5566 C C . PHE A 1 708 ? 7.867 25.223 -14.901 1.00 96.56 708 PHE A C 1
ATOM 5568 O O . PHE A 1 708 ? 6.826 25.833 -15.151 1.00 96.56 708 PHE A O 1
ATOM 5575 N N . MET A 1 709 ? 7.974 24.403 -13.855 1.00 95.25 709 MET A N 1
ATOM 5576 C CA . MET A 1 709 ? 6.919 24.272 -12.849 1.00 95.25 709 MET A CA 1
ATOM 5577 C C . MET A 1 709 ? 6.629 25.611 -12.157 1.00 95.25 709 MET A C 1
ATOM 5579 O O . MET A 1 709 ? 5.468 25.977 -11.977 1.00 95.25 709 MET A O 1
ATOM 5583 N N . THR A 1 710 ? 7.669 26.391 -11.846 1.00 94.62 710 THR A N 1
ATOM 5584 C CA . THR A 1 710 ? 7.514 27.735 -11.270 1.00 94.62 710 THR A CA 1
ATOM 5585 C C . THR A 1 710 ? 6.799 28.674 -12.243 1.00 94.62 710 THR A C 1
ATOM 5587 O O . THR A 1 710 ? 5.859 29.352 -11.844 1.00 94.62 710 THR A O 1
ATOM 5590 N N . PHE A 1 711 ? 7.152 28.689 -13.533 1.00 96.25 711 PHE A N 1
ATOM 5591 C CA . PHE A 1 711 ? 6.427 29.500 -14.518 1.00 96.25 711 PHE A CA 1
ATOM 5592 C C . PHE A 1 711 ? 4.925 29.180 -14.543 1.00 96.25 711 PHE A C 1
ATOM 5594 O O . PHE A 1 711 ? 4.109 30.100 -14.443 1.00 96.25 711 PHE A O 1
ATOM 5601 N N . MET A 1 712 ? 4.565 27.892 -14.589 1.00 96.75 712 MET A N 1
ATOM 5602 C CA . MET A 1 712 ? 3.166 27.454 -14.583 1.00 96.75 712 MET A CA 1
ATOM 5603 C C . MET A 1 712 ? 2.425 27.903 -13.316 1.00 96.75 712 MET A C 1
ATOM 5605 O O . MET A 1 712 ? 1.349 28.492 -13.407 1.00 96.75 712 MET A O 1
ATOM 5609 N N . ASN A 1 713 ? 3.035 27.715 -12.142 1.00 94.56 713 ASN A N 1
ATOM 5610 C CA . ASN A 1 713 ? 2.430 28.048 -10.847 1.00 94.56 713 ASN A CA 1
ATOM 5611 C C . ASN A 1 713 ? 2.215 29.551 -10.624 1.00 94.56 713 ASN A C 1
ATOM 5613 O O . ASN A 1 713 ? 1.319 29.934 -9.875 1.00 94.56 713 ASN A O 1
ATOM 5617 N N . TYR A 1 714 ? 3.006 30.401 -11.281 1.00 93.62 714 TYR A N 1
ATOM 5618 C CA . TYR A 1 714 ? 2.857 31.859 -11.232 1.00 93.62 714 TYR A CA 1
ATOM 5619 C C . TYR A 1 714 ? 2.025 32.421 -12.395 1.00 93.62 714 TYR A C 1
ATOM 5621 O O . TYR A 1 714 ? 1.960 33.638 -12.573 1.00 93.62 714 TYR A O 1
ATOM 5629 N N . GLY A 1 715 ? 1.397 31.561 -13.206 1.00 95.12 715 GLY A N 1
ATOM 5630 C CA . GLY A 1 715 ? 0.605 31.984 -14.363 1.00 95.12 715 GLY A CA 1
ATOM 5631 C C . GLY A 1 715 ? 1.425 32.686 -15.447 1.00 95.12 715 GLY A C 1
ATOM 5632 O O . GLY A 1 715 ? 0.876 33.466 -16.231 1.00 95.12 715 GLY A O 1
ATOM 5633 N N . ILE A 1 716 ? 2.737 32.435 -15.486 1.00 96.69 716 ILE A N 1
ATOM 5634 C CA . ILE A 1 716 ? 3.629 32.949 -16.520 1.00 96.69 716 ILE A CA 1
ATOM 5635 C C . ILE A 1 716 ? 3.552 32.000 -17.713 1.00 96.69 716 ILE A C 1
ATOM 5637 O O . ILE A 1 716 ? 3.937 30.836 -17.643 1.00 96.69 716 ILE A O 1
ATOM 5641 N N . VAL A 1 717 ? 3.067 32.532 -18.825 1.00 97.31 717 VAL A N 1
ATOM 5642 C CA . VAL A 1 717 ? 2.868 31.816 -20.079 1.00 97.31 717 VAL A CA 1
ATOM 5643 C C . VAL A 1 717 ? 4.071 32.043 -20.978 1.00 97.31 717 VAL A C 1
ATOM 5645 O O . VAL A 1 717 ? 4.426 33.189 -21.287 1.00 97.31 717 VAL A O 1
ATOM 5648 N N . LEU A 1 718 ? 4.688 30.945 -21.403 1.00 96.38 718 LEU A N 1
ATOM 5649 C CA . LEU A 1 718 ? 5.847 30.956 -22.283 1.00 96.38 718 LEU A CA 1
ATOM 5650 C C . LEU A 1 718 ? 5.422 30.736 -23.731 1.00 96.38 718 LEU A C 1
ATOM 5652 O O . LEU A 1 718 ? 4.703 29.791 -24.045 1.00 96.38 718 LEU A O 1
ATOM 5656 N N . HIS A 1 719 ? 5.918 31.591 -24.616 1.00 94.56 719 HIS A N 1
ATOM 5657 C CA . HIS A 1 719 ? 5.873 31.381 -26.050 1.00 94.56 719 HIS A CA 1
ATOM 5658 C C . HIS A 1 719 ? 7.255 30.964 -26.560 1.00 94.56 719 HIS A C 1
ATOM 5660 O O . HIS A 1 719 ? 8.264 31.524 -26.122 1.00 94.56 719 HIS A O 1
ATOM 5666 N N . PRO A 1 720 ? 7.312 30.025 -27.511 1.00 90.06 720 PRO A N 1
ATOM 5667 C CA . PRO A 1 720 ? 8.556 29.613 -28.147 1.00 90.06 720 PRO A CA 1
ATOM 5668 C C . PRO A 1 720 ? 9.354 30.802 -28.706 1.00 90.06 720 PRO A C 1
ATOM 5670 O O . PRO A 1 720 ? 8.755 31.807 -29.111 1.00 90.06 720 PRO A O 1
ATOM 5673 N N . PRO A 1 721 ? 10.696 30.722 -28.726 1.00 87.69 721 PRO A N 1
ATOM 5674 C CA . PRO A 1 721 ? 11.527 31.802 -29.238 1.00 87.69 721 PRO A CA 1
ATOM 5675 C C . PRO A 1 721 ? 11.214 32.079 -30.715 1.00 87.69 721 PRO A C 1
ATOM 5677 O O . PRO A 1 721 ? 10.980 31.171 -31.508 1.00 87.69 721 PRO A O 1
ATOM 5680 N N . ALA A 1 722 ? 11.214 33.361 -31.093 1.00 84.38 722 ALA A N 1
ATOM 5681 C CA . ALA A 1 722 ? 10.926 33.775 -32.469 1.00 84.38 722 ALA A CA 1
ATOM 5682 C C . ALA A 1 722 ? 11.986 33.289 -33.471 1.00 84.38 722 ALA A C 1
ATOM 5684 O O . ALA A 1 722 ? 11.663 33.047 -34.632 1.00 84.38 722 ALA A O 1
ATOM 5685 N N . ASP A 1 723 ? 13.241 33.173 -33.021 1.00 83.94 723 ASP A N 1
ATOM 5686 C CA . ASP A 1 723 ? 14.285 32.474 -33.759 1.00 83.94 723 ASP A CA 1
ATOM 5687 C C . ASP A 1 723 ? 14.439 31.064 -33.181 1.00 83.94 723 ASP A C 1
ATOM 5689 O O . ASP A 1 723 ? 15.028 30.911 -32.107 1.00 83.94 723 ASP A O 1
ATOM 5693 N N . PRO A 1 724 ? 13.941 30.039 -33.879 1.00 71.31 724 PRO A N 1
ATOM 5694 C CA . PRO A 1 724 ? 14.067 28.662 -33.435 1.00 71.31 724 PRO A CA 1
ATOM 5695 C C . PRO A 1 724 ? 15.505 28.151 -33.314 1.00 71.31 724 PRO A C 1
ATOM 5697 O O . PRO A 1 724 ? 15.760 27.164 -32.634 1.00 71.31 724 PRO A O 1
ATOM 5700 N N . ARG A 1 725 ? 16.455 28.790 -34.003 1.00 76.00 725 ARG A N 1
ATOM 5701 C CA . ARG A 1 725 ? 17.879 28.430 -33.948 1.00 76.00 725 ARG A CA 1
ATOM 5702 C C . ARG A 1 725 ? 18.642 29.265 -32.922 1.00 76.00 725 ARG A C 1
ATOM 5704 O O . ARG A 1 725 ? 19.842 29.070 -32.743 1.00 76.00 725 ARG A O 1
ATOM 5711 N N . GLY A 1 726 ? 17.969 30.212 -32.273 1.00 72.62 726 GLY A N 1
ATOM 5712 C CA . GLY A 1 726 ? 18.572 31.102 -31.297 1.00 72.62 726 GLY A CA 1
ATOM 5713 C C . GLY A 1 726 ? 18.690 30.451 -29.921 1.00 72.62 726 GLY A C 1
ATOM 5714 O O . GLY A 1 726 ? 17.759 29.822 -29.438 1.00 72.62 726 GLY A O 1
ATOM 5715 N N . LEU A 1 727 ? 19.800 30.714 -29.226 1.00 84.38 727 LEU A N 1
ATOM 5716 C CA . LEU A 1 727 ? 19.984 30.384 -27.800 1.00 84.38 727 LEU A CA 1
ATOM 5717 C C . LEU A 1 727 ? 19.190 31.318 -26.864 1.00 84.38 727 LEU A C 1
ATOM 5719 O O . LEU A 1 727 ? 19.379 31.313 -25.648 1.00 84.38 727 LEU A O 1
ATOM 5723 N N . ALA A 1 728 ? 18.336 32.179 -27.421 1.00 90.88 728 ALA A N 1
ATOM 5724 C CA . ALA A 1 728 ? 17.534 33.092 -26.628 1.00 90.88 728 ALA A CA 1
ATOM 5725 C C . ALA A 1 728 ? 16.472 32.302 -25.843 1.00 90.88 728 ALA A C 1
ATOM 5727 O O . ALA A 1 728 ? 15.839 31.408 -26.409 1.00 90.88 728 ALA A O 1
ATOM 5728 N N . PRO A 1 729 ? 16.239 32.638 -24.563 1.00 93.50 729 PRO A N 1
ATOM 5729 C CA . PRO A 1 729 ? 15.153 32.040 -23.804 1.00 93.50 729 PRO A CA 1
ATOM 5730 C C . PRO A 1 729 ? 13.797 32.369 -24.446 1.00 93.50 729 PRO A C 1
ATOM 5732 O O . PRO A 1 729 ? 13.661 33.416 -25.091 1.00 93.50 729 PRO A O 1
ATOM 5735 N N . PRO A 1 730 ? 12.779 31.514 -24.252 1.00 94.69 730 PRO A N 1
ATOM 5736 C CA . PRO A 1 730 ? 11.442 31.760 -24.761 1.00 94.69 730 PRO A CA 1
ATOM 5737 C C . PRO A 1 730 ? 10.860 33.046 -24.180 1.00 94.69 730 PRO A C 1
ATOM 5739 O O . PRO A 1 730 ? 11.174 33.479 -23.058 1.00 94.69 730 PRO A O 1
ATOM 5742 N N . ASP A 1 731 ? 9.974 33.644 -24.965 1.00 95.88 731 ASP A N 1
ATOM 5743 C CA . ASP A 1 731 ? 9.280 34.853 -24.578 1.00 95.88 731 ASP A CA 1
ATOM 5744 C C . ASP A 1 731 ? 8.305 34.537 -23.448 1.00 95.88 731 ASP A C 1
ATOM 5746 O O . ASP A 1 731 ? 7.380 33.747 -23.599 1.00 95.88 731 ASP A O 1
ATOM 5750 N N . SER A 1 732 ? 8.505 35.173 -22.301 1.00 96.75 732 SER A N 1
ATOM 5751 C CA . SER A 1 732 ? 7.636 35.041 -21.137 1.00 96.75 732 SER A CA 1
ATOM 5752 C C . SER A 1 732 ? 6.664 36.209 -21.045 1.00 96.75 732 SER A C 1
ATOM 5754 O O . SER A 1 732 ? 6.955 37.331 -21.472 1.00 96.75 732 SER A O 1
ATOM 5756 N N . GLY A 1 733 ? 5.479 35.944 -20.507 1.00 96.69 733 GLY A N 1
ATOM 5757 C CA . GLY A 1 733 ? 4.437 36.940 -20.314 1.00 96.69 733 GLY A CA 1
ATOM 5758 C C . GLY A 1 733 ? 3.302 36.422 -19.450 1.00 96.69 733 GLY A C 1
ATOM 5759 O O . GLY A 1 733 ? 3.321 35.282 -19.003 1.00 96.69 733 GLY A O 1
ATOM 5760 N N . THR A 1 734 ? 2.305 37.260 -19.211 1.00 96.38 734 THR A N 1
ATOM 5761 C CA . THR A 1 734 ? 1.096 36.894 -18.466 1.00 96.38 734 THR A CA 1
ATOM 5762 C C . THR A 1 734 ? -0.135 37.158 -19.319 1.00 96.38 734 THR A C 1
ATOM 5764 O O . THR A 1 734 ? -0.122 37.993 -20.230 1.00 96.38 734 THR A O 1
ATOM 5767 N N . LEU A 1 735 ? -1.217 36.426 -19.063 1.00 96.69 735 LEU A N 1
ATOM 5768 C CA . LEU A 1 735 ? -2.500 36.727 -19.686 1.00 96.69 735 LEU A CA 1
ATOM 5769 C C . LEU A 1 735 ? -3.149 37.906 -18.959 1.00 96.69 735 LEU A C 1
ATOM 5771 O O . LEU A 1 735 ? -3.365 37.870 -17.754 1.00 96.69 735 LEU A O 1
ATOM 5775 N N . VAL A 1 736 ? -3.486 38.947 -19.713 1.00 94.94 736 VAL A N 1
ATOM 5776 C CA . VAL A 1 736 ? -4.187 40.131 -19.216 1.00 94.94 736 VAL A CA 1
ATOM 5777 C C . VAL A 1 736 ? -5.572 40.178 -19.847 1.00 94.94 736 VAL A C 1
ATOM 5779 O O . VAL A 1 736 ? -5.733 39.980 -21.058 1.00 94.94 736 VAL A O 1
ATOM 5782 N N . GLN A 1 737 ? -6.590 40.446 -19.032 1.00 93.56 737 GLN A N 1
ATOM 5783 C CA . GLN A 1 737 ? -7.965 40.540 -19.504 1.00 93.56 737 GLN A CA 1
ATOM 5784 C C . GLN A 1 737 ? -8.123 41.753 -20.436 1.00 93.56 737 GLN A C 1
ATOM 5786 O O . GLN A 1 737 ? -7.885 42.901 -20.057 1.00 93.56 737 GLN A O 1
ATOM 5791 N N . ALA A 1 738 ? -8.541 41.513 -21.678 1.00 93.62 738 ALA A N 1
ATOM 5792 C CA . ALA A 1 738 ? -8.929 42.549 -22.627 1.00 93.62 738 ALA A CA 1
ATOM 5793 C C . ALA A 1 738 ? -10.457 42.566 -22.796 1.00 93.62 738 ALA A C 1
ATOM 5795 O O . ALA A 1 738 ? -11.161 41.640 -22.404 1.00 93.62 738 ALA A O 1
ATOM 5796 N N . ARG A 1 739 ? -11.000 43.597 -23.464 1.00 91.44 739 ARG A N 1
ATOM 5797 C CA . ARG A 1 739 ? -12.457 43.722 -23.711 1.00 91.44 739 ARG A CA 1
ATOM 5798 C C . ARG A 1 739 ? -13.098 42.504 -24.405 1.00 91.44 739 ARG A C 1
ATOM 5800 O O . ARG A 1 739 ? -14.313 42.367 -24.361 1.00 91.44 739 ARG A O 1
ATOM 5807 N N . LYS A 1 740 ? -12.308 41.674 -25.096 1.00 91.50 740 LYS A N 1
ATOM 5808 C CA . LYS A 1 740 ? -12.747 40.464 -25.809 1.00 91.50 740 LYS A CA 1
ATOM 5809 C C . LYS A 1 740 ? -11.777 39.309 -25.529 1.00 91.50 740 LYS A C 1
ATOM 5811 O O . LYS A 1 740 ? -11.002 38.942 -26.407 1.00 91.50 740 LYS A O 1
ATOM 5816 N N . GLY A 1 741 ? -11.799 38.789 -24.305 1.00 92.31 741 GLY A N 1
ATOM 5817 C CA . GLY A 1 741 ? -10.998 37.631 -23.898 1.00 92.31 741 GLY A CA 1
ATOM 5818 C C . GLY A 1 741 ? -9.603 37.977 -23.376 1.00 92.31 741 GLY A C 1
ATOM 5819 O O . GLY A 1 741 ? -9.287 39.137 -23.106 1.00 92.31 741 GLY A O 1
ATOM 5820 N N . TRP A 1 742 ? -8.778 36.947 -23.217 1.00 94.06 742 TRP A N 1
ATOM 5821 C CA . TRP A 1 742 ? -7.433 37.039 -22.654 1.00 94.06 742 TRP A CA 1
ATOM 5822 C C . TRP A 1 742 ? -6.405 37.361 -23.732 1.00 94.06 742 TRP A C 1
ATOM 5824 O O . TRP A 1 742 ? -6.432 36.790 -24.822 1.00 94.06 742 TRP A O 1
ATOM 5834 N N . LYS A 1 743 ? -5.501 38.297 -23.439 1.00 96.12 743 LYS A N 1
ATOM 5835 C CA . LYS A 1 743 ? -4.377 38.629 -24.316 1.00 96.12 743 LYS A CA 1
ATOM 5836 C C . LYS A 1 743 ? -3.072 38.417 -23.581 1.00 96.12 743 LYS A C 1
ATOM 5838 O O . LYS A 1 743 ? -2.888 38.936 -22.487 1.00 96.12 743 LYS A O 1
ATOM 5843 N N . TRP A 1 744 ? -2.159 37.703 -24.221 1.00 97.38 744 TRP A N 1
ATOM 5844 C CA . TRP A 1 744 ? -0.803 37.554 -23.722 1.00 97.38 744 TRP A CA 1
ATOM 5845 C C . TRP A 1 744 ? -0.061 38.896 -23.778 1.00 97.38 744 TRP A C 1
ATOM 5847 O O . TRP A 1 744 ? -0.054 39.578 -24.809 1.00 97.38 744 TRP A O 1
ATOM 5857 N N . HIS A 1 745 ? 0.538 39.285 -22.657 1.00 97.00 745 HIS A N 1
ATOM 5858 C CA . HIS A 1 745 ? 1.362 40.475 -22.516 1.00 97.00 745 HIS A CA 1
ATOM 5859 C C . HIS A 1 745 ? 2.775 40.067 -22.114 1.00 97.00 745 HIS A C 1
ATOM 5861 O O . HIS A 1 745 ? 2.979 39.473 -21.059 1.00 97.00 745 HIS A O 1
ATOM 5867 N N . ARG A 1 746 ? 3.754 40.409 -22.956 1.00 96.69 746 ARG A N 1
ATOM 5868 C CA . ARG A 1 746 ? 5.161 40.073 -22.727 1.00 96.69 746 ARG A CA 1
ATOM 5869 C C . ARG A 1 746 ? 5.675 40.701 -21.435 1.00 96.69 746 ARG A C 1
ATOM 5871 O O . ARG A 1 746 ? 5.627 41.920 -21.282 1.00 96.69 746 ARG A O 1
ATOM 5878 N N . ASP A 1 747 ? 6.277 39.887 -20.581 1.00 96.62 747 ASP A N 1
ATOM 5879 C CA . ASP A 1 747 ? 6.983 40.310 -19.380 1.00 96.62 747 ASP A CA 1
ATOM 5880 C C . ASP A 1 747 ? 8.470 39.962 -19.490 1.00 96.62 747 ASP A C 1
ATOM 5882 O O . ASP A 1 747 ? 8.908 38.832 -19.297 1.00 96.62 747 ASP A O 1
ATOM 5886 N N . ARG A 1 748 ? 9.289 40.983 -19.753 1.00 94.31 748 ARG A N 1
ATOM 5887 C CA . ARG A 1 748 ? 10.748 40.830 -19.869 1.00 94.31 748 ARG A CA 1
ATOM 5888 C C . ARG A 1 748 ? 11.440 40.526 -18.537 1.00 94.31 748 ARG A C 1
ATOM 5890 O O . ARG A 1 748 ? 12.649 40.301 -18.529 1.00 94.31 748 ARG A O 1
ATOM 5897 N N . ARG A 1 749 ? 10.729 40.606 -17.410 1.00 95.44 749 ARG A N 1
ATOM 5898 C CA . ARG A 1 749 ? 11.280 40.372 -16.070 1.00 95.44 749 ARG A CA 1
ATOM 5899 C C . ARG A 1 749 ? 11.000 38.967 -15.559 1.00 95.44 749 ARG A C 1
ATOM 5901 O O . ARG A 1 749 ? 11.690 38.562 -14.634 1.00 95.44 749 ARG A O 1
ATOM 5908 N N . ALA A 1 750 ? 10.098 38.215 -16.181 1.00 94.81 750 ALA A N 1
ATOM 5909 C CA . ALA A 1 750 ? 9.655 36.913 -15.692 1.00 94.81 750 ALA A CA 1
ATOM 5910 C C . ALA A 1 750 ? 10.804 35.919 -15.424 1.00 94.81 750 ALA A C 1
ATOM 5912 O O . ALA A 1 750 ? 10.843 35.311 -14.360 1.00 94.81 750 ALA A O 1
ATOM 5913 N N . TRP A 1 751 ? 11.804 35.822 -16.308 1.00 95.00 751 TRP A N 1
ATOM 5914 C CA . TRP A 1 751 ? 13.004 34.996 -16.077 1.00 95.00 751 TRP A CA 1
ATOM 5915 C C . TRP A 1 751 ? 13.818 35.414 -14.840 1.00 95.00 751 TRP A C 1
AT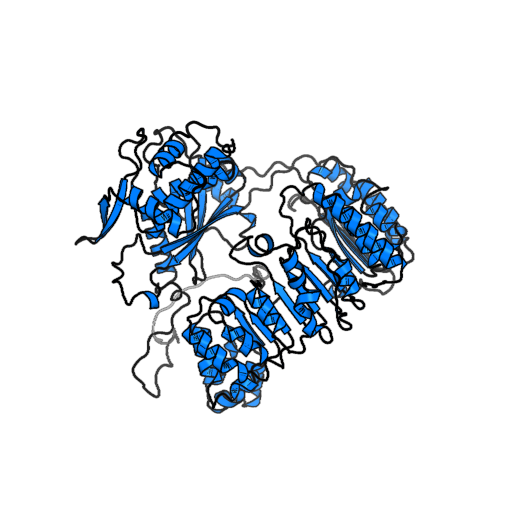OM 5917 O O . TRP A 1 751 ? 14.373 34.570 -14.139 1.00 95.00 751 TRP A O 1
ATOM 5927 N N . ARG A 1 752 ? 13.875 36.719 -14.543 1.00 94.12 752 ARG A N 1
ATOM 5928 C CA . ARG A 1 752 ? 14.508 37.239 -13.321 1.00 94.12 752 ARG A CA 1
ATOM 5929 C C . ARG A 1 752 ? 13.642 36.953 -12.098 1.00 94.12 752 ARG A C 1
ATOM 5931 O O . ARG A 1 752 ? 14.171 36.536 -11.078 1.00 94.12 752 ARG A O 1
ATOM 5938 N N . THR A 1 753 ? 12.332 37.136 -12.219 1.00 91.88 753 THR A N 1
ATOM 5939 C CA . THR A 1 753 ? 11.375 36.856 -11.148 1.00 91.88 753 THR A CA 1
ATOM 5940 C C . THR A 1 753 ? 11.422 35.387 -10.739 1.00 91.88 753 THR A C 1
ATOM 5942 O O . THR A 1 753 ? 11.528 35.106 -9.555 1.00 91.88 753 THR A O 1
ATOM 5945 N N . VAL A 1 754 ? 11.464 34.440 -11.684 1.00 90.25 754 VAL A N 1
ATOM 5946 C CA . VAL A 1 754 ? 11.612 33.014 -11.342 1.00 90.25 754 VAL A CA 1
ATOM 5947 C C . VAL A 1 754 ? 12.918 32.738 -10.602 1.00 90.25 754 VAL A C 1
ATOM 5949 O O . VAL A 1 754 ? 12.892 32.039 -9.595 1.00 90.25 754 VAL A O 1
ATOM 5952 N N . LYS A 1 755 ? 14.037 33.352 -11.011 1.00 90.75 755 LYS A N 1
ATOM 5953 C CA . LYS A 1 755 ? 15.312 33.242 -10.280 1.00 90.75 755 LYS A CA 1
ATOM 5954 C C . LYS A 1 755 ? 15.176 33.645 -8.807 1.00 90.75 755 LYS A C 1
ATOM 5956 O O . LYS A 1 755 ? 15.751 33.001 -7.938 1.00 90.75 755 LYS A O 1
ATOM 5961 N N . GLU A 1 756 ? 14.451 34.727 -8.543 1.00 91.44 756 GLU A N 1
ATOM 5962 C CA . GLU A 1 756 ? 14.216 35.242 -7.189 1.00 91.44 756 GLU A CA 1
ATOM 5963 C C . GLU A 1 756 ? 13.249 34.348 -6.395 1.00 91.44 756 GLU A C 1
ATOM 5965 O O . GLU A 1 756 ? 13.354 34.268 -5.175 1.00 91.44 756 GLU A O 1
ATOM 5970 N N . LEU A 1 757 ? 12.343 33.642 -7.076 1.00 87.44 757 LEU A N 1
ATOM 5971 C CA . LEU A 1 757 ? 11.330 32.786 -6.459 1.00 87.44 757 LEU A CA 1
ATOM 5972 C C . LEU A 1 757 ? 11.809 31.363 -6.155 1.00 87.44 757 LEU A C 1
ATOM 5974 O O . LEU A 1 757 ? 11.304 30.767 -5.207 1.00 87.44 757 LEU A O 1
ATOM 5978 N N . MET A 1 758 ? 12.770 30.814 -6.905 1.00 83.19 758 MET A N 1
ATOM 5979 C CA . MET A 1 758 ? 13.247 29.432 -6.718 1.00 83.19 758 MET A CA 1
ATOM 5980 C C . MET A 1 758 ? 13.624 29.091 -5.258 1.00 83.19 758 MET A C 1
ATOM 5982 O O . MET A 1 758 ? 13.129 28.079 -4.756 1.00 83.19 758 MET A O 1
ATOM 5986 N N . PRO A 1 759 ? 14.383 29.927 -4.514 1.00 83.38 759 PRO A N 1
ATOM 5987 C CA . PRO A 1 759 ? 14.729 29.625 -3.122 1.00 83.38 759 PRO A CA 1
ATOM 5988 C C . PRO A 1 759 ? 13.516 29.515 -2.186 1.00 83.38 759 PRO A C 1
ATOM 5990 O O . PRO A 1 759 ? 13.564 28.795 -1.193 1.00 83.38 759 PRO A O 1
ATOM 5993 N N . HIS A 1 760 ? 12.417 30.212 -2.493 1.00 74.69 760 HIS A N 1
ATOM 5994 C CA . HIS A 1 760 ? 11.202 30.198 -1.674 1.00 74.69 760 HIS A CA 1
ATOM 5995 C C . HIS A 1 760 ? 10.384 28.909 -1.826 1.00 74.69 760 HIS A C 1
ATOM 5997 O O . HIS A 1 760 ? 9.580 28.605 -0.951 1.00 74.69 760 HIS A O 1
ATOM 6003 N N . HIS A 1 761 ? 10.622 28.132 -2.887 1.00 72.88 761 HIS A N 1
ATOM 6004 C CA . HIS A 1 761 ? 9.977 26.835 -3.130 1.00 72.88 761 HIS A CA 1
ATOM 6005 C C . HIS A 1 761 ? 10.839 25.648 -2.686 1.00 72.88 761 HIS A C 1
ATOM 6007 O O . HIS A 1 761 ? 10.635 24.530 -3.147 1.00 72.88 761 HIS A O 1
ATOM 6013 N N . GLY A 1 762 ? 11.839 25.887 -1.827 1.00 74.69 762 GLY A N 1
ATOM 6014 C CA . GLY A 1 762 ? 12.755 24.841 -1.362 1.00 74.69 762 GLY A CA 1
ATOM 6015 C C . GLY A 1 762 ? 13.667 24.291 -2.462 1.00 74.69 762 GLY A C 1
ATOM 6016 O O . GLY A 1 762 ? 14.284 23.242 -2.287 1.00 74.69 762 GLY A O 1
ATOM 6017 N N . VAL A 1 763 ? 13.764 24.982 -3.603 1.00 76.25 763 VAL A N 1
ATOM 6018 C CA . VAL A 1 763 ? 14.649 24.590 -4.697 1.00 76.25 763 VAL A CA 1
ATOM 6019 C C . VAL A 1 763 ? 16.055 25.090 -4.391 1.00 76.25 763 VAL A C 1
ATOM 6021 O O . VAL A 1 763 ? 16.368 26.267 -4.583 1.00 76.25 763 VAL A O 1
ATOM 6024 N N . THR A 1 764 ? 16.910 24.189 -3.911 1.00 84.69 764 THR A N 1
ATOM 6025 C CA . THR A 1 764 ? 18.348 24.444 -3.781 1.00 84.69 764 THR A CA 1
ATOM 6026 C C . THR A 1 764 ? 19.007 24.297 -5.154 1.00 84.69 764 THR A C 1
ATOM 6028 O O . THR A 1 764 ? 18.930 23.204 -5.724 1.00 84.69 764 THR A O 1
ATOM 6031 N N . PRO A 1 765 ? 19.670 25.343 -5.686 1.00 89.94 765 PRO A N 1
ATOM 6032 C CA . PRO A 1 765 ? 20.435 25.227 -6.920 1.00 89.94 765 PRO A CA 1
ATOM 6033 C C . PRO A 1 765 ? 21.524 24.155 -6.777 1.00 89.94 765 PRO A C 1
ATOM 6035 O O . PRO A 1 765 ? 22.356 24.210 -5.873 1.00 89.94 765 PRO A O 1
ATOM 6038 N N . GLN A 1 766 ? 21.490 23.170 -7.661 1.00 92.31 766 GLN A N 1
ATOM 6039 C CA . GLN A 1 766 ? 22.500 22.147 -7.895 1.00 92.31 766 GLN A CA 1
ATOM 6040 C C . GLN A 1 766 ? 23.599 22.628 -8.854 1.00 92.31 766 GLN A C 1
ATOM 6042 O O . GLN A 1 766 ? 24.704 22.088 -8.838 1.00 92.31 766 GLN A O 1
ATOM 6047 N N . THR A 1 767 ? 23.322 23.641 -9.678 1.00 94.38 767 THR A N 1
ATOM 6048 C CA . THR A 1 767 ? 24.271 24.216 -10.632 1.00 94.38 767 THR A CA 1
ATOM 6049 C C . THR A 1 767 ? 24.555 25.696 -10.329 1.00 94.38 767 THR A C 1
ATOM 6051 O O . THR A 1 767 ? 23.747 26.387 -9.705 1.00 94.38 767 THR A O 1
ATOM 6054 N N . PRO A 1 768 ? 25.707 26.237 -10.771 1.00 95.00 768 PRO A N 1
ATOM 6055 C CA . PRO A 1 768 ? 26.009 27.663 -10.640 1.00 95.00 768 PRO A CA 1
ATOM 6056 C C . PRO A 1 768 ? 25.337 28.524 -11.727 1.00 95.00 768 PRO A C 1
ATOM 6058 O O . PRO A 1 768 ? 25.608 29.725 -11.811 1.00 95.00 768 PRO A O 1
ATOM 6061 N N . PHE A 1 769 ? 24.523 27.927 -12.601 1.00 95.88 769 PHE A N 1
ATOM 6062 C CA . PHE A 1 769 ? 23.986 28.581 -13.787 1.00 95.88 769 PHE A CA 1
ATOM 6063 C C . PHE A 1 769 ? 22.792 29.479 -13.449 1.00 95.88 769 PHE A C 1
ATOM 6065 O O . PHE A 1 769 ? 21.988 29.201 -12.560 1.00 95.88 769 PHE A O 1
ATOM 6072 N N . SER A 1 770 ? 22.652 30.596 -14.166 1.00 94.50 770 SER A N 1
ATOM 6073 C CA . SER A 1 770 ? 21.407 31.366 -14.108 1.00 94.50 770 SER A CA 1
ATOM 6074 C C . SER A 1 770 ? 20.297 30.661 -14.904 1.00 94.50 770 SER A C 1
ATOM 6076 O O . SER A 1 770 ? 20.612 29.882 -15.800 1.00 94.50 770 SER A O 1
ATOM 6078 N N . PRO A 1 771 ? 19.000 30.963 -14.686 1.00 95.06 771 PRO A N 1
ATOM 6079 C CA . PRO A 1 771 ? 17.915 30.376 -15.484 1.00 95.06 771 PRO A CA 1
ATOM 6080 C C . PRO A 1 771 ? 18.079 30.510 -17.006 1.00 95.06 771 PRO A C 1
ATOM 6082 O O . PRO A 1 771 ? 17.687 29.623 -17.756 1.00 95.06 771 PRO A O 1
ATOM 6085 N N . THR A 1 772 ? 18.692 31.598 -17.479 1.00 94.56 772 THR A N 1
ATOM 6086 C CA . THR A 1 772 ? 18.985 31.791 -18.907 1.00 94.56 772 THR A CA 1
ATOM 6087 C C . THR A 1 772 ? 20.177 30.964 -19.389 1.00 94.56 772 THR A C 1
ATOM 6089 O O . THR A 1 772 ? 20.183 30.510 -20.533 1.00 94.56 772 THR A O 1
ATOM 6092 N N . ASP A 1 773 ? 21.169 30.734 -18.526 1.00 95.19 773 ASP A N 1
ATOM 6093 C CA . ASP A 1 773 ? 22.298 29.852 -18.843 1.00 95.19 773 ASP A CA 1
ATOM 6094 C C . ASP A 1 773 ? 21.833 28.390 -18.852 1.00 95.19 773 ASP A C 1
ATOM 6096 O O . ASP A 1 773 ? 22.175 27.647 -19.766 1.00 95.19 773 ASP A O 1
ATOM 6100 N N . LEU A 1 774 ? 20.970 28.002 -17.907 1.00 95.44 774 LEU A N 1
ATOM 6101 C CA . LEU A 1 774 ? 20.319 26.691 -17.880 1.00 95.44 774 LEU A CA 1
ATOM 6102 C C . LEU A 1 774 ? 19.519 26.426 -19.154 1.00 95.44 774 LEU A C 1
ATOM 6104 O O . LEU A 1 774 ? 19.648 25.350 -19.726 1.00 95.44 774 LEU A O 1
ATOM 6108 N N . TRP A 1 775 ? 18.762 27.415 -19.647 1.00 94.88 775 TRP A N 1
ATOM 6109 C CA . TRP A 1 775 ? 18.092 27.316 -20.948 1.00 94.88 775 TRP A CA 1
ATOM 6110 C C . TRP A 1 775 ? 19.086 27.092 -22.091 1.00 94.88 775 TRP A C 1
ATOM 6112 O O . TRP A 1 775 ? 18.855 26.254 -22.956 1.00 94.88 775 TRP A O 1
ATOM 6122 N N . THR A 1 776 ? 20.210 27.810 -22.085 1.00 93.31 776 THR A N 1
ATOM 6123 C CA . THR A 1 776 ? 21.252 27.668 -23.112 1.00 93.31 776 THR A CA 1
ATOM 6124 C C . THR A 1 776 ? 21.855 26.258 -23.095 1.00 93.31 776 THR A C 1
ATOM 6126 O O . THR A 1 776 ? 22.017 25.638 -24.145 1.00 93.31 776 THR A O 1
ATOM 6129 N N . HIS A 1 777 ? 22.145 25.722 -21.907 1.00 92.62 777 HIS A N 1
ATOM 6130 C CA . HIS A 1 777 ? 22.629 24.351 -21.735 1.00 92.62 777 HIS A CA 1
ATOM 6131 C C . HIS A 1 777 ? 21.585 23.304 -22.135 1.00 92.62 777 HIS A C 1
ATOM 6133 O O . HIS A 1 777 ? 21.921 22.383 -22.868 1.00 92.62 777 HIS A O 1
ATOM 6139 N N . PHE A 1 778 ? 20.331 23.482 -21.722 1.00 91.94 778 PHE A N 1
ATOM 6140 C CA . PHE A 1 778 ? 19.210 22.628 -22.111 1.00 91.94 778 PHE A CA 1
ATOM 6141 C C . PHE A 1 778 ? 19.008 22.578 -23.628 1.00 91.94 778 PHE A C 1
ATOM 6143 O O . PHE A 1 778 ? 18.792 21.507 -24.166 1.00 91.94 778 PHE A O 1
ATOM 6150 N N . TRP A 1 779 ? 19.071 23.726 -24.308 1.00 87.81 779 TRP A N 1
ATOM 6151 C CA . TRP A 1 779 ? 18.792 23.830 -25.744 1.00 87.81 779 TRP A CA 1
ATOM 6152 C C . TRP A 1 779 ? 19.960 23.389 -26.636 1.00 87.81 779 TRP A C 1
ATOM 6154 O O . TRP A 1 779 ? 19.768 23.032 -27.793 1.00 87.81 779 TRP A O 1
ATOM 6164 N N . SER A 1 780 ? 21.191 23.488 -26.129 1.00 87.38 780 SER A N 1
ATOM 6165 C CA . SER A 1 780 ? 22.394 23.047 -26.853 1.00 87.38 780 SER A CA 1
ATOM 6166 C C . SER A 1 780 ? 22.606 21.536 -26.814 1.00 87.38 780 SER A C 1
ATOM 6168 O O . SER A 1 780 ? 23.391 21.022 -27.615 1.00 87.38 780 SER A O 1
ATOM 6170 N N . TRP A 1 781 ? 21.924 20.861 -25.893 1.00 84.25 781 TRP A N 1
ATOM 6171 C CA . TRP A 1 781 ? 21.837 19.413 -25.802 1.00 84.25 781 TRP A CA 1
ATOM 6172 C C . TRP A 1 781 ? 20.690 18.933 -26.703 1.00 84.25 781 TRP A C 1
ATOM 6174 O O . TRP A 1 781 ? 20.916 18.040 -27.553 1.00 84.25 781 TRP A O 1
#

Foldseek 3Di:
DDDDPVVLLVVLLPDQALVVCVVVCPPDPVSVVVVLLRRLLHEDEDAEQVSLVVVLVSCPPPNNPSLCSHAHYAYHHDDYDLVSLVSVLVSLLSNQRHAEYEEELVVVSCVSPVSSLVSQLSNQNYAYYAYACDADSNLVSLQSHQHLYAEYHYHVDHPPPDDRQVVDDLVCLLCVDPLNSNQSNLARYAYYHYEPDEHDLPNLDPNARPAARANHAYYAYYQYDPDDLCLNVLNNYLRYQYYHYEYDDPPDDDDPVSLVSSVVSLVVSVVVVVVPSARAHAEYAYDDEADDPSVQVVVLSCLQRNLYQEYHDEYELNQLPDCCGGPNVSCLDPSVQNHAYYAYAYEYACVCLQPLVLVSLVSSLVSVLNHLYAEEEAEYHDQRNFPFDPFQPPVNQVVCVVVVHPRPPGGDGDPRGNSSVSQVPRPVVVSVVSLVPRPNYQKYWHWYQDNDPDPDPPDRTDTDIDGDDPDDNPDVVVVDPPPVPPPPDDPPPPDDDDDDDDDDDDDDDDDDDDDDDDDDDDPDDDDDDDDDDPDDDDDADLVPQQVARDPVRVLVLVLLLCVLLVVLVQLLVQLVQLQVQFPLVLVVQQKAKEWEKHAPNDPPVCPPDPPLVFSLQRIQGPDMDIGGPVVCPPDDDPPPDDQPDPDDQPQDPPPFDFPAKHKYWYHYRSHPDIHIHIHTDGADPPDHRRDRDDPQLNLLSVVSSLLSSLCSNVQWGWDHDPPSPDLFGTFIFHWDDDPPGTDTDTDPCSQVVSQVCCVVSVNDRPDPDRSSRSSSSSSVD

pLDDT: mean 81.59, std 20.42, range [20.62, 98.56]

Sequence (781 aa):
MKLTYDVLLHIISLSWFAQDSLQLIATCRILYHEGPKIALKKPVIISTAEQLTSFLIFLHADNSSRCRYLRQLDLTEFFLHYDVIQELIETMPLLTSVESLRLAEAEQLVDIHPAFTTTFGTLTTLRHIDFTGVTQRTCGLLRGLHAPLISARLDFLSNVEQMFWDSLENDALERYHPTMLLENFAPTLKVLVCASWYINPASDLAVMPTKVYPNMRKLSIHLHHFLLRIDAFIRAFPNLTDLYIHPTHHGDNVDMFILEALHESHTVNVTQQRAGLTSHVQRITLDDMLDDDPRKEMLATVLQYARPLHLKLAMTSAMLGDADQGFIATLQDEGASNLINLNMHIYFGQNDREKDLSILIDNLIAVLTGLPLKFLELRFETSSLDATPRKATAIDRIRARRQGLPEPPAPTPTPLTPGELSLQNLDMDGLIDRLESMPSLEAAHVVILGSRDGDHDDWNGHERTITKGTSHLAGRDQWRIKFGSCPLTLIVASSHCPVCSAVRHPDDAPLDAETVTAFRDPIRLFTTLLCRNQDTQASGSSADAAGYATPLALGHAIRDWAGIHSYSISVYLHAMLRIAGGVEASIRERRVFLFFMVSQRTPEECTSQPIDGNPATAFILKEARLVREDFSSTYQRDENSPPDADFRPPGLPEDQDEAGAIPILWIVNGASFMVSTQYSVYPASHHPDDAPPGEAMAAVFKEMSQIFMTFMNYGIVLHPPADPRGLAPPDSGTLVQARKGWKWHRDRRAWRTVKELMPHHGVTPQTPFSPTDLWTHFWSW

Organism: NCBI:txid34458

InterPro domains:
  IPR032675 Leucine-rich repeat domain superfamily [G3DSA:3.80.10.10] (41-269)

Secondary structure (DSSP, 8-state):
-PPPHHHHHHHHHH-SSHHHHHHHHHTSHHHHHHTHHHHTTSEEEE-SHHHHHHHHHHHHTTTTTTGGG--EEEE-S----HHHHHHHHHHGGG-TT--EEEETTHHHHHHH-THHHHHHTT-TT--EEEESS--HHHHHHHHH--S--SEEEEE---SS-SHHHHHS-HHHHGGGSHHHHTGGGTTT--EEEEES----TT-------S---TT--EEEEEEE-S---HHHHHHH-TT--EEEEEE----S---HHHHHHHHHHHHHHHHHHTTT------EEEEEEEE-SHHHHHHHHHHHHHH--SEEEEEEEGGGGS-SSSHHHHHHHSGGGTT--EEEEEEE--GGGTTS-HHHHHHHHHHHHTTS--SEEEEEEE-TTT--SPPP--HHHHHHHHHTTPPPPPPPPPPPPPHHHHHHHT--HHHHHHHHHT-TT--EEEEEEE-SS-SSSTT---EEEEEE-TT---S-HHHH-------S-S----------------------------------------S---S-------TTGGGT-SSHHHHHHHHHHHHHHTHHHHHHHHHHHHHHTT-HHHHHHTTEEEEEEEEETT-TTGGGSS-----GGGSEEEEEEEEEEGGG-TT----TTS--S-----BTB-TT----EEEEEEEEETT-SSEEEEEEEE---SSS-TTSPPPHHHHHHHHHHHHHHHHHHHTTEEEE--SSTT--PPPEEEEEEEETTEEEEEE-TTHHHHHHHHGGGGT---SSS--HHHHHHHHHH-

Mean predicted aligned error: 14.67 Å

Solvent-accessible surface area (backbone atoms only — not comparable to full-atom values): 44003 Å² total; per-residue (Å²): 135,86,83,54,69,68,55,54,51,46,53,43,59,68,46,82,40,24,72,78,31,47,67,62,20,68,73,42,75,66,35,52,67,54,33,52,63,50,27,28,60,27,54,39,79,32,58,44,57,67,51,44,50,55,46,51,56,59,29,47,42,81,82,39,63,47,27,55,33,32,25,30,44,32,43,42,64,80,82,69,57,67,68,59,51,51,53,48,51,71,44,46,69,52,32,66,39,29,30,32,44,32,32,46,44,34,27,62,60,39,67,78,36,68,66,46,37,66,45,53,33,59,42,54,50,28,27,35,42,37,34,25,22,44,46,75,64,36,50,51,30,54,61,53,38,73,28,63,26,34,34,42,34,43,24,39,55,42,97,71,70,79,49,70,72,76,68,50,56,76,81,56,52,58,61,66,36,66,62,53,40,45,48,84,28,22,84,43,26,28,35,42,35,40,26,40,52,77,77,67,78,86,54,83,70,79,62,71,54,90,48,61,18,75,49,21,30,37,43,34,43,30,50,25,67,93,74,82,71,57,62,39,53,46,66,21,26,61,48,32,38,37,42,37,42,30,57,45,89,70,96,63,84,81,58,74,73,55,54,56,55,51,53,54,53,48,55,54,50,57,58,50,34,78,73,67,65,76,34,65,24,40,31,39,36,37,74,35,76,44,69,55,72,76,55,39,56,49,50,39,52,49,32,52,57,24,42,25,34,28,42,36,40,33,28,29,50,71,38,49,76,37,74,86,37,51,49,49,35,37,57,72,33,78,19,35,58,56,26,32,31,42,36,41,39,37,36,38,43,64,91,40,23,83,34,66,46,41,60,48,52,50,53,47,51,59,54,54,61,75,42,58,31,30,37,42,36,43,33,37,42,30,61,45,40,54,79,40,62,78,67,74,45,76,65,52,37,54,52,23,54,74,71,74,40,72,60,69,71,77,54,69,78,52,78,76,37,56,17,53,48,28,55,71,65,42,59,59,65,65,51,49,52,54,55,69,65,30,88,56,44,35,22,36,39,42,36,39,48,50,42,61,85,83,79,62,94,84,55,89,44,49,80,49,77,49,66,48,82,88,50,64,64,76,47,74,66,77,75,43,73,75,63,86,66,69,98,78,71,87,78,81,76,83,86,84,83,94,85,84,92,78,90,84,86,82,90,86,87,86,83,85,89,80,90,84,92,82,90,82,86,89,88,82,87,90,82,92,89,87,81,90,75,97,78,82,81,79,87,70,58,75,29,44,56,42,58,24,93,34,62,68,54,44,49,50,52,51,51,52,30,50,60,57,35,39,57,40,51,51,55,29,50,53,28,52,28,37,66,69,28,6,54,62,48,32,60,74,61,43,38,31,36,40,38,36,28,38,48,64,53,46,82,80,76,55,83,82,51,81,79,86,72,49,56,52,45,47,42,34,71,76,47,73,46,83,40,52,50,85,78,48,90,84,71,78,79,79,71,88,62,72,70,74,68,94,71,68,67,64,49,65,56,96,82,66,66,74,71,47,68,42,46,34,38,40,38,40,54,65,43,92,62,70,46,76,53,48,44,76,40,63,64,51,90,75,44,68,40,67,56,62,55,55,70,73,54,32,44,43,27,53,53,48,29,52,51,33,51,49,33,42,49,70,22,41,36,50,41,70,34,93,53,46,88,49,74,62,67,54,47,35,18,35,66,41,86,49,103,82,52,76,39,82,42,81,34,94,52,49,71,58,50,50,64,71,44,38,62,79,71,73,49,72,78,84,61,96,62,51,71,63,51,39,47,34,56,62,70,73,66

Radius of gyration: 31.74 Å; Cα contacts (8 Å, |Δi|>4): 1276; chains: 1; bounding box: 87×86×70 Å